Protein AF-0000000086683249 (afdb_homodimer)

Foldseek 3Di:
DVVVVVVVVLLCVLQVVLVVVLVVLVVCVVVVNFDPVLNVVQPVLSVVLSVLLRLVNCCVVQVNANQRPLLVSLLVNLLSLCCNCQSRQNNLLSLVVLLVVLLSSCVRNNLVNLVSNLVSNVVNSVVSVVCVVVVNTHHPDDPPVSVVSNVVSSVVSSVVSNVSSVVRVVVVVVVVVVVVVVVVVLVVQQPDQKKKFWAALQQATQFIHNNCCVNQVDGRVVRHRDHQLVFFDPVCNVVVVVVSVVQQVDPPFDWDWDWTWGAGPVGDIFIWIKIWTDCCPPPVRNGIMIMIHTCRVVVVVVVCVVQVVFADPLQSAGEQVNLLVVLLCLLPPPPQQAKKKKKKKFKACLVVVCVVPNVVLSSQLLNVLSVLLVVLADPVKGWGAHDSRMIMIMDRHDDPVDDSQVSNQVSVVSSLVSQQDFDAGPNDTDGMGMFMFMFMGHRPDNDSVVRVVQRVVQSVVRCPPPTSHGGYRDPPPPPD/DVVVVVVVVLLCVLQVVLVVVLVVLVVCVVVVNFDPVLNVVQVVLSVVLSVLLRLVNCCVVQVNANQRPLLVSLLVNLLSLCCNCQSRQNNLLSLVVLLVVLLSSCVRNNLVNLVSNLVSNVVNSVVSVVCVVVVNTHHPDDPPVSVVSNVVSSVVSSVVSNVSSVVRVVVVVVVVVVVVVVVVVLVVQQPDQKKKFWAALQQATQFIHNNCCVNQVDGRVVRHRDHQLVFFDPVCNVVVVVVSVVQQVDPPFDWDWDWTWGAGPVGDIFIWIKIWTDCCPPPVRNGIMIMIHTCRVVVVVVVCVVQVVFADPLQSAGEQVNLLVVLLCLLPPPPDQAKKKKKKKFKACLVVCCVVPNVVLSSQLLNQLSVLLVVLADPVKGWGAHDSRMIMIMDSHDDPVDDSQVSNQVSVVSSQVSQQDFDAGPNDTDGMGMFMFMFMGHRPDNDSPVRVVQRVVQSVVRCPPPTSHGGYRDPPPPPD

Nearest PDB structures (foldseek):
  4rnf-assembly1_A  TM=9.139E-01  e=6.039E-11  Pseudomonas aeruginosa PAO1
  4rnh-assembly1_A-2  TM=9.254E-01  e=1.039E-10  Pseudomonas aeruginosa PAO1
  4wxo-assembly1_A  TM=8.766E-01  e=8.118E-11  Pseudomonas aeruginosa PAO1
  7xi4-assembly1_B  TM=7.823E-01  e=5.264E-07  Mus musculus
  7xi3-assembly1_B  TM=7.985E-01  e=1.159E-06  Mus musculus

Radius of gyration: 47.88 Å; Cα contacts (8 Å, |Δi|>4): 1654; chains: 2; bounding box: 77×138×94 Å

pLDDT: mean 84.87, std 11.31, range [26.77, 97.19]

InterPro domains:
  IPR000014 PAS domain [PS50112] (181-251)
  IPR000014 PAS domain [SM00091] (183-249)
  IPR000014 PAS domain [TIGR00229] (179-300)
  IPR000014 PAS domain [cd00130] (194-295)
  IPR000160 GGDEF domain [PF00990] (309-468)
  IPR000160 GGDEF domain [PS50887] (338-475)
  IPR000160 GGDEF domain [SM00267] (298-473)
  IPR000160 GGDEF domain [TIGR00254] (306-473)
  IPR000160 GGDEF domain [cd01949] (310-470)
  IPR000700 PAS-associated, C-terminal [PS50113] (256-307)
  IPR001610 PAC motif [SM00086] (257-298)
  IPR013655 PAS fold 3 [PF08447] (207-274)
  IPR029787 Nucleotide cyclase [SSF55073] (314-472)
  IPR035965 PAS domain superfamily [SSF55785] (170-296)
  IPR043128 Reverse transcriptase/Diguanylate cyclase domain [G3DSA:3.30.70.270] (295-473)
  IPR052155 Bacterial biofilm regulation/maintenance [PTHR44757] (137-473)

Solvent-accessible surface area (backbone atoms only — not comparable to full-atom values): 48448 Å² total; per-residue (Å²): 109,67,69,53,48,55,43,50,52,48,46,44,70,72,34,47,63,53,50,52,50,50,51,52,52,51,52,33,34,75,70,65,74,33,56,69,68,31,48,67,62,25,48,60,38,51,50,51,48,50,55,55,69,34,67,69,51,42,30,59,74,19,73,75,37,50,75,36,67,47,64,66,53,39,38,48,53,37,36,45,52,35,50,28,29,29,56,53,24,44,46,42,57,33,36,49,59,46,48,57,53,46,54,51,42,33,72,65,43,30,40,77,39,37,63,58,38,45,50,27,43,52,53,34,48,50,52,52,50,49,34,38,76,72,64,75,37,62,62,79,52,60,83,66,61,33,59,51,45,28,53,52,37,38,52,41,35,43,54,48,41,49,51,51,22,52,52,44,40,50,30,52,50,33,48,49,50,33,54,33,49,54,51,28,51,51,59,69,40,33,78,34,77,44,28,42,34,32,16,41,98,85,40,31,24,76,41,60,37,58,10,32,35,78,72,36,56,40,53,56,76,75,48,50,70,33,51,62,70,77,42,38,40,74,88,40,44,65,57,49,53,52,48,50,53,51,36,74,66,38,83,80,43,60,71,48,77,48,76,42,43,33,55,29,67,86,69,48,77,38,37,27,41,36,36,36,26,36,30,58,83,37,88,53,64,51,17,34,40,32,39,36,34,76,38,41,66,55,50,48,37,42,46,49,15,48,43,34,55,27,27,30,88,75,45,64,27,27,15,47,67,42,40,50,53,51,49,40,48,66,43,58,41,85,84,56,78,38,29,34,30,37,36,30,35,34,55,38,58,50,66,57,45,27,71,73,64,31,58,67,49,38,49,53,46,47,27,54,48,38,48,51,48,53,74,62,46,58,90,81,35,46,50,21,41,64,43,65,60,30,32,37,34,38,38,57,76,35,59,77,93,46,60,53,62,57,54,46,46,51,44,49,51,52,43,41,56,66,49,48,37,85,39,72,48,95,82,41,80,43,71,37,35,29,14,26,1,31,22,72,36,51,62,83,53,53,58,51,66,60,47,50,51,36,7,48,53,16,15,53,48,12,51,68,70,71,37,63,39,68,26,72,38,76,73,78,75,73,77,126,107,67,69,53,47,55,44,49,52,50,47,45,70,71,36,48,63,54,50,52,51,50,50,51,52,51,52,32,35,75,71,66,74,33,57,70,68,30,49,67,62,24,48,61,39,50,53,50,48,51,56,56,68,33,65,68,50,42,29,59,74,19,73,74,37,50,73,36,67,46,63,64,54,40,38,50,52,37,37,44,54,36,50,28,30,28,57,52,23,44,45,42,56,32,35,48,60,46,48,57,53,46,52,51,42,32,72,65,45,31,41,76,40,36,62,58,37,44,49,26,45,54,52,36,47,50,52,52,51,50,35,37,75,71,64,76,37,62,61,78,53,60,83,64,61,33,59,51,47,28,52,53,36,40,52,41,35,44,53,48,43,50,52,52,23,52,52,43,40,51,30,51,50,35,46,49,50,32,51,33,51,53,50,29,50,51,59,68,40,34,79,36,78,45,27,41,34,32,16,40,98,84,39,32,24,75,41,60,36,59,10,33,35,79,72,36,55,39,53,56,77,74,47,50,69,33,50,63,70,76,40,39,38,74,88,42,46,65,59,48,52,51,47,50,52,50,36,72,66,38,83,80,44,61,71,48,76,49,76,41,43,32,55,29,68,89,69,47,76,37,36,26,40,36,37,36,27,36,30,56,83,38,87,52,63,50,17,34,39,33,40,36,34,79,38,41,65,54,50,48,37,42,47,48,14,48,42,35,54,29,28,32,88,75,44,65,28,26,16,46,67,42,40,51,52,51,48,40,48,64,42,59,42,84,85,54,76,39,29,34,28,36,37,30,37,35,55,37,59,51,68,56,45,27,71,72,64,33,60,67,50,39,50,51,45,48,26,54,48,38,46,52,47,52,73,62,46,57,90,80,34,45,50,21,42,62,40,65,61,29,33,35,36,36,40,58,76,35,60,78,92,47,59,52,64,57,55,44,48,53,45,50,51,51,43,40,56,66,49,50,37,86,39,72,46,96,85,41,81,43,73,36,33,29,13,25,1,30,21,73,37,51,60,85,51,54,59,52,66,60,46,50,50,36,7,48,52,16,16,53,50,12,52,71,70,70,36,62,39,68,28,72,37,75,74,78,75,74,77,128

Sequence (960 aa):
MAERRGRTLRLLRHGFEPVLVAAVVAMLHVAGIVEEQALWLGLPLLLVGMVYQQPDVQRRLAGGDYSRRLAPRLWFHMGIVTAFVFILGWGAIGAIAHLNMVSLHLKLSGSRAWRPAVAASFGTIVIGELLVVLGALDTYLPLPQGHLVTVLAAIGAASTARVMGLTQQQQEESERALRESEERFRILVQDGTEIITVSDADTVIRYISPSVEQSLGYTVGEMLGRRYLRLTHPDSAAEIAAVGERVLADRSGSGHRIEIRVQHADGTWRWHELILRNMLDHPAVRGVVGHHRDITQRRADQDKVAHAAMHDALTGLVNPVTFKVRLERALTRPGRDHAIGLLFVDLDGFKQVNDAYGHQVGDRLLSVIGAAIRDNTLGHDIAGRLGGDEFGVVLTRIDGHTDAVSAAVTVAERIIAEIDRDIIVDGHPVRVGCSIGIAVADPGMTDAQALTRSADTAMYASKRRCRNGYEVARAPSYSGMAERRGRTLRLLRHGFEPVLVAAVVAMLHVAGIVEEQALWLGLPLLLVGMVYQQPDVQRRLAGGDYSRRLAPRLWFHMGIVTAFVFILGWGAIGAIAHLNMVSLHLKLSGSRAWRPAVAASFGTIVIGELLVVLGALDTYLPLPQGHLVTVLAAIGAASTARVMGLTQQQQEESERALRESEERFRILVQDGTEIITVSDADTVIRYISPSVEQSLGYTVGEMLGRRYLRLTHPDSAAEIAAVGERVLADRSGSGHRIEIRVQHADGTWRWHELILRNMLDHPAVRGVVGHHRDITQRRADQDKVAHAAMHDALTGLVNPVTFKVRLERALTRPGRDHAIGLLFVDLDGFKQVNDAYGHQVGDRLLSVIGAAIRDNTLGHDIAGRLGGDEFGVVLTRIDGHTDAVSAAVTVAERIIAEIDRDIIVDGHPVRVGCSIGIAVADPGMTDAQALTRSADTAMYASKRRCRNGYEVARAPSYSG

Structure (mmCIF, N/CA/C/O backbone):
data_AF-0000000086683249-model_v1
#
loop_
_entity.id
_entity.type
_entity.pdbx_description
1 polymer 'PAS domain S-box-containing protein/diguanylate cyclase (GGDEF) domain-containing protein'
#
loop_
_atom_site.group_PDB
_atom_site.id
_atom_site.type_symbol
_atom_site.label_atom_id
_atom_site.label_alt_id
_atom_site.label_comp_id
_atom_site.label_asym_id
_atom_site.label_entity_id
_atom_site.label_seq_id
_atom_site.pdbx_PDB_ins_code
_atom_site.Cartn_x
_atom_site.Cartn_y
_atom_site.Cartn_z
_atom_site.occupancy
_atom_site.B_iso_or_equiv
_atom_site.auth_seq_id
_atom_site.auth_comp_id
_atom_site.auth_asym_id
_atom_site.auth_atom_id
_atom_site.pdbx_PDB_model_num
ATOM 1 N N . MET A 1 1 ? 0.952 -9.852 -43.75 1 37.75 1 MET A N 1
ATOM 2 C CA . MET A 1 1 ? 1.992 -10.875 -43.875 1 37.75 1 MET A CA 1
ATOM 3 C C . MET A 1 1 ? 2.484 -11.281 -42.469 1 37.75 1 MET A C 1
ATOM 5 O O . MET A 1 1 ? 2.719 -12.461 -42.219 1 37.75 1 MET A O 1
ATOM 9 N N . ALA A 1 2 ? 2.65 -10.289 -41.625 1 52.88 2 ALA A N 1
ATOM 10 C CA . ALA A 1 2 ? 3.115 -10.57 -40.281 1 52.88 2 ALA A CA 1
ATOM 11 C C . ALA A 1 2 ? 2.064 -11.344 -39.469 1 52.88 2 ALA A C 1
ATOM 13 O O . ALA A 1 2 ? 2.398 -12.242 -38.719 1 52.88 2 ALA A O 1
ATOM 14 N N . GLU A 1 3 ? 0.929 -10.914 -39.719 1 49.84 3 GLU A N 1
ATOM 15 C CA . GLU A 1 3 ? -0.142 -11.586 -39 1 49.84 3 GLU A CA 1
ATOM 16 C C . GLU A 1 3 ? -0.284 -13.039 -39.438 1 49.84 3 GLU A C 1
ATOM 18 O O . GLU A 1 3 ? -0.578 -13.922 -38.625 1 49.84 3 GLU A O 1
ATOM 23 N N . ARG A 1 4 ? -0.001 -13.281 -40.719 1 46.72 4 ARG A N 1
ATOM 24 C CA . ARG A 1 4 ? -0.081 -14.633 -41.25 1 46.72 4 ARG A CA 1
ATOM 25 C C . ARG A 1 4 ? 1.081 -15.492 -40.75 1 46.72 4 ARG A C 1
ATOM 27 O O . ARG A 1 4 ? 0.906 -16.672 -40.469 1 46.72 4 ARG A O 1
ATOM 34 N N . ARG A 1 5 ? 2.135 -14.898 -40.688 1 48.59 5 ARG A N 1
ATOM 35 C CA . ARG A 1 5 ? 3.312 -15.602 -40.188 1 48.59 5 ARG A CA 1
ATOM 36 C C . ARG A 1 5 ? 3.148 -15.977 -38.719 1 48.59 5 ARG A C 1
ATOM 38 O O . ARG A 1 5 ? 3.545 -17.062 -38.312 1 48.59 5 ARG A O 1
ATOM 45 N N . GLY A 1 6 ? 2.656 -15.008 -38.062 1 51.75 6 GLY A N 1
ATOM 46 C CA . GLY A 1 6 ? 2.389 -15.289 -36.656 1 51.75 6 GLY A CA 1
ATOM 47 C C . GLY A 1 6 ? 1.432 -16.453 -36.469 1 51.75 6 GLY A C 1
ATOM 48 O O . GLY A 1 6 ? 1.605 -17.25 -35.562 1 51.75 6 GLY A O 1
ATOM 49 N N . ARG A 1 7 ? 0.663 -16.484 -37.469 1 53.06 7 ARG A N 1
ATOM 50 C CA . ARG A 1 7 ? -0.338 -17.547 -37.469 1 53.06 7 ARG A CA 1
ATOM 51 C C . ARG A 1 7 ? 0.279 -18.875 -37.906 1 53.06 7 ARG A C 1
ATOM 53 O O . ARG A 1 7 ? -0.04 -19.922 -37.312 1 53.06 7 ARG A O 1
ATOM 60 N N . THR A 1 8 ? 0.937 -18.781 -38.906 1 47.44 8 THR A N 1
ATOM 61 C CA . THR A 1 8 ? 1.605 -19.984 -39.375 1 47.44 8 THR A CA 1
ATOM 62 C C . THR A 1 8 ? 2.525 -20.547 -38.281 1 47.44 8 THR A C 1
ATOM 64 O O . THR A 1 8 ? 2.562 -21.766 -38.062 1 47.44 8 THR A O 1
ATOM 67 N N . LEU A 1 9 ? 3.209 -19.734 -37.75 1 48.91 9 LEU A N 1
ATOM 68 C CA . LEU A 1 9 ? 4.113 -20.172 -36.688 1 48.91 9 LEU A CA 1
ATOM 69 C C . LEU A 1 9 ? 3.336 -20.719 -35.5 1 48.91 9 LEU A C 1
ATOM 71 O O . LEU A 1 9 ? 3.77 -21.672 -34.844 1 48.91 9 LEU A O 1
ATOM 75 N N . ARG A 1 10 ? 2.305 -20.156 -35.312 1 53.81 10 ARG A N 1
ATOM 76 C CA . ARG A 1 10 ? 1.443 -20.688 -34.25 1 53.81 10 ARG A CA 1
ATOM 77 C C . ARG A 1 10 ? 0.871 -22.047 -34.625 1 53.81 10 ARG A C 1
ATOM 79 O O . ARG A 1 10 ? 0.782 -22.938 -33.781 1 53.81 10 ARG A O 1
ATOM 86 N N . LEU A 1 11 ? 0.552 -22.094 -35.875 1 51.25 11 LEU A N 1
ATOM 87 C CA . LEU A 1 11 ? 0.046 -23.375 -36.375 1 51.25 11 LEU A CA 1
ATOM 88 C C . LEU A 1 11 ? 1.107 -24.453 -36.25 1 51.25 11 LEU A C 1
ATOM 90 O O . LEU A 1 11 ? 0.796 -25.609 -35.906 1 51.25 11 LEU A O 1
ATOM 94 N N . LEU A 1 12 ? 2.207 -24.047 -36.562 1 49.91 12 LEU A N 1
ATOM 95 C CA . LEU A 1 12 ? 3.318 -25 -36.5 1 49.91 12 LEU A CA 1
ATOM 96 C C . LEU A 1 12 ? 3.619 -25.344 -35.031 1 49.91 12 LEU A C 1
ATOM 98 O O . LEU A 1 12 ? 3.98 -26.484 -34.719 1 49.91 12 LEU A O 1
ATOM 102 N N . ARG A 1 13 ? 3.553 -24.453 -34.281 1 55.69 13 ARG A N 1
ATOM 103 C CA . ARG A 1 13 ? 3.838 -24.703 -32.875 1 55.69 13 ARG A CA 1
ATOM 104 C C . ARG A 1 13 ? 2.885 -25.75 -32.281 1 55.69 13 ARG A C 1
ATOM 106 O O . ARG A 1 13 ? 3.295 -26.609 -31.516 1 55.69 13 ARG A O 1
ATOM 113 N N . HIS A 1 14 ? 1.666 -25.703 -32.781 1 57.31 14 HIS A N 1
ATOM 114 C CA . HIS A 1 14 ? 0.7 -26.672 -32.312 1 57.31 14 HIS A CA 1
ATOM 115 C C . HIS A 1 14 ? 0.569 -27.859 -33.281 1 57.31 14 HIS A C 1
ATOM 117 O O . HIS A 1 14 ? -0.082 -28.859 -32.938 1 57.31 14 HIS A O 1
ATOM 123 N N . GLY A 1 15 ? 1.298 -27.797 -34.406 1 55.5 15 GLY A N 1
ATOM 124 C CA . GLY A 1 15 ? 1.17 -28.812 -35.438 1 55.5 15 GLY A CA 1
ATOM 125 C C . GLY A 1 15 ? 2.365 -29.734 -35.5 1 55.5 15 GLY A C 1
ATOM 126 O O . GLY A 1 15 ? 2.342 -30.734 -36.219 1 55.5 15 GLY A O 1
ATOM 127 N N . PHE A 1 16 ? 3.336 -29.516 -34.75 1 58.5 16 PHE A N 1
ATOM 128 C CA . PHE A 1 16 ? 4.547 -30.328 -34.875 1 58.5 16 PHE A CA 1
ATOM 129 C C . PHE A 1 16 ? 4.316 -31.734 -34.375 1 58.5 16 PHE A C 1
ATOM 131 O O . PHE A 1 16 ? 4.832 -32.688 -34.938 1 58.5 16 PHE A O 1
ATOM 138 N N . GLU A 1 17 ? 3.451 -31.844 -33.469 1 70.5 17 GLU A N 1
ATOM 139 C CA . GLU A 1 17 ? 3.24 -33.156 -32.875 1 70.5 17 GLU A CA 1
ATOM 140 C C . GLU A 1 17 ? 2.553 -34.094 -33.844 1 70.5 17 GLU A C 1
ATOM 142 O O . GLU A 1 17 ? 3.016 -35.219 -34.062 1 70.5 17 GLU A O 1
ATOM 147 N N . PRO A 1 18 ? 1.64 -33.562 -34.625 1 68.31 18 PRO A N 1
ATOM 148 C CA . PRO A 1 18 ? 1.016 -34.469 -35.594 1 68.31 18 PRO A CA 1
ATOM 149 C C . PRO A 1 18 ? 1.954 -34.844 -36.75 1 68.31 18 PRO A C 1
ATOM 151 O O . PRO A 1 18 ? 1.888 -35.938 -37.25 1 68.31 18 PRO A O 1
ATOM 154 N N . VAL A 1 19 ? 2.82 -33.906 -36.969 1 67.75 19 VAL A N 1
ATOM 155 C CA . VAL A 1 19 ? 3.777 -34.188 -38.031 1 67.75 19 VAL A CA 1
ATOM 156 C C . VAL A 1 19 ? 4.75 -35.281 -37.594 1 67.75 19 VAL A C 1
ATOM 158 O O . VAL A 1 19 ? 5.098 -36.156 -38.375 1 67.75 19 VAL A O 1
ATOM 161 N N . LEU A 1 20 ? 5.086 -35.188 -36.406 1 71.88 20 LEU A N 1
ATOM 162 C CA . LEU A 1 20 ? 5.965 -36.188 -35.875 1 71.88 20 LEU A CA 1
ATOM 163 C C . LEU A 1 20 ? 5.273 -37.562 -35.844 1 71.88 20 LEU A C 1
ATOM 165 O O . LEU A 1 20 ? 5.887 -38.562 -36.156 1 71.88 20 LEU A O 1
ATOM 169 N N . VAL A 1 21 ? 4.051 -37.531 -35.594 1 76.31 21 VAL A N 1
ATOM 170 C CA . VAL A 1 21 ? 3.279 -38.781 -35.562 1 76.31 21 VAL A CA 1
ATOM 171 C C . VAL A 1 21 ? 3.164 -39.344 -36.969 1 76.31 21 VAL A C 1
ATOM 173 O O . VAL A 1 21 ? 3.336 -40.562 -37.156 1 76.31 21 VAL A O 1
ATOM 176 N N . ALA A 1 22 ? 2.971 -38.438 -37.875 1 75.31 22 ALA A N 1
ATOM 177 C CA . ALA A 1 22 ? 2.877 -38.875 -39.281 1 75.31 22 ALA A CA 1
ATOM 178 C C . ALA A 1 22 ? 4.191 -39.5 -39.75 1 75.31 22 ALA A C 1
ATOM 180 O O . ALA A 1 22 ? 4.195 -40.531 -40.438 1 75.31 22 ALA A O 1
ATOM 181 N N . ALA A 1 23 ? 5.18 -38.906 -39.344 1 74.31 23 ALA A N 1
ATOM 182 C CA . ALA A 1 23 ? 6.5 -39.406 -39.688 1 74.31 23 ALA A CA 1
ATOM 183 C C . ALA A 1 23 ? 6.754 -40.781 -39.094 1 74.31 23 ALA A C 1
ATOM 185 O O . ALA A 1 23 ? 7.285 -41.688 -39.75 1 74.31 23 ALA A O 1
ATOM 186 N N . VAL A 1 24 ? 6.363 -40.906 -37.938 1 75.38 24 VAL A N 1
ATOM 187 C CA . VAL A 1 24 ? 6.547 -42.188 -37.25 1 75.38 24 VAL A CA 1
ATOM 188 C C . VAL A 1 24 ? 5.715 -43.281 -37.938 1 75.38 24 VAL A C 1
ATOM 190 O O . VAL A 1 24 ? 6.199 -44.375 -38.156 1 75.38 24 VAL A O 1
ATOM 193 N N . VAL A 1 25 ? 4.543 -42.969 -38.344 1 77.69 25 VAL A N 1
ATOM 194 C CA . VAL A 1 25 ? 3.648 -43.906 -38.969 1 77.69 25 VAL A CA 1
ATOM 195 C C . VAL A 1 25 ? 4.211 -44.312 -40.344 1 77.69 25 VAL A C 1
ATOM 197 O O . VAL A 1 25 ? 4.18 -45.469 -40.719 1 77.69 25 VAL A O 1
ATOM 200 N N . ALA A 1 26 ? 4.746 -43.344 -40.969 1 77.44 26 ALA A N 1
ATOM 201 C CA . ALA A 1 26 ? 5.359 -43.594 -42.281 1 77.44 26 ALA A CA 1
ATOM 202 C C . ALA A 1 26 ? 6.562 -44.531 -42.125 1 77.44 26 ALA A C 1
ATOM 204 O O . ALA A 1 26 ? 6.727 -45.469 -42.938 1 77.44 26 ALA A O 1
ATOM 205 N N . MET A 1 27 ? 7.27 -44.281 -41.188 1 75.12 27 MET A N 1
ATOM 206 C CA . MET A 1 27 ? 8.445 -45.125 -40.938 1 75.12 27 MET A CA 1
ATOM 207 C C . MET A 1 27 ? 8.039 -46.562 -40.594 1 75.12 27 MET A C 1
ATOM 209 O O . MET A 1 27 ? 8.688 -47.5 -41.031 1 75.12 27 MET A O 1
ATOM 213 N N . LEU A 1 28 ? 6.973 -46.656 -39.906 1 77.94 28 LEU A N 1
ATOM 214 C CA . LEU A 1 28 ? 6.488 -47.969 -39.531 1 77.94 28 LEU A CA 1
ATOM 215 C C . LEU A 1 28 ? 5.938 -48.75 -40.719 1 77.94 28 LEU A C 1
ATOM 217 O O . LEU A 1 28 ? 6.035 -49.969 -40.781 1 77.94 28 LEU A O 1
ATOM 221 N N . HIS A 1 29 ? 5.422 -48.031 -41.625 1 79.69 29 HIS A N 1
ATOM 222 C CA . HIS A 1 29 ? 4.938 -48.625 -42.875 1 79.69 29 HIS A CA 1
ATOM 223 C C . HIS A 1 29 ? 6.09 -49.188 -43.688 1 79.69 29 HIS A C 1
ATOM 225 O O . HIS A 1 29 ? 6.027 -50.312 -44.188 1 79.69 29 HIS A O 1
ATOM 231 N N . VAL A 1 30 ? 7.051 -48.375 -43.75 1 77.94 30 VAL A N 1
ATOM 232 C CA . VAL A 1 30 ? 8.227 -48.781 -44.5 1 77.94 30 VAL A CA 1
ATOM 233 C C . VAL A 1 30 ? 8.859 -50.031 -43.875 1 77.94 30 VAL A C 1
ATOM 235 O O . VAL A 1 30 ? 9.359 -50.906 -44.562 1 77.94 30 VAL A O 1
ATOM 238 N N . ALA A 1 31 ? 8.75 -50.125 -42.562 1 76.62 31 ALA A N 1
ATOM 239 C CA . ALA A 1 31 ? 9.32 -51.25 -41.812 1 76.62 31 ALA A CA 1
ATOM 240 C C . ALA A 1 31 ? 8.398 -52.469 -41.875 1 76.62 31 ALA A C 1
ATOM 242 O O . ALA A 1 31 ? 8.734 -53.531 -41.312 1 76.62 31 ALA A O 1
ATOM 243 N N . GLY A 1 32 ? 7.23 -52.344 -42.5 1 75.5 32 GLY A N 1
ATOM 244 C CA . GLY A 1 32 ? 6.309 -53.438 -42.688 1 75.5 32 GLY A CA 1
ATOM 245 C C . GLY A 1 32 ? 5.457 -53.719 -41.469 1 75.5 32 GLY A C 1
ATOM 246 O O . GLY A 1 32 ? 4.855 -54.812 -41.344 1 75.5 32 GLY A O 1
ATOM 247 N N . ILE A 1 33 ? 5.48 -52.875 -40.594 1 75.56 33 ILE A N 1
ATOM 248 C CA . ILE A 1 33 ? 4.785 -53.062 -39.344 1 75.56 33 ILE A CA 1
ATOM 249 C C . ILE A 1 33 ? 3.344 -52.594 -39.469 1 75.56 33 ILE A C 1
ATOM 251 O O . ILE A 1 33 ? 2.439 -53.125 -38.812 1 75.56 33 ILE A O 1
ATOM 255 N N . VAL A 1 34 ? 3.113 -51.531 -40.281 1 76.25 34 VAL A N 1
ATOM 256 C CA . VAL A 1 34 ? 1.77 -51.031 -40.5 1 76.25 34 VAL A CA 1
ATOM 257 C C . VAL A 1 34 ? 1.33 -51.344 -41.938 1 76.25 34 VAL A C 1
ATOM 259 O O . VAL A 1 34 ? 2.066 -51.062 -42.906 1 76.25 34 VAL A O 1
ATOM 262 N N . GLU A 1 35 ? 0.184 -51.812 -41.969 1 81.69 35 GLU A N 1
ATOM 263 C CA . GLU A 1 35 ? -0.354 -52.188 -43.281 1 81.69 35 GLU A CA 1
ATOM 264 C C . GLU A 1 35 ? -0.764 -50.969 -44.094 1 81.69 35 GLU A C 1
ATOM 266 O O . GLU A 1 35 ? -1.049 -49.906 -43.5 1 81.69 35 GLU A O 1
ATOM 271 N N . GLU A 1 36 ? -0.717 -51.062 -45.375 1 81.62 36 GLU A N 1
ATOM 272 C CA . GLU A 1 36 ? -1.031 -49.969 -46.281 1 81.62 36 GLU A CA 1
ATOM 273 C C . GLU A 1 36 ? -2.469 -49.5 -46.094 1 81.62 36 GLU A C 1
ATOM 275 O O . GLU A 1 36 ? -2.734 -48.281 -46.125 1 81.62 36 GLU A O 1
ATOM 280 N N . GLN A 1 37 ? -3.365 -50.344 -45.938 1 80.62 37 GLN A N 1
ATOM 281 C CA . GLN A 1 37 ? -4.766 -50 -45.781 1 80.62 37 GLN A CA 1
ATOM 282 C C . GLN A 1 37 ? -4.969 -49.156 -44.5 1 80.62 37 GLN A C 1
ATOM 284 O O . GLN A 1 37 ? -5.715 -48.188 -44.531 1 80.62 37 GLN A O 1
ATOM 289 N N . ALA A 1 38 ? -4.312 -49.562 -43.531 1 83.31 38 ALA A N 1
ATOM 290 C CA . ALA A 1 38 ? -4.406 -48.844 -42.25 1 83.31 38 ALA A CA 1
ATOM 291 C C . ALA A 1 38 ? -3.852 -47.438 -42.375 1 83.31 38 ALA A C 1
ATOM 293 O O . ALA A 1 38 ? -4.395 -46.5 -41.781 1 83.31 38 ALA A O 1
ATOM 294 N N . LEU A 1 39 ? -2.84 -47.281 -43.188 1 82.25 39 LEU A N 1
ATOM 295 C CA . LEU A 1 39 ? -2.232 -45.969 -43.406 1 82.25 39 LEU A CA 1
ATOM 296 C C . LEU A 1 39 ? -3.199 -45.031 -44.125 1 82.25 39 LEU A C 1
ATOM 298 O O . LEU A 1 39 ? -3.35 -43.875 -43.719 1 82.25 39 LEU A O 1
ATOM 302 N N . TRP A 1 40 ? -3.844 -45.594 -45.062 1 84.31 40 TRP A N 1
ATOM 303 C CA . TRP A 1 40 ? -4.75 -44.781 -45.844 1 84.31 40 TRP A CA 1
ATOM 304 C C . TRP A 1 40 ? -5.992 -44.406 -45.062 1 84.31 40 TRP A C 1
ATOM 306 O O . TRP A 1 40 ? -6.566 -43.344 -45.25 1 84.31 40 TRP A O 1
ATOM 316 N N . LEU A 1 41 ? -6.359 -45.188 -44.125 1 84.94 41 LEU A N 1
ATOM 317 C CA . LEU A 1 41 ? -7.504 -44.875 -43.281 1 84.94 41 LEU A CA 1
ATOM 318 C C . LEU A 1 41 ? -7.105 -43.969 -42.125 1 84.94 41 LEU A C 1
ATOM 320 O O . LEU A 1 41 ? -7.918 -43.156 -41.656 1 84.94 41 LEU A O 1
ATOM 324 N N . GLY A 1 42 ? -5.898 -44.094 -41.719 1 86.12 42 GLY A N 1
ATOM 325 C CA . GLY A 1 42 ? -5.414 -43.312 -40.594 1 86.12 42 GLY A CA 1
ATOM 326 C C . GLY A 1 42 ? -5.035 -41.906 -40.938 1 86.12 42 GLY A C 1
ATOM 327 O O . GLY A 1 42 ? -5.223 -41 -40.125 1 86.12 42 GLY A O 1
ATOM 328 N N . LEU A 1 43 ? -4.59 -41.656 -42.094 1 85.75 43 LEU A N 1
ATOM 329 C CA . LEU A 1 43 ? -4.043 -40.375 -42.469 1 85.75 43 LEU A CA 1
ATOM 330 C C . LEU A 1 43 ? -5.117 -39.281 -42.406 1 85.75 43 LEU A C 1
ATOM 332 O O . LEU A 1 43 ? -4.875 -38.188 -41.875 1 85.75 43 LEU A O 1
ATOM 336 N N . PRO A 1 44 ? -6.289 -39.594 -42.969 1 88.44 44 PRO A N 1
ATOM 337 C CA . PRO A 1 44 ? -7.324 -38.562 -42.844 1 88.44 44 PRO A CA 1
ATOM 338 C C . PRO A 1 44 ? -7.66 -38.219 -41.406 1 88.44 44 PRO A C 1
ATOM 340 O O . PRO A 1 44 ? -7.938 -37.062 -41.062 1 88.44 44 PRO A O 1
ATOM 343 N N . LEU A 1 45 ? -7.664 -39.156 -40.531 1 90.25 45 LEU A N 1
ATOM 344 C CA . LEU A 1 45 ? -7.953 -38.938 -39.125 1 90.25 45 LEU A CA 1
ATOM 345 C C . LEU A 1 45 ? -6.879 -38.062 -38.469 1 90.25 45 LEU A C 1
ATOM 347 O O . LEU A 1 45 ? -7.184 -37.188 -37.656 1 90.25 45 LEU A O 1
ATOM 351 N N . LEU A 1 46 ? -5.629 -38.344 -38.844 1 87.75 46 LEU A N 1
ATOM 352 C CA . LEU A 1 46 ? -4.523 -37.531 -38.344 1 87.75 46 LEU A CA 1
ATOM 353 C C . LEU A 1 46 ? -4.676 -36.062 -38.781 1 87.75 46 LEU A C 1
ATOM 355 O O . LEU A 1 46 ? -4.418 -35.156 -38 1 87.75 46 LEU A O 1
ATOM 359 N N . LEU A 1 47 ? -5.09 -35.906 -40 1 87.5 47 LEU A N 1
ATOM 360 C CA . LEU A 1 47 ? -5.289 -34.562 -40.531 1 87.5 47 LEU A CA 1
ATOM 361 C C . LEU A 1 47 ? -6.43 -33.875 -39.781 1 87.5 47 LEU A C 1
ATOM 363 O O . LEU A 1 47 ? -6.328 -32.688 -39.469 1 87.5 47 LEU A O 1
ATOM 367 N N . VAL A 1 48 ? -7.488 -34.594 -39.562 1 89.44 48 VAL A N 1
ATOM 368 C CA . VAL A 1 48 ? -8.617 -34.031 -38.812 1 89.44 48 VAL A CA 1
ATOM 369 C C . VAL A 1 48 ? -8.164 -33.656 -37.406 1 89.44 48 VAL A C 1
ATOM 371 O O . VAL A 1 48 ? -8.547 -32.594 -36.906 1 89.44 48 VAL A O 1
ATOM 374 N N . GLY A 1 49 ? -7.387 -34.469 -36.812 1 87.5 49 GLY A N 1
ATOM 375 C CA . GLY A 1 49 ? -6.859 -34.156 -35.5 1 87.5 49 GLY A CA 1
ATOM 376 C C . GLY A 1 49 ? -5.984 -32.938 -35.469 1 87.5 49 GLY A C 1
ATOM 377 O O . GLY A 1 49 ? -6.062 -32.125 -34.531 1 87.5 49 GLY A O 1
ATOM 378 N N . MET A 1 50 ? -5.199 -32.781 -36.469 1 85.69 50 MET A N 1
ATOM 379 C CA . MET A 1 50 ? -4.301 -31.656 -36.594 1 85.69 50 MET A CA 1
ATOM 380 C C . MET A 1 50 ? -5.086 -30.344 -36.688 1 85.69 50 MET A C 1
ATOM 382 O O . MET A 1 50 ? -4.711 -29.344 -36.062 1 85.69 50 MET A O 1
ATOM 386 N N . VAL A 1 51 ? -6.09 -30.422 -37.406 1 87.69 51 VAL A N 1
ATOM 387 C CA . VAL A 1 51 ? -6.926 -29.234 -37.562 1 87.69 51 VAL A CA 1
ATOM 388 C C . VAL A 1 51 ? -7.711 -28.984 -36.281 1 87.69 51 VAL A C 1
ATOM 390 O O . VAL A 1 51 ? -7.824 -27.844 -35.812 1 87.69 51 VAL A O 1
ATOM 393 N N . TYR A 1 52 ? -8.18 -30.016 -35.688 1 89.44 52 TYR A N 1
ATOM 394 C CA . TYR A 1 52 ? -9.047 -29.922 -34.531 1 89.44 52 TYR A CA 1
ATOM 395 C C . TYR A 1 52 ? -8.289 -29.359 -33.312 1 89.44 52 TYR A C 1
ATOM 397 O O . TYR A 1 52 ? -8.867 -28.688 -32.469 1 89.44 52 TYR A O 1
ATOM 405 N N . GLN A 1 53 ? -7.027 -29.547 -33.25 1 87.94 53 GLN A N 1
ATOM 406 C CA . GLN A 1 53 ? -6.254 -29.172 -32.094 1 87.94 53 GLN A CA 1
ATOM 407 C C . GLN A 1 53 ? -5.855 -27.703 -32.125 1 87.94 53 GLN A C 1
ATOM 409 O O . GLN A 1 53 ? -5.348 -27.156 -31.141 1 87.94 53 GLN A O 1
ATOM 414 N N . GLN A 1 54 ? -6.148 -27.031 -33.188 1 86.5 54 GLN A N 1
ATOM 415 C CA . GLN A 1 54 ? -5.812 -25.609 -33.312 1 86.5 54 GLN A CA 1
ATOM 416 C C . GLN A 1 54 ? -6.656 -24.766 -32.344 1 86.5 54 GLN A C 1
ATOM 418 O O . GLN A 1 54 ? -7.859 -25 -32.219 1 86.5 54 GLN A O 1
ATOM 423 N N . PRO A 1 55 ? -5.984 -23.844 -31.672 1 86.31 55 PRO A N 1
ATOM 424 C CA . PRO A 1 55 ? -6.699 -23.016 -30.688 1 86.31 55 PRO A CA 1
ATOM 425 C C . PRO A 1 55 ? -7.855 -22.234 -31.297 1 86.31 55 PRO A C 1
ATOM 427 O O . PRO A 1 55 ? -8.906 -22.094 -30.672 1 86.31 55 PRO A O 1
ATOM 430 N N . ASP A 1 56 ? -7.625 -21.797 -32.469 1 87.56 56 ASP A N 1
ATOM 431 C CA . ASP A 1 56 ? -8.672 -21.016 -33.125 1 87.56 56 ASP A CA 1
ATOM 432 C C . ASP A 1 56 ? -9.906 -21.875 -33.406 1 87.56 56 ASP A C 1
ATOM 434 O O . ASP A 1 56 ? -11.039 -21.422 -33.281 1 87.56 56 ASP A O 1
ATOM 438 N N . VAL A 1 57 ? -9.688 -23.109 -33.844 1 89.88 57 VAL A N 1
ATOM 439 C CA . VAL A 1 57 ? -10.773 -24.031 -34.125 1 89.88 57 VAL A CA 1
ATOM 440 C C . VAL A 1 57 ? -11.492 -24.375 -32.844 1 89.88 57 VAL A C 1
ATOM 442 O O . VAL A 1 57 ? -12.727 -24.391 -32.781 1 89.88 57 VAL A O 1
ATOM 445 N N . GLN A 1 58 ? -10.789 -24.578 -31.828 1 89.62 58 GLN A N 1
ATOM 446 C CA . GLN A 1 58 ? -11.367 -24.891 -30.531 1 89.62 58 GLN A CA 1
ATOM 447 C C . GLN A 1 58 ? -12.211 -23.719 -30.016 1 89.62 58 GLN A C 1
ATOM 449 O O . GLN A 1 58 ? -13.273 -23.938 -29.422 1 89.62 58 GLN A O 1
ATOM 454 N N . ARG A 1 59 ? -11.719 -22.516 -30.188 1 90.38 59 ARG A N 1
ATOM 455 C CA . ARG A 1 59 ? -12.445 -21.344 -29.734 1 90.38 59 ARG A CA 1
ATOM 456 C C . ARG A 1 59 ? -13.781 -21.203 -30.469 1 90.38 59 ARG A C 1
ATOM 458 O O . ARG A 1 59 ? -14.797 -20.859 -29.859 1 90.38 59 ARG A O 1
ATOM 465 N N . ARG A 1 60 ? -13.711 -21.469 -31.734 1 90.44 60 ARG A N 1
ATOM 466 C CA . ARG A 1 60 ? -14.93 -21.391 -32.531 1 90.44 60 ARG A CA 1
ATOM 467 C C . ARG A 1 60 ? -15.938 -22.453 -32.094 1 90.44 60 ARG A C 1
ATOM 469 O O . ARG A 1 60 ? -17.125 -22.172 -31.984 1 90.44 60 ARG A O 1
ATOM 476 N N . LEU A 1 61 ? -15.453 -23.656 -31.859 1 89.94 61 LEU A N 1
ATOM 477 C CA . LEU A 1 61 ? -16.312 -24.75 -31.438 1 89.94 61 LEU A CA 1
ATOM 478 C C . LEU A 1 61 ? -16.891 -24.5 -30.047 1 89.94 61 LEU A C 1
ATOM 480 O O . LEU A 1 61 ? -17.969 -24.984 -29.719 1 89.94 61 LEU A O 1
ATOM 484 N N . ALA A 1 62 ? -16.219 -23.672 -29.266 1 89.88 62 ALA A N 1
ATOM 485 C CA . ALA A 1 62 ? -16.641 -23.359 -27.906 1 89.88 62 ALA A CA 1
ATOM 486 C C . ALA A 1 62 ? -17.562 -22.141 -27.891 1 89.88 62 ALA A C 1
ATOM 488 O O . ALA A 1 62 ? -18.062 -21.75 -26.828 1 89.88 62 ALA A O 1
ATOM 489 N N . GLY A 1 63 ? -17.797 -21.5 -28.922 1 87.12 63 GLY A N 1
ATOM 490 C CA . GLY A 1 63 ? -18.641 -20.312 -28.969 1 87.12 63 GLY A CA 1
ATOM 491 C C . GLY A 1 63 ? -17.969 -19.078 -28.406 1 87.12 63 GLY A C 1
ATOM 492 O O . GLY A 1 63 ? -18.625 -18.203 -27.828 1 87.12 63 GLY A O 1
ATOM 493 N N . GLY A 1 64 ? -16.641 -19.094 -28.422 1 85.5 64 GLY A N 1
ATOM 494 C CA . GLY A 1 64 ? -15.906 -17.922 -27.969 1 85.5 64 GLY A CA 1
ATOM 495 C C . GLY A 1 64 ? -15.352 -18.078 -26.562 1 85.5 64 GLY A C 1
ATOM 496 O O . GLY A 1 64 ? -14.445 -17.328 -26.156 1 85.5 64 GLY A O 1
ATOM 497 N N . ASP A 1 65 ? -15.977 -19.016 -25.828 1 86.44 65 ASP A N 1
ATOM 498 C CA . ASP A 1 65 ? -15.539 -19.281 -24.453 1 86.44 65 ASP A CA 1
ATOM 499 C C . ASP A 1 65 ? -15.133 -20.734 -24.281 1 86.44 65 ASP A C 1
ATOM 501 O O . ASP A 1 65 ? -15.977 -21.641 -24.359 1 86.44 65 ASP A O 1
ATOM 505 N N . TYR A 1 66 ? -13.875 -20.891 -23.953 1 86.69 66 TYR A N 1
ATOM 506 C CA . TYR A 1 66 ? -13.297 -22.234 -23.891 1 86.69 66 TYR A CA 1
ATOM 507 C C . TYR A 1 66 ? -13.992 -23.078 -22.828 1 86.69 66 TYR A C 1
ATOM 509 O O . TYR A 1 66 ? -13.875 -24.297 -22.828 1 86.69 66 TYR A O 1
ATOM 517 N N . SER A 1 67 ? -14.695 -22.453 -22 1 84.44 67 SER A N 1
ATOM 518 C CA . SER A 1 67 ? -15.359 -23.188 -20.922 1 84.44 67 SER A CA 1
ATOM 519 C C . SER A 1 67 ? -16.656 -23.812 -21.406 1 84.44 67 SER A C 1
ATOM 521 O O . SER A 1 67 ? -17.203 -24.719 -20.75 1 84.44 67 SER A O 1
ATOM 523 N N . ARG A 1 68 ? -17.062 -23.438 -22.531 1 88 68 ARG A N 1
ATOM 524 C CA . ARG A 1 68 ? -18.328 -23.938 -23.031 1 88 68 ARG A CA 1
ATOM 525 C C . ARG A 1 68 ? -18.125 -25.203 -23.875 1 88 68 ARG A C 1
ATOM 527 O O . ARG A 1 68 ? -17.094 -25.375 -24.5 1 88 68 ARG A O 1
ATOM 534 N N . ARG A 1 69 ? -19.078 -26.156 -23.844 1 92.38 69 ARG A N 1
ATOM 535 C CA . ARG A 1 69 ? -19.125 -27.391 -24.625 1 92.38 69 ARG A CA 1
ATOM 536 C C . ARG A 1 69 ? -17.844 -28.188 -24.484 1 92.38 69 ARG A C 1
ATOM 538 O O . ARG A 1 69 ? -17.297 -28.688 -25.469 1 92.38 69 ARG A O 1
ATOM 545 N N . LEU A 1 70 ? -17.359 -28.25 -23.328 1 93.38 70 LEU A N 1
ATOM 546 C CA . LEU A 1 70 ? -16.094 -28.906 -23.047 1 93.38 70 LEU A CA 1
ATOM 547 C C . LEU A 1 70 ? -16.203 -30.422 -23.281 1 93.38 70 LEU A C 1
ATOM 549 O O . LEU A 1 70 ? -15.359 -31.016 -23.953 1 93.38 70 LEU A O 1
ATOM 553 N N . ALA A 1 71 ? -17.266 -31.047 -22.797 1 92.88 71 ALA A N 1
ATOM 554 C CA . ALA A 1 71 ? -17.422 -32.5 -22.859 1 92.88 71 ALA A CA 1
ATOM 555 C C . ALA A 1 71 ? -17.453 -32.969 -24.312 1 92.88 71 ALA A C 1
ATOM 557 O O . ALA A 1 71 ? -16.656 -33.844 -24.703 1 92.88 71 ALA A O 1
ATOM 558 N N . PRO A 1 72 ? -18.297 -32.375 -25.172 1 93.94 72 PRO A N 1
ATOM 559 C CA . PRO A 1 72 ? -18.312 -32.844 -26.562 1 93.94 72 PRO A CA 1
ATOM 560 C C . PRO A 1 72 ? -16.969 -32.625 -27.266 1 93.94 72 PRO A C 1
ATOM 562 O O . PRO A 1 72 ? -16.578 -33.438 -28.109 1 93.94 72 PRO A O 1
ATOM 565 N N . ARG A 1 73 ? -16.328 -31.547 -26.969 1 94.56 73 ARG A N 1
ATOM 566 C CA . ARG A 1 73 ? -15.031 -31.281 -27.594 1 94.56 73 ARG A CA 1
ATOM 567 C C . ARG A 1 73 ? -14 -32.312 -27.188 1 94.56 73 ARG A C 1
ATOM 569 O O . ARG A 1 73 ? -13.219 -32.781 -28.016 1 94.56 73 ARG A O 1
ATOM 576 N N . LEU A 1 74 ? -14.047 -32.688 -25.938 1 95.31 74 LEU A N 1
ATOM 577 C CA . LEU A 1 74 ? -13.109 -33.688 -25.438 1 95.31 74 LEU A CA 1
ATOM 578 C C . LEU A 1 74 ? -13.414 -35.062 -26 1 95.31 74 LEU A C 1
ATOM 580 O O . LEU A 1 74 ? -12.5 -35.781 -26.438 1 95.31 74 LEU A O 1
ATOM 584 N N . TRP A 1 75 ? -14.664 -35.469 -26.031 1 95.88 75 TRP A N 1
ATOM 585 C CA . TRP A 1 75 ? -15.062 -36.781 -26.547 1 95.88 75 TRP A CA 1
ATOM 586 C C . TRP A 1 75 ? -14.695 -36.906 -28.031 1 95.88 75 TRP A C 1
ATOM 588 O O . TRP A 1 75 ? -14.195 -37.938 -28.453 1 95.88 75 TRP A O 1
ATOM 598 N N . PHE A 1 76 ? -14.93 -35.906 -28.719 1 95.62 76 PHE A N 1
ATOM 599 C CA . PHE A 1 76 ? -14.594 -35.938 -30.141 1 95.62 76 PHE A CA 1
ATOM 600 C C . PHE A 1 76 ? -13.086 -36.031 -30.344 1 95.62 76 PHE A C 1
ATOM 602 O O . PHE A 1 76 ? -12.609 -36.812 -31.156 1 95.62 76 PHE A O 1
ATOM 609 N N . HIS A 1 77 ? -12.367 -35.188 -29.641 1 94.12 77 HIS A N 1
ATOM 610 C CA . HIS A 1 77 ? -10.914 -35.188 -29.781 1 94.12 77 HIS A CA 1
ATOM 611 C C . HIS A 1 77 ? -10.328 -36.562 -29.406 1 94.12 77 HIS A C 1
ATOM 613 O O . HIS A 1 77 ? -9.531 -37.125 -30.156 1 94.12 77 HIS A O 1
ATOM 619 N N . MET A 1 78 ? -10.719 -37.094 -28.234 1 95.44 78 MET A N 1
ATOM 620 C CA . MET A 1 78 ? -10.234 -38.375 -27.812 1 95.44 78 MET A CA 1
ATOM 621 C C . MET A 1 78 ? -10.68 -39.469 -28.781 1 95.44 78 MET A C 1
ATOM 623 O O . MET A 1 78 ? -9.938 -40.438 -29.047 1 95.44 78 MET A O 1
ATOM 627 N N . GLY A 1 79 ? -11.898 -39.25 -29.297 1 95.38 79 GLY A N 1
ATOM 628 C CA . GLY A 1 79 ? -12.43 -40.219 -30.25 1 95.38 79 GLY A CA 1
ATOM 629 C C . GLY A 1 79 ? -11.617 -40.281 -31.531 1 95.38 79 GLY A C 1
ATOM 630 O O . GLY A 1 79 ? -11.32 -41.375 -32.031 1 95.38 79 GLY A O 1
ATOM 631 N N . ILE A 1 80 ? -11.266 -39.156 -32 1 94.19 80 ILE A N 1
ATOM 632 C CA . ILE A 1 80 ? -10.492 -39.094 -33.25 1 94.19 80 ILE A CA 1
ATOM 633 C C . ILE A 1 80 ? -9.125 -39.719 -33.031 1 94.19 80 ILE A C 1
ATOM 635 O O . ILE A 1 80 ? -8.641 -40.5 -33.875 1 94.19 80 ILE A O 1
ATOM 639 N N . VAL A 1 81 ? -8.461 -39.438 -31.938 1 92.44 81 VAL A N 1
ATOM 640 C CA . VAL A 1 81 ? -7.145 -39.969 -31.641 1 92.44 81 VAL A CA 1
ATOM 641 C C . VAL A 1 81 ? -7.238 -41.5 -31.422 1 92.44 81 VAL A C 1
ATOM 643 O O . VAL A 1 81 ? -6.41 -42.25 -31.938 1 92.44 81 VAL A O 1
ATOM 646 N N . THR A 1 82 ? -8.25 -41.844 -30.672 1 94.31 82 THR A N 1
ATOM 647 C CA . THR A 1 82 ? -8.469 -43.281 -30.438 1 94.31 82 THR A CA 1
ATOM 648 C C . THR A 1 82 ? -8.688 -44 -31.75 1 94.31 82 THR A C 1
ATOM 650 O O . THR A 1 82 ? -8.078 -45.062 -32 1 94.31 82 THR A O 1
ATOM 653 N N . ALA A 1 83 ? -9.555 -43.469 -32.562 1 94 83 ALA A N 1
ATOM 654 C CA . ALA A 1 83 ? -9.82 -44.094 -33.875 1 94 83 ALA A CA 1
ATOM 655 C C . ALA A 1 83 ? -8.531 -44.219 -34.688 1 94 83 ALA A C 1
ATOM 657 O O . ALA A 1 83 ? -8.281 -45.25 -35.281 1 94 83 ALA A O 1
ATOM 658 N N . PHE A 1 84 ? -7.766 -43.281 -34.625 1 91.69 84 PHE A N 1
ATOM 659 C CA . PHE A 1 84 ? -6.508 -43.25 -35.344 1 91.69 84 PHE A CA 1
ATOM 660 C C . PHE A 1 84 ? -5.59 -44.375 -34.875 1 91.69 84 PHE A C 1
ATOM 662 O O . PHE A 1 84 ? -5.125 -45.188 -35.688 1 91.69 84 PHE A O 1
ATOM 669 N N . VAL A 1 85 ? -5.359 -44.438 -33.656 1 90.56 85 VAL A N 1
ATOM 670 C CA . VAL A 1 85 ? -4.391 -45.375 -33.094 1 90.56 85 VAL A CA 1
ATOM 671 C C . VAL A 1 85 ? -4.922 -46.812 -33.25 1 90.56 85 VAL A C 1
ATOM 673 O O . VAL A 1 85 ? -4.16 -47.75 -33.531 1 90.56 85 VAL A O 1
ATOM 676 N N . PHE A 1 86 ? -6.23 -47.031 -33.094 1 92.12 86 PHE A N 1
ATOM 677 C CA . PHE A 1 86 ? -6.816 -48.344 -33.188 1 92.12 86 PHE A CA 1
ATOM 678 C C . PHE A 1 86 ? -6.875 -48.844 -34.625 1 92.12 86 PHE A C 1
ATOM 680 O O . PHE A 1 86 ? -6.648 -50 -34.906 1 92.12 86 PHE A O 1
ATOM 687 N N . ILE A 1 87 ? -7.172 -47.906 -35.5 1 90.38 87 ILE A N 1
ATOM 688 C CA . ILE A 1 87 ? -7.211 -48.281 -36.938 1 90.38 87 ILE A CA 1
ATOM 689 C C . ILE A 1 87 ? -5.816 -48.688 -37.375 1 90.38 87 ILE A C 1
ATOM 691 O O . ILE A 1 87 ? -5.676 -49.625 -38.188 1 90.38 87 ILE A O 1
ATOM 695 N N . LEU A 1 88 ? -4.828 -48.062 -36.844 1 88.75 88 LEU A N 1
ATOM 696 C CA . LEU A 1 88 ? -3.451 -48.375 -37.188 1 88.75 88 LEU A CA 1
ATOM 697 C C . LEU A 1 88 ? -3.02 -49.688 -36.531 1 88.75 88 LEU A C 1
ATOM 699 O O . LEU A 1 88 ? -1.932 -50.219 -36.812 1 88.75 88 LEU A O 1
ATOM 703 N N . GLY A 1 89 ? -3.855 -50.25 -35.625 1 86.75 89 GLY A N 1
ATOM 704 C CA . GLY A 1 89 ? -3.568 -51.531 -35 1 86.75 89 GLY A CA 1
ATOM 705 C C . GLY A 1 89 ? -2.758 -51.375 -33.719 1 86.75 89 GLY A C 1
ATOM 706 O O . GLY A 1 89 ? -2.252 -52.375 -33.188 1 86.75 89 GLY A O 1
ATOM 707 N N . TRP A 1 90 ? -2.631 -50.156 -33.281 1 86.56 90 TRP A N 1
ATOM 708 C CA . TRP A 1 90 ? -1.809 -49.906 -32.094 1 86.56 90 TRP A CA 1
ATOM 709 C C . TRP A 1 90 ? -2.635 -49.25 -30.969 1 86.56 90 TRP A C 1
ATOM 711 O O . TRP A 1 90 ? -2.174 -48.344 -30.297 1 86.56 90 TRP A O 1
ATOM 721 N N . GLY A 1 91 ? -3.775 -49.781 -30.797 1 86.75 91 GLY A N 1
ATOM 722 C CA . GLY A 1 91 ? -4.695 -49.25 -29.797 1 86.75 91 GLY A CA 1
ATOM 723 C C . GLY A 1 91 ? -4.137 -49.312 -28.391 1 86.75 91 GLY A C 1
ATOM 724 O O . GLY A 1 91 ? -4.52 -48.531 -27.516 1 86.75 91 GLY A O 1
ATOM 725 N N . ALA A 1 92 ? -3.139 -50.188 -28.172 1 82.5 92 ALA A N 1
ATOM 726 C CA . ALA A 1 92 ? -2.586 -50.406 -26.844 1 82.5 92 ALA A CA 1
ATOM 727 C C . ALA A 1 92 ? -1.88 -49.156 -26.312 1 82.5 92 ALA A C 1
ATOM 729 O O . ALA A 1 92 ? -1.802 -48.938 -25.109 1 82.5 92 ALA A O 1
ATOM 730 N N . ILE A 1 93 ? -1.412 -48.312 -27.172 1 80.75 93 ILE A N 1
ATOM 731 C CA . ILE A 1 93 ? -0.664 -47.125 -26.703 1 80.75 93 ILE A CA 1
ATOM 732 C C . ILE A 1 93 ? -1.523 -45.875 -26.828 1 80.75 93 ILE A C 1
ATOM 734 O O . ILE A 1 93 ? -1.025 -44.75 -26.688 1 80.75 93 ILE A O 1
ATOM 738 N N . GLY A 1 94 ? -2.787 -46.125 -27.062 1 86.81 94 GLY A N 1
ATOM 739 C CA . GLY A 1 94 ? -3.711 -45.031 -27.25 1 86.81 94 GLY A CA 1
ATOM 740 C C . GLY A 1 94 ? -3.785 -44.094 -26.047 1 86.81 94 GLY A C 1
ATOM 741 O O . GLY A 1 94 ? -3.863 -42.875 -26.219 1 86.81 94 GLY A O 1
ATOM 742 N N . ALA A 1 95 ? -3.656 -44.656 -24.875 1 89.88 95 ALA A N 1
ATOM 743 C CA . ALA A 1 95 ? -3.803 -43.875 -23.656 1 89.88 95 ALA A CA 1
ATOM 744 C C . ALA A 1 95 ? -2.682 -42.844 -23.516 1 89.88 95 ALA A C 1
ATOM 746 O O . ALA A 1 95 ? -2.898 -41.75 -23.016 1 89.88 95 ALA A O 1
ATOM 747 N N . ILE A 1 96 ? -1.544 -43.125 -24.016 1 85.56 96 ILE A N 1
ATOM 748 C CA . ILE A 1 96 ? -0.4 -42.219 -23.938 1 85.56 96 ILE A CA 1
ATOM 749 C C . ILE A 1 96 ? -0.622 -41 -24.844 1 85.56 96 ILE A C 1
ATOM 751 O O . ILE A 1 96 ? -0.324 -39.875 -24.469 1 85.56 96 ILE A O 1
ATOM 755 N N . ALA A 1 97 ? -1.158 -41.312 -26.016 1 86.75 97 ALA A N 1
ATOM 756 C CA . ALA A 1 97 ? -1.47 -40.219 -26.953 1 86.75 97 ALA A CA 1
ATOM 757 C C . ALA A 1 97 ? -2.496 -39.25 -26.359 1 86.75 97 ALA A C 1
ATOM 759 O O . ALA A 1 97 ? -2.463 -38.062 -26.625 1 86.75 97 ALA A O 1
ATOM 760 N N . HIS A 1 98 ? -3.336 -39.812 -25.562 1 93.44 98 HIS A N 1
ATOM 761 C CA . HIS A 1 98 ? -4.387 -39 -24.953 1 93.44 98 HIS A CA 1
ATOM 762 C C . HIS A 1 98 ? -3.807 -38 -23.984 1 93.44 98 HIS A C 1
ATOM 764 O O . HIS A 1 98 ? -4.395 -36.938 -23.766 1 93.44 98 HIS A O 1
ATOM 770 N N . LEU A 1 99 ? -2.664 -38.25 -23.391 1 91.38 99 LEU A N 1
ATOM 771 C CA . LEU A 1 99 ? -2.086 -37.344 -22.406 1 91.38 99 LEU A CA 1
ATOM 772 C C . LEU A 1 99 ? -1.721 -36 -23.031 1 91.38 99 LEU A C 1
ATOM 774 O O . LEU A 1 99 ? -1.867 -34.969 -22.406 1 91.38 99 LEU A O 1
ATOM 778 N N . ASN A 1 100 ? -1.257 -36.062 -24.234 1 86.62 100 ASN A N 1
ATOM 779 C CA . ASN A 1 100 ? -0.952 -34.812 -24.938 1 86.62 100 ASN A CA 1
ATOM 780 C C . ASN A 1 100 ? -2.211 -34 -25.188 1 86.62 100 ASN A C 1
ATOM 782 O O . ASN A 1 100 ? -2.172 -32.781 -25.125 1 86.62 100 ASN A O 1
ATOM 786 N N . MET A 1 101 ? -3.238 -34.719 -25.469 1 91.25 101 MET A N 1
ATOM 787 C CA . MET A 1 101 ? -4.5 -34 -25.688 1 91.25 101 MET A CA 1
ATOM 788 C C . MET A 1 101 ? -5.027 -33.406 -24.391 1 91.25 101 MET A C 1
ATOM 790 O O . MET A 1 101 ? -5.594 -32.312 -24.391 1 91.25 101 MET A O 1
ATOM 794 N N . VAL A 1 102 ? -4.848 -34.156 -23.359 1 93.38 102 VAL A N 1
ATOM 795 C CA . VAL A 1 102 ? -5.242 -33.656 -22.047 1 93.38 102 VAL A CA 1
ATOM 796 C C . VAL A 1 102 ? -4.5 -32.344 -21.75 1 93.38 102 VAL A C 1
ATOM 798 O O . VAL A 1 102 ? -5.102 -31.375 -21.312 1 93.38 102 VAL A O 1
ATOM 801 N N . SER A 1 103 ? -3.234 -32.344 -21.984 1 90.81 103 SER A N 1
ATOM 802 C CA . SER A 1 103 ? -2.412 -31.156 -21.75 1 90.81 103 SER A CA 1
ATOM 803 C C . SER A 1 103 ? -2.928 -29.953 -22.531 1 90.81 103 SER A C 1
ATOM 805 O O . SER A 1 103 ? -2.998 -28.844 -22.016 1 90.81 103 SER A O 1
ATOM 807 N N . LEU A 1 104 ? -3.268 -30.203 -23.766 1 89.31 104 LEU A N 1
ATOM 808 C CA . LEU A 1 104 ? -3.775 -29.141 -24.625 1 89.31 104 LEU A CA 1
ATOM 809 C C . LEU A 1 104 ? -5.059 -28.547 -24.047 1 89.31 104 LEU A C 1
ATOM 811 O O . LEU A 1 104 ? -5.199 -27.328 -23.953 1 89.31 104 LEU A O 1
ATOM 815 N N . HIS A 1 105 ? -5.922 -29.406 -23.672 1 92.75 105 HIS A N 1
ATOM 816 C CA . HIS A 1 105 ? -7.215 -28.922 -23.188 1 92.75 105 HIS A CA 1
ATOM 817 C C . HIS A 1 105 ? -7.086 -28.281 -21.812 1 92.75 105 HIS A C 1
ATOM 819 O O . HIS A 1 105 ? -7.867 -27.406 -21.453 1 92.75 105 HIS A O 1
ATOM 825 N N . LEU A 1 106 ? -6.16 -28.703 -21.047 1 93.12 106 LEU A N 1
ATOM 826 C CA . LEU A 1 106 ? -5.891 -28.047 -19.781 1 93.12 106 LEU A CA 1
ATOM 827 C C . LEU A 1 106 ? -5.414 -26.609 -20.016 1 93.12 106 LEU A C 1
ATOM 829 O O . LEU A 1 106 ? -5.82 -25.688 -19.297 1 93.12 106 LEU A O 1
ATOM 833 N N . LYS A 1 107 ? -4.617 -26.422 -20.969 1 88.88 107 LYS A N 1
ATOM 834 C CA . LYS A 1 107 ? -4.094 -25.094 -21.266 1 88.88 107 LYS A CA 1
ATOM 835 C C . LYS A 1 107 ? -5.195 -24.172 -21.797 1 88.88 107 LYS A C 1
ATOM 837 O O . LYS A 1 107 ? -5.211 -22.984 -21.5 1 88.88 107 LYS A O 1
ATOM 842 N N . LEU A 1 108 ? -6.098 -24.781 -22.531 1 90.12 108 LEU A N 1
ATOM 843 C CA . LEU A 1 108 ? -7.129 -23.969 -23.188 1 90.12 108 LEU A CA 1
ATOM 844 C C . LEU A 1 108 ? -8.305 -23.734 -22.234 1 90.12 108 LEU A C 1
ATOM 846 O O . LEU A 1 108 ? -8.812 -22.625 -22.141 1 90.12 108 LEU A O 1
ATOM 850 N N . SER A 1 109 ? -8.727 -24.797 -21.562 1 92.81 109 SER A N 1
ATOM 851 C CA . SER A 1 109 ? -9.992 -24.734 -20.828 1 92.81 109 SER A CA 1
ATOM 852 C C . SER A 1 109 ? -9.758 -24.719 -19.328 1 92.81 109 SER A C 1
ATOM 854 O O . SER A 1 109 ? -10.711 -24.609 -18.547 1 92.81 109 SER A O 1
ATOM 856 N N . GLY A 1 110 ? -8.562 -24.891 -18.922 1 92.19 110 GLY A N 1
ATOM 857 C CA . GLY A 1 110 ? -8.266 -24.828 -17.5 1 92.19 110 GLY A CA 1
ATOM 858 C C . GLY A 1 110 ? -8.305 -26.172 -16.812 1 92.19 110 GLY A C 1
ATOM 859 O O . GLY A 1 110 ? -8.492 -27.203 -17.469 1 92.19 110 GLY A O 1
ATOM 860 N N . SER A 1 111 ? -8.156 -26.188 -15.461 1 93.56 111 SER A N 1
ATOM 861 C CA . SER A 1 111 ? -8.008 -27.406 -14.656 1 93.56 111 SER A CA 1
ATOM 862 C C . SER A 1 111 ? -9.305 -28.203 -14.625 1 93.56 111 SER A C 1
ATOM 864 O O . SER A 1 111 ? -9.289 -29.406 -14.383 1 93.56 111 SER A O 1
ATOM 866 N N . ARG A 1 112 ? -10.383 -27.641 -14.883 1 92.5 112 ARG A N 1
ATOM 867 C CA . ARG A 1 112 ? -11.672 -28.328 -14.836 1 92.5 112 ARG A CA 1
ATOM 868 C C . ARG A 1 112 ? -11.766 -29.375 -15.938 1 92.5 112 ARG A C 1
ATOM 870 O O . ARG A 1 112 ? -12.648 -30.234 -15.898 1 92.5 112 ARG A O 1
ATOM 877 N N . ALA A 1 113 ? -10.914 -29.297 -16.906 1 94.69 113 ALA A N 1
ATOM 878 C CA . ALA A 1 113 ? -10.992 -30.156 -18.094 1 94.69 113 ALA A CA 1
ATOM 879 C C . ALA A 1 113 ? -10.492 -31.562 -17.781 1 94.69 113 ALA A C 1
ATOM 881 O O . ALA A 1 113 ? -10.758 -32.5 -18.531 1 94.69 113 ALA A O 1
ATOM 882 N N . TRP A 1 114 ? -9.703 -31.812 -16.672 1 93.69 114 TRP A N 1
ATOM 883 C CA . TRP A 1 114 ? -8.977 -33.062 -16.562 1 93.69 114 TRP A CA 1
ATOM 884 C C . TRP A 1 114 ? -9.93 -34.219 -16.25 1 93.69 114 TRP A C 1
ATOM 886 O O . TRP A 1 114 ? -9.766 -35.312 -16.781 1 93.69 114 TRP A O 1
ATOM 896 N N . ARG A 1 115 ? -11.008 -33.969 -15.477 1 94.56 115 ARG A N 1
ATOM 897 C CA . ARG A 1 115 ? -11.922 -35.062 -15.125 1 94.56 115 ARG A CA 1
ATOM 898 C C . ARG A 1 115 ? -12.695 -35.531 -16.344 1 94.56 115 ARG A C 1
ATOM 900 O O . ARG A 1 115 ? -12.703 -36.75 -16.656 1 94.56 115 ARG A O 1
ATOM 907 N N . PRO A 1 116 ? -13.328 -34.594 -17.078 1 95.44 116 PRO A N 1
ATOM 908 C CA . PRO A 1 116 ? -14 -35.062 -18.297 1 95.44 116 PRO A CA 1
ATOM 909 C C . PRO A 1 116 ? -13.031 -35.656 -19.312 1 95.44 116 PRO A C 1
ATOM 911 O O . PRO A 1 116 ? -13.398 -36.531 -20.078 1 95.44 116 PRO A O 1
ATOM 914 N N . ALA A 1 117 ? -11.844 -35.156 -19.359 1 95.88 117 ALA A N 1
ATOM 915 C CA . ALA A 1 117 ? -10.852 -35.688 -20.297 1 95.88 117 ALA A CA 1
ATOM 916 C C . ALA A 1 117 ? -10.539 -37.156 -19.984 1 95.88 117 ALA A C 1
ATOM 918 O O . ALA A 1 117 ? -10.438 -37.969 -20.906 1 95.88 117 ALA A O 1
ATOM 919 N N . VAL A 1 118 ? -10.344 -37.469 -18.688 1 95.06 118 VAL A N 1
ATOM 920 C CA . VAL A 1 118 ? -10.07 -38.844 -18.281 1 95.06 118 VAL A CA 1
ATOM 921 C C . VAL A 1 118 ? -11.258 -39.75 -18.625 1 95.06 118 VAL A C 1
ATOM 923 O O . VAL A 1 118 ? -11.078 -40.844 -19.125 1 95.06 118 VAL A O 1
ATOM 926 N N . ALA A 1 119 ? -12.406 -39.219 -18.422 1 96.31 119 ALA A N 1
ATOM 927 C CA . ALA A 1 119 ? -13.617 -39.969 -18.75 1 96.31 119 ALA A CA 1
ATOM 928 C C . ALA A 1 119 ? -13.688 -40.25 -20.25 1 96.31 119 ALA A C 1
ATOM 930 O O . ALA A 1 119 ? -13.977 -41.375 -20.672 1 96.31 119 ALA A O 1
ATOM 931 N N . ALA A 1 120 ? -13.492 -39.281 -21.031 1 96.69 120 ALA A N 1
ATOM 932 C CA . ALA A 1 120 ? -13.516 -39.406 -22.484 1 96.69 120 ALA A CA 1
ATOM 933 C C . ALA A 1 120 ? -12.438 -40.406 -22.953 1 96.69 120 ALA A C 1
ATOM 935 O O . ALA A 1 120 ? -12.672 -41.188 -23.859 1 96.69 120 ALA A O 1
ATOM 936 N N . SER A 1 121 ? -11.266 -40.25 -22.359 1 95.62 121 SER A N 1
ATOM 937 C CA . SER A 1 121 ? -10.18 -41.156 -22.703 1 95.62 121 SER A CA 1
ATOM 938 C C . SER A 1 121 ? -10.57 -42.625 -22.438 1 95.62 121 SER A C 1
ATOM 940 O O . SER A 1 121 ? -10.492 -43.438 -23.328 1 95.62 121 SER A O 1
ATOM 942 N N . PHE A 1 122 ? -11.008 -42.906 -21.266 1 94.38 122 PHE A N 1
ATOM 943 C CA . PHE A 1 122 ? -11.414 -44.281 -20.891 1 94.38 122 PHE A CA 1
ATOM 944 C C . PHE A 1 122 ? -12.547 -44.75 -21.781 1 94.38 122 PHE A C 1
ATOM 946 O O . PHE A 1 122 ? -12.516 -45.906 -22.266 1 94.38 122 PHE A O 1
ATOM 953 N N . GLY A 1 123 ? -13.531 -43.906 -21.969 1 95.62 123 GLY A N 1
ATOM 954 C CA . GLY A 1 123 ? -14.68 -44.281 -22.781 1 95.62 123 GLY A CA 1
ATOM 955 C C . GLY A 1 123 ? -14.312 -44.656 -24.203 1 95.62 123 GLY A C 1
ATOM 956 O O . GLY A 1 123 ? -14.758 -45.688 -24.703 1 95.62 123 GLY A O 1
ATOM 957 N N . THR A 1 124 ? -13.531 -43.875 -24.812 1 96.19 124 THR A N 1
ATOM 958 C CA . THR A 1 124 ? -13.172 -44.125 -26.203 1 96.19 124 THR A CA 1
ATOM 959 C C . THR A 1 124 ? -12.258 -45.344 -26.312 1 96.19 124 THR A C 1
ATOM 961 O O . THR A 1 124 ? -12.344 -46.094 -27.281 1 96.19 124 THR A O 1
ATOM 964 N N . ILE A 1 125 ? -11.398 -45.5 -25.359 1 95.12 125 ILE A N 1
ATOM 965 C CA . ILE A 1 125 ? -10.508 -46.656 -25.359 1 95.12 125 ILE A CA 1
ATOM 966 C C . ILE A 1 125 ? -11.32 -47.938 -25.203 1 95.12 125 ILE A C 1
ATOM 968 O O . ILE A 1 125 ? -11.062 -48.938 -25.891 1 95.12 125 ILE A O 1
ATOM 972 N N . VAL A 1 126 ? -12.281 -47.906 -24.312 1 94.75 126 VAL A N 1
ATOM 973 C CA . VAL A 1 126 ? -13.156 -49.062 -24.094 1 94.75 126 VAL A CA 1
ATOM 974 C C . VAL A 1 126 ? -13.883 -49.406 -25.391 1 94.75 126 VAL A C 1
ATOM 976 O O . VAL A 1 126 ? -13.969 -50.594 -25.766 1 94.75 126 VAL A O 1
ATOM 979 N N . ILE A 1 127 ? -14.367 -48.438 -26.078 1 95.31 127 ILE A N 1
ATOM 980 C CA . ILE A 1 127 ? -15.039 -48.656 -27.359 1 95.31 127 ILE A CA 1
ATOM 981 C C . ILE A 1 127 ? -14.07 -49.281 -28.359 1 95.31 127 ILE A C 1
ATOM 983 O O . ILE A 1 127 ? -14.43 -50.25 -29.047 1 95.31 127 ILE A O 1
ATOM 987 N N . GLY A 1 128 ? -12.891 -48.719 -28.438 1 94.31 128 GLY A N 1
ATOM 988 C CA . GLY A 1 128 ? -11.883 -49.312 -29.312 1 94.31 128 GLY A CA 1
ATOM 989 C C . GLY A 1 128 ? -11.586 -50.781 -29 1 94.31 128 GLY A C 1
ATOM 990 O O . GLY A 1 128 ? -11.492 -51.594 -29.906 1 94.31 128 GLY A O 1
ATOM 991 N N . GLU A 1 129 ? -11.461 -51.031 -27.719 1 93 129 GLU A N 1
ATOM 992 C CA . GLU A 1 129 ? -11.172 -52.406 -27.281 1 93 129 GLU A CA 1
ATOM 993 C C . GLU A 1 129 ? -12.328 -53.344 -27.594 1 93 129 GLU A C 1
ATOM 995 O O . GLU A 1 129 ? -12.109 -54.5 -27.984 1 93 129 GLU A O 1
ATOM 1000 N N . LEU A 1 130 ? -13.516 -52.875 -27.422 1 94.38 130 LEU A N 1
ATOM 1001 C CA . LEU A 1 130 ? -14.695 -53.656 -27.75 1 94.38 130 LEU A CA 1
ATOM 1002 C C . LEU A 1 130 ? -14.711 -54 -29.234 1 94.38 130 LEU A C 1
ATOM 1004 O O . LEU A 1 130 ? -15.047 -55.125 -29.609 1 94.38 130 LEU A O 1
ATOM 1008 N N . LEU A 1 131 ? -14.328 -53.125 -30.062 1 94.62 131 LEU A N 1
ATOM 1009 C CA . LEU A 1 131 ? -14.305 -53.344 -31.5 1 94.62 131 LEU A CA 1
ATOM 1010 C C . LEU A 1 131 ? -13.227 -54.344 -31.875 1 94.62 131 LEU A C 1
ATOM 1012 O O . LEU A 1 131 ? -13.383 -55.094 -32.844 1 94.62 131 LEU A O 1
ATOM 1016 N N . VAL A 1 132 ? -12.18 -54.375 -31.125 1 92.81 132 VAL A N 1
ATOM 1017 C CA . VAL A 1 132 ? -11.133 -55.375 -31.328 1 92.81 132 VAL A CA 1
ATOM 1018 C C . VAL A 1 132 ? -11.648 -56.75 -30.953 1 92.81 132 VAL A C 1
ATOM 1020 O O . VAL A 1 132 ? -11.461 -57.719 -31.688 1 92.81 132 VAL A O 1
ATOM 1023 N N . VAL A 1 133 ? -12.336 -56.875 -29.797 1 92.25 133 VAL A N 1
ATOM 1024 C CA . VAL A 1 133 ? -12.883 -58.125 -29.297 1 92.25 133 VAL A CA 1
ATOM 1025 C C . VAL A 1 133 ? -13.922 -58.656 -30.281 1 92.25 133 VAL A C 1
ATOM 1027 O O . VAL A 1 133 ? -14 -59.875 -30.516 1 92.25 133 VAL A O 1
ATOM 1030 N N . LEU A 1 134 ? -14.633 -57.781 -30.906 1 94.25 134 LEU A N 1
ATOM 1031 C CA . LEU A 1 134 ? -15.688 -58.188 -31.844 1 94.25 134 LEU A CA 1
ATOM 1032 C C . LEU A 1 134 ? -15.102 -58.531 -33.219 1 94.25 134 LEU A C 1
ATOM 1034 O O . LEU A 1 134 ? -15.82 -58.969 -34.125 1 94.25 134 LEU A O 1
ATOM 1038 N N . GLY A 1 135 ? -13.891 -58.281 -33.406 1 91.5 135 GLY A N 1
ATOM 1039 C CA . GLY A 1 135 ? -13.219 -58.625 -34.625 1 91.5 135 GLY A CA 1
ATOM 1040 C C . GLY A 1 135 ? -13.328 -57.562 -35.719 1 91.5 135 GLY A C 1
ATOM 1041 O O . GLY A 1 135 ? -13 -57.812 -36.875 1 91.5 135 GLY A O 1
ATOM 1042 N N . ALA A 1 136 ? -13.766 -56.406 -35.344 1 92.06 136 ALA A N 1
ATOM 1043 C CA . ALA A 1 136 ? -13.953 -55.312 -36.281 1 92.06 136 ALA A CA 1
ATOM 1044 C C . ALA A 1 136 ? -12.633 -54.594 -36.562 1 92.06 136 ALA A C 1
ATOM 1046 O O . ALA A 1 136 ? -12.445 -54 -37.625 1 92.06 136 ALA A O 1
ATOM 1047 N N . LEU A 1 137 ? -11.812 -54.531 -35.594 1 90.5 137 LEU A N 1
ATOM 1048 C CA . LEU A 1 137 ? -10.5 -53.906 -35.719 1 90.5 137 LEU A CA 1
ATOM 1049 C C . LEU A 1 137 ? -9.383 -54.906 -35.406 1 90.5 137 LEU A C 1
ATOM 1051 O O . LEU A 1 137 ? -9.531 -55.75 -34.531 1 90.5 137 LEU A O 1
ATOM 1055 N N . ASP A 1 138 ? -8.352 -54.719 -36.125 1 86.88 138 ASP A N 1
ATOM 1056 C CA . ASP A 1 138 ? -7.207 -55.594 -35.938 1 86.88 138 ASP A CA 1
ATOM 1057 C C . ASP A 1 138 ? -6.211 -55 -34.969 1 86.88 138 ASP A C 1
ATOM 1059 O O . ASP A 1 138 ? -6.223 -53.781 -34.719 1 86.88 138 ASP A O 1
ATOM 1063 N N . THR A 1 139 ? -5.441 -55.844 -34.281 1 87.44 139 THR A N 1
ATOM 1064 C CA . THR A 1 139 ? -4.363 -55.406 -33.406 1 87.44 139 THR A CA 1
ATOM 1065 C C . THR A 1 139 ? -3.096 -56.219 -33.688 1 87.44 139 THR A C 1
ATOM 1067 O O . THR A 1 139 ? -3.166 -57.406 -34.031 1 87.44 139 THR A O 1
ATOM 1070 N N . TYR A 1 140 ? -2.016 -55.562 -33.594 1 83.56 140 TYR A N 1
ATOM 1071 C CA . TYR A 1 140 ? -0.735 -56.219 -33.844 1 83.56 140 TYR A CA 1
ATOM 1072 C C . TYR A 1 140 ? -0.228 -56.938 -32.594 1 83.56 140 TYR A C 1
ATOM 1074 O O . TYR A 1 140 ? 0.752 -57.688 -32.656 1 83.56 140 TYR A O 1
ATOM 1082 N N . LEU A 1 141 ? -0.862 -56.812 -31.5 1 85.44 141 LEU A N 1
ATOM 1083 C CA . LEU A 1 141 ? -0.475 -57.5 -30.25 1 85.44 141 LEU A CA 1
ATOM 1084 C C . LEU A 1 141 ? -1.356 -58.688 -30 1 85.44 141 LEU A C 1
ATOM 1086 O O . LEU A 1 141 ? -2.559 -58.656 -30.266 1 85.44 141 LEU A O 1
ATOM 1090 N N . PRO A 1 142 ? -0.661 -59.75 -29.469 1 85.44 142 PRO A N 1
ATOM 1091 C CA . PRO A 1 142 ? -1.462 -60.969 -29.172 1 85.44 142 PRO A CA 1
ATOM 1092 C C . PRO A 1 142 ? -2.463 -60.719 -28.047 1 85.44 142 PRO A C 1
ATOM 1094 O O . PRO A 1 142 ? -2.172 -60 -27.094 1 85.44 142 PRO A O 1
ATOM 1097 N N . LEU A 1 143 ? -3.703 -61.25 -28.266 1 82.44 143 LEU A N 1
ATOM 1098 C CA . LEU A 1 143 ? -4.684 -61.25 -27.188 1 82.44 143 LEU A CA 1
ATOM 1099 C C . LEU A 1 143 ? -4.41 -62.406 -26.234 1 82.44 143 LEU A C 1
ATOM 1101 O O . LEU A 1 143 ? -4.027 -63.5 -26.656 1 82.44 143 LEU A O 1
ATOM 1105 N N . PRO A 1 144 ? -4.266 -62.344 -24.969 1 83.12 144 PRO A N 1
ATOM 1106 C CA . PRO A 1 144 ? -4.875 -61.25 -2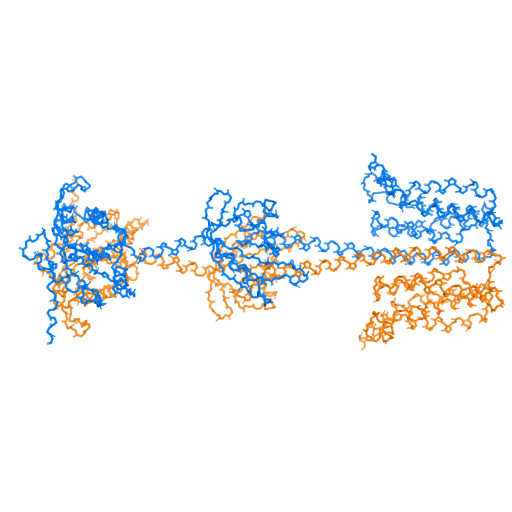4.188 1 83.12 144 PRO A CA 1
ATOM 1107 C C . PRO A 1 144 ? -3.871 -60.188 -23.797 1 83.12 144 PRO A C 1
ATOM 1109 O O . PRO A 1 144 ? -4.242 -59.188 -23.172 1 83.12 144 PRO A O 1
ATOM 1112 N N . GLN A 1 145 ? -2.508 -60.281 -24.125 1 81.69 145 GLN A N 1
ATOM 1113 C CA . GLN A 1 145 ? -1.461 -59.344 -23.719 1 81.69 145 GLN A CA 1
ATOM 1114 C C . GLN A 1 145 ? -1.772 -57.906 -24.172 1 81.69 145 GLN A C 1
ATOM 1116 O O . GLN A 1 145 ? -1.521 -56.969 -23.438 1 81.69 145 GLN A O 1
ATOM 1121 N N . GLY A 1 146 ? -2.385 -57.875 -25.312 1 84.06 146 GLY A N 1
ATOM 1122 C CA . GLY A 1 146 ? -2.74 -56.562 -25.828 1 84.06 146 GLY A CA 1
ATOM 1123 C C . GLY A 1 146 ? -3.76 -55.844 -24.953 1 84.06 146 GLY A C 1
ATOM 1124 O O . GLY A 1 146 ? -3.623 -54.625 -24.688 1 84.06 146 GLY A O 1
ATOM 1125 N N . HIS A 1 147 ? -4.734 -56.531 -24.531 1 86.44 147 HIS A N 1
ATOM 1126 C CA . HIS A 1 147 ? -5.75 -55.969 -23.656 1 86.44 147 HIS A CA 1
ATOM 1127 C C . HIS A 1 147 ? -5.148 -55.5 -22.328 1 86.44 147 HIS A C 1
ATOM 1129 O O . HIS A 1 147 ? -5.512 -54.469 -21.797 1 86.44 147 HIS A O 1
ATOM 1135 N N . LEU A 1 148 ? -4.27 -56.219 -21.844 1 83.69 148 LEU A N 1
ATOM 1136 C CA . LEU A 1 148 ? -3.635 -55.875 -20.578 1 83.69 148 LEU A CA 1
ATOM 1137 C C . LEU A 1 148 ? -2.805 -54.594 -20.688 1 83.69 148 LEU A C 1
ATOM 1139 O O . LEU A 1 148 ? -2.859 -53.75 -19.812 1 83.69 148 LEU A O 1
ATOM 1143 N N . VAL A 1 149 ? -2.049 -54.531 -21.75 1 84.44 149 VAL A N 1
ATOM 1144 C CA . VAL A 1 149 ? -1.248 -53.344 -22 1 84.44 149 VAL A CA 1
ATOM 1145 C C . VAL A 1 149 ? -2.154 -52.094 -22.047 1 84.44 149 VAL A C 1
ATOM 1147 O O . VAL A 1 149 ? -1.841 -51.062 -21.453 1 84.44 149 VAL A O 1
ATOM 1150 N N . THR A 1 150 ? -3.252 -52.281 -22.688 1 88.19 150 THR A N 1
ATOM 1151 C CA . THR A 1 150 ? -4.191 -51.156 -22.844 1 88.19 150 THR A CA 1
ATOM 1152 C C . THR A 1 150 ? -4.73 -50.719 -21.484 1 88.19 150 THR A C 1
ATOM 1154 O O . THR A 1 150 ? -4.77 -49.531 -21.172 1 88.19 150 THR A O 1
ATOM 1157 N N . VAL A 1 151 ? -5.078 -51.656 -20.688 1 86.06 151 VAL A N 1
ATOM 1158 C CA . VAL A 1 151 ? -5.664 -51.344 -19.375 1 86.06 151 VAL A CA 1
ATOM 1159 C C . VAL A 1 151 ? -4.625 -50.688 -18.484 1 86.06 151 VAL A C 1
ATOM 1161 O O . VAL A 1 151 ? -4.914 -49.656 -17.859 1 86.06 151 VAL A O 1
ATOM 1164 N N . LEU A 1 152 ? -3.432 -51.156 -18.438 1 83.75 152 LEU A N 1
ATOM 1165 C CA . LEU A 1 152 ? -2.383 -50.594 -17.594 1 83.75 152 LEU A CA 1
ATOM 1166 C C . LEU A 1 152 ? -1.992 -49.188 -18.078 1 83.75 152 LEU A C 1
ATOM 1168 O O . LEU A 1 152 ? -1.769 -48.281 -17.266 1 83.75 152 LEU A O 1
ATOM 1172 N N . ALA A 1 153 ? -1.913 -49.062 -19.359 1 87.06 153 ALA A N 1
ATOM 1173 C CA . ALA A 1 153 ? -1.611 -47.781 -19.938 1 87.06 153 ALA A CA 1
ATOM 1174 C C . ALA A 1 153 ? -2.703 -46.75 -19.594 1 87.06 153 ALA A C 1
ATOM 1176 O O . ALA A 1 153 ? -2.414 -45.594 -19.297 1 87.06 153 ALA A O 1
ATOM 1177 N N . ALA A 1 154 ? -3.939 -47.219 -19.641 1 88.94 154 ALA A N 1
ATOM 1178 C CA . ALA A 1 154 ? -5.07 -46.344 -19.344 1 88.94 154 ALA A CA 1
ATOM 1179 C C . ALA A 1 154 ? -5.047 -45.906 -17.891 1 88.94 154 ALA A C 1
ATOM 1181 O O . ALA A 1 154 ? -5.312 -44.75 -17.578 1 88.94 154 ALA A O 1
ATOM 1182 N N . ILE A 1 155 ? -4.715 -46.781 -17.031 1 86.06 155 ILE A N 1
ATOM 1183 C CA . ILE A 1 155 ? -4.637 -46.438 -15.609 1 86.06 155 ILE A CA 1
ATOM 1184 C C . ILE A 1 155 ? -3.504 -45.438 -15.367 1 86.06 155 ILE A C 1
ATOM 1186 O O . ILE A 1 155 ? -3.686 -44.438 -14.664 1 86.06 155 ILE A O 1
ATOM 1190 N N . GLY A 1 156 ? -2.346 -45.75 -15.945 1 84.69 156 GLY A N 1
ATOM 1191 C CA . GLY A 1 156 ? -1.224 -44.844 -15.836 1 84.69 156 GLY A CA 1
ATOM 1192 C C . GLY A 1 156 ? -1.521 -43.469 -16.391 1 84.69 156 GLY A C 1
ATOM 1193 O O . GLY A 1 156 ? -1.156 -42.438 -15.781 1 84.69 156 GLY A O 1
ATOM 1194 N N . ALA A 1 157 ? -2.168 -43.438 -17.5 1 88.69 157 ALA A N 1
ATOM 1195 C CA . ALA A 1 157 ? -2.516 -42.188 -18.141 1 88.69 157 ALA A CA 1
ATOM 1196 C C . ALA A 1 157 ? -3.512 -41.406 -17.281 1 88.69 157 ALA A C 1
ATOM 1198 O O . ALA A 1 157 ? -3.412 -40.188 -17.172 1 88.69 157 ALA A O 1
ATOM 1199 N N . ALA A 1 158 ? -4.418 -42.125 -16.703 1 90 158 ALA A N 1
ATOM 1200 C CA . ALA A 1 158 ? -5.402 -41.469 -15.836 1 90 158 ALA A CA 1
ATOM 1201 C C . ALA A 1 158 ? -4.73 -40.844 -14.625 1 90 158 ALA A C 1
ATOM 1203 O O . ALA A 1 158 ? -5.059 -39.719 -14.234 1 90 158 ALA A O 1
ATOM 1204 N N . SER A 1 159 ? -3.871 -41.5 -14.055 1 88.44 159 SER A N 1
ATOM 1205 C CA . SER A 1 159 ? -3.133 -41 -12.906 1 88.44 159 SER A CA 1
ATOM 1206 C C . SER A 1 159 ? -2.326 -39.75 -13.273 1 88.44 159 SER A C 1
ATOM 1208 O O . SER A 1 159 ? -2.324 -38.781 -12.539 1 88.44 159 SER A O 1
ATOM 1210 N N . THR A 1 160 ? -1.681 -39.875 -14.383 1 90.12 160 THR A N 1
ATOM 1211 C CA . THR A 1 160 ? -0.884 -38.75 -14.852 1 90.12 160 THR A CA 1
ATOM 1212 C C . THR A 1 160 ? -1.773 -37.531 -15.148 1 90.12 160 THR A C 1
ATOM 1214 O O . THR A 1 160 ? -1.432 -36.406 -14.805 1 90.12 160 THR A O 1
ATOM 1217 N N . ALA A 1 161 ? -2.867 -37.812 -15.773 1 92.5 161 ALA A N 1
ATOM 1218 C CA . ALA A 1 161 ? -3.812 -36.75 -16.078 1 92.5 161 ALA A CA 1
ATOM 1219 C C . ALA A 1 161 ? -4.289 -36.062 -14.805 1 92.5 161 ALA A C 1
ATOM 1221 O O . ALA A 1 161 ? -4.438 -34.812 -14.773 1 92.5 161 ALA A O 1
ATOM 1222 N N . ARG A 1 162 ? -4.527 -36.812 -13.82 1 91.19 162 ARG A N 1
ATOM 1223 C CA . ARG A 1 162 ? -4.945 -36.25 -12.531 1 91.19 162 ARG A CA 1
ATOM 1224 C C . ARG A 1 162 ? -3.881 -35.312 -11.969 1 91.19 162 ARG A C 1
ATOM 1226 O O . ARG A 1 162 ? -4.195 -34.219 -11.516 1 91.19 162 ARG A O 1
ATOM 1233 N N . VAL A 1 163 ? -2.705 -35.75 -12.039 1 90.5 163 VAL A N 1
ATOM 1234 C CA . VAL A 1 163 ? -1.606 -34.938 -11.516 1 90.5 163 VAL A CA 1
ATOM 1235 C C . VAL A 1 163 ? -1.492 -33.625 -12.32 1 90.5 163 VAL A C 1
ATOM 1237 O O . VAL A 1 163 ? -1.318 -32.562 -11.75 1 90.5 163 VAL A O 1
ATOM 1240 N N . MET A 1 164 ? -1.577 -33.781 -13.578 1 92.06 164 MET A N 1
ATOM 1241 C CA . MET A 1 164 ? -1.529 -32.594 -14.438 1 92.06 164 MET A CA 1
ATOM 1242 C C . MET A 1 164 ? -2.664 -31.641 -14.102 1 92.06 164 MET A C 1
ATOM 1244 O O . MET A 1 164 ? -2.451 -30.422 -14.016 1 92.06 164 MET A O 1
ATOM 1248 N N . GLY A 1 165 ? -3.822 -32.219 -13.945 1 93.81 165 GLY A N 1
ATOM 1249 C CA . GLY A 1 165 ? -4.977 -31.391 -13.609 1 93.81 165 GLY A CA 1
ATOM 1250 C C . GLY A 1 165 ? -4.832 -30.672 -12.281 1 93.81 165 GLY A C 1
ATOM 1251 O O . GLY A 1 165 ? -5.125 -29.484 -12.18 1 93.81 165 GLY A O 1
ATOM 1252 N N . LEU A 1 166 ? -4.344 -31.312 -11.305 1 92.81 166 LEU A N 1
ATOM 1253 C CA . LEU A 1 166 ? -4.172 -30.734 -9.977 1 92.81 166 LEU A CA 1
ATOM 1254 C C . LEU A 1 166 ? -3.082 -29.656 -9.992 1 92.81 166 LEU A C 1
ATOM 1256 O O . LEU A 1 166 ? -3.209 -28.625 -9.336 1 92.81 166 LEU A O 1
ATOM 1260 N N . THR A 1 167 ? -2.033 -29.922 -10.695 1 92.06 167 THR A N 1
ATOM 1261 C CA . THR A 1 167 ? -0.968 -28.922 -10.812 1 92.06 167 THR A CA 1
ATOM 1262 C C . THR A 1 167 ? -1.476 -27.672 -11.508 1 92.06 167 THR A C 1
ATOM 1264 O O . THR A 1 167 ? -1.123 -26.547 -11.117 1 92.06 167 THR A O 1
ATOM 1267 N N . GLN A 1 168 ? -2.256 -27.875 -12.508 1 93.31 168 GLN A N 1
ATOM 1268 C CA . GLN A 1 168 ? -2.863 -26.75 -13.203 1 93.31 168 GLN A CA 1
ATOM 1269 C C . GLN A 1 168 ? -3.777 -25.953 -12.273 1 93.31 168 GLN A C 1
ATOM 1271 O O . GLN A 1 168 ? -3.807 -24.734 -12.328 1 93.31 168 GLN A O 1
ATOM 1276 N N . GLN A 1 169 ? -4.477 -26.656 -11.5 1 94.81 169 GLN A N 1
ATOM 1277 C CA . GLN A 1 169 ? -5.355 -26 -10.539 1 94.81 169 GLN A CA 1
ATOM 1278 C C . GLN A 1 169 ? -4.562 -25.141 -9.555 1 94.81 169 GLN A C 1
ATOM 1280 O O . GLN A 1 169 ? -4.953 -24.016 -9.25 1 94.81 169 GLN A O 1
ATOM 1285 N N . GLN A 1 170 ? -3.508 -25.641 -9.102 1 94.19 170 GLN A N 1
ATOM 1286 C CA . GLN A 1 170 ? -2.658 -24.891 -8.18 1 94.19 170 GLN A CA 1
ATOM 1287 C C . GLN A 1 170 ? -2.092 -23.641 -8.836 1 94.19 170 GLN A C 1
ATOM 1289 O O . GLN A 1 170 ? -1.977 -22.594 -8.195 1 94.19 170 GLN A O 1
ATOM 1294 N N . GLN A 1 171 ? -1.687 -23.781 -10.039 1 93.06 171 GLN A N 1
ATOM 1295 C CA . GLN A 1 171 ? -1.191 -22.641 -10.789 1 93.06 171 GLN A CA 1
ATOM 1296 C C . GLN A 1 171 ? -2.26 -21.547 -10.898 1 93.06 171 GLN A C 1
ATOM 1298 O O . GLN A 1 171 ? -1.978 -20.375 -10.688 1 93.06 171 GLN A O 1
ATOM 1303 N N . GLU A 1 172 ? -3.418 -21.969 -11.258 1 94.5 172 GLU A N 1
ATOM 1304 C CA . GLU A 1 172 ? -4.531 -21.031 -11.375 1 94.5 172 GLU A CA 1
ATOM 1305 C C . GLU A 1 172 ? -4.82 -20.344 -10.047 1 94.5 172 GLU A C 1
ATOM 1307 O O . GLU A 1 172 ? -5.102 -19.141 -10.008 1 94.5 172 GLU A O 1
ATOM 1312 N N . GLU A 1 173 ? -4.789 -21.047 -9.031 1 94.38 173 GLU A N 1
ATOM 1313 C CA . GLU A 1 173 ? -5.027 -20.484 -7.699 1 94.38 173 GLU A CA 1
ATOM 1314 C C . GLU A 1 173 ? -3.951 -19.469 -7.324 1 94.38 173 GLU A C 1
ATOM 1316 O O . GLU A 1 173 ? -4.254 -18.422 -6.762 1 94.38 173 GLU A O 1
ATOM 1321 N N . SER A 1 174 ? -2.742 -19.75 -7.605 1 94 174 SER A N 1
ATOM 1322 C CA . SER A 1 174 ? -1.646 -18.828 -7.324 1 94 174 SER A CA 1
ATOM 1323 C C . SER A 1 174 ? -1.788 -17.547 -8.125 1 94 174 SER A C 1
ATOM 1325 O O . SER A 1 174 ? -1.525 -16.453 -7.609 1 94 174 SER A O 1
ATOM 1327 N N . GLU A 1 175 ? -2.143 -17.688 -9.336 1 93.38 175 GLU A N 1
ATOM 1328 C CA . GLU A 1 175 ? -2.355 -16.516 -10.18 1 93.38 175 GLU A CA 1
ATOM 1329 C C . GLU A 1 175 ? -3.504 -15.664 -9.656 1 93.38 175 GLU A C 1
ATOM 1331 O O . GLU A 1 175 ? -3.42 -14.43 -9.664 1 93.38 175 GLU A O 1
ATOM 1336 N N . ARG A 1 176 ? -4.543 -16.375 -9.305 1 92.12 176 ARG A N 1
ATOM 1337 C CA . ARG A 1 176 ? -5.676 -15.648 -8.727 1 92.12 176 ARG A CA 1
ATOM 1338 C C . ARG A 1 176 ? -5.273 -14.93 -7.441 1 92.12 176 ARG A C 1
ATOM 1340 O O . ARG A 1 176 ? -5.637 -13.773 -7.23 1 92.12 176 ARG A O 1
ATOM 1347 N N . ALA A 1 177 ? -4.562 -15.609 -6.66 1 92.44 177 ALA A N 1
ATOM 1348 C CA . ALA A 1 177 ? -4.098 -15.016 -5.41 1 92.44 177 ALA A CA 1
ATOM 1349 C C . ALA A 1 177 ? -3.225 -13.797 -5.676 1 92.44 177 ALA A C 1
ATOM 1351 O O . ALA A 1 177 ? -3.301 -12.797 -4.949 1 92.44 177 ALA A O 1
ATOM 1352 N N . LEU A 1 178 ? -2.398 -13.875 -6.613 1 91.94 178 LEU A N 1
ATOM 1353 C CA . LEU A 1 178 ? -1.537 -12.758 -6.992 1 91.94 178 LEU A CA 1
ATOM 1354 C C . LEU A 1 178 ? -2.365 -11.555 -7.426 1 91.94 178 LEU A C 1
ATOM 1356 O O . LEU A 1 178 ? -2.143 -10.438 -6.957 1 91.94 178 LEU A O 1
ATOM 1360 N N . ARG A 1 179 ? -3.342 -11.75 -8.266 1 91.38 179 ARG A N 1
ATOM 1361 C CA . ARG A 1 179 ? -4.211 -10.68 -8.75 1 91.38 179 ARG A CA 1
ATOM 1362 C C . ARG A 1 179 ? -4.988 -10.055 -7.598 1 91.38 179 ARG A C 1
ATOM 1364 O O . ARG A 1 179 ? -5.133 -8.828 -7.535 1 91.38 179 ARG A O 1
ATOM 1371 N N . GLU A 1 180 ? -5.488 -10.891 -6.793 1 89.06 180 GLU A N 1
ATOM 1372 C CA . GLU A 1 180 ? -6.246 -10.406 -5.641 1 89.06 180 GLU A CA 1
ATOM 1373 C C . GLU A 1 180 ? -5.363 -9.586 -4.707 1 89.06 180 GLU A C 1
ATOM 1375 O O . GLU A 1 180 ? -5.797 -8.562 -4.172 1 89.06 180 GLU A O 1
ATOM 1380 N N . SER A 1 181 ? -4.195 -10.07 -4.504 1 89.56 181 SER A N 1
ATOM 1381 C CA . SER A 1 181 ? -3.254 -9.344 -3.66 1 89.56 181 SER A CA 1
ATOM 1382 C C . SER A 1 181 ? -2.934 -7.969 -4.242 1 89.56 181 SER A C 1
ATOM 1384 O O . SER A 1 181 ? -2.943 -6.965 -3.523 1 89.56 181 SER A O 1
ATOM 1386 N N . GLU A 1 182 ? -2.662 -7.898 -5.434 1 87.75 182 GLU A N 1
ATOM 1387 C CA . GLU A 1 182 ? -2.35 -6.645 -6.105 1 87.75 182 GLU A CA 1
ATOM 1388 C C . GLU A 1 182 ? -3.537 -5.688 -6.066 1 87.75 182 GLU A C 1
ATOM 1390 O O . GLU A 1 182 ? -3.363 -4.484 -5.848 1 87.75 182 GLU A O 1
ATOM 1395 N N . GLU A 1 183 ? -4.676 -6.223 -6.297 1 86.25 183 GLU A N 1
ATOM 1396 C CA . GLU A 1 183 ? -5.891 -5.418 -6.234 1 86.25 183 GLU A CA 1
ATOM 1397 C C . GLU A 1 183 ? -6.133 -4.895 -4.82 1 86.25 183 GLU A C 1
ATOM 1399 O O . GLU A 1 183 ? -6.504 -3.732 -4.637 1 86.25 183 GLU A O 1
ATOM 1404 N N . ARG A 1 184 ? -6.008 -5.77 -3.906 1 84.44 184 ARG A N 1
ATOM 1405 C CA . ARG A 1 184 ? -6.145 -5.391 -2.502 1 84.44 184 ARG A CA 1
ATOM 1406 C C . ARG A 1 184 ? -5.223 -4.223 -2.16 1 84.44 184 ARG A C 1
ATOM 1408 O O . ARG A 1 184 ? -5.664 -3.223 -1.595 1 84.44 184 ARG A O 1
ATOM 1415 N N . PHE A 1 185 ? -3.998 -4.25 -2.523 1 83.94 185 PHE A N 1
ATOM 1416 C CA . PHE A 1 185 ? -3.018 -3.217 -2.213 1 83.94 185 PHE A CA 1
ATOM 1417 C C . PHE A 1 185 ? -3.359 -1.914 -2.928 1 83.94 185 PHE A C 1
ATOM 1419 O O . PHE A 1 185 ? -3.211 -0.831 -2.359 1 83.94 185 PHE A O 1
ATOM 1426 N N . ARG A 1 186 ? -3.738 -2.074 -4.07 1 82.5 186 ARG A N 1
ATOM 1427 C CA . ARG A 1 186 ? -4.148 -0.896 -4.824 1 82.5 186 ARG A CA 1
ATOM 1428 C C . ARG A 1 186 ? -5.242 -0.128 -4.09 1 82.5 186 ARG A C 1
ATOM 1430 O O . ARG A 1 186 ? -5.18 1.098 -3.977 1 82.5 186 ARG A O 1
ATOM 1437 N N . ILE A 1 187 ? -6.152 -0.799 -3.549 1 79.56 187 ILE A N 1
ATOM 1438 C CA . ILE A 1 187 ? -7.281 -0.195 -2.846 1 79.56 187 ILE A CA 1
ATOM 1439 C C . ILE A 1 187 ? -6.805 0.42 -1.533 1 79.56 187 ILE A C 1
ATOM 1441 O O . ILE A 1 187 ? -7.254 1.5 -1.146 1 79.56 187 ILE A O 1
ATOM 1445 N N . LEU A 1 188 ? -5.891 -0.214 -0.852 1 81.38 188 LEU A N 1
ATOM 1446 C CA . LEU A 1 188 ? -5.414 0.228 0.455 1 81.38 188 LEU A CA 1
ATOM 1447 C C . LEU A 1 188 ? -4.652 1.543 0.339 1 81.38 188 LEU A C 1
ATOM 1449 O O . LEU A 1 188 ? -4.676 2.363 1.26 1 81.38 188 LEU A O 1
ATOM 1453 N N . VAL A 1 189 ? -4.039 1.782 -0.828 1 81.38 189 VAL A N 1
ATOM 1454 C CA . VAL A 1 189 ? -3.209 2.977 -0.933 1 81.38 189 VAL A CA 1
ATOM 1455 C C . VAL A 1 189 ? -3.957 4.062 -1.704 1 81.38 189 VAL A C 1
ATOM 1457 O O . VAL A 1 189 ? -3.496 5.203 -1.791 1 81.38 189 VAL A O 1
ATOM 1460 N N . GLN A 1 190 ? -5.051 3.746 -2.23 1 74.62 190 GLN A N 1
ATOM 1461 C CA . GLN A 1 190 ? -5.812 4.648 -3.088 1 74.62 190 GLN A CA 1
ATOM 1462 C C . GLN A 1 190 ? -6.336 5.844 -2.299 1 74.62 190 GLN A C 1
ATOM 1464 O O . GLN A 1 190 ? -6.258 6.984 -2.764 1 74.62 190 GLN A O 1
ATOM 1469 N N . ASP A 1 191 ? -6.816 5.578 -1.135 1 68.38 191 ASP A N 1
ATOM 1470 C CA . ASP A 1 191 ? -7.484 6.645 -0.395 1 68.38 191 ASP A CA 1
ATOM 1471 C C . ASP A 1 191 ? -6.551 7.266 0.64 1 68.38 191 ASP A C 1
ATOM 1473 O O . ASP A 1 191 ? -6.98 8.062 1.477 1 68.38 191 ASP A O 1
ATOM 1477 N N . GLY A 1 192 ? -5.324 6.867 0.479 1 74.56 192 GLY A N 1
ATOM 1478 C CA . GLY A 1 192 ? -4.379 7.469 1.408 1 74.56 192 GLY A CA 1
ATOM 1479 C C . GLY A 1 192 ? -4.07 8.922 1.093 1 74.56 192 GLY A C 1
ATOM 1480 O O . GLY A 1 192 ? -4.332 9.391 -0.018 1 74.56 192 GLY A O 1
ATOM 1481 N N . THR A 1 193 ? -3.736 9.656 2.084 1 74.69 193 THR A N 1
ATOM 1482 C CA . THR A 1 193 ? -3.357 11.055 1.917 1 74.69 193 THR A CA 1
ATOM 1483 C C . THR A 1 193 ? -1.898 11.172 1.484 1 74.69 193 THR A C 1
ATOM 1485 O O . THR A 1 193 ? -1.441 12.25 1.104 1 74.69 193 THR A O 1
ATOM 1488 N N . GLU A 1 194 ? -1.311 10.117 1.487 1 84.12 194 GLU A N 1
ATOM 1489 C CA . GLU A 1 194 ? 0.099 10.094 1.109 1 84.12 194 GLU A CA 1
ATOM 1490 C C . GLU A 1 194 ? 0.288 9.492 -0.283 1 84.12 194 GLU A C 1
ATOM 1492 O O . GLU A 1 194 ? -0.386 8.531 -0.647 1 84.12 194 GLU A O 1
ATOM 1497 N N . ILE A 1 195 ? 1.118 10.133 -1.05 1 89.38 195 ILE A N 1
ATOM 1498 C CA . ILE A 1 195 ? 1.505 9.594 -2.35 1 89.38 195 ILE A CA 1
ATOM 1499 C C . ILE A 1 195 ? 2.756 8.727 -2.197 1 89.38 195 ILE A C 1
ATOM 1501 O O . ILE A 1 195 ? 3.744 9.156 -1.597 1 89.38 195 ILE A O 1
ATOM 1505 N N . ILE A 1 196 ? 2.668 7.59 -2.67 1 90.5 196 ILE A N 1
ATOM 1506 C CA . ILE A 1 196 ? 3.816 6.691 -2.658 1 90.5 196 ILE A CA 1
ATOM 1507 C C . ILE A 1 196 ? 4.371 6.543 -4.074 1 90.5 196 ILE A C 1
ATOM 1509 O O . ILE A 1 196 ? 3.619 6.297 -5.02 1 90.5 196 ILE A O 1
ATOM 1513 N N . THR A 1 197 ? 5.66 6.648 -4.266 1 91.06 197 THR A N 1
ATOM 1514 C CA . THR A 1 197 ? 6.301 6.508 -5.566 1 91.06 197 THR A CA 1
ATOM 1515 C C . THR A 1 197 ? 7.473 5.535 -5.492 1 91.06 197 THR A C 1
ATOM 1517 O O . THR A 1 197 ? 8.086 5.375 -4.434 1 91.06 197 THR A O 1
ATOM 1520 N N . VAL A 1 198 ? 7.652 4.836 -6.492 1 92.19 198 VAL A N 1
ATOM 1521 C CA . VAL A 1 198 ? 8.867 4.055 -6.711 1 92.19 198 VAL A CA 1
ATOM 1522 C C . VAL A 1 198 ? 9.555 4.52 -7.992 1 92.19 198 VAL A C 1
ATOM 1524 O O . VAL A 1 198 ? 8.961 4.488 -9.07 1 92.19 198 VAL A O 1
ATOM 1527 N N . SER A 1 199 ? 10.719 4.977 -7.871 1 92.56 199 SER A N 1
ATOM 1528 C CA . SER A 1 199 ? 11.484 5.473 -9.008 1 92.56 199 SER A CA 1
ATOM 1529 C C . SER A 1 199 ? 12.781 4.691 -9.188 1 92.56 199 SER A C 1
ATOM 1531 O O . SER A 1 199 ? 13.266 4.059 -8.25 1 92.56 199 SER A O 1
ATOM 1533 N N . ASP A 1 200 ? 13.219 4.719 -10.406 1 91.25 200 ASP A N 1
ATOM 1534 C CA . ASP A 1 200 ? 14.5 4.07 -10.656 1 91.25 200 ASP A CA 1
ATOM 1535 C C . ASP A 1 200 ? 15.664 4.988 -10.273 1 91.25 200 ASP A C 1
ATOM 1537 O O . ASP A 1 200 ? 15.453 6.039 -9.664 1 91.25 200 ASP A O 1
ATOM 1541 N N . ALA A 1 201 ? 16.922 4.574 -10.508 1 86.12 201 ALA A N 1
ATOM 1542 C CA . ALA A 1 201 ? 18.109 5.32 -10.117 1 86.12 201 ALA A CA 1
ATOM 1543 C C . ALA A 1 201 ? 18.172 6.66 -10.844 1 86.12 201 ALA A C 1
ATOM 1545 O O . ALA A 1 201 ? 18.781 7.613 -10.344 1 86.12 201 ALA A O 1
ATOM 1546 N N . ASP A 1 202 ? 17.469 6.754 -12 1 84.75 202 ASP A N 1
ATOM 1547 C CA . ASP A 1 202 ? 17.438 7.992 -12.773 1 84.75 202 ASP A CA 1
ATOM 1548 C C . ASP A 1 202 ? 16.234 8.852 -12.383 1 84.75 202 ASP A C 1
ATOM 1550 O O . ASP A 1 202 ? 15.922 9.828 -13.07 1 84.75 202 ASP A O 1
ATOM 1554 N N . THR A 1 203 ? 15.508 8.414 -11.43 1 83.56 203 THR A N 1
ATOM 1555 C CA . THR A 1 203 ? 14.398 9.156 -10.836 1 83.56 203 THR A CA 1
ATOM 1556 C C . THR A 1 203 ? 13.164 9.102 -11.742 1 83.56 203 THR A C 1
ATOM 1558 O O . THR A 1 203 ? 12.297 9.977 -11.664 1 83.56 203 THR A O 1
ATOM 1561 N N . VAL A 1 204 ? 13.195 8.195 -12.594 1 91.12 204 VAL A N 1
ATOM 1562 C CA . VAL A 1 204 ? 11.992 7.984 -13.398 1 91.12 204 VAL A CA 1
ATOM 1563 C C . VAL A 1 204 ? 10.953 7.219 -12.586 1 91.12 204 VAL A C 1
ATOM 1565 O O . VAL A 1 204 ? 11.258 6.164 -12.016 1 91.12 204 VAL A O 1
ATOM 1568 N N . ILE A 1 205 ? 9.797 7.672 -12.602 1 93.31 205 ILE A N 1
ATOM 1569 C CA . ILE A 1 205 ? 8.742 7.074 -11.789 1 93.31 205 ILE A CA 1
ATOM 1570 C C . ILE A 1 205 ? 8.25 5.789 -12.453 1 93.31 205 ILE A C 1
ATOM 1572 O O . ILE A 1 205 ? 7.754 5.812 -13.578 1 93.31 205 ILE A O 1
ATOM 1576 N N . ARG A 1 206 ? 8.352 4.711 -11.797 1 92.81 206 ARG A N 1
ATOM 1577 C CA . ARG A 1 206 ? 7.891 3.412 -12.281 1 92.81 206 ARG A CA 1
ATOM 1578 C C . ARG A 1 206 ? 6.547 3.041 -11.672 1 92.81 206 ARG A C 1
ATOM 1580 O O . ARG A 1 206 ? 5.793 2.254 -12.25 1 92.81 206 ARG A O 1
ATOM 1587 N N . TYR A 1 207 ? 6.402 3.555 -10.531 1 91 207 TYR A N 1
ATOM 1588 C CA . TYR A 1 207 ? 5.133 3.365 -9.836 1 91 207 TYR A CA 1
ATOM 1589 C C . TYR A 1 207 ? 4.73 4.629 -9.086 1 91 207 TYR A C 1
ATOM 1591 O O . TYR A 1 207 ? 5.586 5.328 -8.539 1 91 207 TYR A O 1
ATOM 1599 N N . ILE A 1 208 ? 3.439 4.836 -9.023 1 91.44 208 ILE A N 1
ATOM 1600 C CA . ILE A 1 208 ? 2.873 5.918 -8.227 1 91.44 208 ILE A CA 1
ATOM 1601 C C . ILE A 1 208 ? 1.474 5.531 -7.75 1 91.44 208 ILE A C 1
ATOM 1603 O O . ILE A 1 208 ? 0.703 4.922 -8.492 1 91.44 208 ILE A O 1
ATOM 1607 N N . SER A 1 209 ? 1.246 5.766 -6.547 1 89.69 209 SER A N 1
ATOM 1608 C CA . SER A 1 209 ? -0.041 5.383 -5.977 1 89.69 209 SER A CA 1
ATOM 1609 C C . SER A 1 209 ? -1.172 6.238 -6.535 1 89.69 209 SER A C 1
ATOM 1611 O O . SER A 1 209 ? -0.961 7.402 -6.887 1 89.69 209 SER A O 1
ATOM 1613 N N . PRO A 1 210 ? -2.361 5.727 -6.574 1 88.56 210 PRO A N 1
ATOM 1614 C CA . PRO A 1 210 ? -3.512 6.457 -7.105 1 88.56 210 PRO A CA 1
ATOM 1615 C C . PRO A 1 210 ? -3.869 7.684 -6.27 1 88.56 210 PRO A C 1
ATOM 1617 O O . PRO A 1 210 ? -4.59 8.57 -6.742 1 88.56 210 PRO A O 1
ATOM 1620 N N . SER A 1 211 ? -3.35 7.734 -5.094 1 87.69 211 SER A N 1
ATOM 1621 C CA . SER A 1 211 ? -3.607 8.875 -4.223 1 87.69 211 SER A CA 1
ATOM 1622 C C . SER A 1 211 ? -3.102 10.172 -4.852 1 87.69 211 SER A C 1
ATOM 1624 O O . SER A 1 211 ? -3.492 11.266 -4.434 1 87.69 211 SER A O 1
ATOM 1626 N N . VAL A 1 212 ? -2.273 10.133 -5.828 1 89.88 212 VAL A N 1
ATOM 1627 C CA . VAL A 1 212 ? -1.728 11.305 -6.508 1 89.88 212 VAL A CA 1
ATOM 1628 C C . VAL A 1 212 ? -2.863 12.125 -7.117 1 89.88 212 VAL A C 1
ATOM 1630 O O . VAL A 1 212 ? -2.785 13.352 -7.18 1 89.88 212 VAL A O 1
ATOM 1633 N N . GLU A 1 213 ? -3.895 11.445 -7.531 1 89.5 213 GLU A N 1
ATOM 1634 C CA . GLU A 1 213 ? -5.031 12.125 -8.148 1 89.5 213 GLU A CA 1
ATOM 1635 C C . GLU A 1 213 ? -5.727 13.047 -7.156 1 89.5 213 GLU A C 1
ATOM 1637 O O . GLU A 1 213 ? -6.102 14.172 -7.5 1 89.5 213 GLU A O 1
ATOM 1642 N N . GLN A 1 214 ? -5.859 12.609 -6.004 1 82.81 214 GLN A N 1
ATOM 1643 C CA . GLN A 1 214 ? -6.523 13.398 -4.973 1 82.81 214 GLN A CA 1
ATOM 1644 C C . GLN A 1 214 ? -5.594 14.477 -4.418 1 82.81 214 GLN A C 1
ATOM 1646 O O . GLN A 1 214 ? -6.031 15.586 -4.117 1 82.81 214 GLN A O 1
ATOM 1651 N N . SER A 1 215 ? -4.367 14.156 -4.285 1 85.94 215 SER A N 1
ATOM 1652 C CA . SER A 1 215 ? -3.42 15.031 -3.611 1 85.94 215 SER A CA 1
ATOM 1653 C C . SER A 1 215 ? -2.869 16.094 -4.566 1 85.94 215 SER A C 1
ATOM 1655 O O . SER A 1 215 ? -2.682 17.25 -4.184 1 85.94 215 SER A O 1
ATOM 1657 N N . LEU A 1 216 ? -2.525 15.672 -5.832 1 89.88 216 LEU A N 1
ATOM 1658 C CA . LEU A 1 216 ? -1.863 16.594 -6.75 1 89.88 216 LEU A CA 1
ATOM 1659 C C . LEU A 1 216 ? -2.699 16.797 -8.008 1 89.88 216 LEU A C 1
ATOM 1661 O O . LEU A 1 216 ? -2.352 17.625 -8.859 1 89.88 216 LEU A O 1
ATOM 1665 N N . GLY A 1 217 ? -3.758 15.945 -8.141 1 90.31 217 GLY A N 1
ATOM 1666 C CA . GLY A 1 217 ? -4.691 16.141 -9.242 1 90.31 217 GLY A CA 1
ATOM 1667 C C . GLY A 1 217 ? -4.242 15.461 -10.523 1 90.31 217 GLY A C 1
ATOM 1668 O O . GLY A 1 217 ? -4.922 15.547 -11.547 1 90.31 217 GLY A O 1
ATOM 1669 N N . TYR A 1 218 ? -3.111 14.844 -10.562 1 92.25 218 TYR A N 1
ATOM 1670 C CA . TYR A 1 218 ? -2.623 14.133 -11.742 1 92.25 218 TYR A CA 1
ATOM 1671 C C . TYR A 1 218 ? -3.166 12.711 -11.789 1 92.25 218 TYR A C 1
ATOM 1673 O O . TYR A 1 218 ? -3.432 12.109 -10.75 1 92.25 218 TYR A O 1
ATOM 1681 N N . THR A 1 219 ? -3.289 12.266 -12.992 1 92.25 219 THR A N 1
ATOM 1682 C CA . THR A 1 219 ? -3.604 10.852 -13.133 1 92.25 219 THR A CA 1
ATOM 1683 C C . THR A 1 219 ? -2.336 10 -13.047 1 92.25 219 THR A C 1
ATOM 1685 O O . THR A 1 219 ? -1.234 10.5 -13.281 1 92.25 219 THR A O 1
ATOM 1688 N N . VAL A 1 220 ? -2.521 8.742 -12.695 1 91.19 220 VAL A N 1
ATOM 1689 C CA . VAL A 1 220 ? -1.395 7.816 -12.609 1 91.19 220 VAL A CA 1
ATOM 1690 C C . VAL A 1 220 ? -0.691 7.738 -13.961 1 91.19 220 VAL A C 1
ATOM 1692 O O . VAL A 1 220 ? 0.54 7.75 -14.031 1 91.19 220 VAL A O 1
ATOM 1695 N N . GLY A 1 221 ? -1.418 7.652 -15.023 1 91.69 221 GLY A N 1
ATOM 1696 C CA . GLY A 1 221 ? -0.867 7.551 -16.359 1 91.69 221 GLY A CA 1
ATOM 1697 C C . GLY A 1 221 ? -0.005 8.742 -16.75 1 91.69 221 GLY A C 1
ATOM 1698 O O . GLY A 1 221 ? 1.003 8.586 -17.438 1 91.69 221 GLY A O 1
ATOM 1699 N N . GLU A 1 222 ? -0.342 9.914 -16.312 1 90.81 222 GLU A N 1
ATOM 1700 C CA . GLU A 1 222 ? 0.392 11.133 -16.625 1 90.81 222 GLU A CA 1
ATOM 1701 C C . GLU A 1 222 ? 1.731 11.172 -15.891 1 90.81 222 GLU A C 1
ATOM 1703 O O . GLU A 1 222 ? 2.686 11.789 -16.375 1 90.81 222 GLU A O 1
ATOM 1708 N N . MET A 1 223 ? 1.765 10.469 -14.805 1 91.12 223 MET A N 1
ATOM 1709 C CA . MET A 1 223 ? 2.941 10.594 -13.945 1 91.12 223 MET A CA 1
ATOM 1710 C C . MET A 1 223 ? 3.945 9.484 -14.242 1 91.12 223 MET A C 1
ATOM 1712 O O . MET A 1 223 ? 5.152 9.672 -14.07 1 91.12 223 MET A O 1
ATOM 1716 N N . LEU A 1 224 ? 3.471 8.406 -14.719 1 92.44 224 LEU A N 1
ATOM 1717 C CA . LEU A 1 224 ? 4.344 7.273 -14.992 1 92.44 224 LEU A CA 1
ATOM 1718 C C . LEU A 1 224 ? 5.34 7.609 -16.094 1 92.44 224 LEU A C 1
ATOM 1720 O O . LEU A 1 224 ? 4.961 8.156 -17.141 1 92.44 224 LEU A O 1
ATOM 1724 N N . GLY A 1 225 ? 6.586 7.281 -15.836 1 91.25 225 GLY A N 1
ATOM 1725 C CA . GLY A 1 225 ? 7.621 7.508 -16.844 1 91.25 225 GLY A CA 1
ATOM 1726 C C . GLY A 1 225 ? 8.234 8.891 -16.75 1 91.25 225 GLY A C 1
ATOM 1727 O O . GLY A 1 225 ? 9.234 9.18 -17.422 1 91.25 225 GLY A O 1
ATOM 1728 N N . ARG A 1 226 ? 7.684 9.711 -15.969 1 88.88 226 ARG A N 1
ATOM 1729 C CA . ARG A 1 226 ? 8.219 11.055 -15.805 1 88.88 226 ARG A CA 1
ATOM 1730 C C . ARG A 1 226 ? 9.219 11.109 -14.656 1 88.88 226 ARG A C 1
ATOM 1732 O O . ARG A 1 226 ? 9.25 10.211 -13.812 1 88.88 226 ARG A O 1
ATOM 1739 N N . ARG A 1 227 ? 10.062 12.188 -14.781 1 85.88 227 ARG A N 1
ATOM 1740 C CA . ARG A 1 227 ? 10.977 12.453 -13.672 1 85.88 227 ARG A CA 1
ATOM 1741 C C . ARG A 1 227 ? 10.312 13.328 -12.609 1 85.88 227 ARG A C 1
ATOM 1743 O O . ARG A 1 227 ? 9.703 14.352 -12.93 1 85.88 227 ARG A O 1
ATOM 1750 N N . TYR A 1 228 ? 10.352 12.906 -11.391 1 76.56 228 TYR A N 1
ATOM 1751 C CA . TYR A 1 228 ? 9.68 13.602 -10.305 1 76.56 228 TYR A CA 1
ATOM 1752 C C . TYR A 1 228 ? 10.195 15.023 -10.164 1 76.56 228 TYR A C 1
ATOM 1754 O O . TYR A 1 228 ? 9.438 15.93 -9.789 1 76.56 228 TYR A O 1
ATOM 1762 N N . LEU A 1 229 ? 11.383 15.219 -10.469 1 74.81 229 LEU A N 1
ATOM 1763 C CA . LEU A 1 229 ? 12.047 16.516 -10.336 1 74.81 229 LEU A CA 1
ATOM 1764 C C . LEU A 1 229 ? 11.344 17.562 -11.195 1 74.81 229 LEU A C 1
ATOM 1766 O O . LEU A 1 229 ? 11.391 18.766 -10.891 1 74.81 229 LEU A O 1
ATOM 1770 N N . ARG A 1 230 ? 10.695 17.109 -12.188 1 78.69 230 ARG A N 1
ATOM 1771 C CA . ARG A 1 230 ? 10.055 18.047 -13.109 1 78.69 230 ARG A CA 1
ATOM 1772 C C . ARG A 1 230 ? 8.844 18.719 -12.453 1 78.69 230 ARG A C 1
ATOM 1774 O O . ARG A 1 230 ? 8.383 19.766 -12.914 1 78.69 230 ARG A O 1
ATOM 1781 N N . LEU A 1 231 ? 8.344 18.141 -11.414 1 83.25 231 LEU A N 1
ATOM 1782 C CA . LEU A 1 231 ? 7.164 18.688 -10.742 1 83.25 231 LEU A CA 1
ATOM 1783 C C . LEU A 1 231 ? 7.57 19.578 -9.578 1 83.25 231 LEU A C 1
ATOM 1785 O O . LEU A 1 231 ? 6.715 20.172 -8.914 1 83.25 231 LEU A O 1
ATOM 1789 N N . THR A 1 232 ? 8.812 19.688 -9.383 1 86.19 232 THR A N 1
ATOM 1790 C CA . THR A 1 232 ? 9.289 20.422 -8.227 1 86.19 232 THR A CA 1
ATOM 1791 C C . THR A 1 232 ? 9.641 21.859 -8.609 1 86.19 232 THR A C 1
ATOM 1793 O O . THR A 1 232 ? 10.016 22.125 -9.758 1 86.19 232 THR A O 1
ATOM 1796 N N . HIS A 1 233 ? 9.492 22.688 -7.645 1 86 233 HIS A N 1
ATOM 1797 C CA . HIS A 1 233 ? 9.82 24.078 -7.859 1 86 233 HIS A CA 1
ATOM 1798 C C . HIS A 1 233 ? 11.305 24.266 -8.156 1 86 233 HIS A C 1
ATOM 1800 O O . HIS A 1 233 ? 12.148 23.594 -7.551 1 86 233 HIS A O 1
ATOM 1806 N N . PRO A 1 234 ? 11.602 25.172 -9 1 81.69 234 PRO A N 1
ATOM 1807 C CA . PRO A 1 234 ? 13 25.391 -9.383 1 81.69 234 PRO A CA 1
ATOM 1808 C C . PRO A 1 234 ? 13.875 25.766 -8.195 1 81.69 234 PRO A C 1
ATOM 1810 O O . PRO A 1 234 ? 15.055 25.406 -8.148 1 81.69 234 PRO A O 1
ATOM 1813 N N . ASP A 1 235 ? 13.297 26.422 -7.199 1 78.19 235 ASP A N 1
ATOM 1814 C CA . ASP A 1 235 ? 14.062 26.844 -6.027 1 78.19 235 ASP A CA 1
ATOM 1815 C C . ASP A 1 235 ? 14.516 25.641 -5.199 1 78.19 235 ASP A C 1
ATOM 1817 O O . ASP A 1 235 ? 15.484 25.734 -4.449 1 78.19 235 ASP A O 1
ATOM 1821 N N . SER A 1 236 ? 13.836 24.609 -5.363 1 76.25 236 SER A N 1
ATOM 1822 C CA . SER A 1 236 ? 14.133 23.422 -4.559 1 76.25 236 SER A CA 1
ATOM 1823 C C . SER A 1 236 ? 14.938 22.406 -5.348 1 76.25 236 SER A C 1
ATOM 1825 O O . SER A 1 236 ? 15.297 21.344 -4.82 1 76.25 236 SER A O 1
ATOM 1827 N N . ALA A 1 237 ? 15.203 22.734 -6.57 1 77.25 237 ALA A N 1
ATOM 1828 C CA . ALA A 1 237 ? 15.852 21.781 -7.473 1 77.25 237 ALA A CA 1
ATOM 1829 C C . ALA A 1 237 ? 17.219 21.344 -6.938 1 77.25 237 ALA A C 1
ATOM 1831 O O . ALA A 1 237 ? 17.562 20.172 -6.973 1 77.25 237 ALA A O 1
ATOM 1832 N N . ALA A 1 238 ? 17.969 22.359 -6.512 1 77 238 ALA A N 1
ATOM 1833 C CA . ALA A 1 238 ? 19.312 22.062 -6.004 1 77 238 ALA A CA 1
ATOM 1834 C C . ALA A 1 238 ? 19.234 21.172 -4.758 1 77 238 ALA A C 1
ATOM 1836 O O . ALA A 1 238 ? 20.031 20.25 -4.602 1 77 238 ALA A O 1
ATOM 1837 N N . GLU A 1 239 ? 18.359 21.484 -3.932 1 79.94 239 GLU A N 1
ATOM 1838 C CA . GLU A 1 239 ? 18.203 20.734 -2.688 1 79.94 239 GLU A CA 1
ATOM 1839 C C . GLU A 1 239 ? 17.766 19.297 -2.959 1 79.94 239 GLU A C 1
ATOM 1841 O O . GLU A 1 239 ? 18.25 18.359 -2.312 1 79.94 239 GLU A O 1
ATOM 1846 N N . ILE A 1 240 ? 16.953 19.125 -3.859 1 80.5 240 ILE A N 1
ATOM 1847 C CA . ILE A 1 240 ? 16.438 17.812 -4.203 1 80.5 240 ILE A CA 1
ATOM 1848 C C . ILE A 1 240 ? 17.547 16.969 -4.82 1 80.5 240 ILE A C 1
ATOM 1850 O O . ILE A 1 240 ? 17.656 15.766 -4.547 1 80.5 240 ILE A O 1
ATOM 1854 N N . ALA A 1 241 ? 18.25 17.578 -5.699 1 80.56 241 ALA A N 1
ATOM 1855 C CA . ALA A 1 241 ? 19.359 16.891 -6.328 1 80.56 241 ALA A CA 1
ATOM 1856 C C . ALA A 1 241 ? 20.375 16.406 -5.281 1 80.56 241 ALA A C 1
ATOM 1858 O O . ALA A 1 241 ? 20.891 15.297 -5.371 1 80.56 241 ALA A O 1
ATOM 1859 N N . ALA A 1 242 ? 20.594 17.281 -4.352 1 83.94 242 ALA A N 1
ATOM 1860 C CA . ALA A 1 242 ? 21.531 16.953 -3.291 1 83.94 242 ALA A CA 1
ATOM 1861 C C . ALA A 1 242 ? 21.031 15.781 -2.451 1 83.94 242 ALA A C 1
ATOM 1863 O O . ALA A 1 242 ? 21.781 14.875 -2.109 1 83.94 242 ALA A O 1
ATOM 1864 N N . VAL A 1 243 ? 19.844 15.812 -2.148 1 84.19 243 VAL A N 1
ATOM 1865 C CA . VAL A 1 243 ? 19.25 14.758 -1.334 1 84.19 243 VAL A CA 1
ATOM 1866 C C . VAL A 1 243 ? 19.219 13.453 -2.127 1 84.19 243 VAL A C 1
ATOM 1868 O O . VAL A 1 243 ? 19.438 12.375 -1.573 1 84.19 243 VAL A O 1
ATOM 1871 N N . GLY A 1 244 ? 18.875 13.594 -3.363 1 84.56 244 GLY A N 1
ATOM 1872 C CA . GLY A 1 244 ? 18.891 12.422 -4.227 1 84.56 244 GLY A CA 1
ATOM 1873 C C . GLY A 1 244 ? 20.234 11.703 -4.234 1 84.56 244 GLY A C 1
ATOM 1874 O O . GLY A 1 244 ? 20.281 10.477 -4.156 1 84.56 244 GLY A O 1
ATOM 1875 N N . GLU A 1 245 ? 21.234 12.5 -4.297 1 85.94 245 GLU A N 1
ATOM 1876 C CA . GLU A 1 245 ? 22.578 11.938 -4.285 1 85.94 245 GLU A CA 1
ATOM 1877 C C . GLU A 1 245 ? 22.875 11.25 -2.953 1 85.94 245 GLU A C 1
ATOM 1879 O O . GLU A 1 245 ? 23.484 10.188 -2.922 1 85.94 245 GLU A O 1
ATOM 1884 N N . ARG A 1 246 ? 22.438 11.875 -1.975 1 87.75 246 ARG A N 1
ATOM 1885 C CA . ARG A 1 246 ? 22.656 11.305 -0.649 1 87.75 246 ARG A CA 1
ATOM 1886 C C . ARG A 1 246 ? 21.891 9.992 -0.489 1 87.75 246 ARG A C 1
ATOM 1888 O O . ARG A 1 246 ? 22.391 9.039 0.092 1 87.75 246 ARG A O 1
ATOM 1895 N N . VAL A 1 247 ? 20.75 9.992 -0.984 1 88.75 247 VAL A N 1
ATOM 1896 C CA . VAL A 1 247 ? 19.891 8.805 -0.882 1 88.75 247 VAL A CA 1
ATOM 1897 C C . VAL A 1 247 ? 20.516 7.652 -1.668 1 88.75 247 VAL A C 1
ATOM 1899 O O . VAL A 1 247 ? 20.578 6.523 -1.183 1 88.75 247 VAL A O 1
ATOM 1902 N N . LEU A 1 248 ? 21 7.895 -2.854 1 88.44 248 LEU A N 1
ATOM 1903 C CA . LEU A 1 248 ? 21.578 6.859 -3.697 1 88.44 248 LEU A CA 1
ATOM 1904 C C . LEU A 1 248 ? 22.875 6.324 -3.086 1 88.44 248 LEU A C 1
ATOM 1906 O O . LEU A 1 248 ? 23.219 5.156 -3.279 1 88.44 248 LEU A O 1
ATOM 1910 N N . ALA A 1 249 ? 23.453 7.219 -2.326 1 86.69 249 ALA A N 1
ATOM 1911 C CA . ALA A 1 249 ? 24.719 6.828 -1.698 1 86.69 249 ALA A CA 1
ATOM 1912 C C . ALA A 1 249 ? 24.469 6.047 -0.411 1 86.69 249 ALA A C 1
ATOM 1914 O O . ALA A 1 249 ? 25.312 5.258 0.018 1 86.69 249 ALA A O 1
ATOM 1915 N N . ASP A 1 250 ? 23.344 6.246 0.14 1 82.75 250 ASP A N 1
ATOM 1916 C CA . ASP A 1 250 ? 23.016 5.602 1.408 1 82.75 250 ASP A CA 1
ATOM 1917 C C . ASP A 1 250 ? 22.469 4.191 1.183 1 82.75 250 ASP A C 1
ATOM 1919 O O . ASP A 1 250 ? 21.344 4.027 0.736 1 82.75 250 ASP A O 1
ATOM 1923 N N . ARG A 1 251 ? 23.203 3.168 1.504 1 76 251 ARG A N 1
ATOM 1924 C CA . ARG A 1 251 ? 22.797 1.783 1.28 1 76 251 ARG A CA 1
ATOM 1925 C C . ARG A 1 251 ? 22.125 1.207 2.516 1 76 251 ARG A C 1
ATOM 1927 O O . ARG A 1 251 ? 21.75 0.03 2.535 1 76 251 ARG A O 1
ATOM 1934 N N . SER A 1 252 ? 21.969 2.098 3.533 1 70.69 252 SER A N 1
ATOM 1935 C CA . SER A 1 252 ? 21.391 1.627 4.793 1 70.69 252 SER A CA 1
ATOM 1936 C C . SER A 1 252 ? 19.875 1.473 4.695 1 70.69 252 SER A C 1
ATOM 1938 O O . SER A 1 252 ? 19.266 0.769 5.504 1 70.69 252 SER A O 1
ATOM 1940 N N . GLY A 1 253 ? 19.375 2.096 3.748 1 70.44 253 GLY A N 1
ATOM 1941 C CA . GLY A 1 253 ? 17.938 2.061 3.646 1 70.44 253 GLY A CA 1
ATOM 1942 C C . GLY A 1 253 ? 17.25 3.066 4.555 1 70.44 253 GLY A C 1
ATOM 1943 O O . GLY A 1 253 ? 16.031 2.988 4.773 1 70.44 253 GLY A O 1
ATOM 1944 N N . SER A 1 254 ? 18.031 3.941 5.117 1 76.75 254 SER A N 1
ATOM 1945 C CA . SER A 1 254 ? 17.438 4.957 5.984 1 76.75 254 SER A CA 1
ATOM 1946 C C . SER A 1 254 ? 16.672 6 5.18 1 76.75 254 SER A C 1
ATOM 1948 O O . SER A 1 254 ? 16.984 6.242 4.012 1 76.75 254 SER A O 1
ATOM 1950 N N . GLY A 1 255 ? 15.68 6.445 5.746 1 81.69 255 GLY A N 1
ATOM 1951 C CA . GLY A 1 255 ? 14.852 7.453 5.098 1 81.69 255 GLY A CA 1
ATOM 1952 C C . GLY A 1 255 ? 15.43 8.852 5.207 1 81.69 255 GLY A C 1
ATOM 1953 O O . GLY A 1 255 ? 15.992 9.219 6.242 1 81.69 255 GLY A O 1
ATOM 1954 N N . HIS A 1 256 ? 15.477 9.656 4.152 1 83.44 256 HIS A N 1
ATOM 1955 C CA . HIS A 1 256 ? 15.867 11.062 4.109 1 83.44 256 HIS A CA 1
ATOM 1956 C C . HIS A 1 256 ? 14.656 11.969 3.916 1 83.44 256 HIS A C 1
ATOM 1958 O O . HIS A 1 256 ? 13.891 11.789 2.969 1 83.44 256 HIS A O 1
ATOM 1964 N N . ARG A 1 257 ? 14.523 12.828 4.812 1 86.25 257 ARG A N 1
ATOM 1965 C CA . ARG A 1 257 ? 13.359 13.711 4.805 1 86.25 257 ARG A CA 1
ATOM 1966 C C . ARG A 1 257 ? 13.719 15.078 4.227 1 86.25 257 ARG A C 1
ATOM 1968 O O . ARG A 1 257 ? 14.789 15.617 4.5 1 86.25 257 ARG A O 1
ATOM 1975 N N . ILE A 1 258 ? 12.852 15.641 3.346 1 83 258 ILE A N 1
ATOM 1976 C CA . ILE A 1 258 ? 13.039 16.984 2.793 1 83 258 ILE A CA 1
ATOM 1977 C C . ILE A 1 258 ? 11.68 17.625 2.518 1 83 258 ILE A C 1
ATOM 1979 O O . ILE A 1 258 ? 10.695 16.922 2.256 1 83 258 ILE A O 1
ATOM 1983 N N . GLU A 1 259 ? 11.516 18.875 2.732 1 87.06 259 GLU A N 1
ATOM 1984 C CA . GLU A 1 259 ? 10.312 19.625 2.381 1 87.06 259 GLU A CA 1
ATOM 1985 C C . GLU A 1 259 ? 10.508 20.391 1.079 1 87.06 259 GLU A C 1
ATOM 1987 O O . GLU A 1 259 ? 11.484 21.141 0.929 1 87.06 259 GLU A O 1
ATOM 1992 N N . ILE A 1 260 ? 9.641 20.188 0.178 1 85.38 260 ILE A N 1
ATOM 1993 C CA . ILE A 1 260 ? 9.781 20.812 -1.134 1 85.38 260 ILE A CA 1
ATOM 1994 C C . ILE A 1 260 ? 8.422 21.297 -1.623 1 85.38 260 ILE A C 1
ATOM 1996 O O . ILE A 1 260 ? 7.383 20.875 -1.112 1 85.38 260 ILE A O 1
ATOM 2000 N N . ARG A 1 261 ? 8.508 22.219 -2.586 1 89.56 261 ARG A N 1
ATOM 2001 C CA . ARG A 1 261 ? 7.289 22.672 -3.248 1 89.56 261 ARG A CA 1
ATOM 2002 C C . ARG A 1 261 ? 7.039 21.891 -4.531 1 89.56 261 ARG A C 1
ATOM 2004 O O . ARG A 1 261 ? 7.953 21.719 -5.344 1 89.56 261 ARG A O 1
ATOM 2011 N N . VAL A 1 262 ? 5.844 21.391 -4.684 1 91 262 VAL A N 1
ATOM 2012 C CA . VAL A 1 262 ? 5.449 20.594 -5.84 1 91 262 VAL A CA 1
ATOM 2013 C C . VAL A 1 262 ? 4.273 21.266 -6.551 1 91 262 VAL A C 1
ATOM 2015 O O . VAL A 1 262 ? 3.398 21.844 -5.906 1 91 262 VAL A O 1
ATOM 2018 N N . GLN A 1 263 ? 4.367 21.125 -7.797 1 90.81 263 GLN A N 1
ATOM 2019 C CA . GLN A 1 263 ? 3.32 21.766 -8.578 1 90.81 263 GLN A CA 1
ATOM 2020 C C . GLN A 1 263 ? 2.08 20.891 -8.68 1 90.81 263 GLN A C 1
ATOM 2022 O O . GLN A 1 263 ? 2.174 19.719 -9.062 1 90.81 263 GLN A O 1
ATOM 2027 N N . HIS A 1 264 ? 0.977 21.406 -8.305 1 93 264 HIS A N 1
ATOM 2028 C CA . HIS A 1 264 ? -0.31 20.75 -8.492 1 93 264 HIS A CA 1
ATOM 2029 C C . HIS A 1 264 ? -0.768 20.828 -9.938 1 93 264 HIS A C 1
ATOM 2031 O O . HIS A 1 264 ? -0.349 21.734 -10.68 1 93 264 HIS A O 1
ATOM 2037 N N . ALA A 1 265 ? -1.67 19.953 -10.32 1 91.81 265 ALA A N 1
ATOM 2038 C CA . ALA A 1 265 ? -2.176 19.922 -11.688 1 91.81 265 ALA A CA 1
ATOM 2039 C C . ALA A 1 265 ? -2.918 21.203 -12.031 1 91.81 265 ALA A C 1
ATOM 2041 O O . ALA A 1 265 ? -2.992 21.594 -13.195 1 91.81 265 ALA A O 1
ATOM 2042 N N . ASP A 1 266 ? -3.393 21.891 -11.055 1 90 266 ASP A N 1
ATOM 2043 C CA . ASP A 1 266 ? -4.125 23.125 -11.273 1 90 266 ASP A CA 1
ATOM 2044 C C . ASP A 1 266 ? -3.17 24.312 -11.43 1 90 266 ASP A C 1
ATOM 2046 O O . ASP A 1 266 ? -3.605 25.438 -11.656 1 90 266 ASP A O 1
ATOM 2050 N N . GLY A 1 267 ? -1.877 24.109 -11.289 1 88 267 GLY A N 1
ATOM 2051 C CA . GLY A 1 267 ? -0.885 25.156 -11.516 1 88 267 GLY A CA 1
ATOM 2052 C C . GLY A 1 267 ? -0.36 25.766 -10.227 1 88 267 GLY A C 1
ATOM 2053 O O . GLY A 1 267 ? 0.623 26.5 -10.242 1 88 267 GLY A O 1
ATOM 2054 N N . THR A 1 268 ? -0.946 25.406 -9.164 1 88.25 268 THR A N 1
ATOM 2055 C CA . THR A 1 268 ? -0.531 25.984 -7.891 1 88.25 268 THR A CA 1
ATOM 2056 C C . THR A 1 268 ? 0.615 25.188 -7.281 1 88.25 268 THR A C 1
ATOM 2058 O O . THR A 1 268 ? 0.809 24.016 -7.621 1 88.25 268 THR A O 1
ATOM 2061 N N . TRP A 1 269 ? 1.361 25.844 -6.434 1 88.5 269 TRP A N 1
ATOM 2062 C CA . TRP A 1 269 ? 2.457 25.188 -5.727 1 88.5 269 TRP A CA 1
ATOM 2063 C C . TRP A 1 269 ? 2.029 24.766 -4.324 1 88.5 269 TRP A C 1
ATOM 2065 O O . TRP A 1 269 ? 1.366 25.531 -3.619 1 88.5 269 TRP A O 1
ATOM 2075 N N . ARG A 1 270 ? 2.32 23.562 -4.012 1 89.06 270 ARG A N 1
ATOM 2076 C CA . ARG A 1 270 ? 2.008 23 -2.695 1 89.06 270 ARG A CA 1
ATOM 2077 C C . ARG A 1 270 ? 3.268 22.516 -1.994 1 89.06 270 ARG A C 1
ATOM 2079 O O . ARG A 1 270 ? 4.191 22.016 -2.645 1 89.06 270 ARG A O 1
ATOM 2086 N N . TRP A 1 271 ? 3.246 22.719 -0.698 1 88.19 271 TRP A N 1
ATOM 2087 C CA . TRP A 1 271 ? 4.359 22.188 0.091 1 88.19 271 TRP A CA 1
ATOM 2088 C C . TRP A 1 271 ? 4.164 20.719 0.4 1 88.19 271 TRP A C 1
ATOM 2090 O O . TRP A 1 271 ? 3.096 20.297 0.857 1 88.19 271 TRP A O 1
ATOM 2100 N N . HIS A 1 272 ? 5.203 19.969 0.129 1 88.81 272 HIS A N 1
ATOM 2101 C CA . HIS A 1 272 ? 5.164 18.531 0.421 1 88.81 272 HIS A CA 1
ATOM 2102 C C . HIS A 1 272 ? 6.379 18.109 1.234 1 88.81 272 HIS A C 1
ATOM 2104 O O . HIS A 1 272 ? 7.488 18.609 1.015 1 88.81 272 HIS A O 1
ATOM 2110 N N . GLU A 1 273 ? 6.105 17.328 2.178 1 87.69 273 GLU A N 1
ATOM 2111 C CA . GLU A 1 273 ? 7.184 16.594 2.836 1 87.69 273 GLU A CA 1
ATOM 2112 C C . GLU A 1 273 ? 7.492 15.289 2.107 1 87.69 273 GLU A C 1
ATOM 2114 O O . GLU A 1 273 ? 6.598 14.477 1.873 1 87.69 273 GLU A O 1
ATOM 2119 N N . LEU A 1 274 ? 8.727 15.141 1.741 1 87.69 274 LEU A N 1
ATOM 2120 C CA . LEU A 1 274 ? 9.164 13.969 0.993 1 87.69 274 LEU A CA 1
ATOM 2121 C C . LEU A 1 274 ? 10.141 13.133 1.817 1 87.69 274 LEU A C 1
ATOM 2123 O O . LEU A 1 274 ? 11.109 13.656 2.361 1 87.69 274 LEU A O 1
ATOM 2127 N N . ILE A 1 275 ? 9.82 11.875 1.966 1 86.75 275 ILE A N 1
ATOM 2128 C CA . ILE A 1 275 ? 10.734 10.906 2.572 1 86.75 275 ILE A CA 1
ATOM 2129 C C . ILE A 1 275 ? 11.195 9.906 1.522 1 86.75 275 ILE A C 1
ATOM 2131 O O . ILE A 1 275 ? 10.375 9.211 0.918 1 86.75 275 ILE A O 1
ATOM 2135 N N . LEU A 1 276 ? 12.508 9.812 1.3 1 88.75 276 LEU A N 1
ATOM 2136 C CA . LEU A 1 276 ? 13.086 8.93 0.288 1 88.75 276 LEU A CA 1
ATOM 2137 C C . LEU A 1 276 ? 13.906 7.824 0.935 1 88.75 276 LEU A C 1
ATOM 2139 O O . LEU A 1 276 ? 14.633 8.07 1.904 1 88.75 276 LEU A O 1
ATOM 2143 N N . ARG A 1 277 ? 13.781 6.645 0.403 1 89.19 277 ARG A N 1
ATOM 2144 C CA . ARG A 1 277 ? 14.547 5.488 0.852 1 89.19 277 ARG A CA 1
ATOM 2145 C C . ARG A 1 277 ? 15.133 4.73 -0.333 1 89.19 277 ARG A C 1
ATOM 2147 O O . ARG A 1 277 ? 14.43 4.438 -1.303 1 89.19 277 ARG A O 1
ATOM 2154 N N . ASN A 1 278 ? 16.391 4.387 -0.189 1 91.31 278 ASN A N 1
ATOM 2155 C CA . ASN A 1 278 ? 17.062 3.623 -1.236 1 91.31 278 ASN A CA 1
ATOM 2156 C C . ASN A 1 278 ? 16.781 2.129 -1.104 1 91.31 278 ASN A C 1
ATOM 2158 O O . ASN A 1 278 ? 17.266 1.481 -0.178 1 91.31 278 ASN A O 1
ATOM 2162 N N . MET A 1 279 ? 16 1.613 -2.057 1 89.06 279 MET A N 1
ATOM 2163 C CA . MET A 1 279 ? 15.68 0.189 -2.08 1 89.06 279 MET A CA 1
ATOM 2164 C C . MET A 1 279 ? 16.062 -0.433 -3.418 1 89.06 279 MET A C 1
ATOM 2166 O O . MET A 1 279 ? 15.43 -1.381 -3.875 1 89.06 279 MET A O 1
ATOM 2170 N N . LEU A 1 280 ? 17.062 0.039 -4.031 1 88.88 280 LEU A N 1
ATOM 2171 C CA . LEU A 1 280 ? 17.5 -0.415 -5.348 1 88.88 280 LEU A CA 1
ATOM 2172 C C . LEU A 1 280 ? 17.984 -1.857 -5.289 1 88.88 280 LEU A C 1
ATOM 2174 O O . LEU A 1 280 ? 17.797 -2.621 -6.238 1 88.88 280 LEU A O 1
ATOM 2178 N N . ASP A 1 281 ? 18.5 -2.23 -4.172 1 86.88 281 ASP A N 1
ATOM 2179 C CA . ASP A 1 281 ? 19.078 -3.561 -4.055 1 86.88 281 ASP A CA 1
ATOM 2180 C C . ASP A 1 281 ? 18.062 -4.566 -3.523 1 86.88 281 ASP A C 1
ATOM 2182 O O . ASP A 1 281 ? 18.344 -5.766 -3.463 1 86.88 281 ASP A O 1
ATOM 2186 N N . HIS A 1 282 ? 17.031 -4.098 -3.17 1 86.06 282 HIS A N 1
ATOM 2187 C CA . HIS A 1 282 ? 16.016 -5.016 -2.68 1 86.06 282 HIS A CA 1
ATOM 2188 C C . HIS A 1 282 ? 15.312 -5.734 -3.832 1 86.06 282 HIS A C 1
ATOM 2190 O O . HIS A 1 282 ? 14.781 -5.094 -4.738 1 86.06 282 HIS A O 1
ATOM 2196 N N . PRO A 1 283 ? 15.227 -6.938 -3.844 1 84.81 283 PRO A N 1
ATOM 2197 C CA . PRO A 1 283 ? 14.75 -7.715 -4.992 1 84.81 283 PRO A CA 1
ATOM 2198 C C . PRO A 1 283 ? 13.281 -7.465 -5.309 1 84.81 283 PRO A C 1
ATOM 2200 O O . PRO A 1 283 ? 12.875 -7.555 -6.469 1 84.81 283 PRO A O 1
ATOM 2203 N N . ALA A 1 284 ? 12.531 -7.105 -4.363 1 84 284 ALA A N 1
ATOM 2204 C CA . ALA A 1 284 ? 11.094 -6.949 -4.586 1 84 284 ALA A CA 1
ATOM 2205 C C . ALA A 1 284 ? 10.766 -5.539 -5.066 1 84 284 ALA A C 1
ATOM 2207 O O . ALA A 1 284 ? 9.781 -5.336 -5.789 1 84 284 ALA A O 1
ATOM 2208 N N . VAL A 1 285 ? 11.516 -4.574 -4.672 1 86.94 285 VAL A N 1
ATOM 2209 C CA . VAL A 1 285 ? 11.188 -3.182 -4.969 1 86.94 285 VAL A CA 1
ATOM 2210 C C . VAL A 1 285 ? 12.031 -2.693 -6.148 1 86.94 285 VAL A C 1
ATOM 2212 O O . VAL A 1 285 ? 11.492 -2.197 -7.141 1 86.94 285 VAL A O 1
ATOM 2215 N N . ARG A 1 286 ? 13.383 -2.848 -6.086 1 88.31 286 ARG A N 1
ATOM 2216 C CA . ARG A 1 286 ? 14.344 -2.486 -7.129 1 88.31 286 ARG A CA 1
ATOM 2217 C C . ARG A 1 286 ? 14.18 -1.028 -7.543 1 88.31 286 ARG A C 1
ATOM 2219 O O . ARG A 1 286 ? 14.055 -0.727 -8.734 1 88.31 286 ARG A O 1
ATOM 2226 N N . GLY A 1 287 ? 14.086 -0.176 -6.523 1 90.81 287 GLY A N 1
ATOM 2227 C CA . GLY A 1 287 ? 13.93 1.248 -6.777 1 90.81 287 GLY A CA 1
ATOM 2228 C C . GLY A 1 287 ? 14.016 2.092 -5.52 1 90.81 287 GLY A C 1
ATOM 2229 O O . GLY A 1 287 ? 14.297 1.574 -4.438 1 90.81 287 GLY A O 1
ATOM 2230 N N . VAL A 1 288 ? 13.867 3.473 -5.746 1 90.69 288 VAL A N 1
ATOM 2231 C CA . VAL A 1 288 ? 13.828 4.418 -4.637 1 90.69 288 VAL A CA 1
ATOM 2232 C C . VAL A 1 288 ? 12.375 4.699 -4.254 1 90.69 288 VAL A C 1
ATOM 2234 O O . VAL A 1 288 ? 11.578 5.129 -5.09 1 90.69 288 VAL A O 1
ATOM 2237 N N . VAL A 1 289 ? 12.102 4.414 -3.01 1 90.75 289 VAL A N 1
ATOM 2238 C CA . VAL A 1 289 ? 10.734 4.609 -2.533 1 90.75 289 VAL A CA 1
ATOM 2239 C C . VAL A 1 289 ? 10.578 6.023 -1.976 1 90.75 289 VAL A C 1
ATOM 2241 O O . VAL A 1 289 ? 11.406 6.48 -1.188 1 90.75 289 VAL A O 1
ATOM 2244 N N . GLY A 1 290 ? 9.547 6.695 -2.412 1 89.88 290 GLY A N 1
ATOM 2245 C CA . GLY A 1 290 ? 9.242 8.031 -1.93 1 89.88 290 GLY A CA 1
ATOM 2246 C C . GLY A 1 290 ? 7.852 8.148 -1.324 1 89.88 290 GLY A C 1
ATOM 2247 O O . GLY A 1 290 ? 6.891 7.594 -1.859 1 89.88 290 GLY A O 1
ATOM 2248 N N . HIS A 1 291 ? 7.789 8.742 -0.197 1 88.62 291 HIS A N 1
ATOM 2249 C CA . HIS A 1 291 ? 6.527 9.094 0.443 1 88.62 291 HIS A CA 1
ATOM 2250 C C . HIS A 1 291 ? 6.305 10.602 0.425 1 88.62 291 HIS A C 1
ATOM 2252 O O . HIS A 1 291 ? 7.117 11.359 0.958 1 88.62 291 HIS A O 1
ATOM 2258 N N . HIS A 1 292 ? 5.23 11.031 -0.211 1 88.12 292 HIS A N 1
ATOM 2259 C CA . HIS A 1 292 ? 4.887 12.438 -0.355 1 88.12 292 HIS A CA 1
ATOM 2260 C C . HIS A 1 292 ? 3.656 12.797 0.472 1 88.12 292 HIS A C 1
ATOM 2262 O O . HIS A 1 292 ? 2.609 12.156 0.339 1 88.12 292 HIS A O 1
ATOM 2268 N N . ARG A 1 293 ? 3.84 13.742 1.262 1 85.56 293 ARG A N 1
ATOM 2269 C CA . ARG A 1 293 ? 2.719 14.211 2.066 1 85.56 293 ARG A CA 1
ATOM 2270 C C . ARG A 1 293 ? 2.488 15.703 1.859 1 85.56 293 ARG A C 1
ATOM 2272 O O . ARG A 1 293 ? 3.412 16.516 2.002 1 85.56 293 ARG A O 1
ATOM 2279 N N . ASP A 1 294 ? 1.222 16.109 1.631 1 86.31 294 ASP A N 1
ATOM 2280 C CA . ASP A 1 294 ? 0.872 17.516 1.492 1 86.31 294 ASP A CA 1
ATOM 2281 C C . ASP A 1 294 ? 0.834 18.219 2.854 1 86.31 294 ASP A C 1
ATOM 2283 O O . ASP A 1 294 ? -0.02 17.906 3.688 1 86.31 294 ASP A O 1
ATOM 2287 N N . ILE A 1 295 ? 1.774 19.094 3.021 1 80.44 295 ILE A N 1
ATOM 2288 C CA . ILE A 1 295 ? 1.841 19.781 4.309 1 80.44 295 ILE A CA 1
ATOM 2289 C C . ILE A 1 295 ? 1.496 21.266 4.125 1 80.44 295 ILE A C 1
ATOM 2291 O O . ILE A 1 295 ? 1.885 22.109 4.938 1 80.44 295 ILE A O 1
ATOM 2295 N N . THR A 1 296 ? 0.878 21.578 3.064 1 81.75 296 THR A N 1
ATOM 2296 C CA . THR A 1 296 ? 0.567 22.969 2.738 1 81.75 296 THR A CA 1
ATOM 2297 C C . THR A 1 296 ? -0.262 23.609 3.846 1 81.75 296 THR A C 1
ATOM 2299 O O . THR A 1 296 ? 0.067 24.703 4.32 1 81.75 296 THR A O 1
ATOM 2302 N N . GLN A 1 297 ? -1.318 22.984 4.23 1 72.44 297 GLN A N 1
ATOM 2303 C CA . GLN A 1 297 ? -2.203 23.531 5.254 1 72.44 297 GLN A CA 1
ATOM 2304 C C . GLN A 1 297 ? -1.501 23.609 6.605 1 72.44 297 GLN A C 1
ATOM 2306 O O . GLN A 1 297 ? -1.69 24.562 7.359 1 72.44 297 GLN A O 1
ATOM 2311 N N . ARG A 1 298 ? -0.721 22.625 6.828 1 71.06 298 ARG A N 1
ATOM 2312 C CA . ARG A 1 298 ? 0.048 22.625 8.07 1 71.06 298 ARG A CA 1
ATOM 2313 C C . ARG A 1 298 ? 0.987 23.828 8.125 1 71.06 298 ARG A C 1
ATOM 2315 O O . ARG A 1 298 ? 1.078 24.5 9.156 1 71.06 298 ARG A O 1
ATOM 2322 N N . ARG A 1 299 ? 1.654 24.031 7.059 1 72.31 299 ARG A N 1
ATOM 2323 C CA . ARG A 1 299 ? 2.584 25.156 7 1 72.31 299 ARG A CA 1
ATOM 2324 C C . ARG A 1 299 ? 1.843 26.484 7.082 1 72.31 299 ARG A C 1
ATOM 2326 O O . ARG A 1 299 ? 2.299 27.422 7.746 1 72.31 299 ARG A O 1
ATOM 2333 N N . ALA A 1 300 ? 0.75 26.531 6.414 1 69 300 ALA A N 1
ATOM 2334 C CA . ALA A 1 300 ? -0.06 27.75 6.465 1 69 300 ALA A CA 1
ATOM 2335 C C . ALA A 1 300 ? -0.554 28.016 7.883 1 69 300 ALA A C 1
ATOM 2337 O O . ALA A 1 300 ? -0.524 29.156 8.344 1 69 300 ALA A O 1
ATOM 2338 N N . ASP A 1 301 ? -0.966 26.984 8.492 1 64.56 301 ASP A N 1
ATOM 2339 C CA . ASP A 1 301 ? -1.434 27.109 9.867 1 64.56 301 ASP A CA 1
ATOM 2340 C C . ASP A 1 301 ? -0.293 27.516 10.797 1 64.56 301 ASP A C 1
ATOM 2342 O O . ASP A 1 301 ? -0.48 28.344 11.695 1 64.56 301 ASP A O 1
ATOM 2346 N N . GLN A 1 302 ? 0.792 26.953 10.484 1 63.66 302 GLN A N 1
ATOM 2347 C CA . GLN A 1 302 ? 1.97 27.297 11.273 1 63.66 302 GLN A CA 1
ATOM 2348 C C . GLN A 1 302 ? 2.373 28.75 11.055 1 63.66 302 GLN A C 1
ATOM 2350 O O . GLN A 1 302 ? 2.719 29.453 12.008 1 63.66 302 GLN A O 1
ATOM 2355 N N . ASP A 1 303 ? 2.293 29.141 9.805 1 62.97 303 ASP A N 1
ATOM 2356 C CA . ASP A 1 303 ? 2.619 30.516 9.461 1 62.97 303 ASP A CA 1
ATOM 2357 C C . ASP A 1 303 ? 1.627 31.484 10.094 1 62.97 303 ASP A C 1
ATOM 2359 O O . ASP A 1 303 ? 2.018 32.531 10.594 1 62.97 303 ASP A O 1
ATOM 2363 N N . LYS A 1 304 ? 0.368 31.141 9.992 1 61.97 304 LYS A N 1
ATOM 2364 C CA . LYS A 1 304 ? -0.653 31.984 10.617 1 61.97 304 LYS A CA 1
ATOM 2365 C C . LYS A 1 304 ? -0.439 32.094 12.117 1 61.97 304 LYS A C 1
ATOM 2367 O O . LYS A 1 304 ? -0.582 33.188 12.695 1 61.97 304 LYS A O 1
ATOM 2372 N N . VAL A 1 305 ? -0.118 30.969 12.609 1 59.41 305 VAL A N 1
ATOM 2373 C CA . VAL A 1 305 ? 0.159 30.953 14.039 1 59.41 305 VAL A CA 1
ATOM 2374 C C . VAL A 1 305 ? 1.374 31.828 14.344 1 59.41 305 VAL A C 1
ATOM 2376 O O . VAL A 1 305 ? 1.347 32.625 15.273 1 59.41 305 VAL A O 1
ATOM 2379 N N . ALA A 1 306 ? 2.295 31.656 13.492 1 60.84 306 ALA A N 1
ATOM 2380 C CA . ALA A 1 306 ? 3.512 32.438 13.68 1 60.84 306 ALA A CA 1
ATOM 2381 C C . ALA A 1 306 ? 3.236 33.938 13.492 1 60.84 306 ALA A C 1
ATOM 2383 O O . ALA A 1 306 ? 3.709 34.781 14.266 1 60.84 306 ALA A O 1
ATOM 2384 N N . HIS A 1 307 ? 2.439 34.219 12.438 1 62.66 307 HIS A N 1
ATOM 2385 C CA . HIS A 1 307 ? 2.111 35.625 12.172 1 62.66 307 HIS A CA 1
ATOM 2386 C C . HIS A 1 307 ? 1.271 36.219 13.297 1 62.66 307 HIS A C 1
ATOM 2388 O O . HIS A 1 307 ? 1.532 37.344 13.75 1 62.66 307 HIS A O 1
ATOM 2394 N N . ALA A 1 308 ? 0.283 35.469 13.625 1 61.41 308 ALA A N 1
ATOM 2395 C CA . ALA A 1 308 ? -0.592 35.938 14.695 1 61.41 308 ALA A CA 1
ATOM 2396 C C . ALA A 1 308 ? 0.18 36.094 16 1 61.41 308 ALA A C 1
ATOM 2398 O O . ALA A 1 308 ? -0.125 36.969 16.797 1 61.41 308 ALA A O 1
ATOM 2399 N N . ALA A 1 309 ? 1.179 35.281 15.992 1 60.38 309 ALA A N 1
ATOM 2400 C CA . ALA A 1 309 ? 2.002 35.344 17.203 1 60.38 309 ALA A CA 1
ATOM 2401 C C . ALA A 1 309 ? 3.027 36.469 17.125 1 60.38 309 ALA A C 1
ATOM 2403 O O . ALA A 1 309 ? 3.521 36.938 18.141 1 60.38 309 ALA A O 1
ATOM 2404 N N . MET A 1 310 ? 3.172 36.875 15.789 1 70.88 310 MET A N 1
ATOM 2405 C CA . MET A 1 310 ? 4.309 37.781 15.641 1 70.88 310 MET A CA 1
ATOM 2406 C C . MET A 1 310 ? 3.834 39.219 15.32 1 70.88 310 MET A C 1
ATOM 2408 O O . MET A 1 310 ? 4.602 40.156 15.43 1 70.88 310 MET A O 1
ATOM 2412 N N . HIS A 1 311 ? 2.561 39.344 14.891 1 77.19 311 HIS A N 1
ATOM 2413 C CA . HIS A 1 311 ? 2.109 40.656 14.445 1 77.19 311 HIS A CA 1
ATOM 2414 C C . HIS A 1 311 ? 0.909 41.125 15.258 1 77.19 311 HIS A C 1
ATOM 2416 O O . HIS A 1 311 ? 0.172 40.312 15.82 1 77.19 311 HIS A O 1
ATOM 2422 N N . ASP A 1 312 ? 0.786 42.469 15.242 1 75.56 312 ASP A N 1
ATOM 2423 C CA . ASP A 1 312 ? -0.38 43.094 15.836 1 75.56 312 ASP A CA 1
ATOM 2424 C C . ASP A 1 312 ? -1.574 43.062 14.883 1 75.56 312 ASP A C 1
ATOM 2426 O O . ASP A 1 312 ? -1.468 43.469 13.727 1 75.56 312 ASP A O 1
ATOM 2430 N N . ALA A 1 313 ? -2.641 42.5 15.32 1 70.81 313 ALA A N 1
ATOM 2431 C CA . ALA A 1 313 ? -3.803 42.25 14.477 1 70.81 313 ALA A CA 1
ATOM 2432 C C . ALA A 1 313 ? -4.414 43.531 13.961 1 70.81 313 ALA A C 1
ATOM 2434 O O . ALA A 1 313 ? -4.98 43.562 12.867 1 70.81 313 ALA A O 1
ATOM 2435 N N . LEU A 1 314 ? -4.25 44.625 14.711 1 74.94 314 LEU A N 1
ATOM 2436 C CA . LEU A 1 314 ? -4.887 45.906 14.375 1 74.94 314 LEU A CA 1
ATOM 2437 C C . LEU A 1 314 ? -4.117 46.594 13.266 1 74.94 314 LEU A C 1
ATOM 2439 O O . LEU A 1 314 ? -4.719 47.156 12.344 1 74.94 314 LEU A O 1
ATOM 2443 N N . THR A 1 315 ? -2.838 46.625 13.336 1 87.56 315 THR A N 1
ATOM 2444 C CA . THR A 1 315 ? -2.039 47.469 12.469 1 87.56 315 THR A CA 1
ATOM 2445 C C . THR A 1 315 ? -1.27 46.625 11.445 1 87.56 315 THR A C 1
ATOM 2447 O O . THR A 1 315 ? -0.78 47.156 10.453 1 87.56 315 THR A O 1
ATOM 2450 N N . GLY A 1 316 ? -1.133 45.312 11.805 1 83.81 316 GLY A N 1
ATOM 2451 C CA . GLY A 1 316 ? -0.341 44.469 10.93 1 83.81 316 GLY A CA 1
ATOM 2452 C C . GLY A 1 316 ? 1.15 44.562 11.188 1 83.81 316 GLY A C 1
ATOM 2453 O O . GLY A 1 316 ? 1.94 43.844 10.602 1 83.81 316 GLY A O 1
ATOM 2454 N N . LEU A 1 317 ? 1.573 45.531 11.992 1 89.81 317 LEU A N 1
ATOM 2455 C CA . LEU A 1 317 ? 2.975 45.656 12.367 1 89.81 317 LEU A CA 1
ATOM 2456 C C . LEU A 1 317 ? 3.393 44.531 13.32 1 89.81 317 LEU A C 1
ATOM 2458 O O . LEU A 1 317 ? 2.545 43.812 13.836 1 89.81 317 LEU A O 1
ATOM 2462 N N . VAL A 1 318 ? 4.695 44.344 13.43 1 87.44 318 VAL A N 1
ATOM 2463 C CA . VAL A 1 318 ? 5.152 43.281 14.32 1 87.44 318 VAL A CA 1
ATOM 2464 C C . VAL A 1 318 ? 4.684 43.594 15.75 1 87.44 318 VAL A C 1
ATOM 2466 O O . VAL A 1 318 ? 4.566 44.75 16.141 1 87.44 318 VAL A O 1
ATOM 2469 N N . ASN A 1 319 ? 4.371 42.594 16.484 1 78.56 319 ASN A N 1
ATOM 2470 C CA . ASN A 1 319 ? 3.943 42.75 17.875 1 78.56 319 ASN A CA 1
ATOM 2471 C C . ASN A 1 319 ? 5.125 43 18.797 1 78.56 319 ASN A C 1
ATOM 2473 O O . ASN A 1 319 ? 6.281 42.969 18.359 1 78.56 319 ASN A O 1
ATOM 2477 N N . PRO A 1 320 ? 4.891 43.406 20 1 76.81 320 PRO A N 1
ATOM 2478 C CA . PRO A 1 320 ? 5.961 43.812 20.922 1 76.81 320 PRO A CA 1
ATOM 2479 C C . PRO A 1 320 ? 7.012 42.75 21.125 1 76.81 320 PRO A C 1
ATOM 2481 O O . PRO A 1 320 ? 8.211 43.031 21.156 1 76.81 320 PRO A O 1
ATOM 2484 N N . VAL A 1 321 ? 6.508 41.562 21.203 1 70.81 321 VAL A N 1
ATOM 2485 C CA . VAL A 1 321 ? 7.426 40.469 21.453 1 70.81 321 VAL A CA 1
ATOM 2486 C C . VAL A 1 321 ? 8.352 40.281 20.25 1 70.81 321 VAL A C 1
ATOM 2488 O O . VAL A 1 321 ? 9.57 40.156 20.422 1 70.81 321 VAL A O 1
ATOM 2491 N N . THR A 1 322 ? 7.77 40.188 19.125 1 79.38 322 THR A N 1
ATOM 2492 C CA . THR A 1 322 ? 8.539 40 17.891 1 79.38 322 THR A CA 1
ATOM 2493 C C . THR A 1 322 ? 9.469 41.188 17.672 1 79.38 322 THR A C 1
ATOM 2495 O O . THR A 1 322 ? 10.594 41.031 17.203 1 79.38 322 THR A O 1
ATOM 2498 N N . PHE A 1 323 ? 8.984 42.375 17.969 1 87.69 323 PHE A N 1
ATOM 2499 C CA . PHE A 1 323 ? 9.789 43.562 17.844 1 87.69 323 PHE A CA 1
ATOM 2500 C C . PHE A 1 323 ? 11.07 43.469 18.656 1 87.69 323 PHE A C 1
ATOM 2502 O O . PHE A 1 323 ? 12.156 43.75 18.156 1 87.69 323 PHE A O 1
ATOM 2509 N N . LYS A 1 324 ? 10.891 43 19.859 1 80.81 324 LYS A N 1
ATOM 2510 C CA . LYS A 1 324 ? 12.031 42.875 20.766 1 80.81 324 LYS A CA 1
ATOM 2511 C C . LYS A 1 324 ? 13.023 41.844 20.25 1 80.81 324 LYS A C 1
ATOM 2513 O O . LYS A 1 324 ? 14.234 42.062 20.266 1 80.81 324 LYS A O 1
ATOM 2518 N N . VAL A 1 325 ? 12.5 40.781 19.812 1 80.38 325 VAL A N 1
ATOM 2519 C CA . VAL A 1 325 ? 13.328 39.688 19.328 1 80.38 325 VAL A CA 1
ATOM 2520 C C . VAL A 1 325 ? 14.109 40.156 18.094 1 80.38 325 VAL A C 1
ATOM 2522 O O . VAL A 1 325 ? 15.312 39.875 17.969 1 80.38 325 VAL A O 1
ATOM 2525 N N . ARG A 1 326 ? 13.461 40.812 17.203 1 86.81 326 ARG A N 1
ATOM 2526 C CA . ARG A 1 326 ? 14.102 41.25 15.969 1 86.81 326 ARG A CA 1
ATOM 2527 C C . ARG A 1 326 ? 15.117 42.344 16.25 1 86.81 326 ARG A C 1
ATOM 2529 O O . ARG A 1 326 ? 16.156 42.438 15.594 1 86.81 326 ARG A O 1
ATOM 2536 N N . LEU A 1 327 ? 14.836 43.156 17.219 1 90.81 327 LEU A N 1
ATOM 2537 C CA . LEU A 1 327 ? 15.797 44.188 17.641 1 90.81 327 LEU A CA 1
ATOM 2538 C C . LEU A 1 327 ? 17.078 43.531 18.172 1 90.81 327 LEU A C 1
ATOM 2540 O O . LEU A 1 327 ? 18.172 43.938 17.781 1 90.81 327 LEU A O 1
ATOM 2544 N N . GLU A 1 328 ? 16.828 42.594 19.031 1 86.5 328 GLU A N 1
ATOM 2545 C CA . GLU A 1 328 ? 17.984 41.875 19.594 1 86.5 328 GLU A CA 1
ATOM 2546 C C . GLU A 1 328 ? 18.812 41.219 18.516 1 86.5 328 GLU A C 1
ATOM 2548 O O . GLU A 1 328 ? 20.031 41.25 18.531 1 86.5 328 GLU A O 1
ATOM 2553 N N . ARG A 1 329 ? 18.156 40.656 17.594 1 83.44 329 ARG A N 1
ATOM 2554 C CA . ARG A 1 329 ? 18.828 39.969 16.484 1 83.44 329 ARG A CA 1
ATOM 2555 C C . ARG A 1 329 ? 19.609 40.969 15.625 1 83.44 329 ARG A C 1
ATOM 2557 O O . ARG A 1 329 ? 20.719 40.656 15.164 1 83.44 329 ARG A O 1
ATOM 2564 N N . ALA A 1 330 ? 18.984 42.062 15.336 1 86.81 330 ALA A N 1
ATOM 2565 C CA . ALA A 1 330 ? 19.641 43.094 14.531 1 86.81 330 ALA A CA 1
ATOM 2566 C C . ALA A 1 330 ? 20.922 43.594 15.211 1 86.81 330 ALA A C 1
ATOM 2568 O O . ALA A 1 330 ? 21.922 43.875 14.555 1 86.81 330 ALA A O 1
ATOM 2569 N N . LEU A 1 331 ? 20.922 43.656 16.484 1 88.88 331 LEU A N 1
ATOM 2570 C CA . LEU A 1 331 ? 22.047 44.219 17.25 1 88.88 331 LEU A CA 1
ATOM 2571 C C . LEU A 1 331 ? 23.172 43.188 17.375 1 88.88 331 LEU A C 1
ATOM 2573 O O . LEU A 1 331 ? 24.344 43.562 17.469 1 88.88 331 LEU A O 1
ATOM 2577 N N . THR A 1 332 ? 22.75 41.906 17.375 1 83.69 332 THR A N 1
ATOM 2578 C CA . THR A 1 332 ? 23.734 40.875 17.656 1 83.69 332 THR A CA 1
ATOM 2579 C C . THR A 1 332 ? 24.219 40.25 16.359 1 83.69 332 THR A C 1
ATOM 2581 O O . THR A 1 332 ? 24.984 39.281 16.391 1 83.69 332 THR A O 1
ATOM 2584 N N . ARG A 1 333 ? 23.703 40.656 15.273 1 78.75 333 ARG A N 1
ATOM 2585 C CA . ARG A 1 333 ? 24.125 40.094 14 1 78.75 333 ARG A CA 1
ATOM 2586 C C . ARG A 1 333 ? 25.656 40.156 13.844 1 78.75 333 ARG A C 1
ATOM 2588 O O . ARG A 1 333 ? 26.25 41.219 13.977 1 78.75 333 ARG A O 1
ATOM 2595 N N . PRO A 1 334 ? 26.25 38.969 13.602 1 68 334 PRO A N 1
ATOM 2596 C CA . PRO A 1 334 ? 27.719 38.969 13.477 1 68 334 PRO A CA 1
ATOM 2597 C C . PRO A 1 334 ? 28.219 39.781 12.281 1 68 334 PRO A C 1
ATOM 2599 O O . PRO A 1 334 ? 27.625 39.719 11.203 1 68 334 PRO A O 1
ATOM 2602 N N . GLY A 1 335 ? 29.203 40.562 12.375 1 72 335 GLY A N 1
ATOM 2603 C CA . GLY A 1 335 ? 29.828 41.344 11.312 1 72 335 GLY A CA 1
ATOM 2604 C C . GLY A 1 335 ? 29.078 42.594 10.977 1 72 335 GLY A C 1
ATOM 2605 O O . GLY A 1 335 ? 29.297 43.188 9.914 1 72 335 GLY A O 1
ATOM 2606 N N . ARG A 1 336 ? 28.266 42.938 11.844 1 75 336 ARG A N 1
ATOM 2607 C CA . ARG A 1 336 ? 27.5 44.156 11.617 1 75 336 ARG A CA 1
ATOM 2608 C C . ARG A 1 336 ? 28.406 45.375 11.57 1 75 336 ARG A C 1
ATOM 2610 O O . ARG A 1 336 ? 29.109 45.688 12.539 1 75 336 ARG A O 1
ATOM 2617 N N . ASP A 1 337 ? 28.469 46.094 10.414 1 79.38 337 ASP A N 1
ATOM 2618 C CA . ASP A 1 337 ? 29.312 47.281 10.25 1 79.38 337 ASP A CA 1
ATOM 2619 C C . A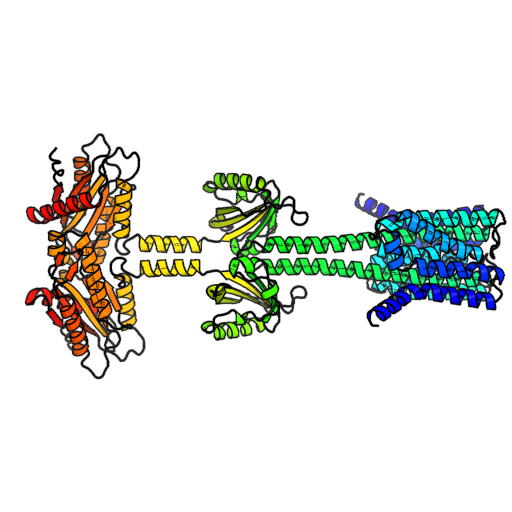SP A 1 337 ? 28.469 48.531 10.148 1 79.38 337 ASP A C 1
ATOM 2621 O O . ASP A 1 337 ? 29 49.625 9.875 1 79.38 337 ASP A O 1
ATOM 2625 N N . HIS A 1 338 ? 27.25 48.312 10.367 1 84.31 338 HIS A N 1
ATOM 2626 C CA . HIS A 1 338 ? 26.375 49.5 10.273 1 84.31 338 HIS A CA 1
ATOM 2627 C C . HIS A 1 338 ? 25.703 49.781 11.602 1 84.31 338 HIS A C 1
ATOM 2629 O O . HIS A 1 338 ? 25.594 48.906 12.461 1 84.31 338 HIS A O 1
ATOM 2635 N N . ALA A 1 339 ? 25.359 51.094 11.852 1 88.81 339 ALA A N 1
ATOM 2636 C CA . ALA A 1 339 ? 24.625 51.5 13.047 1 88.81 339 ALA A CA 1
ATOM 2637 C C . ALA A 1 339 ? 23.172 51.062 12.969 1 88.81 339 ALA A C 1
ATOM 2639 O O . ALA A 1 339 ? 22.641 50.812 11.883 1 88.81 339 ALA A O 1
ATOM 2640 N N . ILE A 1 340 ? 22.594 50.812 14.023 1 92.38 340 ILE A N 1
ATOM 2641 C CA . ILE A 1 340 ? 21.172 50.5 14.133 1 92.38 340 ILE A CA 1
ATOM 2642 C C . ILE A 1 340 ? 20.453 51.656 14.82 1 92.38 340 ILE A C 1
ATOM 2644 O O . ILE A 1 340 ? 20.922 52.188 15.828 1 92.38 340 ILE A O 1
ATOM 2648 N N . GLY A 1 341 ? 19.422 52.188 14.25 1 94.56 341 GLY A N 1
ATOM 2649 C CA . GLY A 1 341 ? 18.578 53.219 14.852 1 94.56 341 GLY A CA 1
ATOM 2650 C C . GLY A 1 341 ? 17.297 52.656 15.43 1 94.56 341 GLY A C 1
ATOM 2651 O O . GLY A 1 341 ? 16.688 51.75 14.859 1 94.56 341 GLY A O 1
ATOM 2652 N N . LEU A 1 342 ? 16.969 53.125 16.578 1 95.94 342 LEU A N 1
ATOM 2653 C CA . LEU A 1 342 ? 15.703 52.781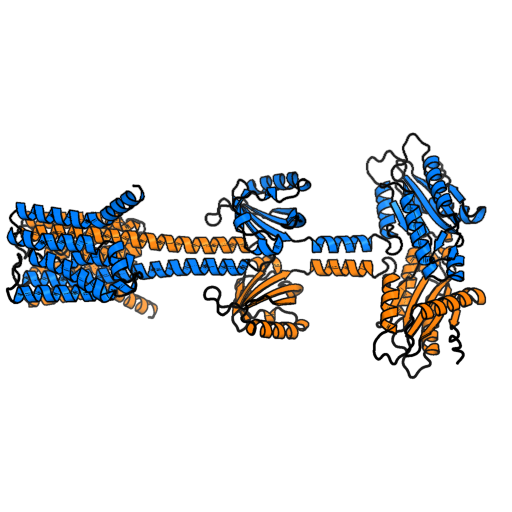 17.219 1 95.94 342 LEU A CA 1
ATOM 2654 C C . LEU A 1 342 ? 14.859 54.031 17.406 1 95.94 342 LEU A C 1
ATOM 2656 O O . LEU A 1 342 ? 15.32 55.031 17.984 1 95.94 342 LEU A O 1
ATOM 2660 N N . LEU A 1 343 ? 13.656 54.062 16.891 1 97.06 343 LEU A N 1
ATOM 2661 C CA . LEU A 1 343 ? 12.68 55.125 17.047 1 97.06 343 LEU A CA 1
ATOM 2662 C C . LEU A 1 343 ? 11.5 54.656 17.891 1 97.06 343 LEU A C 1
ATOM 2664 O O . LEU A 1 343 ? 10.812 53.719 17.531 1 97.06 343 LEU A O 1
ATOM 2668 N N . PHE A 1 344 ? 11.266 55.25 18.969 1 95 344 PHE A N 1
ATOM 2669 C CA . PHE A 1 344 ? 10.055 55.031 19.75 1 95 344 PHE A CA 1
ATOM 2670 C C . PHE A 1 344 ? 9.039 56.125 19.484 1 95 344 PHE A C 1
ATOM 2672 O O . PHE A 1 344 ? 9.336 57.312 19.641 1 95 344 PHE A O 1
ATOM 2679 N N . VAL A 1 345 ? 7.914 55.781 19.062 1 95.31 345 VAL A N 1
ATOM 2680 C CA . VAL A 1 345 ? 6.887 56.719 18.641 1 95.31 345 VAL A CA 1
ATOM 2681 C C . VAL A 1 345 ? 5.68 56.625 19.562 1 95.31 345 VAL A C 1
ATOM 2683 O O . VAL A 1 345 ? 5.168 55.531 19.828 1 95.31 345 VAL A O 1
ATOM 2686 N N . ASP A 1 346 ? 5.25 57.594 20.125 1 91.56 346 ASP A N 1
ATOM 2687 C CA . ASP A 1 346 ? 4.027 57.688 20.922 1 91.56 346 ASP A CA 1
ATOM 2688 C C . ASP A 1 346 ? 3.084 58.75 20.359 1 91.56 346 ASP A C 1
ATOM 2690 O O . ASP A 1 346 ? 3.508 59.875 20.062 1 91.56 346 ASP A O 1
ATOM 2694 N N . LEU A 1 347 ? 1.913 58.438 20.234 1 93.62 347 LEU A N 1
ATOM 2695 C CA . LEU A 1 347 ? 0.956 59.375 19.656 1 93.62 347 LEU A CA 1
ATOM 2696 C C . LEU A 1 347 ? 0.552 60.438 20.672 1 93.62 347 LEU A C 1
ATOM 2698 O O . LEU A 1 347 ? 0.39 60.156 21.859 1 93.62 347 LEU A O 1
ATOM 2702 N N . ASP A 1 348 ? 0.463 61.688 20.188 1 92.44 348 ASP A N 1
ATOM 2703 C CA . ASP A 1 348 ? -0.031 62.812 21 1 92.44 348 ASP A CA 1
ATOM 2704 C C . ASP A 1 348 ? -1.508 63.062 20.719 1 92.44 348 ASP A C 1
ATOM 2706 O O . ASP A 1 348 ? -1.899 63.281 19.562 1 92.44 348 ASP A O 1
ATOM 2710 N N . GLY A 1 349 ? -2.277 63.031 21.75 1 88.38 349 GLY A N 1
ATOM 2711 C CA . GLY A 1 349 ? -3.682 63.375 21.609 1 88.38 349 GLY A CA 1
ATOM 2712 C C . GLY A 1 349 ? -4.555 62.188 21.234 1 88.38 349 GLY A C 1
ATOM 2713 O O . GLY A 1 349 ? -5.703 62.344 20.828 1 88.38 349 GLY A O 1
ATOM 2714 N N . PHE A 1 350 ? -4.008 61.031 21.266 1 89.19 350 PHE A N 1
ATOM 2715 C CA . PHE A 1 350 ? -4.762 59.844 20.875 1 89.19 350 PHE A CA 1
ATOM 2716 C C . PHE A 1 350 ? -5.914 59.594 21.844 1 89.19 350 PHE A C 1
ATOM 2718 O O . PHE A 1 350 ? -7.012 59.219 21.422 1 89.19 350 PHE A O 1
ATOM 2725 N N . LYS A 1 351 ? -5.586 59.719 23.078 1 77.81 351 LYS A N 1
ATOM 2726 C CA . LYS A 1 351 ? -6.637 59.5 24.078 1 77.81 351 LYS A CA 1
ATOM 2727 C C . LYS A 1 351 ? -7.816 60.438 23.828 1 77.81 351 LYS A C 1
ATOM 2729 O O . LYS A 1 351 ? -8.969 60.062 23.984 1 77.81 351 LYS A O 1
ATOM 2734 N N . GLN A 1 352 ? -7.504 61.656 23.438 1 84.38 352 GLN A N 1
ATOM 2735 C CA . GLN A 1 352 ? -8.547 62.625 23.141 1 84.38 352 GLN A CA 1
ATOM 2736 C C . GLN A 1 352 ? -9.414 62.156 21.984 1 84.38 352 GLN A C 1
ATOM 2738 O O . GLN A 1 352 ? -10.625 62.406 21.969 1 84.38 352 GLN A O 1
ATOM 2743 N N . VAL A 1 353 ? -8.828 61.594 21.078 1 88.38 353 VAL A N 1
ATOM 2744 C CA . VAL A 1 353 ? -9.562 61.062 19.938 1 88.38 353 VAL A CA 1
ATOM 2745 C C . VAL A 1 353 ? -10.508 59.938 20.406 1 88.38 353 VAL A C 1
ATOM 2747 O O . VAL A 1 353 ? -11.68 59.906 20 1 88.38 353 VAL A O 1
ATOM 2750 N N . ASN A 1 354 ? -10.039 59.031 21.203 1 78.69 354 ASN A N 1
ATOM 2751 C CA . ASN A 1 354 ? -10.867 57.969 21.75 1 78.69 354 ASN A CA 1
ATOM 2752 C C . ASN A 1 354 ? -12.039 58.5 22.562 1 78.69 354 ASN A C 1
ATOM 2754 O O . ASN A 1 354 ? -13.156 58 22.469 1 78.69 354 ASN A O 1
ATOM 2758 N N . ASP A 1 355 ? -11.664 59.531 23.297 1 72.62 355 ASP A N 1
ATOM 2759 C CA . ASP A 1 355 ? -12.672 60.156 24.156 1 72.62 355 ASP A CA 1
ATOM 2760 C C . ASP A 1 355 ? -13.75 60.844 23.328 1 72.62 355 ASP A C 1
ATOM 2762 O O . ASP A 1 355 ? -14.93 60.812 23.688 1 72.62 355 ASP A O 1
ATOM 2766 N N . ALA A 1 356 ? -13.305 61.406 22.281 1 80.44 356 ALA A N 1
ATOM 2767 C CA . ALA A 1 356 ? -14.203 62.219 21.469 1 80.44 356 ALA A CA 1
ATOM 2768 C C . ALA A 1 356 ? -15.023 61.344 20.516 1 80.44 356 ALA A C 1
ATOM 2770 O O . ALA A 1 356 ? -16.203 61.625 20.281 1 80.44 356 ALA A O 1
ATOM 2771 N N . TYR A 1 357 ? -14.391 60.344 20 1 81.31 357 TYR A N 1
ATOM 2772 C CA . TYR A 1 357 ? -15.039 59.656 18.875 1 81.31 357 TYR A CA 1
ATOM 2773 C C . TYR A 1 357 ? -15.219 58.188 19.172 1 81.31 357 TYR A C 1
ATOM 2775 O O . TYR A 1 357 ? -15.8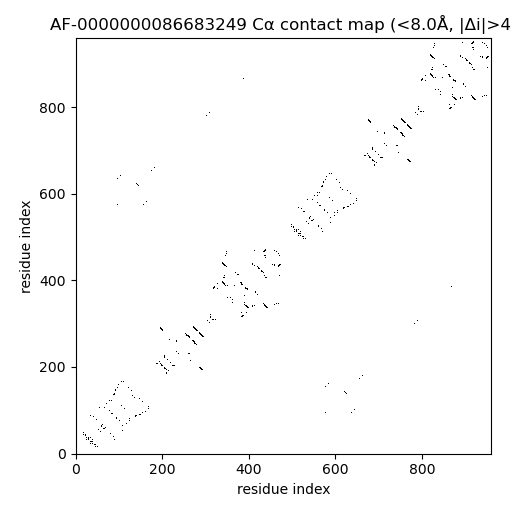28 57.469 18.375 1 81.31 357 TYR A O 1
ATOM 2783 N N . GLY A 1 358 ? -14.711 57.75 20.219 1 73.94 358 GLY A N 1
ATOM 2784 C CA . GLY A 1 358 ? -14.844 56.344 20.594 1 73.94 358 GLY A CA 1
ATOM 2785 C C . GLY A 1 358 ? -13.633 55.531 20.234 1 73.94 358 GLY A C 1
ATOM 2786 O O . GLY A 1 358 ? -12.828 55.938 19.391 1 73.94 358 GLY A O 1
ATOM 2787 N N . HIS A 1 359 ? -13.531 54.281 20.688 1 72.19 359 HIS A N 1
ATOM 2788 C CA . HIS A 1 359 ? -12.375 53.406 20.516 1 72.19 359 HIS A CA 1
ATOM 2789 C C . HIS A 1 359 ? -12.32 52.812 19.109 1 72.19 359 HIS A C 1
ATOM 2791 O O . HIS A 1 359 ? -11.242 52.531 18.594 1 72.19 359 HIS A O 1
ATOM 2797 N N . GLN A 1 360 ? -13.398 52.656 18.578 1 75.56 360 GLN A N 1
ATOM 2798 C CA . GLN A 1 360 ? -13.406 52.125 17.219 1 75.56 360 GLN A CA 1
ATOM 2799 C C . GLN A 1 360 ? -12.68 53.062 16.25 1 75.56 360 GLN A C 1
ATOM 2801 O O . GLN A 1 360 ? -11.914 52.594 15.406 1 75.56 360 GLN A O 1
ATOM 2806 N N . VAL A 1 361 ? -13.07 54.281 16.438 1 81.38 361 VAL A N 1
ATOM 2807 C CA . VAL A 1 361 ? -12.391 55.312 15.617 1 81.38 361 VAL A CA 1
ATOM 2808 C C . VAL A 1 361 ? -10.906 55.344 15.969 1 81.38 361 VAL A C 1
ATOM 2810 O O . VAL A 1 361 ? -10.062 55.5 15.086 1 81.38 361 VAL A O 1
ATOM 2813 N N . GLY A 1 362 ? -10.633 55.156 17.203 1 86 362 GLY A N 1
ATOM 2814 C CA . GLY A 1 362 ? -9.25 55.094 17.641 1 86 362 GLY A CA 1
ATOM 2815 C C . GLY A 1 362 ? -8.5 53.938 17.016 1 86 362 GLY A C 1
ATOM 2816 O O . GLY A 1 362 ? -7.363 54.094 16.562 1 86 362 GLY A O 1
ATOM 2817 N N . ASP A 1 363 ? -9.156 52.812 16.953 1 83.62 363 ASP A N 1
ATOM 2818 C CA . ASP A 1 363 ? -8.547 51.625 16.359 1 83.62 363 ASP A CA 1
ATOM 2819 C C . ASP A 1 363 ? -8.25 51.875 14.883 1 83.62 363 ASP A C 1
ATOM 2821 O O . ASP A 1 363 ? -7.199 51.469 14.383 1 83.62 363 ASP A O 1
ATOM 2825 N N . ARG A 1 364 ? -9.148 52.375 14.266 1 89.19 364 ARG A N 1
ATOM 2826 C CA . ARG A 1 364 ? -8.945 52.656 12.852 1 89.19 364 ARG A CA 1
ATOM 2827 C C . ARG A 1 364 ? -7.816 53.656 12.656 1 89.19 364 ARG A C 1
ATOM 2829 O O . ARG A 1 364 ? -7.059 53.562 11.68 1 89.19 364 ARG A O 1
ATOM 2836 N N . LEU A 1 365 ? -7.801 54.656 13.539 1 93.38 365 LEU A N 1
ATOM 2837 C CA . LEU A 1 365 ? -6.707 55.625 13.484 1 93.38 365 LEU A CA 1
ATOM 2838 C C . LEU A 1 365 ? -5.359 54.906 13.648 1 93.38 365 LEU A C 1
ATOM 2840 O O . LEU A 1 365 ? -4.41 55.219 12.922 1 93.38 365 LEU A O 1
ATOM 2844 N N . LEU A 1 366 ? -5.32 54 14.57 1 93 366 LEU A N 1
ATOM 2845 C CA . LEU A 1 366 ? -4.09 53.25 14.789 1 93 366 LEU A CA 1
ATOM 2846 C C . LEU A 1 366 ? -3.688 52.5 13.531 1 93 366 LEU A C 1
ATOM 2848 O O . LEU A 1 366 ? -2.5 52.375 13.219 1 93 366 LEU A O 1
ATOM 2852 N N . SER A 1 367 ? -4.625 51.938 12.867 1 93.56 367 SER A N 1
ATOM 2853 C CA . SER A 1 367 ? -4.363 51.25 11.617 1 93.56 367 SER A CA 1
ATOM 2854 C C . SER A 1 367 ? -3.76 52.156 10.57 1 93.56 367 SER A C 1
ATOM 2856 O O . SER A 1 367 ? -2.818 51.781 9.867 1 93.56 367 SER A O 1
ATOM 2858 N N . VAL A 1 368 ? -4.352 53.344 10.477 1 94.25 368 VAL A N 1
ATOM 2859 C CA . VAL A 1 368 ? -3.867 54.344 9.531 1 94.25 368 VAL A CA 1
ATOM 2860 C C . VAL A 1 368 ? -2.439 54.75 9.883 1 94.25 368 VAL A C 1
ATOM 2862 O O . VAL A 1 368 ? -1.588 54.875 9.008 1 94.25 368 VAL A O 1
ATOM 2865 N N . ILE A 1 369 ? -2.207 54.906 11.117 1 95.56 369 ILE A N 1
ATOM 2866 C CA . ILE A 1 369 ? -0.888 55.312 11.594 1 95.56 369 ILE A CA 1
ATOM 2867 C C . ILE A 1 369 ? 0.112 54.188 11.344 1 95.56 369 ILE A C 1
ATOM 2869 O O . ILE A 1 369 ? 1.243 54.438 10.922 1 95.56 369 ILE A O 1
ATOM 2873 N N . GLY A 1 370 ? -0.332 52.969 11.664 1 95.31 370 GLY A N 1
ATOM 2874 C CA . GLY A 1 370 ? 0.521 51.844 11.375 1 95.31 370 GLY A CA 1
ATOM 2875 C C . GLY A 1 370 ? 0.956 51.781 9.922 1 95.31 370 GLY A C 1
ATOM 2876 O O . GLY A 1 370 ? 2.125 51.531 9.633 1 95.31 370 GLY A O 1
ATOM 2877 N N . ALA A 1 371 ? 0.068 52.031 9.07 1 94.25 371 ALA A N 1
ATOM 2878 C CA . ALA A 1 371 ? 0.354 52.031 7.637 1 94.25 371 ALA A CA 1
ATOM 2879 C C . ALA A 1 371 ? 1.327 53.156 7.277 1 94.25 371 ALA A C 1
ATOM 2881 O O . ALA A 1 371 ? 2.225 52.969 6.453 1 94.25 371 ALA A O 1
ATOM 2882 N N . ALA A 1 372 ? 1.072 54.281 7.855 1 94.44 372 ALA A N 1
ATOM 2883 C CA . ALA A 1 372 ? 1.953 55.438 7.617 1 94.44 372 ALA A CA 1
ATOM 2884 C C . ALA A 1 372 ? 3.387 55.125 8.031 1 94.44 372 ALA A C 1
ATOM 2886 O O . ALA A 1 372 ? 4.336 55.469 7.324 1 94.44 372 ALA A O 1
ATOM 2887 N N . ILE A 1 373 ? 3.504 54.469 9.125 1 95.94 373 ILE A N 1
ATOM 2888 C CA . ILE A 1 373 ? 4.828 54.125 9.625 1 95.94 373 ILE A CA 1
ATOM 2889 C C . ILE A 1 373 ? 5.477 53.094 8.703 1 95.94 373 ILE A C 1
ATOM 2891 O O . ILE A 1 373 ? 6.645 53.219 8.328 1 95.94 373 ILE A O 1
ATOM 2895 N N . ARG A 1 374 ? 4.738 52.125 8.375 1 94.25 374 ARG A N 1
ATOM 2896 C CA . ARG A 1 374 ? 5.219 51.062 7.477 1 94.25 374 ARG A CA 1
ATOM 2897 C C . ARG A 1 374 ? 5.688 51.656 6.148 1 94.25 374 ARG A C 1
ATOM 2899 O O . ARG A 1 374 ? 6.73 51.25 5.621 1 94.25 374 ARG A O 1
ATOM 2906 N N . ASP A 1 375 ? 4.902 52.562 5.625 1 93 375 ASP A N 1
ATOM 2907 C CA . ASP A 1 375 ? 5.168 53.188 4.316 1 93 375 ASP A CA 1
ATOM 2908 C C . ASP A 1 375 ? 6.387 54.094 4.371 1 93 375 ASP A C 1
ATOM 2910 O O . ASP A 1 375 ? 6.965 54.438 3.336 1 93 375 ASP A O 1
ATOM 2914 N N . ASN A 1 376 ? 6.816 54.469 5.555 1 93.19 376 ASN A N 1
ATOM 2915 C CA . ASN A 1 376 ? 7.945 55.406 5.684 1 93.19 376 ASN A CA 1
ATOM 2916 C C . ASN A 1 376 ? 9.188 54.688 6.215 1 93.19 376 ASN A C 1
ATOM 2918 O O . ASN A 1 376 ? 10.133 55.344 6.676 1 93.19 376 ASN A O 1
ATOM 2922 N N . THR A 1 377 ? 9.078 53.438 6.262 1 91.56 377 THR A N 1
ATOM 2923 C CA . THR A 1 377 ? 10.234 52.625 6.605 1 91.56 377 THR A CA 1
ATOM 2924 C C . THR A 1 377 ? 10.609 51.719 5.438 1 91.56 377 THR A C 1
ATOM 2926 O O . THR A 1 377 ? 9.812 51.5 4.527 1 91.56 377 THR A O 1
ATOM 2929 N N . LEU A 1 378 ? 11.812 51.312 5.438 1 88.44 378 LEU A N 1
ATOM 2930 C CA . LEU A 1 378 ? 12.281 50.438 4.359 1 88.44 378 LEU A CA 1
ATOM 2931 C C . LEU A 1 378 ? 11.969 48.969 4.656 1 88.44 378 LEU A C 1
ATOM 2933 O O . LEU A 1 378 ? 11.664 48.625 5.797 1 88.44 378 LEU A O 1
ATOM 2937 N N . GLY A 1 379 ? 12.039 48.125 3.67 1 85.56 379 GLY A N 1
ATOM 2938 C CA . GLY A 1 379 ? 11.711 46.688 3.75 1 85.56 379 GLY A CA 1
ATOM 2939 C C . GLY A 1 379 ? 12.531 45.969 4.781 1 85.56 379 GLY A C 1
ATOM 2940 O O . GLY A 1 379 ? 12.062 44.969 5.375 1 85.56 379 GLY A O 1
ATOM 2941 N N . HIS A 1 380 ? 13.797 46.344 4.957 1 83.31 380 HIS A N 1
ATOM 2942 C CA . HIS A 1 380 ? 14.672 45.656 5.895 1 83.31 380 HIS A CA 1
ATOM 2943 C C . HIS A 1 380 ? 14.516 46.188 7.305 1 83.31 380 HIS A C 1
ATOM 2945 O O . HIS A 1 380 ? 15.039 45.625 8.266 1 83.31 380 HIS A O 1
ATOM 2951 N N . ASP A 1 381 ? 13.758 47.312 7.531 1 91.19 381 ASP A N 1
ATOM 2952 C CA . ASP A 1 381 ? 13.484 47.875 8.852 1 91.19 381 ASP A CA 1
ATOM 2953 C C . ASP A 1 381 ? 12.391 47.062 9.562 1 91.19 381 ASP A C 1
ATOM 2955 O O . ASP A 1 381 ? 11.727 46.25 8.945 1 91.19 381 ASP A O 1
ATOM 2959 N N . ILE A 1 382 ? 12.352 47.281 10.789 1 93.31 382 ILE A N 1
ATOM 2960 C CA . ILE A 1 382 ? 11.336 46.625 11.617 1 93.31 382 ILE A CA 1
ATOM 2961 C C . ILE A 1 382 ? 10.375 47.688 12.164 1 93.31 382 ILE A C 1
ATOM 2963 O O . ILE A 1 382 ? 10.797 48.656 12.812 1 93.31 382 ILE A O 1
ATOM 2967 N N . ALA A 1 383 ? 9.164 47.594 11.875 1 95.56 383 ALA A N 1
ATOM 2968 C CA . ALA A 1 383 ? 8.125 48.469 12.453 1 95.56 383 ALA A CA 1
ATOM 2969 C C . ALA A 1 383 ? 7.156 47.625 13.297 1 95.56 383 ALA A C 1
ATOM 2971 O O . ALA A 1 383 ? 6.699 46.562 12.875 1 95.56 383 ALA A O 1
ATOM 2972 N N . GLY A 1 384 ? 6.922 48.062 14.438 1 94.31 384 GLY A N 1
ATOM 2973 C CA . GLY A 1 384 ? 6.062 47.312 15.336 1 94.31 384 GLY A CA 1
ATOM 2974 C C . GLY A 1 384 ? 5.145 48.188 16.156 1 94.31 384 GLY A C 1
ATOM 2975 O O . GLY A 1 384 ? 5.391 49.406 16.297 1 94.31 384 GLY A O 1
ATOM 2976 N N . ARG A 1 385 ? 4.055 47.688 16.609 1 89.25 385 ARG A N 1
ATOM 2977 C CA . ARG A 1 385 ? 3.225 48.312 17.641 1 89.25 385 ARG A CA 1
ATOM 2978 C C . ARG A 1 385 ? 3.549 47.781 19.016 1 89.25 385 ARG A C 1
ATOM 2980 O O . ARG A 1 385 ? 3.422 46.562 19.266 1 89.25 385 ARG A O 1
ATOM 2987 N N . LEU A 1 386 ? 4.02 48.594 19.844 1 80.62 386 LEU A N 1
ATOM 2988 C CA . LEU A 1 386 ? 4.57 48.156 21.125 1 80.62 386 LEU A CA 1
ATOM 2989 C C . LEU A 1 386 ? 3.506 48.219 22.219 1 80.62 386 LEU A C 1
ATOM 2991 O O . LEU A 1 386 ? 3.654 47.594 23.281 1 80.62 386 LEU A O 1
ATOM 2995 N N . GLY A 1 387 ? 2.502 49.031 21.984 1 72.88 387 GLY A N 1
ATOM 2996 C CA . GLY A 1 387 ? 1.421 49.219 22.938 1 72.88 387 GLY A CA 1
ATOM 2997 C C . GLY A 1 387 ? 0.218 49.938 22.344 1 72.88 387 GLY A C 1
ATOM 2998 O O . GLY A 1 387 ? -0.005 49.875 21.125 1 72.88 387 GLY A O 1
ATOM 2999 N N . GLY A 1 388 ? -0.659 50.438 23.172 1 75 388 GLY A N 1
ATOM 3000 C CA . GLY A 1 388 ? -1.869 51.094 22.734 1 75 388 GLY A CA 1
ATOM 3001 C C . GLY A 1 388 ? -1.618 52.156 21.656 1 75 388 GLY A C 1
ATOM 3002 O O . GLY A 1 388 ? -2.072 52 20.531 1 75 388 GLY A O 1
ATOM 3003 N N . ASP A 1 389 ? -0.864 53.125 22.016 1 85.31 389 ASP A N 1
ATOM 3004 C CA . ASP A 1 389 ? -0.554 54.188 21.062 1 85.31 389 ASP A CA 1
ATOM 3005 C C . ASP A 1 389 ? 0.955 54.344 20.875 1 85.31 389 ASP A C 1
ATOM 3007 O O . ASP A 1 389 ? 1.438 55.406 20.5 1 85.31 389 ASP A O 1
ATOM 3011 N N . GLU A 1 390 ? 1.616 53.25 21.203 1 88.38 390 GLU A N 1
ATOM 3012 C CA . GLU A 1 390 ? 3.072 53.25 21.109 1 88.38 390 GLU A CA 1
ATOM 3013 C C . GLU A 1 390 ? 3.553 52.375 19.969 1 88.38 390 GLU A C 1
ATOM 3015 O O . GLU A 1 390 ? 3.037 51.25 19.766 1 88.38 390 GLU A O 1
ATOM 3020 N N . PHE A 1 391 ? 4.457 52.906 19.172 1 95.06 391 PHE A N 1
ATOM 3021 C CA . PHE A 1 391 ? 5.055 52.188 18.047 1 95.06 391 PHE A CA 1
ATOM 3022 C C . PHE A 1 391 ? 6.574 52.219 18.156 1 95.06 391 PHE A C 1
ATOM 3024 O O . PHE A 1 391 ? 7.148 53 18.891 1 95.06 391 PHE A O 1
ATOM 3031 N N . GLY A 1 392 ? 7.188 51.312 17.469 1 95.31 392 GLY A N 1
ATOM 3032 C CA . GLY A 1 392 ? 8.641 51.25 17.375 1 95.31 392 GLY A CA 1
ATOM 3033 C C . GLY A 1 392 ? 9.133 51 15.961 1 95.31 392 GLY A C 1
ATOM 3034 O O . GLY A 1 392 ? 8.477 50.281 15.188 1 95.31 392 GLY A O 1
ATOM 3035 N N . VAL A 1 393 ? 10.25 51.562 15.617 1 96.88 393 VAL A N 1
ATOM 3036 C CA . VAL A 1 393 ? 10.906 51.344 14.336 1 96.88 393 VAL A CA 1
ATOM 3037 C C . VAL A 1 393 ? 12.391 51.062 14.555 1 96.88 393 VAL A C 1
ATOM 3039 O O . VAL A 1 393 ? 13.07 51.812 15.266 1 96.88 393 VAL A O 1
ATOM 3042 N N . VAL A 1 394 ? 12.805 49.969 14.016 1 95.81 394 VAL A N 1
ATOM 3043 C CA . VAL A 1 394 ? 14.234 49.656 14.016 1 95.81 394 VAL A CA 1
ATOM 3044 C C . VAL A 1 394 ? 14.812 49.875 12.617 1 95.81 394 VAL A C 1
ATOM 3046 O O . VAL A 1 394 ? 14.383 49.25 11.656 1 95.81 394 VAL A O 1
ATOM 3049 N N . LEU A 1 395 ? 15.688 50.812 12.516 1 94.69 395 LEU A N 1
ATOM 3050 C CA . LEU A 1 395 ? 16.453 51 11.289 1 94.69 395 LEU A CA 1
ATOM 3051 C C . LEU A 1 395 ? 17.688 50.125 11.258 1 94.69 395 LEU A C 1
ATOM 3053 O O . LEU A 1 395 ? 18.656 50.375 11.984 1 94.69 395 LEU A O 1
ATOM 3057 N N . THR A 1 396 ? 17.672 49.156 10.445 1 88.88 396 THR A N 1
ATOM 3058 C CA . THR A 1 396 ? 18.672 48.094 10.523 1 88.88 396 THR A CA 1
ATOM 3059 C C . THR A 1 396 ? 19.891 48.438 9.672 1 88.88 396 THR A C 1
ATOM 3061 O O . THR A 1 396 ? 20.969 47.875 9.867 1 88.88 396 THR A O 1
ATOM 3064 N N . ARG A 1 397 ? 19.75 49.25 8.594 1 81.12 397 ARG A N 1
ATOM 3065 C CA . ARG A 1 397 ? 20.891 49.594 7.734 1 81.12 397 ARG A CA 1
ATOM 3066 C C . ARG A 1 397 ? 21.016 51.094 7.559 1 81.12 397 ARG A C 1
ATOM 3068 O O . ARG A 1 397 ? 20.406 51.656 6.664 1 81.12 397 ARG A O 1
ATOM 3075 N N . ILE A 1 398 ? 21.547 51.719 8.609 1 76.38 398 ILE A N 1
ATOM 3076 C CA . ILE A 1 398 ? 21.844 53.125 8.43 1 76.38 398 ILE A CA 1
ATOM 3077 C C . ILE A 1 398 ? 23.188 53.281 7.723 1 76.38 398 ILE A C 1
ATOM 3079 O O . ILE A 1 398 ? 24.188 52.719 8.148 1 76.38 398 ILE A O 1
ATOM 3083 N N . ASP A 1 399 ? 23.203 53.594 6.461 1 63.28 399 ASP A N 1
ATOM 3084 C CA . ASP A 1 399 ? 24.391 53.688 5.613 1 63.28 399 ASP A CA 1
ATOM 3085 C C . ASP A 1 399 ? 25.516 54.406 6.336 1 63.28 399 ASP A C 1
ATOM 3087 O O . ASP A 1 399 ? 25.297 55.406 7 1 63.28 399 ASP A O 1
ATOM 3091 N N . GLY A 1 400 ? 26.734 53.781 6.461 1 57.84 400 GLY A N 1
ATOM 3092 C CA . GLY A 1 400 ? 27.953 54.25 7.098 1 57.84 400 GLY A CA 1
ATOM 3093 C C . GLY A 1 400 ? 28.359 55.625 6.684 1 57.84 400 GLY A C 1
ATOM 3094 O O . GLY A 1 400 ? 29.188 56.281 7.344 1 57.84 400 GLY A O 1
ATOM 3095 N N . HIS A 1 401 ? 28.047 56.125 5.477 1 54.56 401 HIS A N 1
ATOM 3096 C CA . HIS A 1 401 ? 28.594 57.375 4.996 1 54.56 401 HIS A CA 1
ATOM 3097 C C . HIS A 1 401 ? 27.844 58.562 5.578 1 54.56 401 HIS A C 1
ATOM 3099 O O . HIS A 1 401 ? 28.312 59.719 5.512 1 54.56 401 HIS A O 1
ATOM 3105 N N . THR A 1 402 ? 26.719 58.281 6.16 1 61.78 402 THR A N 1
ATOM 3106 C CA . THR A 1 402 ? 25.906 59.344 6.742 1 61.78 402 THR A CA 1
ATOM 3107 C C . THR A 1 402 ? 25.859 59.219 8.266 1 61.78 402 THR A C 1
ATOM 3109 O O . THR A 1 402 ? 26 58.125 8.805 1 61.78 402 THR A O 1
ATOM 3112 N N . ASP A 1 403 ? 25.859 60.25 8.961 1 80.38 403 ASP A N 1
ATOM 3113 C CA . ASP A 1 403 ? 25.625 60.312 10.406 1 80.38 403 ASP A CA 1
ATOM 3114 C C . ASP A 1 403 ? 24.375 59.531 10.789 1 80.38 403 ASP A C 1
ATOM 3116 O O . ASP A 1 403 ? 23.297 59.781 10.234 1 80.38 403 ASP A O 1
ATOM 3120 N N . ALA A 1 404 ? 24.625 58.375 11.375 1 88 404 ALA A N 1
ATOM 3121 C CA . ALA A 1 404 ? 23.562 57.469 11.797 1 88 404 ALA A CA 1
ATOM 3122 C C . ALA A 1 404 ? 22.422 58.219 12.461 1 88 404 ALA A C 1
ATOM 3124 O O . ALA A 1 404 ? 21.25 57.906 12.25 1 88 404 ALA A O 1
ATOM 3125 N N . VAL A 1 405 ? 22.781 59.25 13.172 1 91.75 405 VAL A N 1
ATOM 3126 C CA . VAL A 1 405 ? 21.797 60.062 13.875 1 91.75 405 VAL A CA 1
ATOM 3127 C C . VAL A 1 405 ? 20.969 60.844 12.859 1 91.75 405 VAL A C 1
ATOM 3129 O O . VAL A 1 405 ? 19.734 60.906 12.969 1 91.75 405 VAL A O 1
ATOM 3132 N N . SER A 1 406 ? 21.672 61.438 11.898 1 92.19 406 SER A N 1
ATOM 3133 C CA . SER A 1 406 ? 20.984 62.219 10.883 1 92.19 406 SER A CA 1
ATOM 3134 C C . SER A 1 406 ? 20.016 61.375 10.07 1 92.19 406 SER A C 1
ATOM 3136 O O . SER A 1 406 ? 18.922 61.812 9.734 1 92.19 406 SER A O 1
ATOM 3138 N N . ALA A 1 407 ? 20.484 60.25 9.789 1 91.44 407 ALA A N 1
ATOM 3139 C CA . ALA A 1 407 ? 19.641 59.344 9.031 1 91.44 407 ALA A CA 1
ATOM 3140 C C . ALA A 1 407 ? 18.391 58.969 9.82 1 91.44 407 ALA A C 1
ATOM 3142 O O . ALA A 1 407 ? 17.281 58.938 9.266 1 91.44 407 ALA A O 1
ATOM 3143 N N . ALA A 1 408 ? 18.531 58.656 11.062 1 94.31 408 ALA A N 1
ATOM 3144 C CA . ALA A 1 408 ? 17.406 58.312 11.93 1 94.31 408 ALA A CA 1
ATOM 3145 C C . ALA A 1 408 ? 16.453 59.5 12.078 1 94.31 408 ALA A C 1
ATOM 3147 O O . ALA A 1 408 ? 15.234 59.312 12.086 1 94.31 408 ALA A O 1
ATOM 3148 N N . VAL A 1 409 ? 17 60.656 12.164 1 94.88 409 VAL A N 1
ATOM 3149 C CA . VAL A 1 409 ? 16.219 61.875 12.305 1 94.88 409 VAL A CA 1
ATOM 3150 C C . VAL A 1 409 ? 15.383 62.094 11.047 1 94.88 409 VAL A C 1
ATOM 3152 O O . VAL A 1 409 ? 14.219 62.5 11.125 1 94.88 409 VAL A O 1
ATOM 3155 N N . THR A 1 410 ? 16 61.875 9.945 1 94.25 410 THR A N 1
ATOM 3156 C CA . THR A 1 410 ? 15.289 62.031 8.688 1 94.25 410 THR A CA 1
ATOM 3157 C C . THR A 1 410 ? 14.047 61.156 8.633 1 94.25 410 THR A C 1
ATOM 3159 O O . THR A 1 410 ? 12.984 61.594 8.203 1 94.25 410 THR A O 1
ATOM 3162 N N . VAL A 1 411 ? 14.203 59.938 9.031 1 94.81 411 VAL A N 1
ATOM 3163 C CA . VAL A 1 411 ? 13.078 59.031 9.047 1 94.81 411 VAL A CA 1
ATOM 3164 C C . VAL A 1 411 ? 12.031 59.5 10.055 1 94.81 411 VAL A C 1
ATOM 3166 O O . VAL A 1 411 ? 10.828 59.438 9.789 1 94.81 411 VAL A O 1
ATOM 3169 N N . ALA A 1 412 ? 12.445 59.906 11.227 1 96.19 412 ALA A N 1
ATOM 3170 C CA . ALA A 1 412 ? 11.539 60.406 12.258 1 96.19 412 ALA A CA 1
ATOM 3171 C C . ALA A 1 412 ? 10.734 61.594 11.75 1 96.19 412 ALA A C 1
ATOM 3173 O O . ALA A 1 412 ? 9.523 61.688 11.977 1 96.19 412 ALA A O 1
ATOM 3174 N N . GLU A 1 413 ? 11.43 62.5 11.086 1 95.88 413 GLU A N 1
ATOM 3175 C CA . GLU A 1 413 ? 10.766 63.656 10.555 1 95.88 413 GLU A CA 1
ATOM 3176 C C . GLU A 1 413 ? 9.703 63.281 9.523 1 95.88 413 GLU A C 1
ATOM 3178 O O . GLU A 1 413 ? 8.625 63.906 9.484 1 95.88 413 GLU A O 1
ATOM 3183 N N . ARG A 1 414 ? 10.023 62.375 8.734 1 96 414 ARG A N 1
ATOM 3184 C CA . ARG A 1 414 ? 9.062 61.906 7.746 1 96 414 ARG A CA 1
ATOM 3185 C C . ARG A 1 414 ? 7.824 61.312 8.422 1 96 414 ARG A C 1
ATOM 3187 O O . ARG A 1 414 ? 6.699 61.562 7.988 1 96 414 ARG A O 1
ATOM 3194 N N . ILE A 1 415 ? 8.055 60.531 9.43 1 96.38 415 ILE A N 1
ATOM 3195 C CA . ILE A 1 415 ? 6.961 59.906 10.156 1 96.38 415 ILE A CA 1
ATOM 3196 C C . ILE A 1 415 ? 6.09 60.969 10.812 1 96.38 415 ILE A C 1
ATOM 3198 O O . ILE A 1 415 ? 4.859 60.906 10.75 1 96.38 415 ILE A O 1
ATOM 3202 N N . ILE A 1 416 ? 6.707 61.906 11.461 1 96.19 416 ILE A N 1
ATOM 3203 C CA . ILE A 1 416 ? 5.98 63 12.117 1 96.19 416 ILE A CA 1
ATOM 3204 C C . ILE A 1 416 ? 5.117 63.75 11.094 1 96.19 416 ILE A C 1
ATOM 3206 O O . ILE A 1 416 ? 3.943 64 11.352 1 96.19 416 ILE A O 1
ATOM 3210 N N . ALA A 1 417 ? 5.73 64 9.953 1 95.5 417 ALA A N 1
ATOM 3211 C CA . ALA A 1 417 ? 5.023 64.75 8.906 1 95.5 417 ALA A CA 1
ATOM 3212 C C . ALA A 1 417 ? 3.811 63.938 8.414 1 95.5 417 ALA A C 1
ATOM 3214 O O . ALA A 1 417 ? 2.762 64.562 8.117 1 95.5 417 ALA A O 1
ATOM 3215 N N . GLU A 1 418 ? 3.967 62.719 8.336 1 95.25 418 GLU A N 1
ATOM 3216 C CA . GLU A 1 418 ? 2.902 61.875 7.809 1 95.25 418 GLU A CA 1
ATOM 3217 C C . GLU A 1 418 ? 1.787 61.688 8.836 1 95.25 418 GLU A C 1
ATOM 3219 O O . GLU A 1 418 ? 0.627 61.469 8.469 1 95.25 418 GLU A O 1
ATOM 3224 N N . ILE A 1 419 ? 2.111 61.656 10.086 1 94.94 419 ILE A N 1
ATOM 3225 C CA . ILE A 1 419 ? 1.129 61.469 11.141 1 94.94 419 ILE A CA 1
ATOM 3226 C C . ILE A 1 419 ? 0.412 62.781 11.438 1 94.94 419 ILE A C 1
ATOM 3228 O O . ILE A 1 419 ? -0.804 62.812 11.641 1 94.94 419 ILE A O 1
ATOM 3232 N N . ASP A 1 420 ? 1.25 63.844 11.422 1 93.62 420 ASP A N 1
ATOM 3233 C CA . ASP A 1 420 ? 0.715 65.125 11.742 1 93.62 420 ASP A CA 1
ATOM 3234 C C . ASP A 1 420 ? -0.027 65.75 10.547 1 93.62 420 ASP A C 1
ATOM 3236 O O . ASP A 1 420 ? 0.403 66.75 9.992 1 93.62 420 ASP A O 1
ATOM 3240 N N . ARG A 1 421 ? -0.937 65.125 10.078 1 92.12 421 ARG A N 1
ATOM 3241 C CA . ARG A 1 421 ? -1.806 65.625 9.008 1 92.12 421 ARG A CA 1
ATOM 3242 C C . ARG A 1 421 ? -3.273 65.438 9.352 1 92.12 421 ARG A C 1
ATOM 3244 O O . ARG A 1 421 ? -3.59 64.75 10.344 1 92.12 421 ARG A O 1
ATOM 3251 N N . ASP A 1 422 ? -4.109 66 8.586 1 91.88 422 ASP A N 1
ATOM 3252 C CA . ASP A 1 422 ? -5.539 65.75 8.742 1 91.88 422 ASP A CA 1
ATOM 3253 C C . ASP A 1 422 ? -5.91 64.375 8.211 1 91.88 422 ASP A C 1
ATOM 3255 O O . ASP A 1 422 ? -5.699 64.062 7.035 1 91.88 422 ASP A O 1
ATOM 3259 N N . ILE A 1 423 ? -6.301 63.531 9.148 1 92.56 423 ILE A N 1
ATOM 3260 C CA . ILE A 1 423 ? -6.668 62.188 8.781 1 92.56 423 ILE A CA 1
ATOM 3261 C C . ILE A 1 423 ? -8.18 62 8.906 1 92.56 423 ILE A C 1
ATOM 3263 O O . ILE A 1 423 ? -8.773 62.375 9.914 1 92.56 423 ILE A O 1
ATOM 3267 N N . ILE A 1 424 ? -8.805 61.438 7.922 1 92 424 ILE A N 1
ATOM 3268 C CA . ILE A 1 424 ? -10.234 61.156 7.977 1 92 424 ILE A CA 1
ATOM 3269 C C . ILE A 1 424 ? -10.461 59.719 8.375 1 92 424 ILE A C 1
ATOM 3271 O O . ILE A 1 424 ? -10.016 58.781 7.676 1 92 424 ILE A O 1
ATOM 3275 N N . VAL A 1 425 ? -10.984 59.531 9.508 1 91.81 425 VAL A N 1
ATOM 3276 C CA . VAL A 1 425 ? -11.312 58.188 9.977 1 91.81 425 VAL A CA 1
ATOM 3277 C C . VAL A 1 425 ? -12.82 58.062 10.148 1 91.81 425 VAL A C 1
ATOM 3279 O O . VAL A 1 425 ? -13.43 58.781 10.945 1 91.81 425 VAL A O 1
ATOM 3282 N N . ASP A 1 426 ? -13.383 57.188 9.391 1 86.06 426 ASP A N 1
ATOM 3283 C CA . ASP A 1 426 ? -14.828 57 9.414 1 86.06 426 ASP A CA 1
ATOM 3284 C C . ASP A 1 426 ? -15.578 58.312 9.281 1 86.06 426 ASP A C 1
ATOM 3286 O O . ASP A 1 426 ? -16.531 58.562 10.016 1 86.06 426 ASP A O 1
ATOM 3290 N N . GLY A 1 427 ? -15.07 59.188 8.477 1 87.06 427 GLY A N 1
ATOM 3291 C CA . GLY A 1 427 ? -15.727 60.438 8.148 1 87.06 427 GLY A CA 1
ATOM 3292 C C . GLY A 1 427 ? -15.375 61.562 9.117 1 87.06 427 GLY A C 1
ATOM 3293 O O . GLY A 1 427 ? -15.797 62.688 8.922 1 87.06 427 GLY A O 1
ATOM 3294 N N . HIS A 1 428 ? -14.719 61.344 10.203 1 89.56 428 HIS A N 1
ATOM 3295 C CA . HIS A 1 428 ? -14.328 62.344 11.18 1 89.56 428 HIS A CA 1
ATOM 3296 C C . HIS A 1 428 ? -12.906 62.812 10.938 1 89.56 428 HIS A C 1
ATOM 3298 O O . HIS A 1 428 ? -11.977 62 10.844 1 89.56 428 HIS A O 1
ATOM 3304 N N . PRO A 1 429 ? -12.812 64.125 10.719 1 90.88 429 PRO A N 1
ATOM 3305 C CA . PRO A 1 429 ? -11.445 64.625 10.641 1 90.88 429 PRO A CA 1
ATOM 3306 C C . PRO A 1 429 ? -10.727 64.625 11.992 1 90.88 429 PRO A C 1
ATOM 3308 O O . PRO A 1 429 ? -11.234 65.125 12.977 1 90.88 429 PRO A O 1
ATOM 3311 N N . VAL A 1 430 ? -9.711 63.906 12.125 1 92.81 430 VAL A N 1
ATOM 3312 C CA . VAL A 1 430 ? -8.93 63.812 13.352 1 92.81 430 VAL A CA 1
ATOM 3313 C C . VAL A 1 430 ? -7.48 64.188 13.07 1 92.81 430 VAL A C 1
ATOM 3315 O O . VAL A 1 430 ? -6.965 63.938 11.977 1 92.81 430 VAL A O 1
ATOM 3318 N N . ARG A 1 431 ? -6.91 65 13.961 1 92.12 431 ARG A N 1
ATOM 3319 C CA . ARG A 1 431 ? -5.492 65.312 13.875 1 92.12 431 ARG A CA 1
ATOM 3320 C C . ARG A 1 431 ? -4.762 64.938 15.156 1 92.12 431 ARG A C 1
ATOM 3322 O O . ARG A 1 431 ? -5.199 65.312 16.25 1 92.12 431 ARG A O 1
ATOM 3329 N N . VAL A 1 432 ? -3.768 64.125 15.039 1 94.19 432 VAL A N 1
ATOM 3330 C CA . VAL A 1 432 ? -2.924 63.781 16.172 1 94.19 432 VAL A CA 1
ATOM 3331 C C . VAL A 1 432 ? -1.462 64.062 15.836 1 94.19 432 VAL A C 1
ATOM 3333 O O . VAL A 1 432 ? -1.115 64.312 14.68 1 94.19 432 VAL A O 1
ATOM 3336 N N . GLY A 1 433 ? -0.665 64.25 16.797 1 94.19 433 GLY A N 1
ATOM 3337 C CA . GLY A 1 433 ? 0.779 64.312 16.656 1 94.19 433 GLY A CA 1
ATOM 3338 C C . GLY A 1 433 ? 1.507 63.094 17.188 1 94.19 433 GLY A C 1
ATOM 3339 O O . GLY A 1 433 ? 0.878 62.094 17.531 1 94.19 433 GLY A O 1
ATOM 3340 N N . CYS A 1 434 ? 2.719 63.156 17.094 1 95.19 434 CYS A N 1
ATOM 3341 C CA . CYS A 1 434 ? 3.5 62.094 17.719 1 95.19 434 CYS A CA 1
ATOM 3342 C C . CYS A 1 434 ? 4.824 62.625 18.25 1 95.19 434 CYS A C 1
ATOM 3344 O O . CYS A 1 434 ? 5.336 63.625 17.75 1 95.19 434 CYS A O 1
ATOM 3346 N N . SER A 1 435 ? 5.258 62.094 19.312 1 95.69 435 SER A N 1
ATOM 3347 C CA . SER A 1 435 ? 6.566 62.344 19.922 1 95.69 435 SER A CA 1
ATOM 3348 C C . SER A 1 435 ? 7.5 61.156 19.703 1 95.69 435 SER A C 1
ATOM 3350 O O . SER A 1 435 ? 7.129 60 19.969 1 95.69 435 SER A O 1
ATOM 3352 N N . ILE A 1 436 ? 8.68 61.438 19.172 1 96.25 436 ILE A N 1
ATOM 3353 C CA . ILE A 1 436 ? 9.578 60.344 18.812 1 96.25 436 ILE A CA 1
ATOM 3354 C C . ILE A 1 436 ? 10.883 60.469 19.609 1 96.25 436 ILE A C 1
ATOM 3356 O O . ILE A 1 436 ? 11.453 61.562 19.703 1 96.25 436 ILE A O 1
ATOM 3360 N N . GLY A 1 437 ? 11.258 59.375 20.266 1 95.5 437 GLY A N 1
ATOM 3361 C CA . GLY A 1 437 ? 12.586 59.25 20.828 1 95.5 437 GLY A CA 1
ATOM 3362 C C . GLY A 1 437 ? 13.531 58.469 19.938 1 95.5 437 GLY A C 1
ATOM 3363 O O . GLY A 1 437 ? 13.172 57.375 19.438 1 95.5 437 GLY A O 1
ATOM 3364 N N . ILE A 1 438 ? 14.75 58.969 19.688 1 96.06 438 ILE A N 1
ATOM 3365 C CA . ILE A 1 438 ? 15.703 58.344 18.781 1 96.06 438 ILE A CA 1
ATOM 3366 C C . ILE A 1 438 ? 16.938 57.906 19.562 1 96.06 438 ILE A C 1
ATOM 3368 O O . ILE A 1 438 ? 17.5 58.656 20.344 1 96.06 438 ILE A O 1
ATOM 3372 N N . ALA A 1 439 ? 17.25 56.656 19.422 1 95.12 439 ALA A N 1
ATOM 3373 C CA . ALA A 1 439 ? 18.516 56.125 19.922 1 95.12 439 ALA A CA 1
ATOM 3374 C C . ALA A 1 439 ? 19.281 55.406 18.828 1 95.12 439 ALA A C 1
ATOM 3376 O O . ALA A 1 439 ? 18.688 54.719 18 1 95.12 439 ALA A O 1
ATOM 3377 N N . VAL A 1 440 ? 20.562 55.562 18.781 1 94 440 VAL A N 1
ATOM 3378 C CA . VAL A 1 440 ? 21.406 54.906 17.766 1 94 440 VAL A CA 1
ATOM 3379 C C . VAL A 1 440 ? 22.453 54.031 18.453 1 94 440 VAL A C 1
ATOM 3381 O O . VAL A 1 440 ? 23.047 54.438 19.453 1 94 440 VAL A O 1
ATOM 3384 N N . ALA A 1 441 ? 22.547 52.875 17.953 1 91.25 441 ALA A N 1
ATOM 3385 C CA . ALA A 1 441 ? 23.578 51.969 18.422 1 91.25 441 ALA A CA 1
ATOM 3386 C C . ALA A 1 441 ? 24.703 51.844 17.406 1 91.25 441 ALA A C 1
ATOM 3388 O O . ALA A 1 441 ? 24.484 51.375 16.281 1 91.25 441 ALA A O 1
ATOM 3389 N N . ASP A 1 442 ? 25.875 52.281 17.859 1 85.62 442 ASP A N 1
ATOM 3390 C CA . ASP A 1 442 ? 27.047 52.156 17 1 85.62 442 ASP A CA 1
ATOM 3391 C C . ASP A 1 442 ? 27.406 50.688 16.812 1 85.62 442 ASP A C 1
ATOM 3393 O O . ASP A 1 442 ? 26.969 49.812 17.562 1 85.62 442 ASP A O 1
ATOM 3397 N N . PRO A 1 443 ? 28.25 50.531 15.773 1 81.75 443 PRO A N 1
ATOM 3398 C CA . PRO A 1 443 ? 28.719 49.156 15.586 1 81.75 443 PRO A CA 1
ATOM 3399 C C . PRO A 1 443 ? 29.391 48.594 16.828 1 81.75 443 PRO A C 1
ATOM 3401 O O . PRO A 1 443 ? 30.141 49.312 17.516 1 81.75 443 PRO A O 1
ATOM 3404 N N . GLY A 1 444 ? 29.016 47.5 17.391 1 79.56 444 GLY A N 1
ATOM 3405 C CA . GLY A 1 444 ? 29.578 46.875 18.578 1 79.56 444 GLY A CA 1
ATOM 3406 C C . GLY A 1 444 ? 28.625 46.875 19.75 1 79.56 444 GLY A C 1
ATOM 3407 O O . GLY A 1 444 ? 28.766 46.062 20.672 1 79.56 444 GLY A O 1
ATOM 3408 N N . MET A 1 445 ? 27.75 47.875 19.797 1 82.31 445 MET A N 1
ATOM 3409 C CA . MET A 1 445 ? 26.734 47.906 20.859 1 82.31 445 MET A CA 1
ATOM 3410 C C . MET A 1 445 ? 25.688 46.812 20.641 1 82.31 445 MET A C 1
ATOM 3412 O O . MET A 1 445 ? 25.031 46.781 19.594 1 82.31 445 MET A O 1
ATOM 3416 N N . THR A 1 446 ? 25.547 46.031 21.656 1 84.75 446 THR A N 1
ATOM 3417 C CA . THR A 1 446 ? 24.656 44.875 21.453 1 84.75 446 THR A CA 1
ATOM 3418 C C . THR A 1 446 ? 23.562 44.844 22.531 1 84.75 446 THR A C 1
ATOM 3420 O O . THR A 1 446 ? 22.688 43.969 22.516 1 84.75 446 THR A O 1
ATOM 3423 N N . ASP A 1 447 ? 23.5 45.812 23.422 1 87.06 447 ASP A N 1
ATOM 3424 C CA . ASP A 1 447 ? 22.531 45.812 24.516 1 87.06 447 ASP A CA 1
ATOM 3425 C C . ASP A 1 447 ? 21.203 46.406 24.078 1 87.06 447 ASP A C 1
ATOM 3427 O O . ASP A 1 447 ? 21.016 47.625 24.141 1 87.06 447 ASP A O 1
ATOM 3431 N N . ALA A 1 448 ? 20.312 45.562 23.766 1 88.75 448 ALA A N 1
ATOM 3432 C CA . ALA A 1 448 ? 19 46 23.297 1 88.75 448 ALA A CA 1
ATOM 3433 C C . ALA A 1 448 ? 18.234 46.75 24.391 1 88.75 448 ALA A C 1
ATOM 3435 O O . ALA A 1 448 ? 17.5 47.688 24.109 1 88.75 448 ALA A O 1
ATOM 3436 N N . GLN A 1 449 ? 18.328 46.312 25.594 1 80.44 449 GLN A N 1
ATOM 3437 C CA . GLN A 1 449 ? 17.625 46.938 26.703 1 80.44 449 GLN A CA 1
ATOM 3438 C C . GLN A 1 449 ? 18.094 48.375 26.922 1 80.44 449 GLN A C 1
ATOM 3440 O O . GLN A 1 449 ? 17.266 49.25 27.156 1 80.44 449 GLN A O 1
ATOM 3445 N N . ALA A 1 450 ? 19.406 48.531 26.875 1 83.44 450 ALA A N 1
ATOM 3446 C CA . ALA A 1 450 ? 19.953 49.875 27.047 1 83.44 450 ALA A CA 1
ATOM 3447 C C . ALA A 1 450 ? 19.5 50.781 25.922 1 83.44 450 ALA A C 1
ATOM 3449 O O . ALA A 1 450 ? 19.156 51.938 26.172 1 83.44 450 ALA A O 1
ATOM 3450 N N . LEU A 1 451 ? 19.547 50.312 24.734 1 90.44 451 LEU A N 1
ATOM 3451 C CA . LEU A 1 451 ? 19.125 51.125 23.594 1 90.44 451 LEU A CA 1
ATOM 3452 C C . LEU A 1 451 ? 17.656 51.5 23.719 1 90.44 451 LEU A C 1
ATOM 3454 O O . LEU A 1 451 ? 17.281 52.656 23.453 1 90.44 451 LEU A O 1
ATOM 3458 N N . THR A 1 452 ? 16.859 50.531 24.109 1 89.31 452 THR A N 1
ATOM 3459 C CA . THR A 1 452 ? 15.422 50.75 24.281 1 89.31 452 THR A CA 1
ATOM 3460 C C . THR A 1 452 ? 15.148 51.781 25.375 1 89.31 452 THR A C 1
ATOM 3462 O O . THR A 1 452 ? 14.297 52.656 25.203 1 89.31 452 THR A O 1
ATOM 3465 N N . ARG A 1 453 ? 15.844 51.688 26.453 1 81.62 453 ARG A N 1
ATOM 3466 C CA . ARG A 1 453 ? 15.688 52.656 27.531 1 81.62 453 ARG A CA 1
ATOM 3467 C C . ARG A 1 453 ? 16.047 54.062 27.078 1 81.62 453 ARG A C 1
ATOM 3469 O O . ARG A 1 453 ? 15.383 55.031 27.453 1 81.62 453 ARG A O 1
ATOM 3476 N N . SER A 1 454 ? 17.094 54.125 26.312 1 88.88 454 SER A N 1
ATOM 3477 C CA . SER A 1 454 ? 17.531 55.438 25.797 1 88.88 454 SER A CA 1
ATOM 3478 C C . SER A 1 454 ? 16.484 56.031 24.875 1 88.88 454 SER A C 1
ATOM 3480 O O . SER A 1 454 ? 16.188 57.25 24.969 1 88.88 454 SER A O 1
ATOM 3482 N N . ALA A 1 455 ? 16 55.25 24.016 1 92.44 455 ALA A N 1
ATOM 3483 C CA . ALA A 1 455 ? 14.984 55.75 23.094 1 92.44 455 ALA A CA 1
ATOM 3484 C C . ALA A 1 455 ? 13.719 56.156 23.828 1 92.44 455 ALA A C 1
ATOM 3486 O O . ALA A 1 455 ? 13.078 57.156 23.484 1 92.44 455 ALA A O 1
ATOM 3487 N N . ASP A 1 456 ? 13.352 55.406 24.766 1 85.19 456 ASP A N 1
ATOM 3488 C CA . ASP A 1 456 ? 12.172 55.688 25.578 1 85.19 456 ASP A CA 1
ATOM 3489 C C . ASP A 1 456 ? 12.32 57 26.328 1 85.19 456 ASP A C 1
ATOM 3491 O O . ASP A 1 456 ? 11.391 57.812 26.359 1 85.19 456 ASP A O 1
ATOM 3495 N N . THR A 1 457 ? 13.477 57.125 26.969 1 83 457 THR A N 1
ATOM 3496 C CA . THR A 1 457 ? 13.766 58.375 27.688 1 83 457 THR A CA 1
ATOM 3497 C C . THR A 1 457 ? 13.703 59.562 26.75 1 83 457 THR A C 1
ATOM 3499 O O . THR A 1 457 ? 13.156 60.625 27.109 1 83 457 THR A O 1
ATOM 3502 N N . ALA A 1 458 ? 14.297 59.438 25.609 1 91 458 ALA A N 1
ATOM 3503 C CA . ALA A 1 458 ? 14.266 60.5 24.625 1 91 458 ALA A CA 1
ATOM 3504 C C . ALA A 1 458 ? 12.836 60.812 24.188 1 91 458 ALA A C 1
ATOM 3506 O O . ALA A 1 458 ? 12.484 61.969 23.969 1 91 458 ALA A O 1
ATOM 3507 N N . MET A 1 459 ? 12.07 59.844 24 1 91.31 459 MET A N 1
ATOM 3508 C CA . MET A 1 459 ? 10.68 60.031 23.609 1 91.31 459 MET A CA 1
ATOM 3509 C C . MET A 1 459 ? 9.922 60.812 24.672 1 91.31 459 MET A C 1
ATOM 3511 O O . MET A 1 459 ? 9.156 61.719 24.344 1 91.31 459 MET A O 1
ATOM 3515 N N . TYR A 1 460 ? 10.117 60.406 25.922 1 82.25 460 TYR A N 1
ATOM 3516 C CA . TYR A 1 460 ? 9.469 61.125 27.031 1 82.25 460 TYR A CA 1
ATOM 3517 C C . TYR A 1 460 ? 9.891 62.562 27.062 1 82.25 460 TYR A C 1
ATOM 3519 O O . TYR A 1 460 ? 9.078 63.438 27.375 1 82.25 460 TYR A O 1
ATOM 3527 N N . ALA A 1 461 ? 11.141 62.812 26.812 1 86.44 461 ALA A N 1
ATOM 3528 C CA . ALA A 1 461 ? 11.641 64.188 26.75 1 86.44 461 ALA A CA 1
ATOM 3529 C C . ALA A 1 461 ? 10.953 64.938 25.641 1 86.44 461 ALA A C 1
ATOM 3531 O O . ALA A 1 461 ? 10.609 66.125 25.828 1 86.44 461 ALA A O 1
ATOM 3532 N N . SER A 1 462 ? 10.797 64.375 24.562 1 90.88 462 SER A N 1
ATOM 3533 C CA . SER A 1 462 ? 10.109 65 23.453 1 90.88 462 SER A CA 1
ATOM 3534 C C . SER A 1 462 ? 8.664 65.312 23.812 1 90.88 462 SER A C 1
ATOM 3536 O O . SER A 1 462 ? 8.164 66.375 23.453 1 90.88 462 SER A O 1
ATOM 3538 N N . LYS A 1 463 ? 8.008 64.438 24.469 1 85.75 463 LYS A N 1
ATOM 3539 C CA . LYS A 1 463 ? 6.621 64.625 24.891 1 85.75 463 LYS A CA 1
ATOM 3540 C C . LYS A 1 463 ? 6.496 65.812 25.828 1 85.75 463 LYS A C 1
ATOM 3542 O O . LYS A 1 463 ? 5.473 66.5 25.844 1 85.75 463 LYS A O 1
ATOM 3547 N N . ARG A 1 464 ? 7.48 66 26.672 1 81.06 464 ARG A N 1
ATOM 3548 C CA . ARG A 1 464 ? 7.445 67.062 27.688 1 81.06 464 ARG A CA 1
ATOM 3549 C C . ARG A 1 464 ? 7.809 68.375 27.078 1 81.06 464 ARG A C 1
ATOM 3551 O O . ARG A 1 464 ? 7.293 69.438 27.5 1 81.06 464 ARG A O 1
ATOM 3558 N N . ARG A 1 465 ? 8.711 68.438 26.203 1 80.5 465 ARG A N 1
ATOM 3559 C CA . ARG A 1 465 ? 9.234 69.688 25.656 1 80.5 465 ARG A CA 1
ATOM 3560 C C . ARG A 1 465 ? 8.297 70.25 24.594 1 80.5 465 ARG A C 1
ATOM 3562 O O . ARG A 1 465 ? 7.879 71.438 24.688 1 80.5 465 ARG A O 1
ATOM 3569 N N . CYS A 1 466 ? 8.117 69.75 23.406 1 73.75 466 CYS A N 1
ATOM 3570 C CA . CYS A 1 466 ? 7.438 70.375 22.281 1 73.75 466 CYS A CA 1
ATOM 3571 C C . CYS A 1 466 ? 6.332 69.5 21.734 1 73.75 466 CYS A C 1
ATOM 3573 O O . CYS A 1 466 ? 5.438 69.938 21.031 1 73.75 466 CYS A O 1
ATOM 3575 N N . ARG A 1 467 ? 6.004 68.375 22.25 1 80.38 467 ARG A N 1
ATOM 3576 C CA . ARG A 1 467 ? 5.098 67.438 21.609 1 80.38 467 ARG A CA 1
ATOM 3577 C C . ARG A 1 467 ? 5.195 67.5 20.078 1 80.38 467 ARG A C 1
ATOM 3579 O O . ARG A 1 467 ? 5.801 68.438 19.562 1 80.38 467 ARG A O 1
ATOM 3586 N N . ASN A 1 468 ? 4.754 66.625 19.297 1 90.31 468 ASN A N 1
ATOM 3587 C CA . ASN A 1 468 ? 4.809 66.562 17.844 1 90.31 468 ASN A CA 1
ATOM 3588 C C . ASN A 1 468 ? 6.211 66.812 17.328 1 90.31 468 ASN A C 1
ATOM 3590 O O . ASN A 1 468 ? 6.383 67.688 16.453 1 90.31 468 ASN A O 1
ATOM 3594 N N . GLY A 1 469 ? 7.176 66.188 17.891 1 93.88 469 GLY A N 1
ATOM 3595 C CA . GLY A 1 469 ? 8.578 66.312 17.547 1 93.88 469 GLY A CA 1
ATOM 3596 C C . GLY A 1 469 ? 9.422 65.125 17.922 1 93.88 469 GLY A C 1
ATOM 3597 O O . GLY A 1 469 ? 8.891 64.062 18.078 1 93.88 469 GLY A O 1
ATOM 3598 N N . TYR A 1 470 ? 10.758 65.375 17.875 1 95.31 470 TYR A N 1
ATOM 3599 C CA . TYR A 1 470 ? 11.656 64.25 18.219 1 95.31 470 TYR A CA 1
ATOM 3600 C C . TYR A 1 470 ? 12.773 64.75 19.141 1 95.31 470 TYR A C 1
ATOM 3602 O O . TYR A 1 470 ? 13.031 65.938 19.25 1 95.31 470 TYR A O 1
ATOM 3610 N N . GLU A 1 471 ? 13.281 63.812 19.906 1 95.56 471 GLU A N 1
ATOM 3611 C CA . GLU A 1 471 ? 14.477 64 20.719 1 95.56 471 GLU A CA 1
ATOM 3612 C C . GLU A 1 471 ? 15.477 62.875 20.516 1 95.56 471 GLU A C 1
ATOM 3614 O O . GLU A 1 471 ? 15.094 61.719 20.422 1 95.56 471 GLU A O 1
ATOM 3619 N N . VAL A 1 472 ? 16.812 63.188 20.375 1 94.81 472 VAL A N 1
ATOM 3620 C CA . VAL A 1 472 ? 17.859 62.188 20.219 1 94.81 472 VAL A CA 1
ATOM 3621 C C . VAL A 1 472 ? 18.484 61.906 21.578 1 94.81 472 VAL A C 1
ATOM 3623 O O . VAL A 1 472 ? 18.812 62.812 22.328 1 94.81 472 VAL A O 1
ATOM 3626 N N . ALA A 1 473 ? 18.531 60.562 21.859 1 91.19 473 ALA A N 1
ATOM 3627 C CA . ALA A 1 473 ? 19.141 60.156 23.125 1 91.19 473 ALA A CA 1
ATOM 3628 C C . ALA A 1 473 ? 20.625 60.5 23.156 1 91.19 473 ALA A C 1
ATOM 3630 O O . ALA A 1 473 ? 21.328 60.375 22.141 1 91.19 473 ALA A O 1
ATOM 3631 N N . ARG A 1 474 ? 21.094 61.156 24.234 1 71.62 474 ARG A N 1
ATOM 3632 C CA . ARG A 1 474 ? 22.516 61.5 24.391 1 71.62 474 ARG A CA 1
ATOM 3633 C C . ARG A 1 474 ? 23.344 60.25 24.656 1 71.62 474 ARG A C 1
ATOM 3635 O O . ARG A 1 474 ? 22.891 59.312 25.312 1 71.62 474 ARG A O 1
ATOM 3642 N N . ALA A 1 475 ? 24.422 59.875 23.812 1 58.88 475 ALA A N 1
ATOM 3643 C CA . ALA A 1 475 ? 25.375 58.781 24.016 1 58.88 475 ALA A CA 1
ATOM 3644 C C . ALA A 1 475 ? 25.703 58.625 25.5 1 58.88 475 ALA A C 1
ATOM 3646 O O . ALA A 1 475 ? 25.906 59.594 26.203 1 58.88 475 ALA A O 1
ATOM 3647 N N . PRO A 1 476 ? 25.281 57.375 26.125 1 47.84 476 PRO A N 1
ATOM 3648 C CA . PRO A 1 476 ? 25.828 57.312 27.484 1 47.84 476 PRO A CA 1
ATOM 3649 C C . PRO A 1 476 ? 27.281 57.75 27.562 1 47.84 476 PRO A C 1
ATOM 3651 O O . PRO A 1 476 ? 28.062 57.5 26.656 1 47.84 476 PRO A O 1
ATOM 3654 N N . SER A 1 477 ? 27.609 58.938 28.062 1 37.78 477 SER A N 1
ATOM 3655 C CA . SER A 1 477 ? 29.016 59.219 28.281 1 37.78 477 SER A CA 1
ATOM 3656 C C . SER A 1 477 ? 29.75 58.031 28.875 1 37.78 477 SER A C 1
ATOM 3658 O O . SER A 1 477 ? 29.406 57.562 29.969 1 37.78 477 SER A O 1
ATOM 3660 N N . TYR A 1 478 ? 30.188 57.062 28.156 1 34.94 478 TYR A N 1
ATOM 3661 C CA . TYR A 1 478 ? 31.188 56.188 28.766 1 34.94 478 TYR A CA 1
ATOM 3662 C C . TYR A 1 478 ? 32.281 57.031 29.422 1 34.94 478 TYR A C 1
ATOM 3664 O O . TYR A 1 478 ? 32.906 57.875 28.781 1 34.94 478 TYR A O 1
ATOM 3672 N N . SER A 1 479 ? 32.125 57.5 30.688 1 30.03 479 SER A N 1
ATOM 3673 C CA . SER A 1 479 ? 33.406 57.75 31.359 1 30.03 479 SER A CA 1
ATOM 3674 C C . SER A 1 479 ? 34.406 56.656 31.094 1 30.03 479 SER A C 1
ATOM 3676 O O . SER A 1 479 ? 34.125 55.469 31.328 1 30.03 479 SER A O 1
ATOM 3678 N N . GLY A 1 480 ? 35.375 56.906 30.25 1 26.89 480 GLY A N 1
ATOM 3679 C CA . GLY A 1 480 ? 36.656 56.219 30.406 1 26.89 480 GLY A CA 1
ATOM 3680 C C . GLY A 1 480 ? 37.062 56.094 31.859 1 26.89 480 GLY A C 1
ATOM 3681 O O . GLY A 1 480 ? 36.75 56.938 32.688 1 26.89 480 GLY A O 1
ATOM 3682 N N . MET B 1 1 ? 1.509 -40.656 19.312 1 38.03 1 MET B N 1
ATOM 3683 C CA . MET B 1 1 ? 0.535 -41.406 18.531 1 38.03 1 MET B CA 1
ATOM 3684 C C . MET B 1 1 ? 0.03 -40.594 17.359 1 38.03 1 MET B C 1
ATOM 3686 O O . MET B 1 1 ? -0.139 -41.125 16.25 1 38.03 1 MET B O 1
ATOM 3690 N N . ALA B 1 2 ? -0.219 -39.312 17.625 1 52.78 2 ALA B N 1
ATOM 3691 C CA . ALA B 1 2 ? -0.708 -38.469 16.562 1 52.78 2 ALA B CA 1
ATOM 3692 C C . ALA B 1 2 ? 0.361 -38.25 15.5 1 52.78 2 ALA B C 1
ATOM 3694 O O . ALA B 1 2 ? 0.056 -38.188 14.305 1 52.78 2 ALA B O 1
ATOM 3695 N N . GLU B 1 3 ? 1.483 -38.094 16 1 50.12 3 GLU B N 1
ATOM 3696 C CA . GLU B 1 3 ? 2.564 -37.906 15.047 1 50.12 3 GLU B CA 1
ATOM 3697 C C . GLU B 1 3 ? 2.805 -39.125 14.195 1 50.12 3 GLU B C 1
ATOM 3699 O O . GLU B 1 3 ? 3.131 -39.031 13.008 1 50.12 3 GLU B O 1
ATOM 3704 N N . ARG B 1 4 ? 2.566 -40.281 14.758 1 48 4 ARG B N 1
ATOM 3705 C CA . ARG B 1 4 ? 2.734 -41.531 14.039 1 48 4 ARG B CA 1
ATOM 3706 C C . ARG B 1 4 ? 1.608 -41.75 13.031 1 48 4 ARG B C 1
ATOM 3708 O O . ARG B 1 4 ? 1.843 -42.219 11.922 1 48 4 ARG B O 1
ATOM 3715 N N . ARG B 1 5 ? 0.522 -41.406 13.445 1 49.06 5 ARG B N 1
ATOM 3716 C CA . ARG B 1 5 ? -0.628 -41.531 12.555 1 49.06 5 ARG B CA 1
ATOM 3717 C C . ARG B 1 5 ? -0.489 -40.594 11.359 1 49.06 5 ARG B C 1
ATOM 3719 O O . ARG B 1 5 ? -0.846 -40.938 10.234 1 49.06 5 ARG B O 1
ATOM 3726 N N . GLY B 1 6 ? -0.068 -39.438 11.719 1 51.69 6 GLY B N 1
ATOM 3727 C CA . GLY B 1 6 ? 0.172 -38.469 10.633 1 51.69 6 GLY B CA 1
ATOM 3728 C C . GLY B 1 6 ? 1.182 -38.969 9.617 1 51.69 6 GLY B C 1
ATOM 3729 O O . GLY B 1 6 ? 1.022 -38.75 8.422 1 51.69 6 GLY B O 1
ATOM 3730 N N . ARG B 1 7 ? 1.984 -39.75 10.227 1 52.53 7 ARG B N 1
ATOM 3731 C CA . ARG B 1 7 ? 3.037 -40.344 9.414 1 52.53 7 ARG B CA 1
ATOM 3732 C C . ARG B 1 7 ? 2.5 -41.531 8.609 1 52.53 7 ARG B C 1
ATOM 3734 O O . ARG B 1 7 ? 2.852 -41.688 7.441 1 52.53 7 ARG B O 1
ATOM 3741 N N . THR B 1 8 ? 1.868 -42.312 9.297 1 47.88 8 THR B N 1
ATOM 3742 C CA . THR B 1 8 ? 1.274 -43.438 8.617 1 47.88 8 THR B CA 1
ATOM 3743 C C . THR B 1 8 ? 0.353 -43 7.492 1 47.88 8 THR B C 1
ATOM 3745 O O . THR B 1 8 ? 0.366 -43.562 6.402 1 47.88 8 THR B O 1
ATOM 3748 N N . LEU B 1 9 ? -0.399 -42.125 7.793 1 49.34 9 LEU B N 1
ATOM 3749 C CA . LEU B 1 9 ? -1.312 -41.594 6.785 1 49.34 9 LEU B CA 1
ATOM 3750 C C . LEU B 1 9 ? -0.54 -40.938 5.633 1 49.34 9 LEU B C 1
ATOM 3752 O O . LEU B 1 9 ? -0.943 -41.062 4.473 1 49.34 9 LEU B O 1
ATOM 3756 N N . ARG B 1 10 ? 0.458 -40.375 5.977 1 53.5 10 ARG B N 1
ATOM 3757 C CA . ARG B 1 10 ? 1.318 -39.812 4.938 1 53.5 10 ARG B CA 1
ATOM 3758 C C . ARG B 1 10 ? 1.973 -40.938 4.117 1 53.5 10 ARG B C 1
ATOM 3760 O O . ARG B 1 10 ? 2.092 -40.812 2.895 1 53.5 10 ARG B O 1
ATOM 3767 N N . LEU B 1 11 ? 2.32 -41.906 4.844 1 51.25 11 LEU B N 1
ATOM 3768 C CA . LEU B 1 11 ? 2.904 -43.062 4.16 1 51.25 11 LEU B CA 1
ATOM 3769 C C . LEU B 1 11 ? 1.897 -43.688 3.207 1 51.25 11 LEU B C 1
ATOM 3771 O O . LEU B 1 11 ? 2.26 -44.125 2.105 1 51.25 11 LEU B O 1
ATOM 3775 N N . LEU B 1 12 ? 0.789 -43.75 3.691 1 49.97 12 LEU B N 1
ATOM 3776 C CA . LEU B 1 12 ? -0.273 -44.312 2.867 1 49.97 12 LEU B CA 1
ATOM 3777 C C . LEU B 1 12 ? -0.591 -43.406 1.688 1 49.97 12 LEU B C 1
ATOM 3779 O O . LEU B 1 12 ? -0.908 -43.906 0.596 1 49.97 12 LEU B O 1
ATOM 3783 N N . ARG B 1 13 ? -0.581 -42.281 1.916 1 55.38 13 ARG B N 1
ATOM 3784 C CA . ARG B 1 13 ? -0.89 -41.312 0.849 1 55.38 13 ARG B CA 1
ATOM 3785 C C . ARG B 1 13 ? 0.1 -41.438 -0.304 1 55.38 13 ARG B C 1
ATOM 3787 O O . ARG B 1 13 ? -0.286 -41.375 -1.473 1 55.38 13 ARG B O 1
ATOM 3794 N N . HIS B 1 14 ? 1.32 -41.75 0.058 1 56.94 14 HIS B N 1
ATOM 3795 C CA . HIS B 1 14 ? 2.322 -41.938 -0.989 1 56.94 14 HIS B CA 1
ATOM 3796 C C . HIS B 1 14 ? 2.549 -43.406 -1.316 1 56.94 14 HIS B C 1
ATOM 3798 O O . HIS B 1 14 ? 3.252 -43.719 -2.275 1 56.94 14 HIS B O 1
ATOM 3804 N N . GLY B 1 15 ? 1.834 -44.281 -0.599 1 55.31 15 GLY B N 1
ATOM 3805 C CA . GLY B 1 15 ? 2.053 -45.719 -0.752 1 55.31 15 GLY B CA 1
ATOM 3806 C C . GLY B 1 15 ? 0.928 -46.406 -1.491 1 55.31 15 GLY B C 1
ATOM 3807 O O . GLY B 1 15 ? 1.039 -47.594 -1.828 1 55.31 15 GLY B O 1
ATOM 3808 N N . PHE B 1 16 ? -0.068 -45.75 -1.823 1 58.44 16 PHE B N 1
ATOM 3809 C CA . PHE B 1 16 ? -1.218 -46.406 -2.412 1 58.44 16 PHE B CA 1
ATOM 3810 C C . PHE B 1 16 ? -0.906 -46.875 -3.832 1 58.44 16 PHE B C 1
ATOM 3812 O O . PHE B 1 16 ? -1.345 -47.938 -4.254 1 58.44 16 PHE B O 1
ATOM 3819 N N . GLU B 1 17 ? -0.065 -46.188 -4.445 1 70.56 17 GLU B N 1
ATOM 3820 C CA . GLU B 1 17 ? 0.213 -46.5 -5.84 1 70.56 17 GLU B CA 1
ATOM 3821 C C . GLU B 1 17 ? 0.989 -47.812 -5.957 1 70.56 17 GLU B C 1
ATOM 3823 O O . GLU B 1 17 ? 0.603 -48.688 -6.715 1 70.56 17 GLU B O 1
ATOM 3828 N N . PRO B 1 18 ? 1.896 -48.031 -5.031 1 68.19 18 PRO B N 1
ATOM 3829 C CA . PRO B 1 18 ? 2.604 -49.312 -5.117 1 68.19 18 PRO B CA 1
ATOM 3830 C C . PRO B 1 18 ? 1.727 -50.5 -4.73 1 68.19 18 PRO B C 1
ATOM 3832 O O . PRO B 1 18 ? 1.878 -51.594 -5.285 1 68.19 18 PRO B O 1
ATOM 3835 N N . VAL B 1 19 ? 0.809 -50.156 -3.889 1 67.94 19 VAL B N 1
ATOM 3836 C CA . VAL B 1 19 ? -0.096 -51.25 -3.484 1 67.94 19 VAL B CA 1
ATOM 3837 C C . VAL B 1 19 ? -1.013 -51.594 -4.648 1 67.94 19 VAL B C 1
ATOM 3839 O O . VAL B 1 19 ? -1.279 -52.781 -4.887 1 67.94 19 VAL B O 1
ATOM 3842 N N . LEU B 1 20 ? -1.377 -50.656 -5.293 1 71.81 20 LEU B N 1
ATOM 3843 C CA . LEU B 1 20 ? -2.207 -50.906 -6.465 1 71.81 20 LEU B CA 1
ATOM 3844 C C . LEU B 1 20 ? -1.434 -51.656 -7.523 1 71.81 20 LEU B C 1
ATOM 3846 O O . LEU B 1 20 ? -1.974 -52.594 -8.148 1 71.81 20 LEU B O 1
ATOM 3850 N N . VAL B 1 21 ? -0.229 -51.375 -7.633 1 76.06 21 VAL B N 1
ATOM 3851 C CA . VAL B 1 21 ? 0.614 -52.062 -8.609 1 76.06 21 VAL B CA 1
ATOM 3852 C C . VAL B 1 21 ? 0.803 -53.531 -8.195 1 76.06 21 VAL B C 1
ATOM 3854 O O . VAL B 1 21 ? 0.712 -54.438 -9.023 1 76.06 21 VAL B O 1
ATOM 3857 N N . ALA B 1 22 ? 0.969 -53.688 -6.902 1 75 22 ALA B N 1
ATOM 3858 C CA . ALA B 1 22 ? 1.13 -55.031 -6.395 1 75 22 ALA B CA 1
ATOM 3859 C C . ALA B 1 22 ? -0.132 -55.875 -6.625 1 75 22 ALA B C 1
ATOM 3861 O O . ALA B 1 22 ? -0.055 -57.031 -7.016 1 75 22 ALA B O 1
ATOM 3862 N N . ALA B 1 23 ? -1.165 -55.25 -6.441 1 74.25 23 ALA B N 1
ATOM 3863 C CA . ALA B 1 23 ? -2.443 -55.938 -6.645 1 74.25 23 ALA B CA 1
ATOM 3864 C C . ALA B 1 23 ? -2.635 -56.312 -8.109 1 74.25 23 ALA B C 1
ATOM 3866 O O . ALA B 1 23 ? -3.092 -57.406 -8.414 1 74.25 23 ALA B O 1
ATOM 3867 N N . VAL B 1 24 ? -2.273 -55.438 -8.898 1 75.12 24 VAL B N 1
ATOM 3868 C CA . VAL B 1 24 ? -2.404 -55.688 -10.328 1 75.12 24 VAL B CA 1
ATOM 3869 C C . VAL B 1 24 ? -1.49 -56.844 -10.742 1 75.12 24 VAL B C 1
ATOM 3871 O O . VAL B 1 24 ? -1.905 -57.75 -11.484 1 75.12 24 VAL B O 1
ATOM 3874 N N . VAL B 1 25 ? -0.318 -56.906 -10.219 1 77.62 25 VAL B N 1
ATOM 3875 C CA . VAL B 1 25 ? 0.648 -57.938 -10.547 1 77.62 25 VAL B CA 1
ATOM 3876 C C . VAL B 1 25 ? 0.149 -59.281 -10.039 1 77.62 25 VAL B C 1
ATOM 3878 O O . VAL B 1 25 ? 0.259 -60.312 -10.727 1 77.62 25 VAL B O 1
ATOM 3881 N N . ALA B 1 26 ? -0.424 -59.219 -8.898 1 77.19 26 ALA B N 1
ATOM 3882 C CA . ALA B 1 26 ? -0.982 -60.469 -8.328 1 77.19 26 ALA B CA 1
ATOM 3883 C C . ALA B 1 26 ? -2.131 -60.969 -9.18 1 77.19 26 ALA B C 1
ATOM 3885 O O . ALA B 1 26 ? -2.221 -62.188 -9.438 1 77.19 26 ALA B O 1
ATOM 3886 N N . MET B 1 27 ? -2.887 -60.125 -9.586 1 75.19 27 MET B N 1
ATOM 3887 C CA . MET B 1 27 ? -4.02 -60.5 -10.422 1 75.19 27 MET B CA 1
ATOM 3888 C C . MET B 1 27 ? -3.545 -61.062 -11.75 1 75.19 27 MET B C 1
ATOM 3890 O O . MET B 1 27 ? -4.121 -62.031 -12.25 1 75.19 27 MET B O 1
ATOM 3894 N N . LEU B 1 28 ? -2.498 -60.562 -12.219 1 77.94 28 LEU B N 1
ATOM 3895 C CA . LEU B 1 28 ? -1.95 -61.031 -13.492 1 77.94 28 LEU B CA 1
ATOM 3896 C C . LEU B 1 28 ? -1.32 -62.406 -13.336 1 77.94 28 LEU B C 1
ATOM 3898 O O . LEU B 1 28 ? -1.338 -63.219 -14.273 1 77.94 28 LEU B O 1
ATOM 3902 N N . HIS B 1 29 ? -0.82 -62.656 -12.195 1 79.56 29 HIS B N 1
ATOM 3903 C CA . HIS B 1 29 ? -0.265 -63.969 -11.914 1 79.56 29 HIS B CA 1
ATOM 3904 C C . HIS B 1 29 ? -1.36 -65.062 -11.867 1 79.56 29 HIS B C 1
ATOM 3906 O O . HIS B 1 29 ? -1.215 -66.125 -12.453 1 79.56 29 HIS B O 1
ATOM 3912 N N . VAL B 1 30 ? -2.359 -64.625 -11.25 1 77.62 30 VAL B N 1
ATOM 3913 C CA . VAL B 1 30 ? -3.484 -65.562 -11.133 1 77.62 30 VAL B CA 1
ATOM 3914 C C . VAL B 1 30 ? -4.066 -65.875 -12.516 1 77.62 30 VAL B C 1
ATOM 3916 O O . VAL B 1 30 ? -4.492 -67 -12.805 1 77.62 30 VAL B O 1
ATOM 3919 N N . ALA B 1 31 ? -3.988 -64.875 -13.398 1 76.69 31 ALA B N 1
ATOM 3920 C CA . ALA B 1 31 ? -4.516 -65 -14.758 1 76.69 31 ALA B CA 1
ATOM 3921 C C . ALA B 1 31 ? -3.529 -65.75 -15.664 1 76.69 31 ALA B C 1
ATOM 3923 O O . ALA B 1 31 ? -3.816 -66 -16.844 1 76.69 31 ALA B O 1
ATOM 3924 N N . GLY B 1 32 ? -2.34 -66.062 -15.133 1 75.69 32 GLY B N 1
ATOM 3925 C CA . GLY B 1 32 ? -1.352 -66.875 -15.867 1 75.69 32 GLY B CA 1
ATOM 3926 C C . GLY B 1 32 ? -0.52 -66 -16.812 1 75.69 32 GLY B C 1
ATOM 3927 O O . GLY B 1 32 ? 0.137 -66.562 -17.703 1 75.69 32 GLY B O 1
ATOM 3928 N N . ILE B 1 33 ? -0.621 -64.812 -16.672 1 75.56 33 ILE B N 1
ATOM 3929 C CA . ILE B 1 33 ? 0.054 -63.875 -17.578 1 75.56 33 ILE B CA 1
ATOM 3930 C C . ILE B 1 33 ? 1.465 -63.594 -17.078 1 75.56 33 ILE B C 1
ATOM 3932 O O . ILE B 1 33 ? 2.383 -63.375 -17.875 1 75.56 33 ILE B O 1
ATOM 3936 N N . VAL B 1 34 ? 1.656 -63.594 -15.734 1 76.38 34 VAL B N 1
ATOM 3937 C CA . VAL B 1 34 ? 2.971 -63.375 -15.141 1 76.38 34 VAL B CA 1
ATOM 3938 C C . VAL B 1 34 ? 3.469 -64.688 -14.5 1 76.38 34 VAL B C 1
ATOM 3940 O O . VAL B 1 34 ? 2.744 -65.312 -13.734 1 76.38 34 VAL B O 1
ATOM 3943 N N . GLU B 1 35 ? 4.641 -64.938 -14.836 1 81.56 35 GLU B N 1
ATOM 3944 C CA . GLU B 1 35 ? 5.238 -66.188 -14.312 1 81.56 35 GLU B CA 1
ATOM 3945 C C . GLU B 1 35 ? 5.598 -66 -12.836 1 81.56 35 GLU B C 1
ATOM 3947 O O . GLU B 1 35 ? 5.809 -64.938 -12.352 1 81.56 35 GLU B O 1
ATOM 3952 N N . GLU B 1 36 ? 5.586 -67.125 -12.109 1 81.81 36 GLU B N 1
ATOM 3953 C CA . GLU B 1 36 ? 5.859 -67.125 -10.672 1 81.81 36 GLU B CA 1
ATOM 3954 C C . GLU B 1 36 ? 7.262 -66.625 -10.375 1 81.81 36 GLU B C 1
ATOM 3956 O O . GLU B 1 36 ? 7.457 -65.875 -9.414 1 81.81 36 GLU B O 1
ATOM 3961 N N . GLN B 1 37 ? 8.211 -66.938 -11.125 1 80.5 37 GLN B N 1
ATOM 3962 C CA . GLN B 1 37 ? 9.586 -66.5 -10.898 1 80.5 37 GLN B CA 1
ATOM 3963 C C . GLN B 1 37 ? 9.703 -65 -11.023 1 80.5 37 GLN B C 1
ATOM 3965 O O . GLN B 1 37 ? 10.391 -64.375 -10.219 1 80.5 37 GLN B O 1
ATOM 3970 N N . ALA B 1 38 ? 9.039 -64.5 -11.969 1 83.5 38 ALA B N 1
ATOM 3971 C CA . ALA B 1 38 ? 9.062 -63.062 -12.188 1 83.5 38 ALA B CA 1
ATOM 3972 C C . ALA B 1 38 ? 8.43 -62.344 -11.016 1 83.5 38 ALA B C 1
ATOM 3974 O O . ALA B 1 38 ? 8.898 -61.25 -10.625 1 83.5 38 ALA B O 1
ATOM 3975 N N . LEU B 1 39 ? 7.438 -62.938 -10.422 1 82.5 39 LEU B N 1
ATOM 3976 C CA . LEU B 1 39 ? 6.758 -62.344 -9.281 1 82.5 39 LEU B CA 1
ATOM 3977 C C . LEU B 1 39 ? 7.688 -62.25 -8.07 1 82.5 39 LEU B C 1
ATOM 3979 O O . LEU B 1 39 ? 7.758 -61.219 -7.398 1 82.5 39 LEU B O 1
ATOM 3983 N N . TRP B 1 40 ? 8.375 -63.312 -7.898 1 84.44 40 TRP B N 1
ATOM 3984 C CA . TRP B 1 40 ? 9.25 -63.375 -6.734 1 84.44 40 TRP B CA 1
ATOM 3985 C C . TRP B 1 40 ? 10.453 -62.469 -6.902 1 84.44 40 TRP B C 1
ATOM 3987 O O . TRP B 1 40 ? 10.969 -61.938 -5.918 1 84.44 40 TRP B O 1
ATOM 3997 N N . LEU B 1 41 ? 10.852 -62.188 -8.07 1 85.19 41 LEU B N 1
ATOM 3998 C CA . LEU B 1 41 ? 11.953 -61.25 -8.328 1 85.19 41 LEU B CA 1
ATOM 3999 C C . LEU B 1 41 ? 11.477 -59.812 -8.328 1 85.19 41 LEU B C 1
ATOM 4001 O O . LEU B 1 41 ? 12.227 -58.906 -7.957 1 85.19 41 LEU B O 1
ATOM 4005 N N . GLY B 1 42 ? 10.258 -59.625 -8.703 1 86.12 42 GLY B N 1
ATOM 4006 C CA . GLY B 1 42 ? 9.703 -58.312 -8.828 1 86.12 42 GLY B CA 1
ATOM 4007 C C . GLY B 1 42 ? 9.242 -57.719 -7.5 1 86.12 42 GLY B C 1
ATOM 4008 O O . GLY B 1 42 ? 9.359 -56.531 -7.273 1 86.12 42 GLY B O 1
ATOM 4009 N N . LEU B 1 43 ? 8.82 -58.5 -6.617 1 85.81 43 LEU B N 1
ATOM 4010 C CA . LEU B 1 43 ? 8.203 -58.062 -5.375 1 85.81 43 LEU B CA 1
ATOM 4011 C C . LEU B 1 43 ? 9.211 -57.281 -4.52 1 85.81 43 LEU B C 1
ATOM 4013 O O . LEU B 1 43 ? 8.891 -56.219 -3.994 1 85.81 43 LEU B O 1
ATOM 4017 N N . PRO B 1 44 ? 10.406 -57.844 -4.371 1 88.5 44 PRO B N 1
ATOM 4018 C CA . PRO B 1 44 ? 11.383 -57.062 -3.609 1 88.5 44 PRO B CA 1
ATOM 4019 C C . PRO B 1 44 ? 11.656 -55.719 -4.234 1 88.5 44 PRO B C 1
ATOM 4021 O O . PRO B 1 44 ? 11.859 -54.719 -3.514 1 88.5 44 PRO B O 1
ATOM 4024 N N . LEU B 1 45 ? 11.703 -55.594 -5.484 1 90.31 45 LEU B N 1
ATOM 4025 C CA . LEU B 1 45 ? 11.938 -54.312 -6.168 1 90.31 45 LEU B CA 1
ATOM 4026 C C . LEU B 1 45 ? 10.797 -53.344 -5.91 1 90.31 45 LEU B C 1
ATOM 4028 O O . LEU B 1 45 ? 11.031 -52.156 -5.742 1 90.31 45 LEU B O 1
ATOM 4032 N N . LEU B 1 46 ? 9.578 -53.875 -5.949 1 87.75 46 LEU B N 1
ATOM 4033 C CA . LEU B 1 46 ? 8.414 -53.031 -5.656 1 87.75 46 LEU B CA 1
ATOM 4034 C C . LEU B 1 46 ? 8.492 -52.5 -4.238 1 87.75 46 LEU B C 1
ATOM 4036 O O . LEU B 1 46 ? 8.164 -51.312 -4.008 1 87.75 46 LEU B O 1
ATOM 4040 N N . LEU B 1 47 ? 8.922 -53.344 -3.34 1 87.44 47 LEU B N 1
ATOM 4041 C CA . LEU B 1 47 ? 9.055 -52.906 -1.951 1 87.44 47 LEU B CA 1
ATOM 4042 C C . LEU B 1 47 ? 10.133 -51.844 -1.812 1 87.44 47 LEU B C 1
ATOM 4044 O O . LEU B 1 47 ? 9.945 -50.875 -1.083 1 87.44 47 LEU B O 1
ATOM 4048 N N . VAL B 1 48 ? 11.227 -52.031 -2.504 1 89.5 48 VAL B N 1
ATOM 4049 C CA . VAL B 1 48 ? 12.297 -51.062 -2.488 1 89.5 48 VAL B CA 1
ATOM 4050 C C . VAL B 1 48 ? 11.789 -49.719 -3.059 1 89.5 48 VAL B C 1
ATOM 4052 O O . VAL B 1 48 ? 12.086 -48.656 -2.525 1 89.5 48 VAL B O 1
ATOM 4055 N N . GLY B 1 49 ? 11.047 -49.812 -4.102 1 87.62 49 GLY B N 1
ATOM 4056 C CA . GLY B 1 49 ? 10.461 -48.594 -4.695 1 87.62 49 GLY B CA 1
ATOM 4057 C C . GLY B 1 49 ? 9.516 -47.875 -3.762 1 87.62 49 GLY B C 1
ATOM 4058 O O . GLY B 1 49 ? 9.516 -46.656 -3.699 1 87.62 49 GLY B O 1
ATOM 4059 N N . MET B 1 50 ? 8.758 -48.625 -3.053 1 85.88 50 MET B N 1
ATOM 4060 C CA . MET B 1 50 ? 7.793 -48.062 -2.113 1 85.88 50 MET B CA 1
ATOM 4061 C C . MET B 1 50 ? 8.5 -47.312 -1.004 1 85.88 50 MET B C 1
ATOM 4063 O O . MET B 1 50 ? 8.047 -46.219 -0.606 1 85.88 50 MET B O 1
ATOM 4067 N N . VAL B 1 51 ? 9.516 -47.875 -0.581 1 87.88 51 VAL B N 1
ATOM 4068 C CA . VAL B 1 51 ? 10.289 -47.219 0.474 1 87.88 51 VAL B CA 1
ATOM 4069 C C . VAL B 1 51 ? 11.023 -46 -0.096 1 87.88 51 VAL B C 1
ATOM 4071 O O . VAL B 1 51 ? 11.055 -44.938 0.528 1 87.88 51 VAL B O 1
ATOM 4074 N N . TYR B 1 52 ? 11.531 -46.125 -1.258 1 89.56 52 TYR B N 1
ATOM 4075 C CA . TYR B 1 52 ? 12.359 -45.094 -1.88 1 89.56 52 TYR B CA 1
ATOM 4076 C C . TYR B 1 52 ? 11.539 -43.875 -2.199 1 89.56 52 TYR B C 1
ATOM 4078 O O . TYR B 1 52 ? 12.055 -42.75 -2.162 1 89.56 52 TYR B O 1
ATOM 4086 N N . GLN B 1 53 ? 10.281 -44 -2.412 1 88 53 GLN B N 1
ATOM 4087 C CA . GLN B 1 53 ? 9.461 -42.906 -2.867 1 88 53 GLN B CA 1
ATOM 4088 C C . GLN B 1 53 ? 8.969 -42.062 -1.69 1 88 53 GLN B C 1
ATOM 4090 O O . GLN B 1 53 ? 8.406 -40.969 -1.884 1 88 53 GLN B O 1
ATOM 4095 N N . GLN B 1 54 ? 9.258 -42.469 -0.503 1 86.69 54 GLN B N 1
ATOM 4096 C CA . GLN B 1 54 ? 8.844 -41.719 0.666 1 86.69 54 GLN B CA 1
ATOM 4097 C C . GLN B 1 54 ? 9.609 -40.375 0.761 1 86.69 54 GLN B C 1
ATOM 4099 O O . GLN B 1 54 ? 10.82 -40.344 0.545 1 86.69 54 GLN B O 1
ATOM 4104 N N . PRO B 1 55 ? 8.859 -39.312 1.059 1 86.44 55 PRO B N 1
ATOM 4105 C CA . PRO B 1 55 ? 9.5 -38 1.121 1 86.44 55 PRO B CA 1
ATOM 4106 C C . PRO B 1 55 ? 10.625 -37.938 2.15 1 86.44 55 PRO B C 1
ATOM 4108 O O . PRO B 1 55 ? 11.648 -37.281 1.914 1 86.44 55 PRO B O 1
ATOM 4111 N N . ASP B 1 56 ? 10.406 -38.594 3.217 1 87.56 56 ASP B N 1
ATOM 4112 C CA . ASP B 1 56 ? 11.43 -38.562 4.266 1 87.56 56 ASP B CA 1
ATOM 4113 C C . ASP B 1 56 ? 12.711 -39.25 3.795 1 87.56 56 ASP B C 1
ATOM 4115 O O . ASP B 1 56 ? 13.812 -38.781 4.105 1 87.56 56 ASP B O 1
ATOM 4119 N N . VAL B 1 57 ? 12.57 -40.344 3.105 1 89.81 57 VAL B N 1
ATOM 4120 C CA . VAL B 1 57 ? 13.727 -41.062 2.572 1 89.81 57 VAL B CA 1
ATOM 4121 C C . VAL B 1 57 ? 14.422 -40.219 1.52 1 89.81 57 VAL B C 1
ATOM 4123 O O . VAL B 1 57 ? 15.656 -40.094 1.522 1 89.81 57 VAL B O 1
ATOM 4126 N N . GLN B 1 58 ? 13.703 -39.594 0.724 1 89.56 58 GLN B N 1
ATOM 4127 C CA . GLN B 1 58 ? 14.266 -38.719 -0.304 1 89.56 58 GLN B CA 1
ATOM 4128 C C . GLN B 1 58 ? 15.016 -37.562 0.318 1 89.56 58 GLN B C 1
ATOM 4130 O O . GLN B 1 58 ? 16.078 -37.156 -0.174 1 89.56 58 GLN B O 1
ATOM 4135 N N . ARG B 1 59 ? 14.469 -37 1.357 1 90.38 59 ARG B N 1
ATOM 4136 C CA . ARG B 1 59 ? 15.109 -35.875 2.033 1 90.38 59 ARG B CA 1
ATOM 4137 C C . ARG B 1 59 ? 16.453 -36.281 2.631 1 90.38 59 ARG B C 1
ATOM 4139 O O . ARG B 1 59 ? 17.422 -35.531 2.553 1 90.38 59 ARG B O 1
ATOM 4146 N N . ARG B 1 60 ? 16.438 -37.438 3.201 1 90.31 60 ARG B N 1
ATOM 4147 C CA . ARG B 1 60 ? 17.672 -37.938 3.791 1 90.31 60 ARG B CA 1
ATOM 4148 C C . ARG B 1 60 ? 18.734 -38.188 2.723 1 90.31 60 ARG B C 1
ATOM 4150 O O . ARG B 1 60 ? 19.906 -37.844 2.916 1 90.31 60 ARG B O 1
ATOM 4157 N N . LEU B 1 61 ? 18.312 -38.781 1.622 1 89.81 61 LEU B N 1
ATOM 4158 C CA . LEU B 1 61 ? 19.234 -39.062 0.526 1 89.81 61 LEU B CA 1
ATOM 4159 C C . LEU B 1 61 ? 19.75 -37.781 -0.112 1 89.81 61 LEU B C 1
ATOM 4161 O O . LEU B 1 61 ? 20.844 -37.75 -0.662 1 89.81 61 LEU B O 1
ATOM 4165 N N . ALA B 1 62 ? 19 -36.719 0.026 1 89.69 62 ALA B N 1
ATOM 4166 C CA . ALA B 1 62 ? 19.375 -35.406 -0.55 1 89.69 62 ALA B CA 1
ATOM 4167 C C . ALA B 1 62 ? 20.203 -34.594 0.428 1 89.69 62 ALA B C 1
ATOM 4169 O O . ALA B 1 62 ? 20.656 -33.5 0.101 1 89.69 62 ALA B O 1
ATOM 4170 N N . GLY B 1 63 ? 20.438 -35 1.582 1 87 63 GLY B N 1
ATOM 4171 C CA . GLY B 1 63 ? 21.203 -34.281 2.58 1 87 63 GLY B CA 1
ATOM 4172 C C . GLY B 1 63 ? 20.438 -33.125 3.176 1 87 63 GLY B C 1
ATOM 4173 O O . GLY B 1 63 ? 21.031 -32.094 3.527 1 87 63 GLY B O 1
ATOM 4174 N N . GLY B 1 64 ? 19.109 -33.219 3.135 1 85.44 64 GLY B N 1
ATOM 4175 C CA . GLY B 1 64 ? 18.297 -32.188 3.752 1 85.44 64 GLY B CA 1
ATOM 4176 C C . GLY B 1 64 ? 17.719 -31.188 2.75 1 85.44 64 GLY B C 1
ATOM 4177 O O . GLY B 1 64 ? 16.766 -30.469 3.059 1 85.44 64 GLY B O 1
ATOM 4178 N N . ASP B 1 65 ? 18.391 -31.156 1.574 1 86.31 65 ASP B N 1
ATOM 4179 C CA . ASP B 1 65 ? 17.938 -30.266 0.509 1 86.31 65 ASP B CA 1
ATOM 4180 C C . ASP B 1 65 ? 17.609 -31.047 -0.763 1 86.31 65 ASP B C 1
ATOM 4182 O O . ASP B 1 65 ? 18.516 -31.609 -1.399 1 86.31 65 ASP B O 1
ATOM 4186 N N . TYR B 1 66 ? 16.359 -30.953 -1.132 1 86.5 66 TYR B N 1
ATOM 4187 C CA . TYR B 1 66 ? 15.867 -31.75 -2.242 1 86.5 66 TYR B CA 1
ATOM 4188 C C . TYR B 1 66 ? 16.578 -31.391 -3.539 1 86.5 66 TYR B C 1
ATOM 4190 O O . TYR B 1 66 ? 16.531 -32.156 -4.512 1 86.5 66 TYR B O 1
ATOM 4198 N N . SER B 1 67 ? 17.234 -30.312 -3.535 1 84.12 67 SER B N 1
ATOM 4199 C CA . SER B 1 67 ? 17.906 -29.875 -4.75 1 84.12 67 SER B CA 1
ATOM 4200 C C . SER B 1 67 ? 19.25 -30.562 -4.918 1 84.12 67 SER B C 1
ATOM 4202 O O . SER B 1 67 ? 19.828 -30.578 -6.008 1 84.12 67 SER B O 1
ATOM 4204 N N . ARG B 1 68 ? 19.656 -31.188 -3.906 1 88 68 ARG B N 1
ATOM 4205 C CA . ARG B 1 68 ? 20.969 -31.828 -3.951 1 88 68 ARG B CA 1
ATOM 4206 C C . ARG B 1 68 ? 20.875 -33.281 -4.441 1 88 68 ARG B C 1
ATOM 4208 O O . ARG B 1 68 ? 19.859 -33.938 -4.215 1 88 68 ARG B O 1
ATOM 4215 N N . ARG B 1 69 ? 21.859 -33.781 -5.18 1 92.38 69 ARG B N 1
ATOM 4216 C CA . ARG B 1 69 ? 22.016 -35.156 -5.656 1 92.38 69 ARG B CA 1
ATOM 4217 C C . ARG B 1 69 ? 20.766 -35.625 -6.422 1 92.38 69 ARG B C 1
ATOM 4219 O O . ARG B 1 69 ? 20.281 -36.719 -6.227 1 92.38 69 ARG B O 1
ATOM 4226 N N . LEU B 1 70 ? 20.266 -34.781 -7.195 1 93.38 70 LEU B N 1
ATOM 4227 C CA . LEU B 1 70 ? 19.031 -35.031 -7.934 1 93.38 70 LEU B CA 1
ATOM 4228 C C . LEU B 1 70 ? 19.25 -36.125 -8.969 1 93.38 70 LEU B C 1
ATOM 4230 O O . LEU B 1 70 ? 18.453 -37.094 -9.055 1 93.38 70 LEU B O 1
ATOM 4234 N N . ALA B 1 71 ? 20.328 -36.094 -9.734 1 92.81 71 ALA B N 1
ATOM 4235 C CA . ALA B 1 71 ? 20.578 -37.031 -10.828 1 92.81 71 ALA B CA 1
ATOM 4236 C C . ALA B 1 71 ? 20.672 -38.469 -10.32 1 92.81 71 ALA B C 1
ATOM 4238 O O . ALA B 1 71 ? 19.938 -39.344 -10.781 1 92.81 71 ALA B O 1
ATOM 4239 N N . PRO B 1 72 ? 21.484 -38.719 -9.281 1 93.88 72 PRO B N 1
ATOM 4240 C CA . PRO B 1 72 ? 21.562 -40.094 -8.789 1 93.88 72 PRO B CA 1
ATOM 4241 C C . PRO B 1 72 ? 20.234 -40.594 -8.219 1 93.88 72 PRO B C 1
ATOM 4243 O O . PRO B 1 72 ? 19.922 -41.75 -8.352 1 93.88 72 PRO B O 1
ATOM 4246 N N . ARG B 1 73 ? 19.531 -39.75 -7.57 1 94.56 73 ARG B N 1
ATOM 4247 C CA . ARG B 1 73 ? 18.234 -40.125 -7.02 1 94.56 73 ARG B CA 1
ATOM 4248 C C . ARG B 1 73 ? 17.266 -40.5 -8.125 1 94.56 73 ARG B C 1
ATOM 4250 O O . ARG B 1 73 ? 16.531 -41.5 -8.008 1 94.56 73 ARG B O 1
ATOM 4257 N N . LEU B 1 74 ? 17.297 -39.75 -9.172 1 95.38 74 LEU B N 1
ATOM 4258 C CA . LEU B 1 74 ? 16.406 -40 -10.305 1 95.38 74 LEU B CA 1
ATOM 4259 C C . LEU B 1 74 ? 16.812 -41.281 -11.023 1 95.38 74 LEU B C 1
ATOM 4261 O O . LEU B 1 74 ? 15.961 -42.125 -11.344 1 95.38 74 LEU B O 1
ATOM 4265 N N . TRP B 1 75 ? 18.078 -41.5 -11.305 1 95.94 75 TRP B N 1
ATOM 4266 C CA . TRP B 1 75 ? 18.562 -42.688 -12 1 95.94 75 TRP B CA 1
ATOM 4267 C C . TRP B 1 75 ? 18.25 -43.938 -11.211 1 95.94 75 TRP B C 1
ATOM 4269 O O . TRP B 1 75 ? 17.828 -44.938 -11.789 1 95.94 75 TRP B O 1
ATOM 4279 N N . PHE B 1 76 ? 18.438 -43.844 -9.977 1 95.62 76 PHE B N 1
ATOM 4280 C CA . PHE B 1 76 ? 18.141 -45 -9.141 1 95.62 76 PHE B CA 1
ATOM 4281 C C . PHE B 1 76 ? 16.641 -45.312 -9.141 1 95.62 76 PHE B C 1
ATOM 4283 O O . PHE B 1 76 ? 16.25 -46.469 -9.281 1 95.62 76 PHE B O 1
ATOM 4290 N N . HIS B 1 77 ? 15.875 -44.312 -8.93 1 94.19 77 HIS B N 1
ATOM 4291 C CA . HIS B 1 77 ? 14.43 -44.5 -8.891 1 94.19 77 HIS B CA 1
ATOM 4292 C C . HIS B 1 77 ? 13.914 -45.062 -10.211 1 94.19 77 HIS B C 1
ATOM 4294 O O . HIS B 1 77 ? 13.18 -46.062 -10.219 1 94.19 77 HIS B O 1
ATOM 4300 N N . MET B 1 78 ? 14.289 -44.438 -11.328 1 95.56 78 MET B N 1
ATOM 4301 C CA . MET B 1 78 ? 13.875 -44.938 -12.641 1 95.56 78 MET B CA 1
ATOM 4302 C C . MET B 1 78 ? 14.414 -46.344 -12.883 1 95.56 78 MET B C 1
ATOM 4304 O O . MET B 1 78 ? 13.734 -47.188 -13.484 1 95.56 78 MET B O 1
ATOM 4308 N N . GLY B 1 79 ? 15.633 -46.562 -12.367 1 95.5 79 GLY B N 1
ATOM 4309 C CA . GLY B 1 79 ? 16.25 -47.875 -12.508 1 95.5 79 GLY B CA 1
ATOM 4310 C C . GLY B 1 79 ? 15.469 -48.969 -11.805 1 95.5 79 GLY B C 1
ATOM 4311 O O . GLY B 1 79 ? 15.25 -50.031 -12.367 1 95.5 79 GLY B O 1
ATOM 4312 N N . ILE B 1 80 ? 15.062 -48.656 -10.625 1 94.25 80 ILE B N 1
ATOM 4313 C CA . ILE B 1 80 ? 14.32 -49.656 -9.852 1 94.25 80 ILE B CA 1
ATOM 4314 C C . ILE B 1 80 ? 12.984 -49.938 -10.523 1 94.25 80 ILE B C 1
ATOM 4316 O O . ILE B 1 80 ? 12.578 -51.094 -10.617 1 94.25 80 ILE B O 1
ATOM 4320 N N . VAL B 1 81 ? 12.281 -48.969 -10.977 1 92.5 81 VAL B N 1
ATOM 4321 C CA . VAL B 1 81 ? 10.992 -49.125 -11.625 1 92.5 81 VAL B CA 1
ATOM 4322 C C . VAL B 1 81 ? 11.172 -49.875 -12.945 1 92.5 81 VAL B C 1
ATOM 4324 O O . VAL B 1 81 ? 10.406 -50.781 -13.266 1 92.5 81 VAL B O 1
ATOM 4327 N N . THR B 1 82 ? 12.188 -49.438 -13.68 1 94.44 82 THR B N 1
ATOM 4328 C CA . THR B 1 82 ? 12.492 -50.125 -14.938 1 94.44 82 THR B CA 1
ATOM 4329 C C . THR B 1 82 ? 12.789 -51.594 -14.695 1 94.44 82 THR B C 1
ATOM 4331 O O . THR B 1 82 ? 12.242 -52.469 -15.383 1 94.44 82 THR B O 1
ATOM 4334 N N . ALA B 1 83 ? 13.641 -51.844 -13.742 1 94.19 83 ALA B N 1
ATOM 4335 C CA . ALA B 1 83 ? 13.969 -53.25 -13.414 1 94.19 83 ALA B CA 1
ATOM 4336 C C . ALA B 1 83 ? 12.719 -54.031 -13.062 1 94.19 83 ALA B C 1
ATOM 4338 O O . ALA B 1 83 ? 12.547 -55.156 -13.523 1 94.19 83 ALA B O 1
ATOM 4339 N N . PHE B 1 84 ? 11.883 -53.438 -12.383 1 91.75 84 PHE B N 1
ATOM 4340 C CA . PHE B 1 84 ? 10.648 -54.094 -11.953 1 91.75 84 PHE B CA 1
ATOM 4341 C C . PHE B 1 84 ? 9.789 -54.469 -13.156 1 91.75 84 PHE B C 1
ATOM 4343 O O . PHE B 1 84 ? 9.398 -55.625 -13.312 1 91.75 84 PHE B O 1
ATOM 4350 N N . VAL B 1 85 ? 9.523 -53.531 -13.977 1 90.62 85 VAL B N 1
ATOM 4351 C CA . VAL B 1 85 ? 8.602 -53.75 -15.086 1 90.62 85 VAL B CA 1
ATOM 4352 C C . VAL B 1 85 ? 9.219 -54.719 -16.094 1 90.62 85 VAL B C 1
ATOM 4354 O O . VAL B 1 85 ? 8.523 -55.562 -16.672 1 90.62 85 VAL B O 1
ATOM 4357 N N . PHE B 1 86 ? 10.539 -54.656 -16.328 1 92.31 86 PHE B N 1
ATOM 4358 C CA . PHE B 1 86 ? 11.203 -55.5 -17.297 1 92.31 86 PHE B CA 1
ATOM 4359 C C . PHE B 1 86 ? 11.328 -56.938 -16.781 1 92.31 86 PHE B C 1
ATOM 4361 O O . PHE B 1 86 ? 11.18 -57.875 -17.547 1 92.31 86 PHE B O 1
ATOM 4368 N N . ILE B 1 87 ? 11.594 -57.031 -15.523 1 90.56 87 ILE B N 1
ATOM 4369 C CA . ILE B 1 87 ? 11.695 -58.375 -14.93 1 90.56 87 ILE B CA 1
ATOM 4370 C C . ILE B 1 87 ? 10.336 -59.062 -15.016 1 90.56 87 ILE B C 1
ATOM 4372 O O . ILE B 1 87 ? 10.273 -60.281 -15.242 1 90.56 87 ILE B O 1
ATOM 4376 N N . LEU B 1 88 ? 9.297 -58.312 -14.875 1 88.88 88 LEU B N 1
ATOM 4377 C CA . LEU B 1 88 ? 7.953 -58.875 -14.961 1 88.88 88 LEU B CA 1
ATOM 4378 C C . LEU B 1 88 ? 7.582 -59.188 -16.406 1 88.88 88 LEU B C 1
ATOM 4380 O O . LEU B 1 88 ? 6.531 -59.781 -16.656 1 88.88 88 LEU B O 1
ATOM 4384 N N . GLY B 1 89 ? 8.422 -58.75 -17.359 1 87.06 89 GLY B N 1
ATOM 4385 C CA . GLY B 1 89 ? 8.188 -59.031 -18.766 1 87.06 89 GLY B CA 1
ATOM 4386 C C . GLY B 1 89 ? 7.336 -58 -19.469 1 87.06 89 GLY B C 1
ATOM 4387 O O . GLY B 1 89 ? 6.875 -58.219 -20.594 1 87.06 89 GLY B O 1
ATOM 4388 N N . TRP B 1 90 ? 7.113 -56.906 -18.781 1 86.88 90 TRP B N 1
ATOM 4389 C CA . TRP B 1 90 ? 6.25 -55.844 -19.328 1 86.88 90 TRP B CA 1
ATOM 4390 C C . TRP B 1 90 ? 7.008 -54.531 -19.484 1 86.88 90 TRP B C 1
ATOM 4392 O O . TRP B 1 90 ? 6.477 -53.469 -19.188 1 86.88 90 TRP B O 1
ATOM 4402 N N . GLY B 1 91 ? 8.18 -54.656 -19.953 1 87.06 91 GLY B N 1
ATOM 4403 C CA . GLY B 1 91 ? 9.047 -53.5 -20.141 1 87.06 91 GLY B CA 1
ATOM 4404 C C . GLY B 1 91 ? 8.461 -52.469 -21.078 1 87.06 91 GLY B C 1
ATOM 4405 O O . GLY B 1 91 ? 8.766 -51.281 -20.969 1 87.06 91 GLY B O 1
ATOM 4406 N N . ALA B 1 92 ? 7.496 -52.875 -21.922 1 83.19 92 ALA B N 1
ATOM 4407 C CA . ALA B 1 92 ? 6.926 -51.969 -22.922 1 83.19 92 ALA B CA 1
ATOM 4408 C C . ALA B 1 92 ? 6.133 -50.844 -22.281 1 83.19 92 ALA B C 1
ATOM 4410 O O . ALA B 1 92 ? 6.012 -49.75 -22.859 1 83.19 92 ALA B O 1
ATOM 4411 N N . ILE B 1 93 ? 5.645 -51.031 -21.109 1 81.38 93 ILE B N 1
ATOM 4412 C CA . ILE B 1 93 ? 4.816 -50 -20.5 1 81.38 93 ILE B CA 1
ATOM 4413 C C . ILE B 1 93 ? 5.605 -49.25 -19.406 1 81.38 93 ILE B C 1
ATOM 4415 O O . ILE B 1 93 ? 5.039 -48.5 -18.641 1 81.38 93 ILE B O 1
ATOM 4419 N N . GLY B 1 94 ? 6.883 -49.531 -19.422 1 87.12 94 GLY B N 1
ATOM 4420 C CA . GLY B 1 94 ? 7.746 -48.938 -18.406 1 87.12 94 GLY B CA 1
ATOM 4421 C C . GLY B 1 94 ? 7.734 -47.438 -18.422 1 87.12 94 GLY B C 1
ATOM 4422 O O . GLY B 1 94 ? 7.746 -46.812 -17.359 1 87.12 94 GLY B O 1
ATOM 4423 N N . ALA B 1 95 ? 7.621 -46.844 -19.578 1 90 95 ALA B N 1
ATOM 4424 C CA . ALA B 1 95 ? 7.688 -45.406 -19.719 1 90 95 ALA B CA 1
ATOM 4425 C C . ALA B 1 95 ? 6.5 -44.719 -19.031 1 90 95 ALA B C 1
ATOM 4427 O O . ALA B 1 95 ? 6.637 -43.625 -18.469 1 90 95 ALA B O 1
ATOM 4428 N N . ILE B 1 96 ? 5.395 -45.344 -18.969 1 85.75 96 ILE B N 1
ATOM 4429 C CA . ILE B 1 96 ? 4.195 -44.781 -18.359 1 85.75 96 ILE B CA 1
ATOM 4430 C C . ILE B 1 96 ? 4.363 -44.75 -16.844 1 85.75 96 ILE B C 1
ATOM 4432 O O . ILE B 1 96 ? 3.988 -43.781 -16.188 1 85.75 96 ILE B O 1
ATOM 4436 N N . ALA B 1 97 ? 4.941 -45.844 -16.328 1 86.81 97 ALA B N 1
ATOM 4437 C CA . ALA B 1 97 ? 5.207 -45.906 -14.891 1 86.81 97 ALA B CA 1
ATOM 4438 C C . ALA B 1 97 ? 6.156 -44.781 -14.469 1 86.81 97 ALA B C 1
ATOM 4440 O O . ALA B 1 97 ? 6.055 -44.25 -13.352 1 86.81 97 ALA B O 1
ATOM 4441 N N . HIS B 1 98 ? 7.016 -44.438 -15.359 1 93.56 98 HIS B N 1
ATOM 4442 C CA . HIS B 1 98 ? 8 -43.406 -15.055 1 93.56 98 HIS B CA 1
ATOM 4443 C C . HIS B 1 98 ? 7.336 -42.062 -14.875 1 93.56 98 HIS B C 1
ATOM 4445 O O . HIS B 1 98 ? 7.859 -41.188 -14.164 1 93.56 98 HIS B O 1
ATOM 4451 N N . LEU B 1 99 ? 6.191 -41.812 -15.492 1 91.38 99 LEU B N 1
ATOM 4452 C CA . LEU B 1 99 ? 5.535 -40.531 -15.406 1 91.38 99 LEU B CA 1
ATOM 4453 C C . LEU B 1 99 ? 5.113 -40.219 -13.969 1 91.38 99 LEU B C 1
ATOM 4455 O O . LEU B 1 99 ? 5.18 -39.062 -13.523 1 91.38 99 LEU B O 1
ATOM 4459 N N . ASN B 1 100 ? 4.688 -41.219 -13.289 1 86.88 100 ASN B N 1
ATOM 4460 C CA . ASN B 1 100 ? 4.328 -41.031 -11.891 1 86.88 100 ASN B CA 1
ATOM 4461 C C . ASN B 1 100 ? 5.547 -40.656 -11.047 1 86.88 100 ASN B C 1
ATOM 4463 O O . ASN B 1 100 ? 5.434 -39.844 -10.109 1 86.88 100 ASN B O 1
ATOM 4467 N N . MET B 1 101 ? 6.617 -41.25 -11.406 1 91.25 101 MET B N 1
ATOM 4468 C CA . MET B 1 101 ? 7.844 -40.938 -10.68 1 91.25 101 MET B CA 1
ATOM 4469 C C . MET B 1 101 ? 8.297 -39.5 -10.992 1 91.25 101 MET B C 1
ATOM 4471 O O . MET B 1 101 ? 8.797 -38.781 -10.117 1 91.25 101 MET B O 1
ATOM 4475 N N . VAL B 1 102 ? 8.141 -39.156 -12.219 1 93.44 102 VAL B N 1
ATOM 4476 C CA . VAL B 1 102 ? 8.469 -37.781 -12.617 1 93.44 102 VAL B CA 1
ATOM 4477 C C . VAL B 1 102 ? 7.637 -36.781 -11.797 1 93.44 102 VAL B C 1
ATOM 4479 O O . VAL B 1 102 ? 8.172 -35.812 -11.273 1 93.44 102 VAL B O 1
ATOM 4482 N N . SER B 1 103 ? 6.383 -37.062 -11.672 1 90.94 103 SER B N 1
ATOM 4483 C CA . SER B 1 103 ? 5.484 -36.188 -10.914 1 90.94 103 SER B CA 1
ATOM 4484 C C . SER B 1 103 ? 5.945 -36.031 -9.469 1 90.94 103 SER B C 1
ATOM 4486 O O . SER B 1 103 ? 5.934 -34.938 -8.914 1 90.94 103 SER B O 1
ATOM 4488 N N . LEU B 1 104 ? 6.332 -37.156 -8.906 1 89.38 104 LEU B N 1
ATOM 4489 C CA . LEU B 1 104 ? 6.797 -37.125 -7.523 1 89.38 104 LEU B CA 1
ATOM 4490 C C . LEU B 1 104 ? 8.023 -36.25 -7.371 1 89.38 104 LEU B C 1
ATOM 4492 O O . LEU B 1 104 ? 8.086 -35.406 -6.461 1 89.38 104 LEU B O 1
ATOM 4496 N N . HIS B 1 105 ? 8.93 -36.406 -8.25 1 92.94 105 HIS B N 1
ATOM 4497 C CA . HIS B 1 105 ? 10.18 -35.656 -8.125 1 92.94 105 HIS B CA 1
ATOM 4498 C C . HIS B 1 105 ? 9.969 -34.188 -8.477 1 92.94 105 HIS B C 1
ATOM 4500 O O . HIS B 1 105 ? 10.688 -33.344 -7.969 1 92.94 105 HIS B O 1
ATOM 4506 N N . LEU B 1 106 ? 9.062 -33.906 -9.297 1 93.25 106 LEU B N 1
ATOM 4507 C CA . LEU B 1 106 ? 8.711 -32.531 -9.562 1 93.25 106 LEU B CA 1
ATOM 4508 C C . LEU B 1 106 ? 8.156 -31.859 -8.305 1 93.25 106 LEU B C 1
ATOM 4510 O O . LEU B 1 106 ? 8.492 -30.703 -8.016 1 93.25 106 LEU B O 1
ATOM 4514 N N . LYS B 1 107 ? 7.379 -32.531 -7.605 1 89.12 107 LYS B N 1
ATOM 4515 C CA . LYS B 1 107 ? 6.785 -31.984 -6.387 1 89.12 107 LYS B CA 1
ATOM 4516 C C . LYS B 1 107 ? 7.84 -31.781 -5.309 1 89.12 107 LYS B C 1
ATOM 4518 O O . LYS B 1 107 ? 7.781 -30.797 -4.555 1 89.12 107 LYS B O 1
ATOM 4523 N N . LEU B 1 108 ? 8.797 -32.688 -5.293 1 90.25 108 LEU B N 1
ATOM 4524 C CA . LEU B 1 108 ? 9.789 -32.625 -4.23 1 90.25 108 LEU B CA 1
ATOM 4525 C C . LEU B 1 108 ? 10.922 -31.672 -4.59 1 90.25 108 LEU B C 1
ATOM 4527 O O . LEU B 1 108 ? 11.359 -30.875 -3.758 1 90.25 108 LEU B O 1
ATOM 4531 N N . SER B 1 109 ? 11.398 -31.766 -5.824 1 92.88 109 SER B N 1
ATOM 4532 C CA . SER B 1 109 ? 12.633 -31.078 -6.184 1 92.88 109 SER B CA 1
ATOM 4533 C C . SER B 1 109 ? 12.359 -29.906 -7.113 1 92.88 109 SER B C 1
ATOM 4535 O O . SER B 1 109 ? 13.273 -29.172 -7.488 1 92.88 109 SER B O 1
ATOM 4537 N N . GLY B 1 110 ? 11.164 -29.766 -7.535 1 92.25 110 GLY B N 1
ATOM 4538 C CA . GLY B 1 110 ? 10.828 -28.625 -8.359 1 92.25 110 GLY B CA 1
ATOM 4539 C C . GLY B 1 110 ? 10.922 -28.906 -9.844 1 92.25 110 GLY B C 1
ATOM 4540 O O . GLY B 1 110 ? 11.18 -30.031 -10.25 1 92.25 110 GLY B O 1
ATOM 4541 N N . SER B 1 111 ? 10.742 -27.859 -10.703 1 93.56 111 SER B N 1
ATOM 4542 C CA . SER B 1 111 ? 10.641 -27.969 -12.156 1 93.56 111 SER B CA 1
ATOM 4543 C C . SER B 1 111 ? 11.977 -28.359 -12.766 1 93.56 111 SER B C 1
ATOM 4545 O O . SER B 1 111 ? 12.023 -28.922 -13.867 1 93.56 111 SER B O 1
ATOM 4547 N N . ARG B 1 112 ? 13.023 -28.156 -12.141 1 92.56 112 ARG B N 1
ATOM 4548 C CA . ARG B 1 112 ? 14.352 -28.469 -12.672 1 92.56 112 ARG B CA 1
ATOM 4549 C C . ARG B 1 112 ? 14.539 -29.969 -12.82 1 92.56 112 ARG B C 1
ATOM 4551 O O . ARG B 1 112 ? 15.469 -30.422 -13.5 1 92.56 112 ARG B O 1
ATOM 4558 N N . ALA B 1 113 ? 13.719 -30.734 -12.18 1 94.75 113 ALA B N 1
ATOM 4559 C CA . ALA B 1 113 ? 13.883 -32.188 -12.125 1 94.75 113 ALA B CA 1
ATOM 4560 C C . ALA B 1 113 ? 13.453 -32.844 -13.43 1 94.75 113 ALA B C 1
ATOM 4562 O O . ALA B 1 113 ? 13.797 -34 -13.695 1 94.75 113 ALA B O 1
ATOM 4563 N N . TRP B 1 114 ? 12.656 -32.156 -14.336 1 93.75 114 TRP B N 1
ATOM 4564 C CA . TRP B 1 114 ? 12.008 -32.906 -15.414 1 93.75 114 TRP B CA 1
ATOM 4565 C C . TRP B 1 114 ? 13.016 -33.312 -16.484 1 93.75 114 TRP B C 1
ATOM 4567 O O . TRP B 1 114 ? 12.938 -34.406 -17.031 1 93.75 114 TRP B O 1
ATOM 4577 N N . ARG B 1 115 ? 14.055 -32.469 -16.734 1 94.56 115 ARG B N 1
ATOM 4578 C CA . ARG B 1 115 ? 15.023 -32.812 -17.781 1 94.56 115 ARG B CA 1
ATOM 4579 C C . ARG B 1 115 ? 15.852 -34.031 -17.391 1 94.56 115 ARG B C 1
ATOM 4581 O O . ARG B 1 115 ? 15.938 -35 -18.141 1 94.56 115 ARG B O 1
ATOM 4588 N N . PRO B 1 116 ? 16.453 -34 -16.188 1 95.56 116 PRO B N 1
ATOM 4589 C CA . PRO B 1 116 ? 17.188 -35.188 -15.766 1 95.56 116 PRO B CA 1
ATOM 4590 C C . PRO B 1 116 ? 16.281 -36.406 -15.625 1 95.56 116 PRO B C 1
ATOM 4592 O O . PRO B 1 116 ? 16.719 -37.531 -15.852 1 95.56 116 PRO B O 1
ATOM 4595 N N . ALA B 1 117 ? 15.062 -36.219 -15.258 1 96 117 ALA B N 1
ATOM 4596 C CA . ALA B 1 117 ? 14.133 -37.344 -15.133 1 96 117 ALA B CA 1
ATOM 4597 C C . ALA B 1 117 ? 13.898 -38 -16.484 1 96 117 ALA B C 1
ATOM 4599 O O . ALA B 1 117 ? 13.875 -39.219 -16.578 1 96 117 ALA B O 1
ATOM 4600 N N . VAL B 1 118 ? 13.688 -37.188 -17.531 1 95.25 118 VAL B N 1
ATOM 4601 C CA . VAL B 1 118 ? 13.484 -37.719 -18.875 1 95.25 118 VAL B CA 1
ATOM 4602 C C . VAL B 1 118 ? 14.734 -38.469 -19.328 1 95.25 118 VAL B C 1
ATOM 4604 O O . VAL B 1 118 ? 14.633 -39.562 -19.891 1 95.25 118 VAL B O 1
ATOM 4607 N N . ALA B 1 119 ? 15.844 -37.938 -19.016 1 96.44 119 ALA B N 1
ATOM 4608 C CA . ALA B 1 119 ? 17.109 -38.594 -19.359 1 96.44 119 ALA B CA 1
ATOM 4609 C C . ALA B 1 119 ? 17.234 -39.938 -18.656 1 96.44 119 ALA B C 1
ATOM 4611 O O . ALA B 1 119 ? 17.594 -40.969 -19.281 1 96.44 119 ALA B O 1
ATOM 4612 N N . ALA B 1 120 ? 17 -39.938 -17.406 1 96.75 120 ALA B N 1
ATOM 4613 C CA . ALA B 1 120 ? 17.078 -41.188 -16.641 1 96.75 120 ALA B CA 1
ATOM 4614 C C . ALA B 1 120 ? 16.062 -42.219 -17.141 1 96.75 120 ALA B C 1
ATOM 4616 O O . ALA B 1 120 ? 16.375 -43.406 -17.219 1 96.75 120 ALA B O 1
ATOM 4617 N N . SER B 1 121 ? 14.867 -41.75 -17.422 1 95.81 121 SER B N 1
ATOM 4618 C CA . SER B 1 121 ? 13.852 -42.625 -17.969 1 95.81 121 SER B CA 1
ATOM 4619 C C . SER B 1 121 ? 14.328 -43.281 -19.25 1 95.81 121 SER B C 1
ATOM 4621 O O . SER B 1 121 ? 14.32 -44.531 -19.375 1 95.81 121 SER B O 1
ATOM 4623 N N . PHE B 1 122 ? 14.75 -42.531 -20.219 1 94.62 122 PHE B N 1
ATOM 4624 C CA . PHE B 1 122 ? 15.219 -43.031 -21.5 1 94.62 122 PHE B CA 1
ATOM 4625 C C . PHE B 1 122 ? 16.406 -43.969 -21.297 1 94.62 122 PHE B C 1
ATOM 4627 O O . PHE B 1 122 ? 16.453 -45.062 -21.891 1 94.62 122 PHE B O 1
ATOM 4634 N N . GLY B 1 123 ? 17.344 -43.562 -20.469 1 95.69 123 GLY B N 1
ATOM 4635 C CA . GLY B 1 123 ? 18.531 -44.344 -20.234 1 95.69 123 GLY B CA 1
ATOM 4636 C C . GLY B 1 123 ? 18.234 -45.719 -19.672 1 95.69 123 GLY B C 1
ATOM 4637 O O . GLY B 1 123 ? 18.75 -46.719 -20.156 1 95.69 123 GLY B O 1
ATOM 4638 N N . THR B 1 124 ? 17.422 -45.75 -18.688 1 96.31 124 THR B N 1
ATOM 4639 C CA . THR B 1 124 ? 17.109 -47.031 -18.047 1 96.31 124 THR B CA 1
ATOM 4640 C C . THR B 1 124 ? 16.281 -47.906 -18.969 1 96.31 124 THR B C 1
ATOM 4642 O O . THR B 1 124 ? 16.438 -49.125 -18.969 1 96.31 124 THR B O 1
ATOM 4645 N N . ILE B 1 125 ? 15.398 -47.344 -19.719 1 95.31 125 ILE B N 1
ATOM 4646 C CA . ILE B 1 125 ? 14.578 -48.094 -20.656 1 95.31 125 ILE B CA 1
ATOM 4647 C C . ILE B 1 125 ? 15.469 -48.719 -21.734 1 95.31 125 ILE B C 1
ATOM 4649 O O . ILE B 1 125 ? 15.289 -49.875 -22.094 1 95.31 125 ILE B O 1
ATOM 4653 N N . VAL B 1 126 ? 16.406 -47.906 -22.25 1 94.88 126 VAL B N 1
ATOM 4654 C CA . VAL B 1 126 ? 17.328 -48.406 -23.25 1 94.88 126 VAL B CA 1
ATOM 4655 C C . VAL B 1 126 ? 18.109 -49.594 -22.703 1 94.88 126 VAL B C 1
ATOM 4657 O O . VAL B 1 126 ? 18.281 -50.594 -23.391 1 94.88 126 VAL B O 1
ATOM 4660 N N . ILE B 1 127 ? 18.562 -49.531 -21.5 1 95.44 127 ILE B N 1
ATOM 4661 C CA . ILE B 1 127 ? 19.281 -50.625 -20.859 1 95.44 127 ILE B CA 1
ATOM 4662 C C . ILE B 1 127 ? 18.375 -51.844 -20.781 1 95.44 127 ILE B C 1
ATOM 4664 O O . ILE B 1 127 ? 18.797 -52.969 -21.094 1 95.44 127 ILE B O 1
ATOM 4668 N N . GLY B 1 128 ? 17.172 -51.656 -20.312 1 94.5 128 GLY B N 1
ATOM 4669 C CA . GLY B 1 128 ? 16.219 -52.75 -20.266 1 94.5 128 GLY B CA 1
ATOM 4670 C C . GLY B 1 128 ? 16 -53.406 -21.625 1 94.5 128 GLY B C 1
ATOM 4671 O O . GLY B 1 128 ? 15.977 -54.625 -21.719 1 94.5 128 GLY B O 1
ATOM 4672 N N . GLU B 1 129 ? 15.852 -52.562 -22.641 1 93.19 129 GLU B N 1
ATOM 4673 C CA . GLU B 1 129 ? 15.625 -53.094 -23.984 1 93.19 129 GLU B CA 1
ATOM 4674 C C . GLU B 1 129 ? 16.844 -53.844 -24.5 1 93.19 129 GLU B C 1
ATOM 4676 O O . GLU B 1 129 ? 16.703 -54.875 -25.188 1 93.19 129 GLU B O 1
ATOM 4681 N N . LEU B 1 130 ? 18 -53.344 -24.203 1 94.5 130 LEU B N 1
ATOM 4682 C CA . LEU B 1 130 ? 19.234 -54.031 -24.578 1 94.5 130 LEU B CA 1
ATOM 4683 C C . LEU B 1 130 ? 19.312 -55.406 -23.938 1 94.5 130 LEU B C 1
ATOM 4685 O O . LEU B 1 130 ? 19.719 -56.375 -24.594 1 94.5 130 LEU B O 1
ATOM 4689 N N . LEU B 1 131 ? 18.891 -55.531 -22.75 1 94.81 131 LEU B N 1
ATOM 4690 C CA . LEU B 1 131 ? 18.922 -56.812 -22.031 1 94.81 131 LEU B CA 1
ATOM 4691 C C . LEU B 1 131 ? 17.922 -57.781 -22.641 1 94.81 131 LEU B C 1
ATOM 4693 O O . LEU B 1 131 ? 18.141 -59 -22.625 1 94.81 131 LEU B O 1
ATOM 4697 N N . VAL B 1 132 ? 16.844 -57.25 -23.125 1 93.12 132 VAL B N 1
ATOM 4698 C CA . VAL B 1 132 ? 15.859 -58.094 -23.812 1 93.12 132 VAL B CA 1
ATOM 4699 C C . VAL B 1 132 ? 16.453 -58.594 -25.125 1 93.12 132 VAL B C 1
ATOM 4701 O O . VAL B 1 132 ? 16.328 -59.781 -25.438 1 93.12 132 VAL B O 1
ATOM 4704 N N . VAL B 1 133 ? 17.109 -57.75 -25.922 1 92.5 133 VAL B N 1
ATOM 4705 C CA . VAL B 1 133 ? 17.719 -58.094 -27.203 1 92.5 133 VAL B CA 1
ATOM 4706 C C . VAL B 1 133 ? 18.797 -59.125 -26.984 1 92.5 133 VAL B C 1
ATOM 4708 O O . VAL B 1 133 ? 18.953 -60.062 -27.797 1 92.5 133 VAL B O 1
ATOM 4711 N N . LEU B 1 134 ? 19.484 -59.062 -25.891 1 94.38 134 LEU B N 1
ATOM 4712 C CA . LEU B 1 134 ? 20.578 -60 -25.578 1 94.38 134 LEU B CA 1
ATOM 4713 C C . LEU B 1 134 ? 20.047 -61.312 -25.031 1 94.38 134 LEU B C 1
ATOM 4715 O O . LEU B 1 134 ? 20.812 -62.25 -24.812 1 94.38 134 LEU B O 1
ATOM 4719 N N . GLY B 1 135 ? 18.828 -61.344 -24.766 1 91.69 135 GLY B N 1
ATOM 4720 C CA . GLY B 1 135 ? 18.219 -62.594 -24.297 1 91.69 135 GLY B CA 1
ATOM 4721 C C . GLY B 1 135 ? 18.297 -62.75 -22.797 1 91.69 135 GLY B C 1
ATOM 4722 O O . GLY B 1 135 ? 18.016 -63.844 -22.266 1 91.69 135 GLY B O 1
ATOM 4723 N N . ALA B 1 136 ? 18.656 -61.75 -22.109 1 92.12 136 ALA B N 1
ATOM 4724 C CA . ALA B 1 136 ? 18.812 -61.812 -20.656 1 92.12 136 ALA B CA 1
ATOM 4725 C C . ALA B 1 136 ? 17.469 -61.656 -19.953 1 92.12 136 ALA B C 1
ATOM 4727 O O . ALA B 1 136 ? 17.266 -62.125 -18.844 1 92.12 136 ALA B O 1
ATOM 4728 N N . LEU B 1 137 ? 16.609 -60.906 -20.516 1 90.75 137 LEU B N 1
ATOM 4729 C CA . LEU B 1 137 ? 15.266 -60.688 -19.984 1 90.75 137 LEU B CA 1
ATOM 4730 C C . LEU B 1 137 ? 14.195 -61.094 -20.984 1 90.75 137 LEU B C 1
ATOM 4732 O O . LEU B 1 137 ? 14.367 -60.906 -22.203 1 90.75 137 LEU B O 1
ATOM 4736 N N . ASP B 1 138 ? 13.18 -61.625 -20.438 1 87.12 138 ASP B N 1
ATOM 4737 C CA . ASP B 1 138 ? 12.078 -62.094 -21.281 1 87.12 138 ASP B CA 1
ATOM 4738 C C . ASP B 1 138 ? 11.023 -61 -21.438 1 87.12 138 ASP B C 1
ATOM 4740 O O . ASP B 1 138 ? 10.953 -60.062 -20.625 1 87.12 138 ASP B O 1
ATOM 4744 N N . THR B 1 139 ? 10.289 -61.031 -22.531 1 87.69 139 THR B N 1
ATOM 4745 C CA . THR B 1 139 ? 9.164 -60.125 -22.781 1 87.69 139 THR B CA 1
ATOM 4746 C C . THR B 1 139 ? 7.953 -60.906 -23.297 1 87.69 139 THR B C 1
ATOM 4748 O O . THR B 1 139 ? 8.102 -61.906 -24 1 87.69 139 THR B O 1
ATOM 4751 N N . TYR B 1 140 ? 6.836 -60.5 -22.859 1 83.62 140 TYR B N 1
ATOM 4752 C CA . TYR B 1 140 ? 5.602 -61.188 -23.266 1 83.62 140 TYR B CA 1
ATOM 4753 C C . TYR B 1 140 ? 5.105 -60.656 -24.609 1 83.62 140 TYR B C 1
ATOM 4755 O O . TYR B 1 140 ? 4.172 -61.219 -25.188 1 83.62 140 TYR B O 1
ATOM 4763 N N . LEU B 1 141 ? 5.695 -59.688 -25.156 1 85.56 141 LEU B N 1
ATOM 4764 C CA . LEU B 1 141 ? 5.32 -59.125 -26.469 1 85.56 141 LEU B CA 1
ATOM 4765 C C . LEU B 1 141 ? 6.266 -59.625 -27.547 1 85.56 141 LEU B C 1
ATOM 4767 O O . LEU B 1 141 ? 7.469 -59.75 -27.328 1 85.56 141 LEU B O 1
ATOM 4771 N N . PRO B 1 142 ? 5.625 -59.938 -28.734 1 85.38 142 PRO B N 1
ATOM 4772 C CA . PRO B 1 142 ? 6.488 -60.375 -29.828 1 85.38 142 PRO B CA 1
ATOM 4773 C C . PRO B 1 142 ? 7.445 -59.281 -30.312 1 85.38 142 PRO B C 1
ATOM 4775 O O . PRO B 1 142 ? 7.086 -58.125 -30.344 1 85.38 142 PRO B O 1
ATOM 4778 N N . LEU B 1 143 ? 8.727 -59.719 -30.547 1 82.62 143 LEU B N 1
ATOM 4779 C CA . LEU B 1 143 ? 9.672 -58.812 -31.203 1 82.62 143 LEU B CA 1
ATOM 4780 C C . LEU B 1 143 ? 9.445 -58.781 -32.719 1 82.62 143 LEU B C 1
ATOM 4782 O O . LEU B 1 143 ? 9.125 -59.812 -33.312 1 82.62 143 LEU B O 1
ATOM 4786 N N . PRO B 1 144 ? 9.25 -57.75 -33.406 1 83.25 144 PRO B N 1
ATOM 4787 C CA . PRO B 1 144 ? 9.773 -56.438 -33.031 1 83.25 144 PRO B CA 1
ATOM 4788 C C . PRO B 1 144 ? 8.703 -55.531 -32.469 1 83.25 144 PRO B C 1
ATOM 4790 O O . PRO B 1 144 ? 9 -54.406 -32.062 1 83.25 144 PRO B O 1
ATOM 4793 N N . GLN B 1 145 ? 7.355 -55.906 -32.375 1 81.81 145 GLN B N 1
ATOM 4794 C CA . GLN B 1 145 ? 6.246 -55.062 -31.922 1 81.81 145 GLN B CA 1
ATOM 4795 C C . GLN B 1 145 ? 6.488 -54.562 -30.516 1 81.81 145 GLN B C 1
ATOM 4797 O O . GLN B 1 145 ? 6.164 -53.406 -30.203 1 81.81 145 GLN B O 1
ATOM 4802 N N . G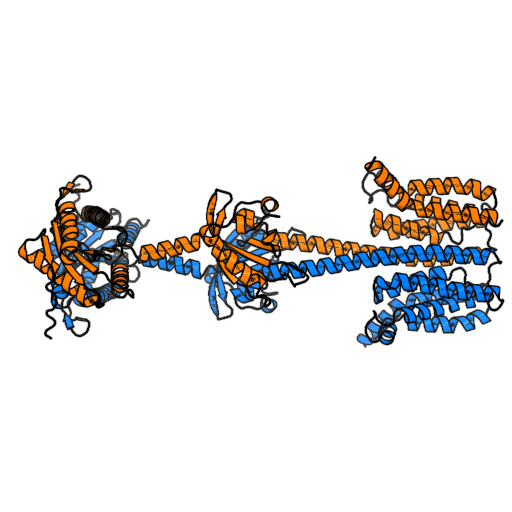LY B 1 146 ? 7.113 -55.375 -29.75 1 84.31 146 GLY B N 1
ATOM 4803 C CA . GLY B 1 146 ? 7.41 -54.969 -28.391 1 84.31 146 GLY B CA 1
ATOM 4804 C C . GLY B 1 146 ? 8.359 -53.781 -28.328 1 84.31 146 GLY B C 1
ATOM 4805 O O . GLY B 1 146 ? 8.148 -52.844 -27.547 1 84.31 146 GLY B O 1
ATOM 4806 N N . HIS B 1 147 ? 9.367 -53.812 -29.109 1 86.56 147 HIS B N 1
ATOM 4807 C CA . HIS B 1 147 ? 10.328 -52.719 -29.156 1 86.56 147 HIS B CA 1
ATOM 4808 C C . HIS B 1 147 ? 9.664 -51.438 -29.641 1 86.56 147 HIS B C 1
ATOM 4810 O O . HIS B 1 147 ? 9.945 -50.344 -29.125 1 86.56 147 HIS B O 1
ATOM 4816 N N . LEU B 1 148 ? 8.797 -51.531 -30.531 1 83.81 148 LEU B N 1
ATOM 4817 C CA . LEU B 1 148 ? 8.109 -50.375 -31.078 1 83.81 148 LEU B CA 1
ATOM 4818 C C . LEU B 1 148 ? 7.215 -49.719 -30.016 1 83.81 148 LEU B C 1
ATOM 4820 O O . LEU B 1 148 ? 7.191 -48.5 -29.875 1 83.81 148 LEU B O 1
ATOM 4824 N N . VAL B 1 149 ? 6.488 -50.562 -29.328 1 84.69 149 VAL B N 1
ATOM 4825 C CA . VAL B 1 149 ? 5.629 -50.062 -28.266 1 84.69 149 VAL B CA 1
ATOM 4826 C C . VAL B 1 149 ? 6.465 -49.281 -27.234 1 84.69 149 VAL B C 1
ATOM 4828 O O . VAL B 1 149 ? 6.078 -48.219 -26.797 1 84.69 149 VAL B O 1
ATOM 4831 N N . THR B 1 150 ? 7.59 -49.844 -26.938 1 88.38 150 THR B N 1
ATOM 4832 C CA . THR B 1 150 ? 8.477 -49.219 -25.953 1 88.38 150 THR B CA 1
ATOM 4833 C C . THR B 1 150 ? 8.945 -47.844 -26.438 1 88.38 150 THR B C 1
ATOM 4835 O O . THR B 1 150 ? 8.906 -46.875 -25.672 1 88.38 150 THR B O 1
ATOM 4838 N N . VAL B 1 151 ? 9.32 -47.781 -27.641 1 86.19 151 VAL B N 1
ATOM 4839 C CA . VAL B 1 151 ? 9.852 -46.531 -28.188 1 86.19 151 VAL B CA 1
ATOM 4840 C C . VAL B 1 151 ? 8.758 -45.469 -28.234 1 86.19 151 VAL B C 1
ATOM 4842 O O . VAL B 1 151 ? 8.969 -44.312 -27.812 1 86.19 151 VAL B O 1
ATOM 4845 N N . LEU B 1 152 ? 7.586 -45.781 -28.672 1 83.75 152 LEU B N 1
ATOM 4846 C CA . LEU B 1 152 ? 6.484 -44.844 -28.781 1 83.75 152 LEU B CA 1
ATOM 4847 C C . LEU B 1 152 ? 6.027 -44.375 -27.391 1 83.75 152 LEU B C 1
ATOM 4849 O O . LEU B 1 152 ? 5.734 -43.188 -27.188 1 83.75 152 LEU B O 1
ATOM 4853 N N . ALA B 1 153 ? 5.973 -45.312 -26.516 1 87.06 153 ALA B N 1
ATOM 4854 C CA . ALA B 1 153 ? 5.613 -45 -25.141 1 87.06 153 ALA B CA 1
ATOM 4855 C C . ALA B 1 153 ? 6.633 -44.031 -24.516 1 87.06 153 ALA B C 1
ATOM 4857 O O . ALA B 1 153 ? 6.27 -43.094 -23.797 1 87.06 153 ALA B O 1
ATOM 4858 N N . ALA B 1 154 ? 7.898 -44.312 -24.828 1 89.06 154 ALA B N 1
ATOM 4859 C CA . ALA B 1 154 ? 8.969 -43.469 -24.297 1 89.06 154 ALA B CA 1
ATOM 4860 C C . ALA B 1 154 ? 8.875 -42.031 -24.844 1 89.06 154 ALA B C 1
ATOM 4862 O O . ALA B 1 154 ? 9.062 -41.062 -24.109 1 89.06 154 ALA B O 1
ATOM 4863 N N . ILE B 1 155 ? 8.57 -41.906 -26.047 1 86.19 155 ILE B N 1
ATOM 4864 C CA . ILE B 1 155 ? 8.43 -40.594 -26.672 1 86.19 155 ILE B CA 1
ATOM 4865 C C . ILE B 1 155 ? 7.234 -39.875 -26.078 1 86.19 155 ILE B C 1
ATOM 4867 O O . ILE B 1 155 ? 7.34 -38.688 -25.719 1 86.19 155 ILE B O 1
ATOM 4871 N N . GLY B 1 156 ? 6.117 -40.562 -25.984 1 84.75 156 GLY B N 1
ATOM 4872 C CA . GLY B 1 156 ? 4.941 -40 -25.359 1 84.75 156 GLY B CA 1
ATOM 4873 C C . GLY B 1 156 ? 5.176 -39.562 -23.922 1 84.75 156 GLY B C 1
ATOM 4874 O O . GLY B 1 156 ? 4.734 -38.5 -23.516 1 84.75 156 GLY B O 1
ATOM 4875 N N . ALA B 1 157 ? 5.852 -40.406 -23.219 1 88.88 157 ALA B N 1
ATOM 4876 C CA . ALA B 1 157 ? 6.145 -40.094 -21.812 1 88.88 157 ALA B CA 1
ATOM 4877 C C . ALA B 1 157 ? 7.066 -38.875 -21.688 1 88.88 157 ALA B C 1
ATOM 4879 O O . ALA B 1 157 ? 6.895 -38.062 -20.797 1 88.88 157 ALA B O 1
ATOM 4880 N N . ALA B 1 158 ? 8 -38.812 -22.594 1 90.19 158 ALA B N 1
ATOM 4881 C CA . ALA B 1 158 ? 8.914 -37.688 -22.578 1 90.19 158 ALA B CA 1
ATOM 4882 C C . ALA B 1 158 ? 8.172 -36.375 -22.859 1 90.19 158 ALA B C 1
ATOM 4884 O O . ALA B 1 158 ? 8.422 -35.344 -22.203 1 90.19 158 ALA B O 1
ATOM 4885 N N . SER B 1 159 ? 7.34 -36.406 -23.766 1 88.5 159 SER B N 1
ATOM 4886 C CA . SER B 1 159 ? 6.535 -35.219 -24.094 1 88.5 159 SER B CA 1
ATOM 4887 C C . SER B 1 159 ? 5.668 -34.812 -22.906 1 88.5 159 SER B C 1
ATOM 4889 O O . SER B 1 159 ? 5.586 -33.625 -22.594 1 88.5 159 SER B O 1
ATOM 4891 N N . THR B 1 160 ? 5.062 -35.781 -22.328 1 90.19 160 THR B N 1
ATOM 4892 C CA . THR B 1 160 ? 4.215 -35.5 -21.172 1 90.19 160 THR B CA 1
ATOM 4893 C C . THR B 1 160 ? 5.039 -34.938 -20.016 1 90.19 160 THR B C 1
ATOM 4895 O O . THR B 1 160 ? 4.621 -34 -19.359 1 90.19 160 THR B O 1
ATOM 4898 N N . ALA B 1 161 ? 6.164 -35.531 -19.812 1 92.62 161 ALA B N 1
ATOM 4899 C CA . ALA B 1 161 ? 7.055 -35.062 -18.766 1 92.62 161 ALA B CA 1
ATOM 4900 C C . ALA B 1 161 ? 7.457 -33.594 -18.984 1 92.62 161 ALA B C 1
ATOM 4902 O O . ALA B 1 161 ? 7.531 -32.812 -18.047 1 92.62 161 ALA B O 1
ATOM 4903 N N . ARG B 1 162 ? 7.715 -33.281 -20.188 1 91.25 162 ARG B N 1
ATOM 4904 C CA . ARG B 1 162 ? 8.062 -31.906 -20.531 1 91.25 162 ARG B CA 1
ATOM 4905 C C . ARG B 1 162 ? 6.93 -30.953 -20.172 1 91.25 162 ARG B C 1
ATOM 4907 O O . ARG B 1 162 ? 7.164 -29.906 -19.578 1 91.25 162 ARG B O 1
ATOM 4914 N N . VAL B 1 163 ? 5.781 -31.328 -20.5 1 90.44 163 VAL B N 1
ATOM 4915 C CA . VAL B 1 163 ? 4.621 -30.484 -20.219 1 90.44 163 VAL B CA 1
ATOM 4916 C C . VAL B 1 163 ? 4.453 -30.344 -18.703 1 90.44 163 VAL B C 1
ATOM 4918 O O . VAL B 1 163 ? 4.199 -29.234 -18.219 1 90.44 163 VAL B O 1
ATOM 4921 N N . MET B 1 164 ? 4.586 -31.422 -18.047 1 92.19 164 MET B N 1
ATOM 4922 C CA . MET B 1 164 ? 4.492 -31.375 -16.594 1 92.19 164 MET B CA 1
ATOM 4923 C C . MET B 1 164 ? 5.559 -30.453 -16 1 92.19 164 MET B C 1
ATOM 4925 O O . MET B 1 164 ? 5.27 -29.656 -15.102 1 92.19 164 MET B O 1
ATOM 4929 N N . GLY B 1 165 ? 6.738 -30.609 -16.5 1 93.88 165 GLY B N 1
ATOM 4930 C CA . GLY B 1 165 ? 7.832 -29.766 -16.031 1 93.88 165 GLY B CA 1
ATOM 4931 C C . GLY B 1 165 ? 7.602 -28.281 -16.281 1 93.88 165 GLY B C 1
ATOM 4932 O O . GLY B 1 165 ? 7.82 -27.453 -15.398 1 93.88 165 GLY B O 1
ATOM 4933 N N . LEU B 1 166 ? 7.125 -27.938 -17.406 1 92.75 166 LEU B N 1
ATOM 4934 C CA . LEU B 1 166 ? 6.879 -26.547 -17.766 1 92.75 166 LEU B CA 1
ATOM 4935 C C . LEU B 1 166 ? 5.727 -25.969 -16.953 1 92.75 166 LEU B C 1
ATOM 4937 O O . LEU B 1 166 ? 5.77 -24.812 -16.531 1 92.75 166 LEU B O 1
ATOM 4941 N N . THR B 1 167 ? 4.723 -26.75 -16.75 1 91.88 167 THR B N 1
ATOM 4942 C CA . THR B 1 167 ? 3.602 -26.312 -15.93 1 91.88 167 THR B CA 1
ATOM 4943 C C . THR B 1 167 ? 4.051 -26.062 -14.492 1 91.88 167 THR B C 1
ATOM 4945 O O . THR B 1 167 ? 3.615 -25.094 -13.859 1 91.88 167 THR B O 1
ATOM 4948 N N . GLN B 1 168 ? 4.871 -26.922 -14.031 1 93.38 168 GLN B N 1
ATOM 4949 C CA . GLN B 1 168 ? 5.43 -26.75 -12.695 1 93.38 168 GLN B CA 1
ATOM 4950 C C . GLN B 1 168 ? 6.262 -25.469 -12.609 1 93.38 168 GLN B C 1
ATOM 4952 O O . GLN B 1 168 ? 6.215 -24.766 -11.602 1 93.38 168 GLN B O 1
ATOM 4957 N N . GLN B 1 169 ? 6.977 -25.234 -13.602 1 94.88 169 GLN B N 1
ATOM 4958 C CA . GLN B 1 169 ? 7.781 -24.016 -13.648 1 94.88 169 GLN B CA 1
ATOM 4959 C C . GLN B 1 169 ? 6.898 -22.766 -13.594 1 94.88 169 GLN B C 1
ATOM 4961 O O . GLN B 1 169 ? 7.207 -21.812 -12.883 1 94.88 169 GLN B O 1
ATOM 4966 N N . GLN B 1 170 ? 5.875 -22.766 -14.305 1 94.19 170 GLN B N 1
ATOM 4967 C CA . GLN B 1 170 ? 4.949 -21.641 -14.312 1 94.19 170 GLN B CA 1
ATOM 4968 C C . GLN B 1 170 ? 4.32 -21.438 -12.938 1 94.19 170 GLN B C 1
ATOM 4970 O O . GLN B 1 170 ? 4.121 -20.297 -12.5 1 94.19 170 GLN B O 1
ATOM 4975 N N . GLN B 1 171 ? 3.969 -22.5 -12.336 1 93.06 171 GLN B N 1
ATOM 4976 C CA . GLN B 1 171 ? 3.424 -22.438 -10.984 1 93.06 171 GLN B CA 1
ATOM 4977 C C . GLN B 1 171 ? 4.422 -21.797 -10.023 1 93.06 171 GLN B C 1
ATOM 4979 O O . GLN B 1 171 ? 4.059 -20.922 -9.227 1 93.06 171 GLN B O 1
ATOM 4984 N N . GLU B 1 172 ? 5.613 -22.25 -10.094 1 94.56 172 GLU B N 1
ATOM 4985 C CA . GLU B 1 172 ? 6.672 -21.703 -9.242 1 94.56 172 GLU B CA 1
ATOM 4986 C C . GLU B 1 172 ? 6.871 -20.219 -9.5 1 94.56 172 GLU B C 1
ATOM 4988 O O . GLU B 1 172 ? 7.066 -19.438 -8.57 1 94.56 172 GLU B O 1
ATOM 4993 N N . GLU B 1 173 ? 6.852 -19.828 -10.68 1 94.31 173 GLU B N 1
ATOM 4994 C CA . GLU B 1 173 ? 7.012 -18.422 -11.047 1 94.31 173 GLU B CA 1
ATOM 4995 C C . GLU B 1 173 ? 5.859 -17.578 -10.508 1 94.31 173 GLU B C 1
ATOM 4997 O O . GLU B 1 173 ? 6.078 -16.469 -10.016 1 94.31 173 GLU B O 1
ATOM 5002 N N . SER B 1 174 ? 4.672 -18.047 -10.602 1 93.94 174 SER B N 1
ATOM 5003 C CA . SER B 1 174 ? 3.51 -17.344 -10.078 1 93.94 174 SER B CA 1
ATOM 5004 C C . SER B 1 174 ? 3.596 -17.172 -8.562 1 93.94 174 SER B C 1
ATOM 5006 O O . SER B 1 174 ? 3.25 -16.125 -8.031 1 93.94 174 SER B O 1
ATOM 5008 N N . GLU B 1 175 ? 4 -18.203 -7.926 1 93.38 175 GLU B N 1
ATOM 5009 C CA . GLU B 1 175 ? 4.168 -18.141 -6.477 1 93.38 175 GLU B CA 1
ATOM 5010 C C . GLU B 1 175 ? 5.242 -17.125 -6.086 1 93.38 175 GLU B C 1
ATOM 5012 O O . GLU B 1 175 ? 5.082 -16.391 -5.113 1 93.38 175 GLU B O 1
ATOM 5017 N N . ARG B 1 176 ? 6.309 -17.219 -6.832 1 92.12 176 ARG B N 1
ATOM 5018 C CA . ARG B 1 176 ? 7.375 -16.25 -6.578 1 92.12 176 ARG B CA 1
ATOM 5019 C C . ARG B 1 176 ? 6.891 -14.828 -6.809 1 92.12 176 ARG B C 1
ATOM 5021 O O . ARG B 1 176 ? 7.176 -13.93 -6.012 1 92.12 176 ARG B O 1
ATOM 5028 N N . ALA B 1 177 ? 6.207 -14.656 -7.84 1 92.38 177 ALA B N 1
ATOM 5029 C CA . ALA B 1 177 ? 5.664 -13.336 -8.148 1 92.38 177 ALA B CA 1
ATOM 5030 C C . ALA B 1 177 ? 4.727 -12.852 -7.043 1 92.38 177 ALA B C 1
ATOM 5032 O O . ALA B 1 177 ? 4.719 -11.672 -6.695 1 92.38 177 ALA B O 1
ATOM 5033 N N . LEU B 1 178 ? 3.93 -13.703 -6.559 1 91.88 178 LEU B N 1
ATOM 5034 C CA . LEU B 1 178 ? 3.014 -13.375 -5.473 1 91.88 178 LEU B CA 1
ATOM 5035 C C . LEU B 1 178 ? 3.781 -12.938 -4.227 1 91.88 178 LEU B C 1
ATOM 5037 O O . LEU B 1 178 ? 3.475 -11.906 -3.635 1 91.88 178 LEU B O 1
ATOM 5041 N N . ARG B 1 179 ? 4.797 -13.664 -3.834 1 91.44 179 ARG B N 1
ATOM 5042 C CA . ARG B 1 179 ? 5.609 -13.344 -2.668 1 91.44 179 ARG B CA 1
ATOM 5043 C C . ARG B 1 179 ? 6.316 -12 -2.846 1 91.44 179 ARG B C 1
ATOM 5045 O O . ARG B 1 179 ? 6.379 -11.195 -1.91 1 91.44 179 ARG B O 1
ATOM 5052 N N . GLU B 1 180 ? 6.844 -11.844 -3.986 1 89.06 180 GLU B N 1
ATOM 5053 C CA . GLU B 1 180 ? 7.531 -10.586 -4.285 1 89.06 180 GLU B CA 1
ATOM 5054 C C . GLU B 1 180 ? 6.574 -9.406 -4.227 1 89.06 180 GLU B C 1
ATOM 5056 O O . GLU B 1 180 ? 6.93 -8.336 -3.729 1 89.06 180 GLU B O 1
ATOM 5061 N N . SER B 1 181 ? 5.434 -9.602 -4.766 1 89.56 181 SER B N 1
ATOM 5062 C CA . SER B 1 181 ? 4.426 -8.547 -4.734 1 89.56 181 SER B CA 1
ATOM 5063 C C . SER B 1 181 ? 4.039 -8.203 -3.299 1 89.56 181 SER B C 1
ATOM 5065 O O . SER B 1 181 ? 3.969 -7.023 -2.939 1 89.56 181 SER B O 1
ATOM 5067 N N . GLU B 1 182 ? 3.805 -9.125 -2.529 1 87.75 182 GLU B N 1
ATOM 5068 C CA . GLU B 1 182 ? 3.436 -8.922 -1.131 1 87.75 182 GLU B CA 1
ATOM 5069 C C . GLU B 1 182 ? 4.559 -8.234 -0.36 1 87.75 182 GLU B C 1
ATOM 5071 O O . GLU B 1 182 ? 4.309 -7.344 0.454 1 87.75 182 GLU B O 1
ATOM 5076 N N . GLU B 1 183 ? 5.727 -8.672 -0.605 1 86.38 183 GLU B N 1
ATOM 5077 C CA . GLU B 1 183 ? 6.891 -8.055 0.032 1 86.38 183 GLU B CA 1
ATOM 5078 C C . GLU B 1 183 ? 7.059 -6.605 -0.406 1 86.38 183 GLU B C 1
ATOM 5080 O O . GLU B 1 183 ? 7.348 -5.734 0.414 1 86.38 183 GLU B O 1
ATOM 5085 N N . ARG B 1 184 ? 6.957 -6.414 -1.658 1 84.5 184 ARG B N 1
ATOM 5086 C CA . ARG B 1 184 ? 7.023 -5.066 -2.209 1 84.5 184 ARG B CA 1
ATOM 5087 C C . ARG B 1 184 ? 6.027 -4.141 -1.52 1 84.5 184 ARG B C 1
ATOM 5089 O O . ARG B 1 184 ? 6.395 -3.062 -1.053 1 84.5 184 ARG B O 1
ATOM 5096 N N . PHE B 1 185 ? 4.812 -4.516 -1.357 1 83.81 185 PHE B N 1
ATOM 5097 C CA . PHE B 1 185 ? 3.762 -3.701 -0.758 1 83.81 185 PHE B CA 1
ATOM 5098 C C . PHE B 1 185 ? 4.043 -3.461 0.721 1 83.81 185 PHE B C 1
ATOM 5100 O O . PHE B 1 185 ? 3.807 -2.365 1.232 1 83.81 185 PHE B O 1
ATOM 5107 N N . ARG B 1 186 ? 4.469 -4.438 1.298 1 82.31 186 ARG B N 1
ATOM 5108 C CA . ARG B 1 186 ? 4.828 -4.301 2.705 1 82.31 186 ARG B CA 1
ATOM 5109 C C . ARG B 1 186 ? 5.855 -3.188 2.902 1 82.31 186 ARG B C 1
ATOM 5111 O O . ARG B 1 186 ? 5.715 -2.361 3.805 1 82.31 186 ARG B O 1
ATOM 5118 N N . ILE B 1 187 ? 6.785 -3.113 2.07 1 79.5 187 ILE B N 1
ATOM 5119 C CA . ILE B 1 187 ? 7.855 -2.125 2.156 1 79.5 187 ILE B CA 1
ATOM 5120 C C . ILE B 1 187 ? 7.301 -0.738 1.836 1 79.5 187 ILE B C 1
ATOM 5122 O O . ILE B 1 187 ? 7.672 0.248 2.475 1 79.5 187 ILE B O 1
ATOM 5126 N N . LEU B 1 188 ? 6.406 -0.629 0.889 1 81.19 188 LEU B N 1
ATOM 5127 C CA . LEU B 1 188 ? 5.867 0.648 0.432 1 81.19 188 LEU B CA 1
ATOM 5128 C C . LEU B 1 188 ? 5.031 1.307 1.523 1 81.19 188 LEU B C 1
ATOM 5130 O O . LEU B 1 188 ? 4.984 2.535 1.619 1 81.19 188 LEU B O 1
ATOM 5134 N N . VAL B 1 189 ? 4.445 0.485 2.395 1 81.31 189 VAL B N 1
ATOM 5135 C CA . VAL B 1 189 ? 3.547 1.077 3.381 1 81.31 189 VAL B CA 1
ATOM 5136 C C . VAL B 1 189 ? 4.25 1.163 4.734 1 81.31 189 VAL B C 1
ATOM 5138 O O . VAL B 1 189 ? 3.723 1.758 5.676 1 81.31 189 VAL B O 1
ATOM 5141 N N . GLN B 1 190 ? 5.379 0.624 4.84 1 74.44 190 GLN B N 1
ATOM 5142 C CA . GLN B 1 190 ? 6.109 0.532 6.102 1 74.44 190 GLN B CA 1
ATOM 5143 C C . GLN B 1 190 ? 6.539 1.912 6.59 1 74.44 190 GLN B C 1
ATOM 5145 O O . GLN B 1 190 ? 6.418 2.223 7.777 1 74.44 190 GLN B O 1
ATOM 5150 N N . ASP B 1 191 ? 6.977 2.717 5.691 1 68.19 191 ASP B N 1
ATOM 5151 C CA . ASP B 1 191 ? 7.559 3.988 6.105 1 68.19 191 ASP B CA 1
ATOM 5152 C C . ASP B 1 191 ? 6.559 5.129 5.941 1 68.19 191 ASP B C 1
ATOM 5154 O O . ASP B 1 191 ? 6.918 6.301 6.066 1 68.19 191 ASP B O 1
ATOM 5158 N N . GLY B 1 192 ? 5.375 4.688 5.68 1 74.75 192 GLY B N 1
ATOM 5159 C CA . GLY B 1 192 ? 4.367 5.73 5.562 1 74.75 192 GLY B CA 1
ATOM 5160 C C . GLY B 1 192 ? 3.984 6.344 6.898 1 74.75 192 GLY B C 1
ATOM 5161 O O . GLY B 1 192 ? 4.246 5.758 7.953 1 74.75 192 GLY B O 1
ATOM 5162 N N . THR B 1 193 ? 3.574 7.547 6.883 1 74.81 193 THR B N 1
ATOM 5163 C CA . THR B 1 193 ? 3.117 8.242 8.086 1 74.81 193 THR B CA 1
ATOM 5164 C C . THR B 1 193 ? 1.668 7.879 8.398 1 74.81 193 THR B C 1
ATOM 5166 O O . THR B 1 193 ? 1.162 8.203 9.469 1 74.81 193 THR B O 1
ATOM 5169 N N . GLU B 1 194 ? 1.15 7.219 7.535 1 84.06 194 GLU B N 1
ATOM 5170 C CA . GLU B 1 194 ? -0.245 6.824 7.703 1 84.06 194 GLU B CA 1
ATOM 5171 C C . GLU B 1 194 ? -0.359 5.348 8.078 1 84.06 194 GLU B C 1
ATOM 5173 O O . GLU B 1 194 ? 0.382 4.512 7.555 1 84.06 194 GLU B O 1
ATOM 5178 N N . ILE B 1 195 ? -1.202 5.07 9.023 1 89.38 195 ILE B N 1
ATOM 5179 C CA . ILE B 1 195 ? -1.521 3.691 9.375 1 89.38 195 ILE B CA 1
ATOM 5180 C C . ILE B 1 195 ? -2.721 3.215 8.555 1 89.38 195 ILE B C 1
ATOM 5182 O O . ILE B 1 195 ? -3.748 3.893 8.5 1 89.38 195 ILE B O 1
ATOM 5186 N N . ILE B 1 196 ? -2.551 2.156 7.945 1 90.5 196 ILE B N 1
ATOM 5187 C CA . ILE B 1 196 ? -3.643 1.553 7.188 1 90.5 196 ILE B CA 1
ATOM 5188 C C . ILE B 1 196 ? -4.152 0.311 7.918 1 90.5 196 ILE B C 1
ATOM 5190 O O . ILE B 1 196 ? -3.361 -0.545 8.32 1 90.5 196 ILE B O 1
ATOM 5194 N N . THR B 1 197 ? -5.434 0.138 8.062 1 91 197 THR B N 1
ATOM 5195 C CA . THR B 1 197 ? -6.031 -1.017 8.727 1 91 197 THR B CA 1
ATOM 5196 C C . THR B 1 197 ? -7.145 -1.613 7.871 1 91 197 THR B C 1
ATOM 5198 O O . THR B 1 197 ? -7.773 -0.907 7.082 1 91 197 THR B O 1
ATOM 5201 N N . VAL B 1 198 ? -7.25 -2.84 7.922 1 92.19 198 VAL B N 1
ATOM 5202 C CA . VAL B 1 198 ? -8.406 -3.559 7.395 1 92.19 198 VAL B CA 1
ATOM 5203 C C . VAL B 1 198 ? -9.094 -4.332 8.523 1 92.19 198 VAL B C 1
ATOM 5205 O O . VAL B 1 198 ? -8.469 -5.172 9.172 1 92.19 198 VAL B O 1
ATOM 5208 N N . SER B 1 199 ? -10.289 -4.031 8.766 1 92.56 199 SER B N 1
ATOM 5209 C CA . SER B 1 199 ? -11.047 -4.676 9.828 1 92.56 199 SER B CA 1
ATOM 5210 C C . SER B 1 199 ? -12.289 -5.371 9.273 1 92.56 199 SER B C 1
ATOM 5212 O O . SER B 1 199 ? -12.766 -5.035 8.188 1 92.56 199 SER B O 1
ATOM 5214 N N . ASP B 1 200 ? -12.688 -6.34 10.023 1 91.31 200 ASP B N 1
ATOM 5215 C CA . ASP B 1 200 ? -13.922 -7.008 9.617 1 91.31 200 ASP B CA 1
ATOM 5216 C C . ASP B 1 200 ? -15.148 -6.215 10.07 1 91.31 200 ASP B C 1
ATOM 5218 O O . ASP B 1 200 ? -15.023 -5.082 10.539 1 91.31 200 ASP B O 1
ATOM 5222 N N . ALA B 1 201 ? -16.359 -6.73 9.844 1 86.25 201 ALA B N 1
ATOM 5223 C CA . ALA B 1 201 ? -17.609 -6.043 10.156 1 86.25 201 ALA B CA 1
ATOM 5224 C C . ALA B 1 201 ? -17.75 -5.805 11.656 1 86.25 201 ALA B C 1
ATOM 5226 O O . ALA B 1 201 ? -18.438 -4.871 12.086 1 86.25 201 ALA B O 1
ATOM 5227 N N . ASP B 1 202 ? -17.016 -6.613 12.453 1 84.88 202 ASP B N 1
ATOM 5228 C CA . ASP B 1 202 ? -17.047 -6.473 13.906 1 84.88 202 ASP B CA 1
ATOM 5229 C C . ASP B 1 202 ? -15.906 -5.574 14.398 1 84.88 202 ASP B C 1
ATOM 5231 O O . ASP B 1 202 ? -15.633 -5.512 15.594 1 84.88 202 ASP B O 1
ATOM 5235 N N . THR B 1 203 ? -15.18 -5.039 13.5 1 83.69 203 THR B N 1
ATOM 5236 C CA . THR B 1 203 ? -14.133 -4.055 13.766 1 83.69 203 THR B CA 1
ATOM 5237 C C . THR B 1 203 ? -12.875 -4.73 14.305 1 83.69 203 THR B C 1
ATOM 5239 O O . THR B 1 203 ? -12.062 -4.094 14.977 1 83.69 203 THR B O 1
ATOM 5242 N N . VAL B 1 204 ? -12.828 -5.965 14.109 1 91.06 204 VAL B N 1
ATOM 5243 C CA . VAL B 1 204 ? -11.594 -6.664 14.469 1 91.06 204 VAL B CA 1
ATOM 5244 C C . VAL B 1 204 ? -10.531 -6.422 13.398 1 91.06 204 VAL B C 1
ATOM 5246 O O . VAL B 1 204 ? -10.789 -6.621 12.211 1 91.06 204 VAL B O 1
ATOM 5249 N N . ILE B 1 205 ? -9.406 -6.094 13.812 1 93.38 205 ILE B N 1
ATOM 5250 C CA . ILE B 1 205 ? -8.336 -5.754 12.883 1 93.38 205 ILE B CA 1
ATOM 5251 C C . ILE B 1 205 ? -7.75 -7.031 12.281 1 93.38 205 ILE B C 1
ATOM 5253 O O . ILE B 1 205 ? -7.227 -7.883 13 1 93.38 205 ILE B O 1
ATOM 5257 N N . ARG B 1 206 ? -7.793 -7.172 11.031 1 92.75 206 ARG B N 1
ATOM 5258 C CA . ARG B 1 206 ? -7.246 -8.312 10.312 1 92.75 206 ARG B CA 1
ATOM 5259 C C . ARG B 1 206 ? -5.895 -7.973 9.688 1 92.75 206 ARG B C 1
ATOM 5261 O O . ARG B 1 206 ? -5.082 -8.867 9.438 1 92.75 206 ARG B O 1
ATOM 5268 N N . TYR B 1 207 ? -5.809 -6.75 9.414 1 90.94 207 TYR B N 1
ATOM 5269 C CA . TYR B 1 207 ? -4.551 -6.238 8.883 1 90.94 207 TYR B CA 1
ATOM 5270 C C . TYR B 1 207 ? -4.25 -4.852 9.438 1 90.94 207 TYR B C 1
ATOM 5272 O O . TYR B 1 207 ? -5.16 -4.039 9.633 1 90.94 207 TYR B O 1
ATOM 5280 N N . ILE B 1 208 ? -2.977 -4.602 9.609 1 91.44 208 ILE B N 1
ATOM 5281 C CA . ILE B 1 208 ? -2.502 -3.281 10 1 91.44 208 ILE B CA 1
ATOM 5282 C C . ILE B 1 208 ? -1.096 -3.053 9.453 1 91.44 208 ILE B C 1
ATOM 5284 O O . ILE B 1 208 ? -0.268 -3.967 9.445 1 91.44 208 ILE B O 1
ATOM 5288 N N . SER B 1 209 ? -0.912 -1.94 8.906 1 89.56 209 SER B N 1
ATOM 5289 C CA . SER B 1 209 ? 0.378 -1.641 8.297 1 89.56 209 SER B CA 1
ATOM 5290 C C . SER B 1 209 ? 1.471 -1.498 9.352 1 89.56 209 SER B C 1
ATOM 5292 O O . SER B 1 209 ? 1.199 -1.085 10.477 1 89.56 209 SER B O 1
ATOM 5294 N N . PRO B 1 210 ? 2.688 -1.76 9 1 88.5 210 PRO B N 1
ATOM 5295 C CA . PRO B 1 210 ? 3.807 -1.67 9.945 1 88.5 210 PRO B CA 1
ATOM 5296 C C . PRO B 1 210 ? 4.062 -0.242 10.422 1 88.5 210 PRO B C 1
ATOM 5298 O O . PRO B 1 210 ? 4.742 -0.038 11.43 1 88.5 210 PRO B O 1
ATOM 5301 N N . SER B 1 211 ? 3.51 0.688 9.734 1 87.56 211 SER B N 1
ATOM 5302 C CA . SER B 1 211 ? 3.674 2.084 10.117 1 87.56 211 SER B CA 1
ATOM 5303 C C . SER B 1 211 ? 3.105 2.344 11.508 1 87.56 211 SER B C 1
ATOM 5305 O O . SER B 1 211 ? 3.42 3.359 12.133 1 87.56 211 SER B O 1
ATOM 5307 N N . VAL B 1 212 ? 2.305 1.487 12.031 1 89.88 212 VAL B N 1
ATOM 5308 C CA . VAL B 1 212 ? 1.708 1.626 13.359 1 89.88 212 VAL B CA 1
ATOM 5309 C C . VAL B 1 212 ? 2.809 1.703 14.414 1 89.88 212 VAL B C 1
ATOM 5311 O O . VAL B 1 212 ? 2.656 2.391 15.43 1 89.88 212 VAL B O 1
ATOM 5314 N N . GLU B 1 213 ? 3.889 1.03 14.164 1 89.62 213 GLU B N 1
ATOM 5315 C CA . GLU B 1 213 ? 4.996 1.015 15.109 1 89.62 213 GLU B CA 1
ATOM 5316 C C . GLU B 1 213 ? 5.609 2.404 15.266 1 89.62 213 GLU B C 1
ATOM 5318 O O . GLU B 1 213 ? 5.93 2.826 16.375 1 89.62 213 GLU B O 1
ATOM 5323 N N . GLN B 1 214 ? 5.742 3.07 14.219 1 83 214 GLN B N 1
ATOM 5324 C CA . GLN B 1 214 ? 6.328 4.406 14.25 1 83 214 GLN B CA 1
ATOM 5325 C C . GLN B 1 214 ? 5.316 5.441 14.734 1 83 214 GLN B C 1
ATOM 5327 O O . GLN B 1 214 ? 5.676 6.379 15.445 1 83 214 GLN B O 1
ATOM 5332 N N . SER B 1 215 ? 4.109 5.273 14.352 1 86 215 SER B N 1
ATOM 5333 C CA . SER B 1 215 ? 3.09 6.289 14.617 1 86 215 SER B CA 1
ATOM 5334 C C . SER B 1 215 ? 2.502 6.137 16.016 1 86 215 SER B C 1
ATOM 5336 O O . SER B 1 215 ? 2.225 7.129 16.688 1 86 215 SER B O 1
ATOM 5338 N N . LEU B 1 216 ? 2.221 4.855 16.438 1 89.94 216 LEU B N 1
ATOM 5339 C CA . LEU B 1 216 ? 1.525 4.645 17.703 1 89.94 216 LEU B CA 1
ATOM 5340 C C . LEU B 1 216 ? 2.379 3.818 18.656 1 89.94 216 LEU B C 1
ATOM 5342 O O . LEU B 1 216 ? 2.006 3.623 19.828 1 89.94 216 LEU B O 1
ATOM 5346 N N . GLY B 1 217 ? 3.49 3.258 18.109 1 90.38 217 GLY B N 1
ATOM 5347 C CA . GLY B 1 217 ? 4.438 2.553 18.953 1 90.38 217 GLY B CA 1
ATOM 5348 C C . GLY B 1 217 ? 4.066 1.1 19.172 1 90.38 217 GLY B C 1
ATOM 5349 O O . GLY B 1 217 ? 4.762 0.381 19.906 1 90.38 217 GLY B O 1
ATOM 5350 N N . TYR B 1 218 ? 2.969 0.627 18.688 1 92.25 218 TYR B N 1
ATOM 5351 C CA . TYR B 1 218 ? 2.551 -0.763 18.828 1 92.25 218 TYR B CA 1
ATOM 5352 C C . TYR B 1 218 ? 3.184 -1.638 17.75 1 92.25 218 TYR B C 1
ATOM 5354 O O . TYR B 1 218 ? 3.463 -1.169 16.641 1 92.25 218 TYR B O 1
ATOM 5362 N N . THR B 1 219 ? 3.369 -2.855 18.141 1 92.31 219 THR B N 1
ATOM 5363 C CA . THR B 1 219 ? 3.777 -3.809 17.109 1 92.31 219 THR B CA 1
ATOM 5364 C C . THR B 1 219 ? 2.564 -4.328 16.344 1 92.31 219 THR B C 1
ATOM 5366 O O . THR B 1 219 ? 1.438 -4.281 16.844 1 92.31 219 THR B O 1
ATOM 5369 N N . VAL B 1 220 ? 2.824 -4.801 15.125 1 91.19 220 VAL B N 1
ATOM 5370 C CA . VAL B 1 220 ? 1.757 -5.359 14.305 1 91.19 220 VAL B CA 1
ATOM 5371 C C . VAL B 1 220 ? 1.092 -6.52 15.031 1 91.19 220 VAL B C 1
ATOM 5373 O O . VAL B 1 220 ? -0.136 -6.637 15.047 1 91.19 220 VAL B O 1
ATOM 5376 N N . GLY B 1 221 ? 1.854 -7.375 15.625 1 91.81 221 GLY B N 1
ATOM 5377 C CA . GLY B 1 221 ? 1.342 -8.531 16.344 1 91.81 221 GLY B CA 1
ATOM 5378 C C . GLY B 1 221 ? 0.418 -8.164 17.484 1 91.81 221 GLY B C 1
ATOM 5379 O O . GLY B 1 221 ? -0.563 -8.867 17.75 1 91.81 221 GLY B O 1
ATOM 5380 N N . GLU B 1 222 ? 0.66 -7.09 18.172 1 90.88 222 GLU B N 1
ATOM 5381 C CA . GLU B 1 222 ? -0.14 -6.641 19.297 1 90.88 222 GLU B CA 1
ATOM 5382 C C . GLU B 1 222 ? -1.5 -6.117 18.844 1 90.88 222 GLU B C 1
ATOM 5384 O O . GLU B 1 222 ? -2.479 -6.184 19.594 1 90.88 222 GLU B O 1
ATOM 5389 N N . MET B 1 223 ? -1.515 -5.676 17.641 1 91.12 223 MET B N 1
ATOM 5390 C CA . MET B 1 223 ? -2.719 -4.992 17.172 1 91.12 223 MET B CA 1
ATOM 5391 C C . MET B 1 223 ? -3.643 -5.957 16.438 1 91.12 223 MET B C 1
ATOM 5393 O O . MET B 1 223 ? -4.863 -5.777 16.438 1 91.12 223 MET B O 1
ATOM 5397 N N . LEU B 1 224 ? -3.088 -6.953 15.891 1 92.56 224 LEU B N 1
ATOM 5398 C CA . LEU B 1 224 ? -3.881 -7.914 15.125 1 92.56 224 LEU B CA 1
ATOM 5399 C C . LEU B 1 224 ? -4.867 -8.648 16.031 1 92.56 224 LEU B C 1
ATOM 5401 O O . LEU B 1 224 ? -4.496 -9.117 17.109 1 92.56 224 LEU B O 1
ATOM 5405 N N . GLY B 1 225 ? -6.094 -8.711 15.562 1 91.19 225 GLY B N 1
ATOM 5406 C CA . GLY B 1 225 ? -7.113 -9.422 16.328 1 91.19 225 GLY B CA 1
ATOM 5407 C C . GLY B 1 225 ? -7.816 -8.555 17.344 1 91.19 225 GLY B C 1
ATOM 5408 O O . GLY B 1 225 ? -8.805 -8.969 17.953 1 91.19 225 GLY B O 1
ATOM 5409 N N . ARG B 1 226 ? -7.336 -7.406 17.531 1 88.88 226 ARG B N 1
ATOM 5410 C CA . ARG B 1 226 ? -7.957 -6.492 18.484 1 88.88 226 ARG B CA 1
ATOM 5411 C C . ARG B 1 226 ? -8.992 -5.605 17.797 1 88.88 226 ARG B C 1
ATOM 5413 O O . ARG B 1 226 ? -8.992 -5.48 16.562 1 88.88 226 ARG B O 1
ATOM 5420 N N . ARG B 1 227 ? -9.906 -5.109 18.703 1 86 227 ARG B N 1
ATOM 5421 C CA . ARG B 1 227 ? -10.859 -4.121 18.219 1 86 227 ARG B CA 1
ATOM 5422 C C . ARG B 1 227 ? -10.281 -2.715 18.281 1 86 227 ARG B C 1
ATOM 5424 O O . ARG B 1 227 ? -9.734 -2.309 19.312 1 86 227 ARG B O 1
ATOM 5431 N N . TYR B 1 228 ? -10.328 -2.01 17.203 1 76.75 228 TYR B N 1
ATOM 5432 C CA . TYR B 1 228 ? -9.719 -0.687 17.109 1 76.75 228 TYR B CA 1
ATOM 5433 C C . TYR B 1 228 ? -10.32 0.264 18.141 1 76.75 228 TYR B C 1
ATOM 5435 O O . TYR B 1 228 ? -9.633 1.149 18.656 1 76.75 228 TYR B O 1
ATOM 5443 N N . LEU B 1 229 ? -11.523 0.076 18.438 1 75 229 LEU B N 1
ATOM 5444 C CA . LEU B 1 229 ? -12.258 0.927 19.359 1 75 229 LEU B CA 1
ATOM 5445 C C . LEU B 1 229 ? -11.609 0.921 20.734 1 75 229 LEU B C 1
ATOM 5447 O O . LEU B 1 229 ? -11.734 1.888 21.484 1 75 229 LEU B O 1
ATOM 5451 N N . ARG B 1 230 ? -10.898 -0.091 21.016 1 78.81 230 ARG B N 1
ATOM 5452 C CA . ARG B 1 230 ? -10.289 -0.217 22.328 1 78.81 230 ARG B CA 1
ATOM 5453 C C . ARG B 1 230 ? -9.141 0.775 22.5 1 78.81 230 ARG B C 1
ATOM 5455 O O . ARG B 1 230 ? -8.742 1.075 23.625 1 78.81 230 ARG B O 1
ATOM 5462 N N . LEU B 1 231 ? -8.641 1.283 21.438 1 83.31 231 LEU B N 1
ATOM 5463 C CA . LEU B 1 231 ? -7.52 2.215 21.484 1 83.31 231 LEU B CA 1
ATOM 5464 C C . LEU B 1 231 ? -8.016 3.658 21.484 1 83.31 231 LEU B C 1
ATOM 5466 O O . LEU B 1 231 ? -7.215 4.594 21.594 1 83.31 231 LEU B O 1
ATOM 5470 N N . THR B 1 232 ? -9.266 3.803 21.406 1 86.25 232 THR B N 1
ATOM 5471 C CA . THR B 1 232 ? -9.82 5.145 21.266 1 86.25 232 THR B CA 1
ATOM 5472 C C . THR B 1 232 ? -10.25 5.684 22.625 1 86.25 232 THR B C 1
ATOM 5474 O O . THR B 1 232 ? -10.609 4.918 23.531 1 86.25 232 THR B O 1
ATOM 5477 N N . HIS B 1 233 ? -10.172 6.957 22.703 1 86.19 233 HIS B N 1
ATOM 5478 C CA . HIS B 1 233 ? -10.578 7.617 23.938 1 86.19 233 HIS B CA 1
ATOM 5479 C C . HIS B 1 233 ? -12.062 7.402 24.203 1 86.19 233 HIS B C 1
ATOM 5481 O O . HIS B 1 233 ? -12.883 7.434 23.281 1 86.19 233 HIS B O 1
ATOM 5487 N N . PRO B 1 234 ? -12.391 7.266 25.438 1 81.88 234 PRO B N 1
ATOM 5488 C CA . PRO B 1 234 ? -13.789 7.016 25.781 1 81.88 234 PRO B CA 1
ATOM 5489 C C . PRO B 1 234 ? -14.727 8.141 25.344 1 81.88 234 PRO B C 1
ATOM 5491 O O . PRO B 1 234 ? -15.875 7.891 24.984 1 81.88 234 PRO B O 1
ATOM 5494 N N . ASP B 1 235 ? -14.211 9.359 25.266 1 78.44 235 ASP B N 1
ATOM 5495 C CA . ASP B 1 235 ? -15.023 10.5 24.875 1 78.44 235 ASP B CA 1
ATOM 5496 C C . ASP B 1 235 ? -15.43 10.406 23.406 1 78.44 235 ASP B C 1
ATOM 5498 O O . ASP B 1 235 ? -16.422 11 22.984 1 78.44 235 ASP B O 1
ATOM 5502 N N . SER B 1 236 ? -14.688 9.688 22.703 1 76.56 236 SER B N 1
ATOM 5503 C CA . SER B 1 236 ? -14.93 9.594 21.266 1 76.56 236 SER B CA 1
ATOM 5504 C C . SER B 1 236 ? -15.656 8.305 20.906 1 76.56 236 SER B C 1
ATOM 5506 O O . SER B 1 236 ? -15.969 8.055 19.734 1 76.56 236 SER B O 1
ATOM 5508 N N . ALA B 1 237 ? -15.914 7.508 21.906 1 77.25 237 ALA B N 1
ATOM 5509 C CA . ALA B 1 237 ? -16.469 6.176 21.672 1 77.25 237 ALA B CA 1
ATOM 5510 C C . ALA B 1 237 ? -17.812 6.262 20.969 1 77.25 237 ALA B C 1
ATOM 5512 O O . ALA B 1 237 ? -18.078 5.496 20.031 1 77.25 237 ALA B O 1
ATOM 5513 N N . ALA B 1 238 ? -18.656 7.172 21.469 1 77.25 238 ALA B N 1
ATOM 5514 C CA . ALA B 1 238 ? -19.969 7.316 20.875 1 77.25 238 ALA B CA 1
ATOM 5515 C C . ALA B 1 238 ? -19.875 7.773 19.422 1 77.25 238 ALA B C 1
ATOM 5517 O O . ALA B 1 238 ? -20.609 7.281 18.562 1 77.25 238 ALA B O 1
ATOM 5518 N N . GLU B 1 239 ? -19.047 8.664 19.203 1 80.12 239 GLU B N 1
ATOM 5519 C CA . GLU B 1 239 ? -18.875 9.203 17.844 1 80.12 239 GLU B CA 1
ATOM 5520 C C . GLU B 1 239 ? -18.344 8.141 16.891 1 80.12 239 GLU B C 1
ATOM 5522 O O . GLU B 1 239 ? -18.766 8.055 15.742 1 80.12 239 GLU B O 1
ATOM 5527 N N . ILE B 1 240 ? -17.5 7.367 17.344 1 80.62 240 ILE B N 1
ATOM 5528 C CA . ILE B 1 240 ? -16.891 6.32 16.516 1 80.62 240 ILE B CA 1
ATOM 5529 C C . ILE B 1 240 ? -17.938 5.254 16.188 1 80.62 240 ILE B C 1
ATOM 5531 O O . ILE B 1 240 ? -17.969 4.742 15.07 1 80.62 240 ILE B O 1
ATOM 5535 N N . ALA B 1 241 ? -18.641 4.891 17.188 1 80.62 241 ALA B N 1
ATOM 5536 C CA . ALA B 1 241 ? -19.703 3.906 16.984 1 80.62 241 ALA B CA 1
ATOM 5537 C C . ALA B 1 241 ? -20.703 4.391 15.93 1 80.62 241 ALA B C 1
ATOM 5539 O O . ALA B 1 241 ? -21.141 3.615 15.086 1 80.62 241 ALA B O 1
ATOM 5540 N N . ALA B 1 242 ? -21 5.656 16.047 1 84.12 242 ALA B N 1
ATOM 5541 C CA . ALA B 1 242 ? -21.953 6.234 15.102 1 84.12 242 ALA B CA 1
ATOM 5542 C C . ALA B 1 242 ? -21.391 6.223 13.688 1 84.12 242 ALA B C 1
ATOM 5544 O O . ALA B 1 242 ? -22.094 5.895 12.734 1 84.12 242 ALA B O 1
ATOM 5545 N N . VAL B 1 243 ? -20.219 6.547 13.578 1 84.38 243 VAL B N 1
ATOM 5546 C CA . VAL B 1 243 ? -19.578 6.582 12.258 1 84.38 243 VAL B CA 1
ATOM 5547 C C . VAL B 1 243 ? -19.438 5.164 11.719 1 84.38 243 VAL B C 1
ATOM 5549 O O . VAL B 1 243 ? -19.609 4.934 10.516 1 84.38 243 VAL B O 1
ATOM 5552 N N . GLY B 1 244 ? -19.078 4.293 12.594 1 84.62 244 GLY B N 1
ATOM 5553 C CA . GLY B 1 244 ? -19 2.898 12.195 1 84.62 244 GLY B CA 1
ATOM 5554 C C . GLY B 1 244 ? -20.281 2.377 11.586 1 84.62 244 GLY B C 1
ATOM 5555 O O . GLY B 1 244 ? -20.266 1.691 10.562 1 84.62 244 GLY B O 1
ATOM 5556 N N . GLU B 1 245 ? -21.328 2.76 12.219 1 86.19 245 GLU B N 1
ATOM 5557 C CA . GLU B 1 245 ? -22.641 2.344 11.719 1 86.19 245 GLU B CA 1
ATOM 5558 C C . GLU B 1 245 ? -22.922 2.965 10.352 1 86.19 245 GLU B C 1
ATOM 5560 O O . GLU B 1 245 ? -23.484 2.307 9.469 1 86.19 245 GLU B O 1
ATOM 5565 N N . ARG B 1 246 ? -22.578 4.137 10.258 1 87.94 246 ARG B N 1
ATOM 5566 C CA . ARG B 1 246 ? -22.781 4.828 8.992 1 87.94 246 ARG B CA 1
ATOM 5567 C C . ARG B 1 246 ? -21.938 4.207 7.883 1 87.94 246 ARG B C 1
ATOM 5569 O O . ARG B 1 246 ? -22.406 4.051 6.754 1 87.94 246 ARG B O 1
ATOM 5576 N N . VAL B 1 247 ? -20.797 3.881 8.227 1 88.75 247 VAL B N 1
ATOM 5577 C CA . VAL B 1 247 ? -19.875 3.295 7.254 1 88.75 247 VAL B CA 1
ATOM 5578 C C . VAL B 1 247 ? -20.406 1.936 6.797 1 88.75 247 VAL B C 1
ATOM 5580 O O . VAL B 1 247 ? -20.391 1.629 5.602 1 88.75 247 VAL B O 1
ATOM 5583 N N . LEU B 1 248 ? -20.859 1.116 7.695 1 88.5 248 LEU B N 1
ATOM 5584 C CA . LEU B 1 248 ? -21.344 -0.217 7.367 1 88.5 248 LEU B CA 1
ATOM 5585 C C . LEU B 1 248 ? -22.625 -0.134 6.527 1 88.5 248 LEU B C 1
ATOM 5587 O O . LEU B 1 248 ? -22.891 -1.017 5.711 1 88.5 248 LEU B O 1
ATOM 5591 N N . ALA B 1 249 ? -23.281 0.979 6.766 1 86.94 249 ALA B N 1
ATOM 5592 C CA . ALA B 1 249 ? -24.516 1.162 6.027 1 86.94 249 ALA B CA 1
ATOM 5593 C C . ALA B 1 249 ? -24.266 1.721 4.633 1 86.94 249 ALA B C 1
ATOM 5595 O O . ALA B 1 249 ? -25.062 1.529 3.719 1 86.94 249 ALA B O 1
ATOM 5596 N N . ASP B 1 250 ? -23.188 2.346 4.496 1 83.19 250 ASP B N 1
ATOM 5597 C CA . ASP B 1 250 ? -22.859 2.975 3.219 1 83.19 250 ASP B CA 1
ATOM 5598 C C . ASP B 1 250 ? -22.219 1.969 2.26 1 83.19 250 ASP B C 1
ATOM 5600 O O . ASP B 1 250 ? -21.062 1.584 2.434 1 83.19 250 ASP B O 1
ATOM 5604 N N . ARG B 1 251 ? -22.906 1.564 1.237 1 75.94 251 ARG B N 1
ATOM 5605 C CA . ARG B 1 251 ? -22.406 0.568 0.292 1 75.94 251 ARG B CA 1
ATOM 5606 C C . ARG B 1 251 ? -21.719 1.233 -0.895 1 75.94 251 ARG B C 1
ATOM 5608 O O . ARG B 1 251 ? -21.281 0.554 -1.826 1 75.94 251 ARG B O 1
ATOM 5615 N N . SER B 1 252 ? -21.641 2.578 -0.806 1 70.94 252 SER B N 1
ATOM 5616 C CA . SER B 1 252 ? -21.078 3.32 -1.929 1 70.94 252 SER B CA 1
ATOM 5617 C C . SER B 1 252 ? -19.547 3.24 -1.934 1 70.94 252 SER B C 1
ATOM 5619 O O . SER B 1 252 ? -18.922 3.48 -2.963 1 70.94 252 SER B O 1
ATOM 5621 N N . GLY B 1 253 ? -19.062 2.908 -0.846 1 70.81 253 GLY B N 1
ATOM 5622 C CA . GLY B 1 253 ? -17.625 2.895 -0.756 1 70.81 253 GLY B CA 1
ATOM 5623 C C . GLY B 1 253 ? -17.016 4.266 -0.498 1 70.81 253 GLY B C 1
ATOM 5624 O O . GLY B 1 253 ? -15.812 4.461 -0.654 1 70.81 253 GLY B O 1
ATOM 5625 N N . SER B 1 254 ? -17.875 5.188 -0.178 1 77.12 254 SER B N 1
ATOM 5626 C CA . SER B 1 254 ? -17.375 6.531 0.108 1 77.12 254 SER B CA 1
ATOM 5627 C C . SER B 1 254 ? -16.641 6.578 1.443 1 77.12 254 SER B C 1
ATOM 5629 O O . SER B 1 254 ? -16.938 5.785 2.344 1 77.12 254 SER B O 1
ATOM 5631 N N . GLY B 1 255 ? -15.703 7.359 1.48 1 81.94 255 GLY B N 1
ATOM 5632 C CA . GLY B 1 255 ? -14.922 7.516 2.697 1 81.94 255 GLY B CA 1
ATOM 5633 C C . GLY B 1 255 ? -15.586 8.414 3.721 1 81.94 255 GLY B C 1
ATOM 5634 O O . GLY B 1 255 ? -16.203 9.414 3.363 1 81.94 255 GLY B O 1
ATOM 5635 N N . HIS B 1 256 ? -15.641 8.07 4.996 1 83.5 256 HIS B N 1
ATOM 5636 C CA . HIS B 1 256 ? -16.125 8.867 6.121 1 83.5 256 HIS B CA 1
ATOM 5637 C C . HIS B 1 256 ? -14.969 9.336 7 1 83.5 256 HIS B C 1
ATOM 5639 O O . HIS B 1 256 ? -14.164 8.523 7.465 1 83.5 256 HIS B O 1
ATOM 5645 N N . ARG B 1 257 ? -14.914 10.57 7.156 1 86.19 257 ARG B N 1
ATOM 5646 C CA . ARG B 1 257 ? -13.812 11.164 7.895 1 86.19 257 ARG B CA 1
ATOM 5647 C C . ARG B 1 257 ? -14.234 11.516 9.32 1 86.19 257 ARG B C 1
ATOM 5649 O O . ARG B 1 257 ? -15.344 11.992 9.547 1 86.19 257 ARG B O 1
ATOM 5656 N N . ILE B 1 258 ? -13.375 11.227 10.328 1 83.06 258 ILE B N 1
ATOM 5657 C CA . ILE B 1 258 ? -13.625 11.586 11.719 1 83.06 258 ILE B CA 1
ATOM 5658 C C . ILE B 1 258 ? -12.297 11.836 12.438 1 83.06 258 ILE B C 1
ATOM 5660 O O . ILE B 1 258 ? -11.273 11.258 12.07 1 83.06 258 ILE B O 1
ATOM 5664 N N . GLU B 1 259 ? -12.227 12.766 13.297 1 87.06 259 GLU B N 1
ATOM 5665 C CA . GLU B 1 259 ? -11.062 13.008 14.148 1 87.06 259 GLU B CA 1
ATOM 5666 C C . GLU B 1 259 ? -11.273 12.438 15.547 1 87.06 259 GLU B C 1
ATOM 5668 O O . GLU B 1 259 ? -12.289 12.711 16.188 1 87.06 259 GLU B O 1
ATOM 5673 N N . ILE B 1 260 ? -10.367 11.656 15.961 1 85.56 260 ILE B N 1
ATOM 5674 C CA . ILE B 1 260 ? -10.516 10.984 17.25 1 85.56 260 ILE B CA 1
ATOM 5675 C C . ILE B 1 260 ? -9.172 10.969 17.984 1 85.56 260 ILE B C 1
ATOM 5677 O O . ILE B 1 260 ? -8.125 11.172 17.359 1 85.56 260 ILE B O 1
ATOM 5681 N N . ARG B 1 261 ? -9.297 10.758 19.297 1 89.62 261 ARG B N 1
ATOM 5682 C CA . ARG B 1 261 ? -8.094 10.578 20.094 1 89.62 261 ARG B CA 1
ATOM 5683 C C . ARG B 1 261 ? -7.762 9.094 20.266 1 89.62 261 ARG B C 1
ATOM 5685 O O . ARG B 1 261 ? -8.641 8.297 20.594 1 89.62 261 ARG B O 1
ATOM 5692 N N . VAL B 1 262 ? -6.531 8.734 20 1 91.06 262 VAL B N 1
ATOM 5693 C CA . VAL B 1 262 ? -6.055 7.359 20.094 1 91.06 262 VAL B CA 1
ATOM 5694 C C . VAL B 1 262 ? -4.902 7.27 21.094 1 91.06 262 VAL B C 1
ATOM 5696 O O . VAL B 1 262 ? -4.086 8.188 21.188 1 91.06 262 VAL B O 1
ATOM 5699 N N . GLN B 1 263 ? -4.953 6.199 21.75 1 90.94 263 GLN B N 1
ATOM 5700 C CA . GLN B 1 263 ? -3.926 6.027 22.766 1 90.94 263 GLN B CA 1
ATOM 5701 C C . GLN B 1 263 ? -2.631 5.492 22.156 1 90.94 263 GLN B C 1
ATOM 5703 O O . GLN B 1 263 ? -2.639 4.473 21.469 1 90.94 263 GLN B O 1
ATOM 5708 N N . HIS B 1 264 ? -1.575 6.16 22.375 1 93.06 264 HIS B N 1
ATOM 5709 C CA . HIS B 1 264 ? -0.245 5.691 22.016 1 93.06 264 HIS B CA 1
ATOM 5710 C C . HIS B 1 264 ? 0.244 4.613 22.969 1 93.06 264 HIS B C 1
ATOM 5712 O O . HIS B 1 264 ? -0.21 4.543 24.125 1 93.06 264 HIS B O 1
ATOM 5718 N N . ALA B 1 265 ? 1.214 3.83 22.531 1 91.94 265 ALA B N 1
ATOM 5719 C CA . ALA B 1 265 ? 1.758 2.752 23.344 1 91.94 265 ALA B CA 1
ATOM 5720 C C . ALA B 1 265 ? 2.424 3.301 24.609 1 91.94 265 ALA B C 1
ATOM 5722 O O . ALA B 1 265 ? 2.5 2.613 25.625 1 91.94 265 ALA B O 1
ATOM 5723 N N . ASP B 1 266 ? 2.828 4.52 24.562 1 90 266 ASP B N 1
ATOM 5724 C CA . ASP B 1 266 ? 3.486 5.141 25.719 1 90 266 ASP B CA 1
ATOM 5725 C C . ASP B 1 266 ? 2.461 5.68 26.703 1 90 266 ASP B C 1
ATOM 5727 O O . ASP B 1 266 ? 2.828 6.211 27.766 1 90 266 ASP B O 1
ATOM 5731 N N . GLY B 1 267 ? 1.175 5.605 26.422 1 88.12 267 GLY B N 1
ATOM 5732 C CA . GLY B 1 267 ? 0.124 5.996 27.344 1 88.12 267 GLY B CA 1
ATOM 5733 C C . GLY B 1 267 ? -0.473 7.355 27.031 1 88.12 267 GLY B C 1
ATOM 5734 O O . GLY B 1 267 ? -1.502 7.734 27.594 1 88.12 267 GLY B O 1
ATOM 5735 N N . THR B 1 268 ? 0.11 8.031 26.141 1 88.5 268 THR B N 1
ATOM 5736 C CA . THR B 1 268 ? -0.374 9.367 25.797 1 88.5 268 THR B CA 1
ATOM 5737 C C . THR B 1 268 ? -1.483 9.289 24.75 1 88.5 268 THR B C 1
ATOM 5739 O O . THR B 1 268 ? -1.593 8.305 24.031 1 88.5 268 THR B O 1
ATOM 5742 N N . TRP B 1 269 ? -2.301 10.32 24.75 1 88.62 269 TRP B N 1
ATOM 5743 C CA . TRP B 1 269 ? -3.369 10.414 23.766 1 88.62 269 TRP B CA 1
ATOM 5744 C C . TRP B 1 269 ? -2.951 11.289 22.594 1 88.62 269 TRP B C 1
ATOM 5746 O O . TRP B 1 269 ? -2.352 12.352 22.781 1 88.62 269 TRP B O 1
ATOM 5756 N N . ARG B 1 270 ? -3.176 10.789 21.422 1 89.25 270 ARG B N 1
ATOM 5757 C CA . ARG B 1 270 ? -2.863 11.516 20.203 1 89.25 270 ARG B CA 1
ATOM 5758 C C . ARG B 1 270 ? -4.109 11.695 19.328 1 89.25 270 ARG B C 1
ATOM 5760 O O . ARG B 1 270 ? -4.984 10.828 19.312 1 89.25 270 ARG B O 1
ATOM 5767 N N . TRP B 1 271 ? -4.137 12.852 18.703 1 88.19 271 TRP B N 1
ATOM 5768 C CA . TRP B 1 271 ? -5.234 13.102 17.781 1 88.19 271 TRP B CA 1
ATOM 5769 C C . TRP B 1 271 ? -4.957 12.461 16.422 1 88.19 271 TRP B C 1
ATOM 5771 O O . TRP B 1 271 ? -3.877 12.641 15.859 1 88.19 271 TRP B O 1
ATOM 5781 N N . HIS B 1 272 ? -5.93 11.727 15.961 1 88.94 272 HIS B N 1
ATOM 5782 C CA . HIS B 1 272 ? -5.809 11.102 14.648 1 88.94 272 HIS B CA 1
ATOM 5783 C C . HIS B 1 272 ? -7.016 11.414 13.773 1 88.94 272 HIS B C 1
ATOM 5785 O O . HIS B 1 272 ? -8.148 11.469 14.266 1 88.94 272 HIS B O 1
ATOM 5791 N N . GLU B 1 273 ? -6.715 11.711 12.594 1 87.69 273 GLU B N 1
ATOM 5792 C CA . GLU B 1 273 ? -7.762 11.727 11.578 1 87.69 273 GLU B CA 1
ATOM 5793 C C . GLU B 1 273 ? -7.969 10.344 10.977 1 87.69 273 GLU B C 1
ATOM 5795 O O . GLU B 1 273 ? -7.02 9.719 10.508 1 87.69 273 GLU B O 1
ATOM 5800 N N . LEU B 1 274 ? -9.188 9.883 11.039 1 87.62 274 LEU B N 1
ATOM 5801 C CA . LEU B 1 274 ? -9.531 8.555 10.547 1 87.62 274 LEU B CA 1
ATOM 5802 C C . LEU B 1 274 ? -10.477 8.641 9.352 1 87.62 274 LEU B C 1
ATOM 5804 O O . LEU B 1 274 ? -11.492 9.336 9.406 1 87.62 274 LEU B O 1
ATOM 5808 N N . ILE B 1 275 ? -10.078 8.016 8.273 1 86.69 275 ILE B N 1
ATOM 5809 C CA . ILE B 1 275 ? -10.945 7.859 7.113 1 86.69 275 ILE B CA 1
ATOM 5810 C C . ILE B 1 275 ? -11.312 6.387 6.938 1 86.69 275 ILE B C 1
ATOM 5812 O O . ILE B 1 275 ? -10.438 5.535 6.781 1 86.69 275 ILE B O 1
ATOM 5816 N N . LEU B 1 276 ? -12.609 6.082 6.961 1 88.75 276 LEU B N 1
ATOM 5817 C CA . LEU B 1 276 ? -13.102 4.715 6.863 1 88.75 276 LEU B CA 1
ATOM 5818 C C . LEU B 1 276 ? -13.875 4.504 5.562 1 88.75 276 LEU B C 1
ATOM 5820 O O . LEU B 1 276 ? -14.633 5.379 5.137 1 88.75 276 LEU B O 1
ATOM 5824 N N . ARG B 1 277 ? -13.664 3.373 4.953 1 89.38 277 ARG B N 1
ATOM 5825 C CA . ARG B 1 277 ? -14.375 2.979 3.738 1 89.38 277 ARG B CA 1
ATOM 5826 C C . ARG B 1 277 ? -14.883 1.545 3.842 1 89.38 277 ARG B C 1
ATOM 5828 O O . ARG B 1 277 ? -14.133 0.641 4.219 1 89.38 277 ARG B O 1
ATOM 5835 N N . ASN B 1 278 ? -16.109 1.381 3.457 1 91.31 278 ASN B N 1
ATOM 5836 C CA . ASN B 1 278 ? -16.703 0.047 3.469 1 91.31 278 ASN B CA 1
ATOM 5837 C C . ASN B 1 278 ? -16.344 -0.738 2.211 1 91.31 278 ASN B C 1
ATOM 5839 O O . ASN B 1 278 ? -16.812 -0.421 1.117 1 91.31 278 ASN B O 1
ATOM 5843 N N . MET B 1 279 ? -15.508 -1.757 2.404 1 89.06 279 MET B N 1
ATOM 5844 C CA . MET B 1 279 ? -15.102 -2.621 1.299 1 89.06 279 MET B CA 1
ATOM 5845 C C . MET B 1 279 ? -15.414 -4.082 1.606 1 89.06 279 MET B C 1
ATOM 5847 O O . MET B 1 279 ? -14.703 -4.98 1.153 1 89.06 279 MET B O 1
ATOM 5851 N N . LEU B 1 280 ? -16.406 -4.352 2.326 1 88.88 280 LEU B N 1
ATOM 5852 C CA . LEU B 1 280 ? -16.766 -5.699 2.756 1 88.88 280 LEU B CA 1
ATOM 5853 C C . LEU B 1 280 ? -17.172 -6.559 1.562 1 88.88 280 LEU B C 1
ATOM 5855 O O . LEU B 1 280 ? -16.906 -7.762 1.539 1 88.88 280 LEU B O 1
ATOM 5859 N N . ASP B 1 281 ? -17.703 -5.918 0.57 1 86.94 281 ASP B N 1
ATOM 5860 C CA . ASP B 1 281 ? -18.203 -6.672 -0.575 1 86.94 281 ASP B CA 1
ATOM 5861 C C . ASP B 1 281 ? -17.141 -6.789 -1.665 1 86.94 281 ASP B C 1
ATOM 5863 O O . ASP B 1 281 ? -17.344 -7.48 -2.664 1 86.94 281 ASP B O 1
ATOM 5867 N N . HIS B 1 282 ? -16.156 -6.172 -1.468 1 86.12 282 HIS B N 1
ATOM 5868 C CA . HIS B 1 282 ? -15.086 -6.273 -2.465 1 86.12 282 HIS B CA 1
ATOM 5869 C C . HIS B 1 282 ? -14.32 -7.586 -2.318 1 86.12 282 HIS B C 1
ATOM 5871 O O . HIS B 1 282 ? -13.805 -7.891 -1.242 1 86.12 282 HIS B O 1
ATOM 5877 N N . PRO B 1 283 ? -14.164 -8.305 -3.266 1 84.94 283 PRO B N 1
ATOM 5878 C CA . PRO B 1 283 ? -13.609 -9.664 -3.178 1 84.94 283 PRO B CA 1
ATOM 5879 C C . PRO B 1 283 ? -12.148 -9.68 -2.734 1 84.94 283 PRO B C 1
ATOM 5881 O O . PRO B 1 283 ? -11.703 -10.633 -2.096 1 84.94 283 PRO B O 1
ATOM 5884 N N . ALA B 1 284 ? -11.445 -8.672 -3.002 1 84.06 284 ALA B N 1
ATOM 5885 C CA . ALA B 1 284 ? -10.016 -8.664 -2.695 1 84.06 284 ALA B CA 1
ATOM 5886 C C . ALA B 1 284 ? -9.766 -8.172 -1.274 1 84.06 284 ALA B C 1
ATOM 5888 O O . ALA B 1 284 ? -8.781 -8.57 -0.641 1 84.06 284 ALA B O 1
ATOM 5889 N N . VAL B 1 285 ? -10.578 -7.312 -0.771 1 86.88 285 VAL B N 1
ATOM 5890 C CA . VAL B 1 285 ? -10.328 -6.684 0.521 1 86.88 285 VAL B CA 1
ATOM 5891 C C . VAL B 1 285 ? -11.156 -7.371 1.601 1 86.88 285 VAL B C 1
ATOM 5893 O O . VAL B 1 285 ? -10.617 -7.824 2.613 1 86.88 285 VAL B O 1
ATOM 5896 N N . ARG B 1 286 ? -12.516 -7.504 1.399 1 88.25 286 ARG B N 1
ATOM 5897 C CA . ARG B 1 286 ? -13.461 -8.172 2.285 1 88.25 286 ARG B CA 1
ATOM 5898 C C . ARG B 1 286 ? -13.375 -7.605 3.701 1 88.25 286 ARG B C 1
ATOM 5900 O O . ARG B 1 286 ? -13.234 -8.359 4.668 1 88.25 286 ARG B O 1
ATOM 5907 N N . GLY B 1 287 ? -13.359 -6.277 3.764 1 90.81 287 GLY B N 1
ATOM 5908 C CA . GLY B 1 287 ? -13.289 -5.609 5.051 1 90.81 287 GLY B CA 1
ATOM 5909 C C . GLY B 1 287 ? -13.461 -4.105 4.953 1 90.81 287 GLY B C 1
ATOM 5910 O O . GLY B 1 287 ? -13.75 -3.576 3.879 1 90.81 287 GLY B O 1
ATOM 5911 N N . VAL B 1 288 ? -13.391 -3.432 6.188 1 90.69 288 VAL B N 1
ATOM 5912 C CA . VAL B 1 288 ? -13.438 -1.976 6.266 1 90.69 288 VAL B CA 1
ATOM 5913 C C . VAL B 1 288 ? -12.016 -1.414 6.309 1 90.69 288 VAL B C 1
ATOM 5915 O O . VAL B 1 288 ? -11.227 -1.772 7.184 1 90.69 288 VAL B O 1
ATOM 5918 N N . VAL B 1 289 ? -11.758 -0.582 5.332 1 90.69 289 VAL B N 1
ATOM 5919 C CA . VAL B 1 289 ? -10.414 -0.008 5.242 1 90.69 289 VAL B CA 1
ATOM 5920 C C . VAL B 1 289 ? -10.359 1.301 6.027 1 90.69 289 VAL B C 1
ATOM 5922 O O . VAL B 1 289 ? -11.234 2.156 5.883 1 90.69 289 VAL B O 1
ATOM 5925 N N . GLY B 1 290 ? -9.367 1.419 6.855 1 89.88 290 GLY B N 1
ATOM 5926 C CA . GLY B 1 290 ? -9.156 2.631 7.629 1 89.88 290 GLY B CA 1
ATOM 5927 C C . GLY B 1 290 ? -7.797 3.262 7.398 1 89.88 290 GLY B C 1
ATOM 5928 O O . GLY B 1 290 ? -6.785 2.561 7.324 1 89.88 290 GLY B O 1
ATOM 5929 N N . HIS B 1 291 ? -7.801 4.516 7.191 1 88.56 291 HIS B N 1
ATOM 5930 C CA . HIS B 1 291 ? -6.578 5.312 7.117 1 88.56 291 HIS B CA 1
ATOM 5931 C C . HIS B 1 291 ? -6.445 6.223 8.336 1 88.56 291 HIS B C 1
ATOM 5933 O O . HIS B 1 291 ? -7.316 7.059 8.586 1 88.56 291 HIS B O 1
ATOM 5939 N N . HIS B 1 292 ? -5.379 6.051 9.086 1 88.12 292 HIS B N 1
ATOM 5940 C CA . HIS B 1 292 ? -5.117 6.812 10.305 1 88.12 292 HIS B CA 1
ATOM 5941 C C . HIS B 1 292 ? -3.936 7.758 10.117 1 88.12 292 HIS B C 1
ATOM 5943 O O . HIS B 1 292 ? -2.848 7.328 9.727 1 88.12 292 HIS B O 1
ATOM 5949 N N . ARG B 1 293 ? -4.203 8.945 10.383 1 85.5 293 ARG B N 1
ATOM 5950 C CA . ARG B 1 293 ? -3.137 9.93 10.305 1 85.5 293 ARG B CA 1
ATOM 5951 C C . ARG B 1 293 ? -2.996 10.688 11.625 1 85.5 293 ARG B C 1
ATOM 5953 O O . ARG B 1 293 ? -3.973 11.227 12.141 1 85.5 293 ARG B O 1
ATOM 5960 N N . ASP B 1 294 ? -1.754 10.828 12.117 1 86.44 294 ASP B N 1
ATOM 5961 C CA . ASP B 1 294 ? -1.491 11.594 13.336 1 86.44 294 ASP B CA 1
ATOM 5962 C C . ASP B 1 294 ? -1.537 13.094 13.055 1 86.44 294 ASP B C 1
ATOM 5964 O O . ASP B 1 294 ? -0.692 13.625 12.336 1 86.44 294 ASP B O 1
ATOM 5968 N N . ILE B 1 295 ? -2.541 13.711 13.641 1 80.44 295 ILE B N 1
ATOM 5969 C CA . ILE B 1 295 ? -2.688 15.141 13.398 1 80.44 295 ILE B CA 1
ATOM 5970 C C . ILE B 1 295 ? -2.434 15.914 14.695 1 80.44 295 ILE B C 1
ATOM 5972 O O . ILE B 1 295 ? -2.896 17.047 14.852 1 80.44 295 ILE B O 1
ATOM 5976 N N . THR B 1 296 ? -1.811 15.297 15.609 1 81.94 296 THR B N 1
ATOM 5977 C CA . THR B 1 296 ? -1.582 15.898 16.922 1 81.94 296 THR B CA 1
ATOM 5978 C C . THR B 1 296 ? -0.825 17.219 16.781 1 81.94 296 THR B C 1
ATOM 5980 O O . THR B 1 296 ? -1.236 18.234 17.344 1 81.94 296 THR B O 1
ATOM 5983 N N . GLN B 1 297 ? 0.263 17.203 16.078 1 72.62 297 GLN B N 1
ATOM 5984 C CA . GLN B 1 297 ? 1.083 18.406 15.922 1 72.62 297 GLN B CA 1
ATOM 5985 C C . GLN B 1 297 ? 0.342 19.469 15.133 1 72.62 297 GLN B C 1
ATOM 5987 O O . GLN B 1 297 ? 0.45 20.656 15.445 1 72.62 297 GLN B O 1
ATOM 5992 N N . ARG B 1 298 ? -0.376 19 14.195 1 71.12 298 ARG B N 1
ATOM 5993 C CA . ARG B 1 298 ? -1.175 19.938 13.414 1 71.12 298 ARG B CA 1
ATOM 5994 C C . ARG B 1 298 ? -2.191 20.656 14.289 1 71.12 298 ARG B C 1
ATOM 5996 O O . ARG B 1 298 ? -2.354 21.875 14.195 1 71.12 298 ARG B O 1
ATOM 6003 N N . ARG B 1 299 ? -2.852 19.891 15.094 1 72.5 299 ARG B N 1
ATOM 6004 C CA . ARG B 1 299 ? -3.85 20.469 15.984 1 72.5 299 ARG B CA 1
ATOM 6005 C C . ARG B 1 299 ? -3.197 21.391 17.016 1 72.5 299 ARG B C 1
ATOM 6007 O O . ARG B 1 299 ? -3.729 22.453 17.328 1 72.5 299 ARG B O 1
ATOM 6014 N N . ALA B 1 300 ? -2.088 20.969 17.484 1 69.19 300 ALA B N 1
ATOM 6015 C CA . ALA B 1 300 ? -1.359 21.797 18.453 1 69.19 300 ALA B CA 1
ATOM 6016 C C . ALA B 1 300 ? -0.921 23.109 17.812 1 69.19 300 ALA B C 1
ATOM 6018 O O . ALA B 1 300 ? -1.035 24.172 18.438 1 69.19 300 ALA B O 1
ATOM 6019 N N . ASP B 1 301 ? -0.451 22.984 16.641 1 64.75 301 ASP B N 1
ATOM 6020 C CA . ASP B 1 301 ? -0.031 24.188 15.922 1 64.75 301 ASP B CA 1
ATOM 6021 C C . ASP B 1 301 ? -1.22 25.094 15.641 1 64.75 301 ASP B C 1
ATOM 6023 O O . ASP B 1 301 ? -1.11 26.328 15.75 1 64.75 301 ASP B O 1
ATOM 6027 N N . GLN B 1 302 ? -2.262 24.438 15.328 1 63.91 302 GLN B N 1
ATOM 6028 C CA . GLN B 1 302 ? -3.48 25.203 15.078 1 63.91 302 GLN B CA 1
ATOM 6029 C C . GLN B 1 302 ? -3.969 25.891 16.359 1 63.91 302 GLN B C 1
ATOM 6031 O O . GLN B 1 302 ? -4.383 27.047 16.312 1 63.91 302 GLN B O 1
ATOM 6036 N N . ASP B 1 303 ? -3.891 25.141 17.438 1 63.38 303 ASP B N 1
ATOM 6037 C CA . ASP B 1 303 ? -4.293 25.703 18.719 1 63.38 303 ASP B CA 1
ATOM 6038 C C . ASP B 1 303 ? -3.377 26.844 19.125 1 63.38 303 ASP B C 1
ATOM 6040 O O . ASP B 1 303 ? -3.846 27.859 19.641 1 63.38 303 ASP B O 1
ATOM 6044 N N . LYS B 1 304 ? -2.098 26.641 18.969 1 62.22 304 LYS B N 1
ATOM 6045 C CA . LYS B 1 304 ? -1.148 27.703 19.281 1 62.22 304 LYS B CA 1
ATOM 6046 C C . LYS B 1 304 ? -1.407 28.938 18.438 1 62.22 304 LYS B C 1
ATOM 6048 O O . LYS B 1 304 ? -1.349 30.062 18.953 1 62.22 304 LYS B O 1
ATOM 6053 N N . VAL B 1 305 ? -1.665 28.641 17.25 1 59.62 305 VAL B N 1
ATOM 6054 C CA . VAL B 1 305 ? -1.976 29.734 16.344 1 59.62 305 VAL B CA 1
ATOM 6055 C C . VAL B 1 305 ? -3.252 30.438 16.797 1 59.62 305 VAL B C 1
ATOM 6057 O O . VAL B 1 305 ? -3.299 31.672 16.875 1 59.62 305 VAL B O 1
ATOM 6060 N N . ALA B 1 306 ? -4.141 29.609 17.156 1 61.06 306 ALA B N 1
ATOM 6061 C CA . ALA B 1 306 ? -5.41 30.172 17.625 1 61.06 306 ALA B CA 1
ATOM 6062 C C . ALA B 1 306 ? -5.223 30.938 18.922 1 61.06 306 ALA B C 1
ATOM 6064 O O . ALA B 1 306 ? -5.77 32.031 19.094 1 61.06 306 ALA B O 1
ATOM 6065 N N . HIS B 1 307 ? -4.422 30.328 19.828 1 63.06 307 HIS B N 1
ATOM 6066 C CA . HIS B 1 307 ? -4.172 31 21.109 1 63.06 307 HIS B CA 1
ATOM 6067 C C . HIS B 1 307 ? -3.402 32.281 20.906 1 63.06 307 HIS B C 1
ATOM 6069 O O . HIS B 1 307 ? -3.742 33.312 21.516 1 63.06 307 HIS B O 1
ATOM 6075 N N . ALA B 1 308 ? -2.369 32.156 20.141 1 61.66 308 ALA B N 1
ATOM 6076 C CA . ALA B 1 308 ? -1.555 33.344 19.875 1 61.66 308 ALA B CA 1
ATOM 6077 C C . ALA B 1 308 ? -2.371 34.406 19.188 1 61.66 308 ALA B C 1
ATOM 6079 O O . ALA B 1 308 ? -2.143 35.625 19.391 1 61.66 308 ALA B O 1
ATOM 6080 N N . ALA B 1 309 ? -3.334 33.875 18.516 1 60.66 309 ALA B N 1
ATOM 6081 C CA . ALA B 1 309 ? -4.191 34.812 17.781 1 60.66 309 ALA B CA 1
ATOM 6082 C C . ALA B 1 309 ? -5.277 35.375 18.703 1 60.66 309 ALA B C 1
ATOM 6084 O O . ALA B 1 309 ? -5.828 36.438 18.422 1 60.66 309 ALA B O 1
ATOM 6085 N N . MET B 1 310 ? -5.414 34.594 19.844 1 71.44 310 MET B N 1
ATOM 6086 C CA . MET B 1 310 ? -6.59 34.969 20.625 1 71.44 310 MET B CA 1
ATOM 6087 C C . MET B 1 310 ? -6.191 35.594 21.953 1 71.44 310 MET B C 1
ATOM 6089 O O . MET B 1 310 ? -7.012 36.25 22.609 1 71.44 310 MET B O 1
ATOM 6093 N N . HIS B 1 311 ? -4.91 35.406 22.344 1 77.5 311 HIS B N 1
ATOM 6094 C CA . HIS B 1 311 ? -4.523 35.875 23.672 1 77.5 311 HIS B CA 1
ATOM 6095 C C . HIS B 1 311 ? -3.375 36.875 23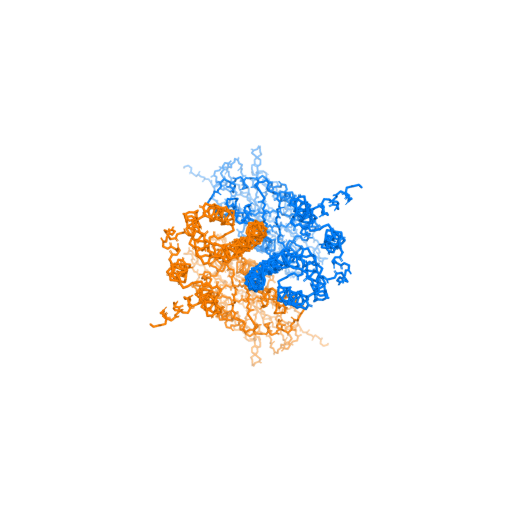.594 1 77.5 311 HIS B C 1
ATOM 6097 O O . HIS B 1 311 ? -2.613 36.875 22.625 1 77.5 311 HIS B O 1
ATOM 6103 N N . ASP B 1 312 ? -3.322 37.656 24.672 1 75.75 312 ASP B N 1
ATOM 6104 C CA . ASP B 1 312 ? -2.205 38.594 24.859 1 75.75 312 ASP B CA 1
ATOM 6105 C C . ASP B 1 312 ? -0.99 37.875 25.438 1 75.75 312 ASP B C 1
ATOM 6107 O O . ASP B 1 312 ? -1.094 37.188 26.453 1 75.75 312 ASP B O 1
ATOM 6111 N N . ALA B 1 313 ? 0.1 37.938 24.766 1 70.88 313 ALA B N 1
ATOM 6112 C CA . ALA B 1 313 ? 1.294 37.156 25.094 1 70.88 313 ALA B CA 1
ATOM 6113 C C . ALA B 1 313 ? 1.843 37.562 26.453 1 70.88 313 ALA B C 1
ATOM 6115 O O . ALA B 1 313 ? 2.432 36.75 27.172 1 70.88 313 ALA B O 1
ATOM 6116 N N . LEU B 1 314 ? 1.593 38.812 26.859 1 75.19 314 LEU B N 1
ATOM 6117 C CA . LEU B 1 314 ? 2.17 39.344 28.094 1 75.19 314 LEU B CA 1
ATOM 6118 C C . LEU B 1 314 ? 1.386 38.875 29.312 1 75.19 314 LEU B C 1
ATOM 6120 O O . LEU B 1 314 ? 1.976 38.5 30.328 1 75.19 314 LEU B O 1
ATOM 6124 N N . THR B 1 315 ? 0.113 38.844 29.234 1 87.69 315 THR B N 1
ATOM 6125 C CA . THR B 1 315 ? -0.714 38.625 30.406 1 87.69 315 THR B CA 1
ATOM 6126 C C . THR B 1 315 ? -1.415 37.281 30.344 1 87.69 315 THR B C 1
ATOM 6128 O O . THR B 1 315 ? -1.914 36.781 31.359 1 87.69 315 THR B O 1
ATOM 6131 N N . GLY B 1 316 ? -1.493 36.75 29.078 1 83.94 316 GLY B N 1
ATOM 6132 C CA . GLY B 1 316 ? -2.223 35.5 28.922 1 83.94 316 GLY B CA 1
ATOM 6133 C C . GLY B 1 316 ? -3.721 35.719 28.797 1 83.94 316 GLY B C 1
ATOM 6134 O O . GLY B 1 316 ? -4.461 34.75 28.547 1 83.94 316 GLY B O 1
ATOM 6135 N N . LEU B 1 317 ? -4.203 36.906 29.047 1 89.88 317 LEU B N 1
ATOM 6136 C CA . LEU B 1 317 ? -5.617 37.219 28.875 1 89.88 317 LEU B CA 1
ATOM 6137 C C . LEU B 1 317 ? -5.996 37.281 27.406 1 89.88 317 LEU B C 1
ATOM 6139 O O . LEU B 1 317 ? -5.117 37.312 26.531 1 89.88 317 LEU B O 1
ATOM 6143 N N . VAL B 1 318 ? -7.289 37.188 27.156 1 87.56 318 VAL B N 1
ATOM 6144 C CA . VAL B 1 318 ? -7.707 37.219 25.766 1 87.56 318 VAL B CA 1
ATOM 6145 C C . VAL B 1 318 ? -7.285 38.562 25.141 1 87.56 318 VAL B C 1
ATOM 6147 O O . VAL B 1 318 ? -7.238 39.594 25.828 1 87.56 318 VAL B O 1
ATOM 6150 N N . ASN B 1 319 ? -6.934 38.562 23.906 1 78.88 319 ASN B N 1
ATOM 6151 C CA . ASN B 1 319 ? -6.539 39.781 23.203 1 78.88 319 ASN B CA 1
ATOM 6152 C C . ASN B 1 319 ? -7.754 40.625 22.812 1 78.88 319 ASN B C 1
ATOM 6154 O O . ASN B 1 319 ? -8.898 40.188 23 1 78.88 319 ASN B O 1
ATOM 6158 N N . PRO B 1 320 ? -7.57 41.844 22.422 1 77 320 PRO B N 1
ATOM 6159 C CA . PRO B 1 320 ? -8.68 42.75 22.156 1 77 320 PRO B CA 1
ATOM 6160 C C . PRO B 1 320 ? -9.672 42.219 21.141 1 77 320 PRO B C 1
ATOM 6162 O O . PRO B 1 320 ? -10.883 42.344 21.312 1 77 320 PRO B O 1
ATOM 6165 N N . VAL B 1 321 ? -9.109 41.594 20.156 1 71.12 321 VAL B N 1
ATOM 6166 C CA . VAL B 1 321 ? -9.977 41.062 19.094 1 71.12 321 VAL B CA 1
ATOM 6167 C C . VAL B 1 321 ? -10.867 39.969 19.656 1 71.12 321 VAL B C 1
ATOM 6169 O O . VAL B 1 321 ? -12.078 39.969 19.438 1 71.12 321 VAL B O 1
ATOM 6172 N N . THR B 1 322 ? -10.258 39.031 20.281 1 79.69 322 THR B N 1
ATOM 6173 C CA . THR B 1 322 ? -10.992 37.906 20.875 1 79.69 322 THR B CA 1
ATOM 6174 C C . THR B 1 322 ? -11.977 38.406 21.922 1 79.69 322 THR B C 1
ATOM 6176 O O . THR B 1 322 ? -13.078 37.875 22.047 1 79.69 322 THR B O 1
ATOM 6179 N N . PHE B 1 323 ? -11.57 39.375 22.688 1 87.69 323 PHE B N 1
ATOM 6180 C CA . PHE B 1 323 ? -12.438 39.969 23.703 1 87.69 323 PHE B CA 1
ATOM 6181 C C . PHE B 1 323 ? -13.727 40.5 23.078 1 87.69 323 PHE B C 1
ATOM 6183 O O . PHE B 1 323 ? -14.82 40.219 23.578 1 87.69 323 PHE B O 1
ATOM 6190 N N . LYS B 1 324 ? -13.539 41.188 21.984 1 80.81 324 LYS B N 1
ATOM 6191 C CA . LYS B 1 324 ? -14.688 41.781 21.297 1 80.81 324 LYS B CA 1
ATOM 6192 C C . LYS B 1 324 ? -15.617 40.688 20.766 1 80.81 324 LYS B C 1
ATOM 6194 O O . LYS B 1 324 ? -16.844 40.781 20.906 1 80.81 324 LYS B O 1
ATOM 6199 N N . VAL B 1 325 ? -15.023 39.719 20.203 1 80.62 325 VAL B N 1
ATOM 6200 C CA . VAL B 1 325 ? -15.781 38.625 19.609 1 80.62 325 VAL B CA 1
ATOM 6201 C C . VAL B 1 325 ? -16.562 37.875 20.703 1 80.62 325 VAL B C 1
ATOM 6203 O O . VAL B 1 325 ? -17.75 37.562 20.516 1 80.62 325 VAL B O 1
ATOM 6206 N N . ARG B 1 326 ? -15.93 37.625 21.781 1 87 326 ARG B N 1
ATOM 6207 C CA . ARG B 1 326 ? -16.562 36.875 22.859 1 87 326 ARG B CA 1
ATOM 6208 C C . ARG B 1 326 ? -17.656 37.719 23.531 1 87 326 ARG B C 1
ATOM 6210 O O . ARG B 1 326 ? -18.672 37.188 23.969 1 87 326 ARG B O 1
ATOM 6217 N N . LEU B 1 327 ? -17.438 39 23.594 1 90.94 327 LEU B N 1
ATOM 6218 C CA . LEU B 1 327 ? -18.469 39.906 24.125 1 90.94 327 LEU B CA 1
ATOM 6219 C C . LEU B 1 327 ? -19.703 39.875 23.234 1 90.94 327 LEU B C 1
ATOM 6221 O O . LEU B 1 327 ? -20.828 39.75 23.75 1 90.94 327 LEU B O 1
ATOM 6225 N N . GLU B 1 328 ? -19.438 39.969 21.969 1 86.69 328 GLU B N 1
ATOM 6226 C CA . GLU B 1 328 ? -20.547 39.938 21.031 1 86.69 328 GLU B CA 1
ATOM 6227 C C . GLU B 1 328 ? -21.312 38.625 21.125 1 86.69 328 GLU B C 1
ATOM 6229 O O . GLU B 1 328 ? -22.547 38.625 21.109 1 86.69 328 GLU B O 1
ATOM 6234 N N . ARG B 1 329 ? -20.625 37.594 21.266 1 83.88 329 ARG B N 1
ATOM 6235 C CA . ARG B 1 329 ? -21.234 36.281 21.391 1 83.88 329 ARG B CA 1
ATOM 6236 C C . ARG B 1 329 ? -22.047 36.156 22.672 1 83.88 329 ARG B C 1
ATOM 6238 O O . ARG B 1 329 ? -23.125 35.562 22.672 1 83.88 329 ARG B O 1
ATOM 6245 N N . ALA B 1 330 ? -21.484 36.625 23.75 1 86.88 330 ALA B N 1
ATOM 6246 C CA . ALA B 1 330 ? -22.172 36.594 25.031 1 86.88 330 ALA B CA 1
ATOM 6247 C C . ALA B 1 330 ? -23.484 37.375 24.969 1 86.88 330 ALA B C 1
ATOM 6249 O O . ALA B 1 330 ? -24.5 36.938 25.547 1 86.88 330 ALA B O 1
ATOM 6250 N N . LEU B 1 331 ? -23.547 38.406 24.25 1 89.12 331 LEU B N 1
ATOM 6251 C CA . LEU B 1 331 ? -24.703 39.281 24.188 1 89.12 331 LEU B CA 1
ATOM 6252 C C . LEU B 1 331 ? -25.766 38.719 23.25 1 89.12 331 LEU B C 1
ATOM 6254 O O . LEU B 1 331 ? -26.953 38.969 23.453 1 89.12 331 LEU B O 1
ATOM 6258 N N . THR B 1 332 ? -25.266 37.969 22.266 1 84.38 332 THR B N 1
ATOM 6259 C CA . THR B 1 332 ? -26.203 37.5 21.234 1 84.38 332 THR B CA 1
ATOM 6260 C C . THR B 1 332 ? -26.625 36.062 21.484 1 84.38 332 THR B C 1
ATOM 6262 O O . THR B 1 332 ? -27.344 35.469 20.688 1 84.38 332 THR B O 1
ATOM 6265 N N . ARG B 1 333 ? -26.125 35.5 22.5 1 79.12 333 ARG B N 1
ATOM 6266 C CA . ARG B 1 333 ? -26.484 34.125 22.797 1 79.12 333 ARG B CA 1
ATOM 6267 C C . ARG B 1 333 ? -28 33.969 22.891 1 79.12 333 ARG B C 1
ATOM 6269 O O . ARG B 1 333 ? -28.656 34.688 23.641 1 79.12 333 ARG B O 1
ATOM 6276 N N . PRO B 1 334 ? -28.531 33 22.094 1 68.56 334 PRO B N 1
ATOM 6277 C CA . PRO B 1 334 ? -29.984 32.844 22.109 1 68.56 334 PRO B CA 1
ATOM 6278 C C . PRO B 1 334 ? -30.5 32.344 23.469 1 68.56 334 PRO B C 1
ATOM 6280 O O . PRO B 1 334 ? -29.891 31.5 24.094 1 68.56 334 PRO B O 1
ATOM 6283 N N . GLY B 1 335 ? -31.547 32.875 24 1 72.69 335 GLY B N 1
ATOM 6284 C CA . GLY B 1 335 ? -32.188 32.469 25.234 1 72.69 335 GLY B CA 1
ATOM 6285 C C . GLY B 1 335 ? -31.516 33 26.469 1 72.69 335 GLY B C 1
ATOM 6286 O O . GLY B 1 335 ? -31.75 32.5 27.578 1 72.69 335 GLY B O 1
ATOM 6287 N N . ARG B 1 336 ? -30.75 33.906 26.234 1 75.38 336 ARG B N 1
ATOM 6288 C CA . ARG B 1 336 ? -30.047 34.5 27.375 1 75.38 336 ARG B CA 1
ATOM 6289 C C . ARG B 1 336 ? -31.016 35.156 28.344 1 75.38 336 ARG B C 1
ATOM 6291 O O . ARG B 1 336 ? -31.75 36.094 27.969 1 75.38 336 ARG B O 1
ATOM 6298 N N . ASP B 1 337 ? -31.078 34.719 29.609 1 79.75 337 ASP B N 1
ATOM 6299 C CA . ASP B 1 337 ? -31.984 35.25 30.625 1 79.75 337 ASP B CA 1
ATOM 6300 C C . ASP B 1 337 ? -31.219 35.969 31.719 1 79.75 337 ASP B C 1
ATOM 6302 O O . ASP B 1 337 ? -31.812 36.375 32.719 1 79.75 337 ASP B O 1
ATOM 6306 N N . HIS B 1 338 ? -30 36.094 31.453 1 84.56 338 HIS B N 1
ATOM 6307 C CA . HIS B 1 338 ? -29.188 36.75 32.469 1 84.56 338 HIS B CA 1
ATOM 6308 C C . HIS B 1 338 ? -28.547 38.031 31.922 1 84.56 338 HIS B C 1
ATOM 6310 O O . HIS B 1 338 ? -28.406 38.188 30.719 1 84.56 338 HIS B O 1
ATOM 6316 N N . ALA B 1 339 ? -28.297 39 32.812 1 88.94 339 ALA B N 1
ATOM 6317 C CA . ALA B 1 339 ? -27.609 40.25 32.438 1 88.94 339 ALA B CA 1
ATOM 6318 C C . ALA B 1 339 ? -26.125 40 32.188 1 88.94 339 ALA B C 1
ATOM 6320 O O . ALA B 1 339 ? -25.562 39 32.688 1 88.94 339 ALA B O 1
ATOM 6321 N N . ILE B 1 340 ? -25.547 40.719 31.375 1 92.44 340 ILE B N 1
ATOM 6322 C CA . ILE B 1 340 ? -24.109 40.688 31.109 1 92.44 340 ILE B CA 1
ATOM 6323 C C . ILE B 1 340 ? -23.469 41.969 31.641 1 92.44 340 ILE B C 1
ATOM 6325 O O . ILE B 1 340 ? -23.984 43.062 31.438 1 92.44 340 ILE B O 1
ATOM 6329 N N . GLY B 1 341 ? -22.453 41.875 32.406 1 94.62 341 GLY B N 1
ATOM 6330 C CA . GLY B 1 341 ? -21.688 43.031 32.906 1 94.62 341 GLY B CA 1
ATOM 6331 C C . GLY B 1 341 ? -20.375 43.219 32.156 1 94.62 341 GLY B C 1
ATOM 6332 O O . GLY B 1 341 ? -19.703 42.219 31.797 1 94.62 341 GLY B O 1
ATOM 6333 N N . LEU B 1 342 ? -20.094 44.406 31.828 1 96 342 LEU B N 1
ATOM 6334 C CA . LEU B 1 342 ? -18.828 44.781 31.219 1 96 342 LEU B CA 1
ATOM 6335 C C . LEU B 1 342 ? -18.047 45.719 32.125 1 96 342 LEU B C 1
ATOM 6337 O O . LEU B 1 342 ? -18.578 46.75 32.562 1 96 342 LEU B O 1
ATOM 6341 N N . LEU B 1 343 ? -16.828 45.375 32.5 1 97.19 343 LEU B N 1
ATOM 6342 C CA . LEU B 1 343 ? -15.922 46.219 33.281 1 97.19 343 LEU B CA 1
ATOM 6343 C C . LEU B 1 343 ? -14.734 46.656 32.438 1 97.19 343 LEU B C 1
ATOM 6345 O O . LEU B 1 343 ? -13.992 45.812 31.906 1 97.19 343 LEU B O 1
ATOM 6349 N N . PHE B 1 344 ? -14.555 47.875 32.25 1 95.06 344 PHE B N 1
ATOM 6350 C CA . PHE B 1 344 ? -13.344 48.438 31.641 1 95.06 344 PHE B CA 1
ATOM 6351 C C . PHE B 1 344 ? -12.383 48.938 32.719 1 95.06 344 PHE B C 1
ATOM 6353 O O . PHE B 1 344 ? -12.75 49.75 33.531 1 95.06 344 PHE B O 1
ATOM 6360 N N . VAL B 1 345 ? -11.234 48.438 32.688 1 95.44 345 VAL B N 1
ATOM 6361 C CA . VAL B 1 345 ? -10.258 48.719 33.75 1 95.44 345 VAL B CA 1
ATOM 6362 C C . VAL B 1 345 ? -9.062 49.438 33.156 1 95.44 345 VAL B C 1
ATOM 6364 O O . VAL B 1 345 ? -8.5 49.031 32.125 1 95.44 345 VAL B O 1
ATOM 6367 N N . ASP B 1 346 ? -8.695 50.5 33.594 1 91.69 346 ASP B N 1
ATOM 6368 C CA . ASP B 1 346 ? -7.5 51.25 33.219 1 91.69 346 ASP B CA 1
ATOM 6369 C C . ASP B 1 346 ? -6.602 51.5 34.438 1 91.69 346 ASP B C 1
ATOM 6371 O O . ASP B 1 346 ? -7.078 51.906 35.5 1 91.69 346 ASP B O 1
ATOM 6375 N N . LEU B 1 347 ? -5.406 51.281 34.312 1 93.75 347 LEU B N 1
ATOM 6376 C CA . LEU B 1 347 ? -4.492 51.438 35.438 1 93.75 347 LEU B CA 1
ATOM 6377 C C . LEU B 1 347 ? -4.168 52.906 35.656 1 93.75 347 LEU B C 1
ATOM 6379 O O . LEU B 1 347 ? -4.016 53.656 34.719 1 93.75 347 LEU B O 1
ATOM 6383 N N . ASP B 1 348 ? -4.137 53.281 36.938 1 92.56 348 ASP B N 1
ATOM 6384 C CA . ASP B 1 348 ? -3.721 54.594 37.375 1 92.56 348 ASP B CA 1
ATOM 6385 C C . ASP B 1 348 ? -2.254 54.625 37.781 1 92.56 348 ASP B C 1
ATOM 6387 O O . ASP B 1 348 ? -1.849 53.844 38.656 1 92.56 348 ASP B O 1
ATOM 6391 N N . GLY B 1 349 ? -1.504 55.469 37.156 1 88.44 349 GLY B N 1
ATOM 6392 C CA . GLY B 1 349 ? -0.119 55.625 37.562 1 88.44 349 GLY B CA 1
ATOM 6393 C C . GLY B 1 349 ? 0.825 54.656 36.875 1 88.44 349 GLY B C 1
ATOM 6394 O O . GLY B 1 349 ? 1.975 54.5 37.281 1 88.44 349 GLY B O 1
ATOM 6395 N N . PHE B 1 350 ? 0.338 53.938 35.906 1 89.31 350 PHE B N 1
ATOM 6396 C CA . PHE B 1 350 ? 1.164 52.969 35.219 1 89.31 350 PHE B CA 1
ATOM 6397 C C . PHE B 1 350 ? 2.309 53.625 34.469 1 89.31 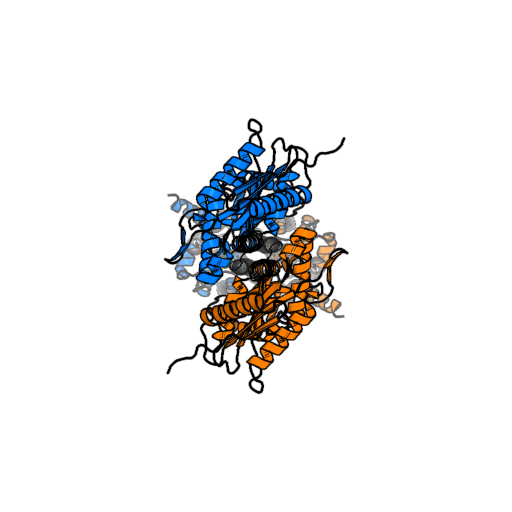350 PHE B C 1
ATOM 6399 O O . PHE B 1 350 ? 3.432 53.125 34.469 1 89.31 350 PHE B O 1
ATOM 6406 N N . LYS B 1 351 ? 1.951 54.688 33.812 1 77.94 351 LYS B N 1
ATOM 6407 C CA . LYS B 1 351 ? 2.99 55.406 33.094 1 77.94 351 LYS B CA 1
ATOM 6408 C C . LYS B 1 351 ? 4.121 55.812 34.031 1 77.94 351 LYS B C 1
ATOM 6410 O O . LYS B 1 351 ? 5.293 55.781 33.656 1 77.94 351 LYS B O 1
ATOM 6415 N N . GLN B 1 352 ? 3.762 56.219 35.219 1 84.38 352 GLN B N 1
ATOM 6416 C CA . GLN B 1 352 ? 4.754 56.625 36.188 1 84.38 352 GLN B CA 1
ATOM 6417 C C . GLN B 1 352 ? 5.672 55.469 36.562 1 84.38 352 GLN B C 1
ATOM 6419 O O . GLN B 1 352 ? 6.867 55.656 36.781 1 84.38 352 GLN B O 1
ATOM 6424 N N . VAL B 1 353 ? 5.121 54.375 36.625 1 88.44 353 VAL B N 1
ATOM 6425 C CA . VAL B 1 353 ? 5.91 53.188 36.938 1 88.44 353 VAL B CA 1
ATOM 6426 C C . VAL B 1 353 ? 6.902 52.938 35.781 1 88.44 353 VAL B C 1
ATOM 6428 O O . VAL B 1 353 ? 8.078 52.656 36.031 1 88.44 353 VAL B O 1
ATOM 6431 N N . ASN B 1 354 ? 6.457 53 34.562 1 78.88 354 ASN B N 1
ATOM 6432 C CA . ASN B 1 354 ? 7.332 52.812 33.406 1 78.88 354 ASN B CA 1
ATOM 6433 C C . ASN B 1 354 ? 8.453 53.844 33.375 1 78.88 354 ASN B C 1
ATOM 6435 O O . ASN B 1 354 ? 9.602 53.531 33.062 1 78.88 354 ASN B O 1
ATOM 6439 N N . ASP B 1 355 ? 8.016 55.031 33.75 1 72.81 355 ASP B N 1
ATOM 6440 C CA . ASP B 1 355 ? 8.977 56.125 33.75 1 72.81 355 ASP B CA 1
ATOM 6441 C C . ASP B 1 355 ? 10.031 55.938 34.844 1 72.81 355 ASP B C 1
ATOM 6443 O O . ASP B 1 355 ? 11.203 56.281 34.625 1 72.81 355 ASP B O 1
ATOM 6447 N N . ALA B 1 356 ? 9.586 55.438 35.906 1 80.56 356 ALA B N 1
ATOM 6448 C CA . ALA B 1 356 ? 10.461 55.312 37.062 1 80.56 356 ALA B CA 1
ATOM 6449 C C . ALA B 1 356 ? 11.344 54.062 36.969 1 80.56 356 ALA B C 1
ATOM 6451 O O . ALA B 1 356 ? 12.516 54.125 37.375 1 80.56 356 ALA B O 1
ATOM 6452 N N . TYR B 1 357 ? 10.781 53.031 36.469 1 81.44 357 TYR B N 1
ATOM 6453 C CA . TYR B 1 357 ? 11.484 51.75 36.625 1 81.44 357 TYR B CA 1
ATOM 6454 C C . TYR B 1 357 ? 11.742 51.094 35.25 1 81.44 357 TYR B C 1
ATOM 6456 O O . TYR B 1 357 ? 12.398 50.062 35.188 1 81.44 357 TYR B O 1
ATOM 6464 N N . GLY B 1 358 ? 11.234 51.656 34.281 1 73.88 358 GLY B N 1
ATOM 6465 C CA . GLY B 1 358 ? 11.43 51.125 32.938 1 73.88 358 GLY B CA 1
ATOM 6466 C C . GLY B 1 358 ? 10.273 50.25 32.469 1 73.88 358 GLY B C 1
ATOM 6467 O O . GLY B 1 358 ? 9.461 49.812 33.25 1 73.88 358 GLY B O 1
ATOM 6468 N N . HIS B 1 359 ? 10.227 49.875 31.188 1 72.12 359 HIS B N 1
ATOM 6469 C CA . HIS B 1 359 ? 9.125 49.156 30.562 1 72.12 359 HIS B CA 1
ATOM 6470 C C . HIS B 1 359 ? 9.133 47.688 30.938 1 72.12 359 HIS B C 1
ATOM 6472 O O . HIS B 1 359 ? 8.078 47.031 30.984 1 72.12 359 HIS B O 1
ATOM 6478 N N . GLN B 1 360 ? 10.219 47.188 31.172 1 75.5 360 GLN B N 1
ATOM 6479 C CA . GLN B 1 360 ? 10.281 45.812 31.578 1 75.5 360 GLN B CA 1
ATOM 6480 C C . GLN B 1 360 ? 9.523 45.562 32.875 1 75.5 360 GLN B C 1
ATOM 6482 O O . GLN B 1 360 ? 8.797 44.562 33 1 75.5 360 GLN B O 1
ATOM 6487 N N . VAL B 1 361 ? 9.844 46.469 33.781 1 81.69 361 VAL B N 1
ATOM 6488 C CA . VAL B 1 361 ? 9.133 46.406 35.031 1 81.69 361 VAL B CA 1
ATOM 6489 C C . VAL B 1 361 ? 7.641 46.625 34.812 1 81.69 361 VAL B C 1
ATOM 6491 O O . VAL B 1 361 ? 6.805 46 35.438 1 81.69 361 VAL B O 1
ATOM 6494 N N . GLY B 1 362 ? 7.348 47.5 33.906 1 85.94 362 GLY B N 1
ATOM 6495 C CA . GLY B 1 362 ? 5.961 47.75 33.531 1 85.94 362 GLY B CA 1
ATOM 6496 C C . GLY B 1 362 ? 5.285 46.5 32.969 1 85.94 362 GLY B C 1
ATOM 6497 O O . GLY B 1 362 ? 4.152 46.188 33.344 1 85.94 362 GLY B O 1
ATOM 6498 N N . ASP B 1 363 ? 6.004 45.812 32.156 1 83.75 363 ASP B N 1
ATOM 6499 C CA . ASP B 1 363 ? 5.477 44.594 31.562 1 83.75 363 ASP B CA 1
ATOM 6500 C C . ASP B 1 363 ? 5.195 43.531 32.625 1 83.75 363 ASP B C 1
ATOM 6502 O O . ASP B 1 363 ? 4.172 42.844 32.562 1 83.75 363 ASP B O 1
ATOM 6506 N N . ARG B 1 364 ? 6.082 43.406 33.438 1 89.12 364 ARG B N 1
ATOM 6507 C CA . ARG B 1 364 ? 5.895 42.438 34.5 1 89.12 364 ARG B CA 1
ATOM 6508 C C . ARG B 1 364 ? 4.715 42.844 35.406 1 89.12 364 ARG B C 1
ATOM 6510 O O . ARG B 1 364 ? 3.984 41.969 35.875 1 89.12 364 ARG B O 1
ATOM 6517 N N . LEU B 1 365 ? 4.633 44.125 35.656 1 93.44 365 LEU B N 1
ATOM 6518 C CA . LEU B 1 365 ? 3.492 44.625 36.406 1 93.44 365 LEU B CA 1
ATOM 6519 C C . LEU B 1 365 ? 2.182 44.281 35.719 1 93.44 365 LEU B C 1
ATOM 6521 O O . LEU B 1 365 ? 1.232 43.812 36.375 1 93.44 365 LEU B O 1
ATOM 6525 N N . LEU B 1 366 ? 2.174 44.438 34.438 1 93 366 LEU B N 1
ATOM 6526 C CA . LEU B 1 366 ? 0.982 44.094 33.656 1 93 366 LEU B CA 1
ATOM 6527 C C . LEU B 1 366 ? 0.646 42.625 33.812 1 93 366 LEU B C 1
ATOM 6529 O O . LEU B 1 366 ? -0.528 42.25 33.875 1 93 366 LEU B O 1
ATOM 6533 N N . SER B 1 367 ? 1.62 41.812 33.812 1 93.56 367 SER B N 1
ATOM 6534 C CA . SER B 1 367 ? 1.422 40.375 34 1 93.56 367 SER B CA 1
ATOM 6535 C C . SER B 1 367 ? 0.792 40.062 35.344 1 93.56 367 SER B C 1
ATOM 6537 O O . SER B 1 367 ? -0.115 39.25 35.438 1 93.56 367 SER B O 1
ATOM 6539 N N . VAL B 1 368 ? 1.315 40.75 36.344 1 94.31 368 VAL B N 1
ATOM 6540 C CA . VAL B 1 368 ? 0.8 40.562 37.719 1 94.31 368 VAL B CA 1
ATOM 6541 C C . VAL B 1 368 ? -0.655 41.031 37.781 1 94.31 368 VAL B C 1
ATOM 6543 O O . VAL B 1 368 ? -1.493 40.375 38.406 1 94.31 368 VAL B O 1
ATOM 6546 N N . ILE B 1 369 ? -0.924 42.094 37.156 1 95.62 369 ILE B N 1
ATOM 6547 C CA . ILE B 1 369 ? -2.273 42.656 37.156 1 95.62 369 ILE B CA 1
ATOM 6548 C C . ILE B 1 369 ? -3.205 41.719 36.375 1 95.62 369 ILE B C 1
ATOM 6550 O O . ILE B 1 369 ? -4.34 41.469 36.812 1 95.62 369 ILE B O 1
ATOM 6554 N N . GLY B 1 370 ? -2.703 41.25 35.25 1 95.38 370 GLY B N 1
ATOM 6555 C CA . GLY B 1 370 ? -3.486 40.312 34.469 1 95.38 370 GLY B CA 1
ATOM 6556 C C . GLY B 1 370 ? -3.887 39.094 35.281 1 95.38 370 GLY B C 1
ATOM 6557 O O . GLY B 1 370 ? -5.035 38.625 35.219 1 95.38 370 GLY B O 1
ATOM 6558 N N . ALA B 1 371 ? -2.996 38.594 36.031 1 94.31 371 ALA B N 1
ATOM 6559 C CA . ALA B 1 371 ? -3.25 37.469 36.906 1 94.31 371 ALA B CA 1
ATOM 6560 C C . ALA B 1 371 ? -4.273 37.812 37.969 1 94.31 371 ALA B C 1
ATOM 6562 O O . ALA B 1 371 ? -5.145 37 38.312 1 94.31 371 ALA B O 1
ATOM 6563 N N . ALA B 1 372 ? -4.094 38.969 38.531 1 94.56 372 ALA B N 1
ATOM 6564 C CA . ALA B 1 372 ? -5.031 39.406 39.562 1 94.56 372 ALA B CA 1
ATOM 6565 C C . ALA B 1 372 ? -6.453 39.469 39.031 1 94.56 372 ALA B C 1
ATOM 6567 O O . ALA B 1 372 ? -7.406 39.094 39.688 1 94.56 372 ALA B O 1
ATOM 6568 N N . ILE B 1 373 ? -6.559 39.969 37.844 1 96 373 ILE B N 1
ATOM 6569 C CA . ILE B 1 373 ? -7.871 40.094 37.219 1 96 373 ILE B CA 1
ATOM 6570 C C . ILE B 1 373 ? -8.445 38.688 36.938 1 96 373 ILE B C 1
ATOM 6572 O O . ILE B 1 373 ? -9.609 38.438 37.25 1 96 373 ILE B O 1
ATOM 6576 N N . ARG B 1 374 ? -7.648 37.875 36.375 1 94.38 374 ARG B N 1
ATOM 6577 C CA . ARG B 1 374 ? -8.055 36.5 36.094 1 94.38 374 ARG B CA 1
ATOM 6578 C C . ARG B 1 374 ? -8.523 35.781 37.344 1 94.38 374 ARG B C 1
ATOM 6580 O O . ARG B 1 374 ? -9.539 35.062 37.312 1 94.38 374 ARG B O 1
ATOM 6587 N N . ASP B 1 375 ? -7.781 35.969 38.406 1 93.06 375 ASP B N 1
ATOM 6588 C CA . ASP B 1 375 ? -8.055 35.281 39.656 1 93.06 375 ASP B CA 1
ATOM 6589 C C . ASP B 1 375 ? -9.32 35.812 40.312 1 93.06 375 ASP B C 1
ATOM 6591 O O . ASP B 1 375 ? -9.891 35.188 41.219 1 93.06 375 ASP B O 1
ATOM 6595 N N . ASN B 1 376 ? -9.797 36.969 39.906 1 93.25 376 ASN B N 1
ATOM 6596 C CA . ASN B 1 376 ? -10.977 37.562 40.531 1 93.25 376 ASN B CA 1
ATOM 6597 C C . ASN B 1 376 ? -12.188 37.5 39.594 1 93.25 376 ASN B C 1
ATOM 6599 O O . ASN B 1 376 ? -13.172 38.219 39.812 1 93.25 376 ASN B O 1
ATOM 6603 N N . THR B 1 377 ? -12.023 36.781 38.594 1 91.69 377 THR B N 1
ATOM 6604 C CA . THR B 1 377 ? -13.141 36.5 37.688 1 91.69 377 THR B CA 1
ATOM 6605 C C . THR B 1 377 ? -13.445 35.031 37.688 1 91.69 377 THR B C 1
ATOM 6607 O O . THR B 1 377 ? -12.617 34.188 38.094 1 91.69 377 THR B O 1
ATOM 6610 N N . LEU B 1 378 ? -14.617 34.719 37.312 1 88.56 378 LEU B N 1
ATOM 6611 C CA . LEU B 1 378 ? -15.023 33.312 37.25 1 88.56 378 LEU B CA 1
ATOM 6612 C C . LEU B 1 378 ? -14.633 32.688 35.938 1 88.56 378 LEU B C 1
ATOM 6614 O O . LEU B 1 378 ? -14.328 33.375 34.969 1 88.56 378 LEU B O 1
ATOM 6618 N N . GLY B 1 379 ? -14.648 31.359 35.844 1 85.88 379 GLY B N 1
ATOM 6619 C CA . GLY B 1 379 ? -14.234 30.578 34.656 1 85.88 379 GLY B CA 1
ATOM 6620 C C . GLY B 1 379 ? -15.039 30.906 33.438 1 85.88 379 GLY B C 1
ATOM 6621 O O . GLY B 1 379 ? -14.523 30.812 32.312 1 85.88 379 GLY B O 1
ATOM 6622 N N . HIS B 1 380 ? -16.312 31.234 33.594 1 83.81 380 HIS B N 1
ATOM 6623 C CA . HIS B 1 380 ? -17.172 31.516 32.438 1 83.81 380 HIS B CA 1
ATOM 6624 C C . HIS B 1 380 ? -17.078 32.969 32.031 1 83.81 380 HIS B C 1
ATOM 6626 O O . HIS B 1 380 ? -17.578 33.375 30.969 1 83.81 380 HIS B O 1
ATOM 6632 N N . ASP B 1 381 ? -16.391 33.875 32.812 1 91.56 381 ASP B N 1
ATOM 6633 C CA . ASP B 1 381 ? -16.172 35.25 32.438 1 91.56 381 ASP B CA 1
ATOM 6634 C C . ASP B 1 381 ? -15.047 35.406 31.422 1 91.56 381 ASP B C 1
ATOM 6636 O O . ASP B 1 381 ? -14.32 34.438 31.156 1 91.56 381 ASP B O 1
ATOM 6640 N N . ILE B 1 382 ? -15.047 36.5 30.844 1 93.44 382 ILE B N 1
ATOM 6641 C CA . ILE B 1 382 ? -14.016 36.812 29.859 1 93.44 382 ILE B CA 1
ATOM 6642 C C . ILE B 1 382 ? -13.117 37.938 30.391 1 93.44 382 ILE B C 1
ATOM 6644 O O . ILE B 1 382 ? -13.602 39 30.766 1 93.44 382 ILE B O 1
ATOM 6648 N N . ALA B 1 383 ? -11.898 37.719 30.547 1 95.62 383 ALA B N 1
ATOM 6649 C CA . ALA B 1 383 ? -10.914 38.75 30.906 1 95.62 383 ALA B CA 1
ATOM 6650 C C . ALA B 1 383 ? -9.922 38.969 29.781 1 95.62 383 ALA B C 1
ATOM 6652 O O . ALA B 1 383 ? -9.391 38 29.203 1 95.62 383 ALA B O 1
ATOM 6653 N N . GLY B 1 384 ? -9.734 40.125 29.422 1 94.44 384 GLY B N 1
ATOM 6654 C CA . GLY B 1 384 ? -8.859 40.438 28.297 1 94.44 384 GLY B CA 1
ATOM 6655 C C . GLY B 1 384 ? -8.008 41.656 28.531 1 94.44 384 GLY B C 1
ATOM 6656 O O . GLY B 1 384 ? -8.312 42.5 29.391 1 94.44 384 GLY B O 1
ATOM 6657 N N . ARG B 1 385 ? -6.895 41.781 27.891 1 89.44 385 ARG B N 1
ATOM 6658 C CA . ARG B 1 385 ? -6.121 43 27.797 1 89.44 385 ARG B CA 1
ATOM 6659 C C . ARG B 1 385 ? -6.438 43.75 26.516 1 89.44 385 ARG B C 1
ATOM 6661 O O . ARG B 1 385 ? -6.234 43.25 25.422 1 89.44 385 ARG B O 1
ATOM 6668 N N . LEU B 1 386 ? -6.977 44.875 26.641 1 80.75 386 LEU B N 1
ATOM 6669 C CA . LEU B 1 386 ? -7.527 45.625 25.516 1 80.75 386 LEU B CA 1
ATOM 6670 C C . LEU B 1 386 ? -6.488 46.562 24.922 1 80.75 386 LEU B C 1
ATOM 6672 O O . LEU B 1 386 ? -6.625 47.031 23.797 1 80.75 386 LEU B O 1
ATOM 6676 N N . GLY B 1 387 ? -5.531 46.906 25.734 1 73.12 387 GLY B N 1
ATOM 6677 C CA . GLY B 1 387 ? -4.477 47.844 25.344 1 73.12 387 GLY B CA 1
ATOM 6678 C C . GLY B 1 387 ? -3.311 47.844 26.312 1 73.12 387 GLY B C 1
ATOM 6679 O O . GLY B 1 387 ? -3.066 46.875 27.016 1 73.12 387 GLY B O 1
ATOM 6680 N N . GLY B 1 388 ? -2.479 48.875 26.234 1 75.12 388 GLY B N 1
ATOM 6681 C CA . GLY B 1 388 ? -1.303 49 27.078 1 75.12 388 GLY B CA 1
ATOM 6682 C C . GLY B 1 388 ? -1.593 48.75 28.547 1 75.12 388 GLY B C 1
ATOM 6683 O O . GLY B 1 388 ? -1.131 47.75 29.125 1 75.12 388 GLY B O 1
ATOM 6684 N N . ASP B 1 389 ? -2.391 49.594 29.094 1 85.38 389 ASP B N 1
ATOM 6685 C CA . ASP B 1 389 ? -2.742 49.469 30.5 1 85.38 389 ASP B CA 1
ATOM 6686 C C . ASP B 1 389 ? -4.25 49.344 30.688 1 85.38 389 ASP B C 1
ATOM 6688 O O . ASP B 1 389 ? -4.785 49.656 31.75 1 85.38 389 ASP B O 1
ATOM 6692 N N . GLU B 1 390 ? -4.863 48.906 29.594 1 88.38 390 GLU B N 1
ATOM 6693 C CA . GLU B 1 390 ? -6.316 48.75 29.609 1 88.38 390 GLU B CA 1
ATOM 6694 C C . GLU B 1 390 ? -6.723 47.281 29.594 1 88.38 390 GLU B C 1
ATOM 6696 O O . GLU B 1 390 ? -6.148 46.5 28.844 1 88.38 390 GLU B O 1
ATOM 6701 N N . PHE B 1 391 ? -7.641 46.969 30.484 1 95.12 391 PHE B N 1
ATOM 6702 C CA . PHE B 1 391 ? -8.18 45.594 30.578 1 95.12 391 PHE B CA 1
ATOM 6703 C C . PHE B 1 391 ? -9.695 45.625 30.484 1 95.12 391 PHE B C 1
ATOM 6705 O O . PHE B 1 391 ? -10.328 46.656 30.641 1 95.12 391 PHE B O 1
ATOM 6712 N N . GLY B 1 392 ? -10.25 44.5 30.156 1 95.38 392 GLY B N 1
ATOM 6713 C CA . GLY B 1 392 ? -11.688 44.312 30.109 1 95.38 392 GLY B CA 1
ATOM 6714 C C . GLY B 1 392 ? -12.141 43 30.75 1 95.38 392 GLY B C 1
ATOM 6715 O O . GLY B 1 392 ? -11.445 42 30.672 1 95.38 392 GLY B O 1
ATOM 6716 N N . VAL B 1 393 ? -13.289 43.031 31.375 1 97 393 VAL B N 1
ATOM 6717 C CA . VAL B 1 393 ? -13.906 41.844 31.953 1 97 393 VAL B CA 1
ATOM 6718 C C . VAL B 1 393 ? -15.375 41.781 31.562 1 97 393 VAL B C 1
ATOM 6720 O O . VAL B 1 393 ? -16.109 42.75 31.688 1 97 393 VAL B O 1
ATOM 6723 N N . VAL B 1 394 ? -15.719 40.656 31.016 1 95.88 394 VAL B N 1
ATOM 6724 C CA . VAL B 1 394 ? -17.125 40.406 30.719 1 95.88 394 VAL B CA 1
ATOM 6725 C C . VAL B 1 394 ? -17.688 39.406 31.734 1 95.88 394 VAL B C 1
ATOM 6727 O O . VAL B 1 394 ? -17.203 38.281 31.844 1 95.88 394 VAL B O 1
ATOM 6730 N N . LEU B 1 395 ? -18.609 39.844 32.5 1 94.75 395 LEU B N 1
ATOM 6731 C CA . LEU B 1 395 ? -19.359 38.969 33.375 1 94.75 395 LEU B CA 1
ATOM 6732 C C . LEU B 1 395 ? -20.547 38.344 32.656 1 94.75 395 LEU B C 1
ATOM 6734 O O . LEU B 1 395 ? -21.547 39.031 32.375 1 94.75 395 LEU B O 1
ATOM 6738 N N . THR B 1 396 ? -20.453 37.125 32.375 1 89 396 THR B N 1
ATOM 6739 C CA . THR B 1 396 ? -21.391 36.469 31.438 1 89 396 THR B CA 1
ATOM 6740 C C . THR B 1 396 ? -22.625 35.969 32.188 1 89 396 THR B C 1
ATOM 6742 O O . THR B 1 396 ? -23.672 35.719 31.578 1 89 396 THR B O 1
ATOM 6745 N N . ARG B 1 397 ? -22.5 35.594 33.5 1 81.38 397 ARG B N 1
ATOM 6746 C CA . ARG B 1 397 ? -23.641 35.062 34.25 1 81.38 397 ARG B CA 1
ATOM 6747 C C . ARG B 1 397 ? -23.844 35.844 35.562 1 81.38 397 ARG B C 1
ATOM 6749 O O . ARG B 1 397 ? -23.203 35.531 36.562 1 81.38 397 ARG B O 1
ATOM 6756 N N . ILE B 1 398 ? -24.469 37 35.406 1 76.5 398 ILE B N 1
ATOM 6757 C CA . ILE B 1 398 ? -24.828 37.688 36.625 1 76.5 398 ILE B CA 1
ATOM 6758 C C . ILE B 1 398 ? -26.172 37.156 37.125 1 76.5 398 ILE B C 1
ATOM 6760 O O . ILE B 1 398 ? -27.156 37.125 36.375 1 76.5 398 ILE B O 1
ATOM 6764 N N . ASP B 1 399 ? -26.172 36.375 38.156 1 63.41 399 ASP B N 1
ATOM 6765 C CA . ASP B 1 399 ? -27.344 35.688 38.688 1 63.41 399 ASP B CA 1
ATOM 6766 C C . ASP B 1 399 ? -28.531 36.625 38.781 1 63.41 399 ASP B C 1
ATOM 6768 O O . ASP B 1 399 ? -28.391 37.781 39.188 1 63.41 399 ASP B O 1
ATOM 6772 N N . GLY B 1 400 ? -29.719 36.281 38.188 1 58 400 GLY B N 1
ATOM 6773 C CA . GLY B 1 400 ? -30.984 36.969 38.094 1 58 400 GLY B CA 1
ATOM 6774 C C . GLY B 1 400 ? -31.453 37.5 39.438 1 58 400 GLY B C 1
ATOM 6775 O O . GLY B 1 400 ? -32.344 38.375 39.5 1 58 400 GLY B O 1
ATOM 6776 N N . HIS B 1 401 ? -31.125 36.844 40.594 1 54.94 401 HIS B N 1
ATOM 6777 C CA . HIS B 1 401 ? -31.734 37.219 41.875 1 54.94 401 HIS B CA 1
ATOM 6778 C C . HIS B 1 401 ? -31.047 38.438 42.469 1 54.94 401 HIS B C 1
ATOM 6780 O O . HIS B 1 401 ? -31.562 39.062 43.406 1 54.94 401 HIS B O 1
ATOM 6786 N N . THR B 1 402 ? -29.922 38.812 41.906 1 62.66 402 THR B N 1
ATOM 6787 C CA . THR B 1 402 ? -29.172 39.969 42.438 1 62.66 402 THR B CA 1
ATOM 6788 C C . THR B 1 402 ? -29.156 41.094 41.406 1 62.66 402 THR B C 1
ATOM 6790 O O . THR B 1 402 ? -29.266 40.875 40.219 1 62.66 402 THR B O 1
ATOM 6793 N N . ASP B 1 403 ? -29.219 42.281 41.844 1 80.81 403 ASP B N 1
ATOM 6794 C CA . ASP B 1 403 ? -29 43.469 41.031 1 80.81 403 ASP B CA 1
ATOM 6795 C C . ASP B 1 403 ? -27.719 43.375 40.219 1 80.81 403 ASP B C 1
ATOM 6797 O O . ASP B 1 403 ? -26.641 43.125 40.781 1 80.81 403 ASP B O 1
ATOM 6801 N N . ALA B 1 404 ? -27.922 43.094 38.906 1 88.25 404 ALA B N 1
ATOM 6802 C CA . ALA B 1 404 ? -26.812 42.938 37.969 1 88.25 404 ALA B CA 1
ATO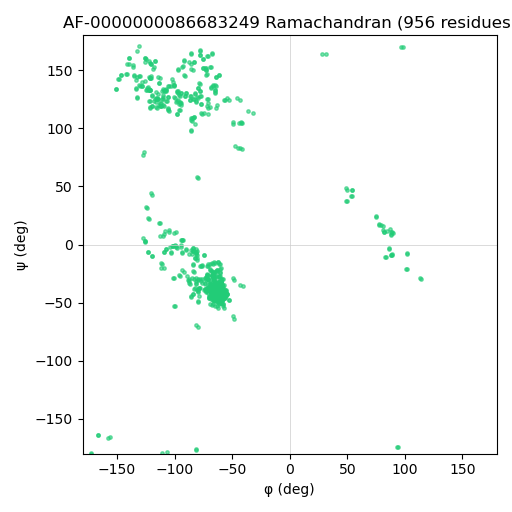M 6803 C C . ALA B 1 404 ? -25.734 43.969 38.219 1 88.25 404 ALA B C 1
ATOM 6805 O O . ALA B 1 404 ? -24.531 43.688 38.125 1 88.25 404 ALA B O 1
ATOM 6806 N N . VAL B 1 405 ? -26.156 45.156 38.594 1 91.88 405 VAL B N 1
ATOM 6807 C CA . VAL B 1 405 ? -25.219 46.25 38.844 1 91.88 405 VAL B CA 1
ATOM 6808 C C . VAL B 1 405 ? -24.422 45.938 40.125 1 91.88 405 VAL B C 1
ATOM 6810 O O . VAL B 1 405 ? -23.203 46.125 40.125 1 91.88 405 VAL B O 1
ATOM 6813 N N . SER B 1 406 ? -25.141 45.5 41.125 1 92.31 406 SER B N 1
ATOM 6814 C CA . SER B 1 406 ? -24.469 45.188 42.406 1 92.31 406 SER B CA 1
ATOM 6815 C C . SER B 1 406 ? -23.438 44.094 42.219 1 92.31 406 SER B C 1
ATOM 6817 O O . SER B 1 406 ? -22.359 44.125 42.812 1 92.31 406 SER B O 1
ATOM 6819 N N . ALA B 1 407 ? -23.859 43.188 41.5 1 91.56 407 ALA B N 1
ATOM 6820 C CA . ALA B 1 407 ? -22.953 42.062 41.25 1 91.56 407 ALA B CA 1
ATOM 6821 C C . ALA B 1 407 ? -21.688 42.531 40.531 1 91.56 407 ALA B C 1
ATOM 6823 O O . ALA B 1 407 ? -20.578 42.125 40.875 1 91.56 407 ALA B O 1
ATOM 6824 N N . ALA B 1 408 ? -21.844 43.312 39.5 1 94.44 408 ALA B N 1
ATOM 6825 C CA . ALA B 1 408 ? -20.719 43.844 38.75 1 94.44 408 ALA B CA 1
ATOM 6826 C C . ALA B 1 408 ? -19.828 44.719 39.625 1 94.44 408 ALA B C 1
ATOM 6828 O O . ALA B 1 408 ? -18.594 44.688 39.531 1 94.44 408 ALA B O 1
ATOM 6829 N N . VAL B 1 409 ? -20.438 45.469 40.5 1 94.94 409 VAL B N 1
ATOM 6830 C CA . VAL B 1 409 ? -19.719 46.344 41.406 1 94.94 409 VAL B CA 1
ATOM 6831 C C . VAL B 1 409 ? -18.875 45.531 42.375 1 94.94 409 VAL B C 1
ATOM 6833 O O . VAL B 1 409 ? -17.734 45.906 42.688 1 94.94 409 VAL B O 1
ATOM 6836 N N . THR B 1 410 ? -19.453 44.5 42.812 1 94.31 410 THR B N 1
ATOM 6837 C CA . THR B 1 410 ? -18.719 43.625 43.75 1 94.31 410 THR B CA 1
ATOM 6838 C C . THR B 1 410 ? -17.438 43.125 43.125 1 94.31 410 THR B C 1
ATOM 6840 O O . THR B 1 410 ? -16.391 43.094 43.75 1 94.31 410 THR B O 1
ATOM 6843 N N . VAL B 1 411 ? -17.547 42.688 41.906 1 94.88 411 VAL B N 1
ATOM 6844 C CA . VAL B 1 411 ? -16.359 42.188 41.219 1 94.88 411 VAL B CA 1
ATOM 6845 C C . VAL B 1 411 ? -15.375 43.344 41 1 94.88 411 VAL B C 1
ATOM 6847 O O . VAL B 1 411 ? -14.164 43.156 41.156 1 94.88 411 VAL B O 1
ATOM 6850 N N . ALA B 1 412 ? -15.82 44.5 40.594 1 96.19 412 ALA B N 1
ATOM 6851 C CA . ALA B 1 412 ? -14.969 45.656 40.406 1 96.19 412 ALA B CA 1
ATOM 6852 C C . ALA B 1 412 ? -14.219 46 41.688 1 96.19 412 ALA B C 1
ATOM 6854 O O . ALA B 1 412 ? -13.016 46.312 41.656 1 96.19 412 ALA B O 1
ATOM 6855 N N . GLU B 1 413 ? -14.938 46 42.75 1 95.88 413 GLU B N 1
ATOM 6856 C CA . GLU B 1 413 ? -14.336 46.312 44.062 1 95.88 413 GLU B CA 1
ATOM 6857 C C . GLU B 1 413 ? -13.234 45.312 44.406 1 95.88 413 GLU B C 1
ATOM 6859 O O . GLU B 1 413 ? -12.188 45.719 44.938 1 95.88 413 GLU B O 1
ATOM 6864 N N . ARG B 1 414 ? -13.492 44.125 44.125 1 96.06 414 ARG B N 1
ATOM 6865 C CA . ARG B 1 414 ? -12.484 43.094 44.406 1 96.06 414 ARG B CA 1
ATOM 6866 C C . ARG B 1 414 ? -11.234 43.344 43.562 1 96.06 414 ARG B C 1
ATOM 6868 O O . ARG B 1 414 ? -10.117 43.188 44.062 1 96.06 414 ARG B O 1
ATOM 6875 N N . ILE B 1 415 ? -11.438 43.656 42.312 1 96.44 415 ILE B N 1
ATOM 6876 C CA . ILE B 1 415 ? -10.328 43.906 41.406 1 96.44 415 ILE B CA 1
ATOM 6877 C C . ILE B 1 415 ? -9.531 45.125 41.875 1 96.44 415 ILE B C 1
ATOM 6879 O O . ILE B 1 415 ? -8.297 45.094 41.906 1 96.44 415 ILE B O 1
ATOM 6883 N N . ILE B 1 416 ? -10.203 46.188 42.25 1 96.25 416 ILE B N 1
ATOM 6884 C CA . ILE B 1 416 ? -9.547 47.375 42.719 1 96.25 416 ILE B CA 1
ATOM 6885 C C . ILE B 1 416 ? -8.703 47.062 43.969 1 96.25 416 ILE B C 1
ATOM 6887 O O . ILE B 1 416 ? -7.555 47.5 44.062 1 96.25 416 ILE B O 1
ATOM 6891 N N . ALA B 1 417 ? -9.305 46.281 44.844 1 95.56 417 ALA B N 1
ATOM 6892 C CA . ALA B 1 417 ? -8.609 45.938 46.062 1 95.56 417 ALA B CA 1
ATOM 6893 C C . ALA B 1 417 ? -7.352 45.125 45.781 1 95.56 417 ALA B C 1
ATOM 6895 O O . ALA B 1 417 ? -6.332 45.281 46.438 1 95.56 417 ALA B O 1
ATOM 6896 N N . GLU B 1 418 ? -7.441 44.312 44.844 1 95.31 418 GLU B N 1
ATOM 6897 C CA . GLU B 1 418 ? -6.328 43.438 44.531 1 95.31 418 GLU B CA 1
ATOM 6898 C C . GLU B 1 418 ? -5.223 44.188 43.781 1 95.31 418 GLU B C 1
ATOM 6900 O O . GLU B 1 418 ? -4.051 43.812 43.875 1 95.31 418 GLU B O 1
ATOM 6905 N N . ILE B 1 419 ? -5.574 45.156 43 1 95.06 419 ILE B N 1
ATOM 6906 C CA . ILE B 1 419 ? -4.605 45.938 42.25 1 95.06 419 ILE B CA 1
ATOM 6907 C C . ILE B 1 419 ? -3.967 47 43.125 1 95.06 419 ILE B C 1
ATOM 6909 O O . ILE B 1 419 ? -2.756 47.219 43.062 1 95.06 419 ILE B O 1
ATOM 6913 N N . ASP B 1 420 ? -4.852 47.562 43.969 1 93.75 420 ASP B N 1
ATOM 6914 C CA . ASP B 1 420 ? -4.395 48.625 44.812 1 93.75 420 ASP B CA 1
ATOM 6915 C C . ASP B 1 420 ? -3.664 48.094 46.031 1 93.75 420 ASP B C 1
ATOM 6917 O O . ASP B 1 420 ? -4.141 48.219 47.188 1 93.75 420 ASP B O 1
ATOM 6921 N N . ARG B 1 421 ? -2.713 47.406 45.875 1 92.19 421 ARG B N 1
ATOM 6922 C CA . ARG B 1 421 ? -1.853 46.875 46.938 1 92.19 421 ARG B CA 1
ATOM 6923 C C . ARG B 1 421 ? -0.381 47.094 46.594 1 92.19 421 ARG B C 1
ATOM 6925 O O . ARG B 1 421 ? -0.048 47.5 45.5 1 92.19 421 ARG B O 1
ATOM 6932 N N . ASP B 1 422 ? 0.442 46.906 47.594 1 91.94 422 ASP B N 1
ATOM 6933 C CA . ASP B 1 422 ? 1.88 46.938 47.344 1 91.94 422 ASP B CA 1
ATOM 6934 C C . ASP B 1 422 ? 2.332 45.688 46.562 1 91.94 422 ASP B C 1
ATOM 6936 O O . ASP B 1 422 ? 2.16 44.562 47.031 1 91.94 422 ASP B O 1
ATOM 6940 N N . ILE B 1 423 ? 2.738 45.938 45.344 1 92.62 423 ILE B N 1
ATOM 6941 C CA . ILE B 1 423 ? 3.184 44.844 44.469 1 92.62 423 ILE B CA 1
ATOM 6942 C C . ILE B 1 423 ? 4.699 44.906 44.312 1 92.62 423 ILE B C 1
ATOM 6944 O O . ILE B 1 423 ? 5.254 45.969 44 1 92.62 423 ILE B O 1
ATOM 6948 N N . ILE B 1 424 ? 5.379 43.812 44.469 1 92.12 424 ILE B N 1
ATOM 6949 C CA . ILE B 1 424 ? 6.82 43.75 44.281 1 92.12 424 ILE B CA 1
ATOM 6950 C C . ILE B 1 424 ? 7.113 43.219 42.875 1 92.12 424 ILE B C 1
ATOM 6952 O O . ILE B 1 424 ? 6.738 42.094 42.562 1 92.12 424 ILE B O 1
ATOM 6956 N N . VAL B 1 425 ? 7.629 44.031 42.094 1 91.94 425 VAL B N 1
ATOM 6957 C CA . VAL B 1 425 ? 8.016 43.625 40.75 1 91.94 425 VAL B CA 1
ATOM 6958 C C . VAL B 1 425 ? 9.531 43.75 40.594 1 91.94 425 VAL B C 1
ATOM 6960 O O . VAL B 1 425 ? 10.078 44.875 40.688 1 91.94 425 VAL B O 1
ATOM 6963 N N . ASP B 1 426 ? 10.156 42.656 40.344 1 86.31 426 ASP B N 1
ATOM 6964 C CA . ASP B 1 426 ? 11.609 42.625 40.219 1 86.31 426 ASP B CA 1
ATOM 6965 C C . ASP B 1 426 ? 12.281 43.344 41.375 1 86.31 426 ASP B C 1
ATOM 6967 O O . ASP B 1 426 ? 13.203 44.125 41.188 1 86.31 426 ASP B O 1
ATOM 6971 N N . GLY B 1 427 ? 11.742 43.219 42.562 1 87.25 427 GLY B N 1
ATOM 6972 C CA . GLY B 1 427 ? 12.328 43.719 43.781 1 87.25 427 GLY B CA 1
ATOM 6973 C C . GLY B 1 427 ? 11.906 45.156 44.062 1 87.25 427 GLY B C 1
ATOM 6974 O O . GLY B 1 427 ? 12.258 45.719 45.125 1 87.25 427 GLY B O 1
ATOM 6975 N N . HIS B 1 428 ? 11.25 45.875 43.219 1 89.62 428 HIS B N 1
ATOM 6976 C CA . HIS B 1 428 ? 10.781 47.219 43.406 1 89.62 428 HIS B CA 1
ATOM 6977 C C . HIS B 1 428 ? 9.336 47.25 43.906 1 89.62 428 HIS B C 1
ATOM 6979 O O . HIS B 1 428 ? 8.461 46.625 43.281 1 89.62 428 HIS B O 1
ATOM 6985 N N . PRO B 1 429 ? 9.172 47.844 45.062 1 90.94 429 PRO B N 1
ATOM 6986 C CA . PRO B 1 429 ? 7.777 48.031 45.469 1 90.94 429 PRO B CA 1
ATOM 6987 C C . PRO B 1 429 ? 7.035 49.062 44.594 1 90.94 429 PRO B C 1
ATOM 6989 O O . PRO B 1 429 ? 7.492 50.188 44.469 1 90.94 429 PRO B O 1
ATOM 6992 N N . VAL B 1 430 ? 6.066 48.688 43.938 1 92.94 430 VAL B N 1
ATOM 6993 C CA . VAL B 1 430 ? 5.266 49.562 43.094 1 92.94 430 VAL B CA 1
ATOM 6994 C C . VAL B 1 430 ? 3.803 49.5 43.5 1 92.94 430 VAL B C 1
ATOM 6996 O O . VAL B 1 430 ? 3.32 48.469 43.969 1 92.94 430 VAL B O 1
ATOM 6999 N N . ARG B 1 431 ? 3.168 50.656 43.594 1 92.12 431 ARG B N 1
ATOM 7000 C CA . ARG B 1 431 ? 1.736 50.719 43.875 1 92.12 431 ARG B CA 1
ATOM 7001 C C . ARG B 1 431 ? 1 51.469 42.75 1 92.12 431 ARG B C 1
ATOM 7003 O O . ARG B 1 431 ? 1.394 52.594 42.406 1 92.12 431 ARG B O 1
ATOM 7010 N N . VAL B 1 432 ? 0.054 50.844 42.156 1 94.25 432 VAL B N 1
ATOM 7011 C CA . VAL B 1 432 ? -0.791 51.5 41.156 1 94.25 432 VAL B CA 1
ATOM 7012 C C . VAL B 1 432 ? -2.26 51.344 41.562 1 94.25 432 VAL B C 1
ATOM 7014 O O . VAL B 1 432 ? -2.596 50.531 42.438 1 94.25 432 VAL B O 1
ATOM 7017 N N . GLY B 1 433 ? -3.082 52.156 41.062 1 94.25 433 GLY B N 1
ATOM 7018 C CA . GLY B 1 433 ? -4.527 52.031 41.188 1 94.25 433 GLY B CA 1
ATOM 7019 C C . GLY B 1 433 ? -5.191 51.688 39.875 1 94.25 433 GLY B C 1
ATOM 7020 O O . GLY B 1 433 ? -4.516 51.406 38.875 1 94.25 433 GLY B O 1
ATOM 7021 N N . CYS B 1 434 ? -6.414 51.594 39.938 1 95.25 434 CYS B N 1
ATOM 7022 C CA . CYS B 1 434 ? -7.148 51.406 38.688 1 95.25 434 CYS B CA 1
ATOM 7023 C C . CYS B 1 434 ? -8.508 52.094 38.75 1 95.25 434 CYS B C 1
ATOM 7025 O O . CYS B 1 434 ? -9.062 52.281 39.844 1 95.25 434 CYS B O 1
ATOM 7027 N N . SER B 1 435 ? -8.93 52.594 37.656 1 95.75 435 SER B N 1
ATOM 7028 C CA . SER B 1 435 ? -10.258 53.156 37.438 1 95.75 435 SER B CA 1
ATOM 7029 C C . SER B 1 435 ? -11.125 52.219 36.594 1 95.75 435 SER B C 1
ATOM 7031 O O . SER B 1 435 ? -10.695 51.75 35.531 1 95.75 435 SER B O 1
ATOM 7033 N N . ILE B 1 436 ? -12.312 51.906 37.125 1 96.31 436 ILE B N 1
ATOM 7034 C CA . ILE B 1 436 ? -13.148 50.906 36.438 1 96.31 436 ILE B CA 1
ATOM 7035 C C . ILE B 1 436 ? -14.469 51.562 36.031 1 96.31 436 ILE B C 1
ATOM 7037 O O . ILE B 1 436 ? -15.102 52.281 36.812 1 96.31 436 ILE B O 1
ATOM 7041 N N . GLY B 1 437 ? -14.797 51.406 34.75 1 95.62 437 GLY B N 1
ATOM 7042 C CA . GLY B 1 437 ? -16.125 51.688 34.25 1 95.62 437 GLY B CA 1
ATOM 7043 C C . GLY B 1 437 ? -17.016 50.469 34.125 1 95.62 437 GLY B C 1
ATOM 7044 O O . GLY B 1 437 ? -16.594 49.438 33.594 1 95.62 437 GLY B O 1
ATOM 7045 N N . ILE B 1 438 ? -18.266 50.531 34.656 1 96.12 438 ILE B N 1
ATOM 7046 C CA . ILE B 1 438 ? -19.156 49.375 34.688 1 96.12 438 ILE B CA 1
ATOM 7047 C C . ILE B 1 438 ? -20.391 49.656 33.812 1 96.12 438 ILE B C 1
ATOM 7049 O O . ILE B 1 438 ? -21 50.75 33.938 1 96.12 438 ILE B O 1
ATOM 7053 N N . ALA B 1 439 ? -20.641 48.781 32.906 1 95.19 439 ALA B N 1
ATOM 7054 C CA . ALA B 1 439 ? -21.875 48.812 32.156 1 95.19 439 ALA B CA 1
ATOM 7055 C C . ALA B 1 439 ? -22.578 47.469 32.188 1 95.19 439 ALA B C 1
ATOM 7057 O O . ALA B 1 439 ? -21.922 46.406 32.188 1 95.19 439 ALA B O 1
ATOM 7058 N N . VAL B 1 440 ? -23.875 47.469 32.312 1 94.06 440 VAL B N 1
ATOM 7059 C CA . VAL B 1 440 ? -24.656 46.219 32.406 1 94.06 440 VAL B CA 1
ATOM 7060 C C . VAL B 1 440 ? -25.672 46.188 31.25 1 94.06 440 VAL B C 1
ATOM 7062 O O . VAL B 1 440 ? -26.297 47.188 30.938 1 94.06 440 VAL B O 1
ATOM 7065 N N . ALA B 1 441 ? -25.688 45.062 30.625 1 91.44 441 ALA B N 1
ATOM 7066 C CA . ALA B 1 441 ? -26.672 44.844 29.578 1 91.44 441 ALA B CA 1
ATOM 7067 C C . ALA B 1 441 ? -27.766 43.906 30.062 1 91.44 441 ALA B C 1
ATOM 7069 O O . ALA B 1 441 ? -27.5 42.75 30.391 1 91.44 441 ALA B O 1
ATOM 7070 N N . ASP B 1 442 ? -28.953 44.469 30.094 1 85.81 442 ASP B N 1
ATOM 7071 C CA . ASP B 1 442 ? -30.094 43.656 30.469 1 85.81 442 ASP B CA 1
ATOM 7072 C C . ASP B 1 442 ? -30.375 42.594 29.406 1 85.81 442 ASP B C 1
ATOM 7074 O O . ASP B 1 442 ? -29.906 42.688 28.281 1 85.81 442 ASP B O 1
ATOM 7078 N N . PRO B 1 443 ? -31.203 41.656 29.906 1 82.06 443 PRO B N 1
ATOM 7079 C CA . PRO B 1 443 ? -31.594 40.656 28.906 1 82.06 443 PRO B CA 1
ATOM 7080 C C . PRO B 1 443 ? -32.25 41.25 27.672 1 82.06 443 PRO B C 1
ATOM 7082 O O . PRO B 1 443 ? -33.062 42.188 27.797 1 82.06 443 PRO B O 1
ATOM 7085 N N . GLY B 1 444 ? -31.844 41.062 26.484 1 79.88 444 GLY B N 1
ATOM 7086 C CA . GLY B 1 444 ? -32.406 41.594 25.25 1 79.88 444 GLY B CA 1
ATOM 7087 C C . GLY B 1 444 ? -31.453 42.562 24.562 1 79.88 444 GLY B C 1
ATOM 7088 O O . GLY B 1 444 ? -31.578 42.812 23.359 1 79.88 444 GLY B O 1
ATOM 7089 N N . MET B 1 445 ? -30.625 43.25 25.359 1 82.5 445 MET B N 1
ATOM 7090 C CA . MET B 1 445 ? -29.641 44.156 24.766 1 82.5 445 MET B CA 1
ATOM 7091 C C . MET B 1 445 ? -28.531 43.375 24.078 1 82.5 445 MET B C 1
ATOM 7093 O O . MET B 1 445 ? -27.859 42.531 24.703 1 82.5 445 MET B O 1
ATOM 7097 N N . THR B 1 446 ? -28.359 43.719 22.828 1 85.06 446 THR B N 1
ATOM 7098 C CA . THR B 1 446 ? -27.406 42.906 22.078 1 85.06 446 THR B CA 1
ATOM 7099 C C . THR B 1 446 ? -26.328 43.812 21.438 1 85.06 446 THR B C 1
ATOM 7101 O O . THR B 1 446 ? -25.422 43.312 20.781 1 85.06 446 THR B O 1
ATOM 7104 N N . ASP B 1 447 ? -26.344 45.094 21.656 1 87.44 447 ASP B N 1
ATOM 7105 C CA . ASP B 1 447 ? -25.406 46 21.016 1 87.44 447 ASP B CA 1
ATOM 7106 C C . ASP B 1 447 ? -24.094 46.094 21.797 1 87.44 447 ASP B C 1
ATOM 7108 O O . ASP B 1 447 ? -23.984 46.875 22.734 1 87.44 447 ASP B O 1
ATOM 7112 N N . ALA B 1 448 ? -23.172 45.375 21.359 1 88.94 448 ALA B N 1
ATOM 7113 C CA . ALA B 1 448 ? -21.859 45.312 22.031 1 88.94 448 ALA B CA 1
ATOM 7114 C C . ALA B 1 448 ? -21.172 46.688 21.984 1 88.94 448 ALA B C 1
ATOM 7116 O O . ALA B 1 448 ? -20.484 47.062 22.938 1 88.94 448 ALA B O 1
ATOM 7117 N N . GLN B 1 449 ? -21.266 47.375 20.922 1 80.62 449 GLN B N 1
ATOM 7118 C CA . GLN B 1 449 ? -20.625 48.656 20.75 1 80.62 449 GLN B CA 1
ATOM 7119 C C . GLN B 1 449 ? -21.156 49.688 21.734 1 80.62 449 GLN B C 1
ATOM 7121 O O . GLN B 1 449 ? -20.391 50.438 22.344 1 80.62 449 GLN B O 1
ATOM 7126 N N . ALA B 1 450 ? -22.469 49.688 21.844 1 83.69 450 ALA B N 1
ATOM 7127 C CA . ALA B 1 450 ? -23.109 50.594 22.797 1 83.69 450 ALA B CA 1
ATOM 7128 C C . ALA B 1 450 ? -22.672 50.281 24.234 1 83.69 450 ALA B C 1
ATOM 7130 O O . ALA B 1 450 ? -22.391 51.188 25.016 1 83.69 450 ALA B O 1
ATOM 7131 N N . LEU B 1 451 ? -22.672 49.062 24.578 1 90.56 451 LEU B N 1
ATOM 7132 C CA . LEU B 1 451 ? -22.266 48.656 25.922 1 90.56 451 LEU B CA 1
ATOM 7133 C C . LEU B 1 451 ? -20.828 49.062 26.188 1 90.56 451 LEU B C 1
ATOM 7135 O O . LEU B 1 451 ? -20.516 49.562 27.281 1 90.56 451 LEU B O 1
ATOM 7139 N N . THR B 1 452 ? -19.984 48.812 25.203 1 89.38 452 THR B N 1
ATOM 7140 C CA . THR B 1 452 ? -18.562 49.156 25.328 1 89.38 452 THR B CA 1
ATOM 7141 C C . THR B 1 452 ? -18.375 50.656 25.5 1 89.38 452 THR B C 1
ATOM 7143 O O . THR B 1 452 ? -17.578 51.094 26.312 1 89.38 452 THR B O 1
ATOM 7146 N N . ARG B 1 453 ? -19.094 51.438 24.75 1 81.62 453 ARG B N 1
ATOM 7147 C CA . ARG B 1 453 ? -19.016 52.875 24.859 1 81.62 453 ARG B CA 1
ATOM 7148 C C . ARG B 1 453 ? -19.438 53.344 26.234 1 81.62 453 ARG B C 1
ATOM 7150 O O . ARG B 1 453 ? -18.828 54.281 26.797 1 81.62 453 ARG B O 1
ATOM 7157 N N . SER B 1 454 ? -20.469 52.75 26.734 1 89.06 454 SER B N 1
ATOM 7158 C CA . SER B 1 454 ? -20.969 53.094 28.047 1 89.06 454 SER B CA 1
ATOM 7159 C C . SER B 1 454 ? -19.938 52.781 29.125 1 89.06 454 SER B C 1
ATOM 7161 O O . SER B 1 454 ? -19.703 53.594 30.031 1 89.06 454 SER B O 1
ATOM 7163 N N . ALA B 1 455 ? -19.391 51.656 29.047 1 92.5 455 ALA B N 1
ATOM 7164 C CA . ALA B 1 455 ? -18.375 51.281 30.016 1 92.5 455 ALA B CA 1
ATOM 7165 C C . ALA B 1 455 ? -17.156 52.188 29.938 1 92.5 455 ALA B C 1
ATOM 7167 O O . ALA B 1 455 ? -16.562 52.531 30.953 1 92.5 455 ALA B O 1
ATOM 7168 N N . ASP B 1 456 ? -16.766 52.469 28.781 1 85.25 456 ASP B N 1
ATOM 7169 C CA . ASP B 1 456 ? -15.617 53.344 28.531 1 85.25 456 ASP B CA 1
ATOM 7170 C C . ASP B 1 456 ? -15.852 54.719 29.125 1 85.25 456 ASP B C 1
ATOM 7172 O O . ASP B 1 456 ? -14.969 55.281 29.781 1 85.25 456 ASP B O 1
ATOM 7176 N N . THR B 1 457 ? -17.031 55.25 28.828 1 83.19 457 THR B N 1
ATOM 7177 C CA . THR B 1 457 ? -17.406 56.562 29.359 1 83.19 457 THR B CA 1
ATOM 7178 C C . THR B 1 457 ? -17.375 56.562 30.875 1 83.19 457 THR B C 1
ATOM 7180 O O . THR B 1 457 ? -16.906 57.5 31.516 1 83.19 457 THR B O 1
ATOM 7183 N N . ALA B 1 458 ? -17.938 55.531 31.438 1 91.12 458 ALA B N 1
ATOM 7184 C CA . ALA B 1 458 ? -17.953 55.406 32.906 1 91.12 458 ALA B CA 1
ATOM 7185 C C . ALA B 1 458 ? -16.531 55.312 33.438 1 91.12 458 ALA B C 1
ATOM 7187 O O . ALA B 1 458 ? -16.234 55.844 34.531 1 91.12 458 ALA B O 1
ATOM 7188 N N . MET B 1 459 ? -15.703 54.594 32.812 1 91.38 459 MET B N 1
ATOM 7189 C CA . MET B 1 459 ? -14.312 54.469 33.25 1 91.38 459 MET B CA 1
ATOM 7190 C C . MET B 1 459 ? -13.625 55.812 33.25 1 91.38 459 MET B C 1
ATOM 7192 O O . MET B 1 459 ? -12.906 56.156 34.188 1 91.38 459 MET B O 1
ATOM 7196 N N . TYR B 1 460 ? -13.828 56.562 32.156 1 82.31 460 TYR B N 1
ATOM 7197 C CA . TYR B 1 460 ? -13.242 57.906 32.062 1 82.31 460 TYR B CA 1
ATOM 7198 C C . TYR B 1 460 ? -13.742 58.812 33.188 1 82.31 460 TYR B C 1
ATOM 7200 O O . TYR B 1 460 ? -12.984 59.625 33.719 1 82.31 460 TYR B O 1
ATOM 7208 N N . ALA B 1 461 ? -14.992 58.688 33.5 1 86.62 461 ALA B N 1
ATOM 7209 C CA . ALA B 1 461 ? -15.57 59.438 34.594 1 86.62 461 ALA B CA 1
ATOM 7210 C C . ALA B 1 461 ? -14.898 59.062 35.906 1 86.62 461 ALA B C 1
ATOM 7212 O O . ALA B 1 461 ? -14.625 59.938 36.75 1 86.62 461 ALA B O 1
ATOM 7213 N N . SER B 1 462 ? -14.695 57.844 36.094 1 91 462 SER B N 1
ATOM 7214 C CA . SER B 1 462 ? -14.016 57.375 37.281 1 91 462 SER B CA 1
ATOM 7215 C C . SER B 1 462 ? -12.594 57.938 37.375 1 91 462 SER B C 1
ATOM 7217 O O . SER B 1 462 ? -12.141 58.344 38.469 1 91 462 SER B O 1
ATOM 7219 N N . LYS B 1 463 ? -11.906 57.969 36.281 1 86.06 463 LYS B N 1
ATOM 7220 C CA . LYS B 1 463 ? -10.539 58.469 36.25 1 86.06 463 LYS B CA 1
ATOM 7221 C C . LYS B 1 463 ? -10.5 59.969 36.625 1 86.06 463 LYS B C 1
ATOM 7223 O O . LYS B 1 463 ? -9.516 60.438 37.188 1 86.06 463 LYS B O 1
ATOM 7228 N N . ARG B 1 464 ? -11.508 60.688 36.219 1 81.38 464 ARG B N 1
ATOM 7229 C CA . ARG B 1 464 ? -11.555 62.125 36.438 1 81.38 464 ARG B CA 1
ATOM 7230 C C . ARG B 1 464 ? -11.977 62.438 37.875 1 81.38 464 ARG B C 1
ATOM 7232 O O . ARG B 1 464 ? -11.531 63.438 38.438 1 81.38 464 ARG B O 1
ATOM 7239 N N . ARG B 1 465 ? -12.844 61.719 38.406 1 81 465 ARG B N 1
ATOM 7240 C CA . ARG B 1 465 ? -13.422 62.031 39.719 1 81 465 ARG B CA 1
ATOM 7241 C C . ARG B 1 465 ? -12.492 61.562 40.844 1 81 465 ARG B C 1
ATOM 7243 O O . ARG B 1 465 ? -12.133 62.375 41.719 1 81 465 ARG B O 1
ATOM 7250 N N . CYS B 1 466 ? -12.266 60.281 41.125 1 74.19 466 CYS B N 1
ATOM 7251 C CA . CYS B 1 466 ? -11.602 59.812 42.344 1 74.19 466 CYS B CA 1
ATOM 7252 C C . CYS B 1 466 ? -10.438 58.875 42 1 74.19 466 CYS B C 1
ATOM 7254 O O . CYS B 1 466 ? -9.57 58.625 42.844 1 74.19 466 CYS B O 1
ATOM 7256 N N . ARG B 1 467 ? -10.07 58.656 40.812 1 81.31 467 ARG B N 1
ATOM 7257 C CA . ARG B 1 467 ? -9.109 57.594 40.469 1 81.31 467 ARG B CA 1
ATOM 7258 C C . ARG B 1 467 ? -9.18 56.438 41.5 1 81.31 467 ARG B C 1
ATOM 7260 O O . ARG B 1 467 ? -9.82 56.562 42.531 1 81.31 467 ARG B O 1
ATOM 7267 N N . ASN B 1 468 ? -8.672 55.312 41.25 1 90.81 468 ASN B N 1
ATOM 7268 C CA . ASN B 1 468 ? -8.688 54.125 42.094 1 90.81 468 ASN B CA 1
ATOM 7269 C C . ASN B 1 468 ? -10.094 53.844 42.594 1 90.81 468 ASN B C 1
ATOM 7271 O O . ASN B 1 468 ? -10.297 53.656 43.812 1 90.81 468 ASN B O 1
ATOM 7275 N N . GLY B 1 469 ? -11.039 53.844 41.719 1 94 469 GLY B N 1
ATOM 7276 C CA . GLY B 1 469 ? -12.438 53.594 42 1 94 469 GLY B CA 1
ATOM 7277 C C . GLY B 1 469 ? -13.227 53.125 40.781 1 94 469 GLY B C 1
ATOM 7278 O O . GLY B 1 469 ? -12.641 52.594 39.844 1 94 469 GLY B O 1
ATOM 7279 N N . TYR B 1 470 ? -14.578 53.156 40.938 1 95.44 470 TYR B N 1
ATOM 7280 C CA . TYR B 1 470 ? -15.414 52.719 39.844 1 95.44 470 TYR B CA 1
ATOM 7281 C C . TYR B 1 470 ? -16.578 53.656 39.625 1 95.44 470 TYR B C 1
ATOM 7283 O O . TYR B 1 470 ? -16.906 54.469 40.5 1 95.44 470 TYR B O 1
ATOM 7291 N N . GLU B 1 471 ? -17.047 53.688 38.406 1 95.69 471 GLU B N 1
ATOM 7292 C CA . GLU B 1 471 ? -18.266 54.406 38.062 1 95.69 471 GLU B CA 1
ATOM 7293 C C . GLU B 1 471 ? -19.203 53.531 37.25 1 95.69 471 GLU B C 1
ATOM 7295 O O . GLU B 1 471 ? -18.75 52.75 36.375 1 95.69 471 GLU B O 1
ATOM 7300 N N . VAL B 1 472 ? -20.547 53.531 37.531 1 94.88 472 VAL B N 1
ATOM 7301 C CA . VAL B 1 472 ? -21.547 52.75 36.812 1 94.88 472 VAL B CA 1
ATOM 7302 C C . VAL B 1 472 ? -22.188 53.625 35.719 1 94.88 472 VAL B C 1
ATOM 7304 O O . VAL B 1 472 ? -22.578 54.75 36 1 94.88 472 VAL B O 1
ATOM 7307 N N . ALA B 1 473 ? -22.156 53.031 34.5 1 91.31 473 ALA B N 1
ATOM 7308 C CA . ALA B 1 473 ? -22.781 53.781 33.375 1 91.31 473 ALA B CA 1
ATOM 7309 C C . ALA B 1 473 ? -24.281 53.938 33.594 1 91.31 473 ALA B C 1
ATOM 7311 O O . ALA B 1 473 ? -24.938 53 34.094 1 91.31 473 ALA B O 1
ATOM 7312 N N . ARG B 1 474 ? -24.812 55.156 33.438 1 72 474 ARG B N 1
ATOM 7313 C CA . ARG B 1 474 ? -26.234 55.406 33.562 1 72 474 ARG B CA 1
ATOM 7314 C C . ARG B 1 474 ? -27.016 54.844 32.406 1 72 474 ARG B C 1
ATOM 7316 O O . ARG B 1 474 ? -26.516 54.812 31.266 1 72 474 ARG B O 1
ATOM 7323 N N . ALA B 1 475 ? -28.031 53.844 32.562 1 59.34 475 ALA B N 1
ATOM 7324 C CA . ALA B 1 475 ? -28.938 53.312 31.547 1 59.34 475 ALA B CA 1
ATOM 7325 C C . ALA B 1 475 ? -29.281 54.375 30.516 1 59.34 475 ALA B C 1
ATOM 7327 O O . ALA B 1 475 ? -29.562 55.531 30.859 1 59.34 475 ALA B O 1
ATOM 7328 N N . PRO B 1 476 ? -28.812 54.188 29.156 1 47.66 476 PRO B N 1
ATOM 7329 C CA . PRO B 1 476 ? -29.391 55.188 28.266 1 47.66 476 PRO B CA 1
ATOM 7330 C C . PRO B 1 476 ? -30.859 55.469 28.531 1 47.66 476 PRO B C 1
ATOM 7332 O O . PRO B 1 476 ? -31.609 54.531 28.859 1 47.66 476 PRO B O 1
ATOM 7335 N N . SER B 1 477 ? -31.25 56.531 29.125 1 37.69 477 SER B N 1
ATOM 7336 C CA . SER B 1 477 ? -32.688 56.812 29.203 1 37.69 477 SER B CA 1
ATOM 7337 C C . SER B 1 477 ? -33.375 56.531 27.875 1 37.69 477 SER B C 1
ATOM 7339 O O . SER B 1 477 ? -33.031 57.125 26.859 1 37.69 477 SER B O 1
ATOM 7341 N N . TYR B 1 478 ? -33.75 55.344 27.531 1 34.88 478 TYR B N 1
ATOM 7342 C CA . TYR B 1 478 ? -34.75 55.25 26.453 1 34.88 478 TYR B CA 1
ATOM 7343 C C . TYR B 1 478 ? -35.875 56.25 26.672 1 34.88 478 TYR B C 1
ATOM 7345 O O . TYR B 1 478 ? -36.562 56.188 27.719 1 34.88 478 TYR B O 1
ATOM 7353 N N . SER B 1 479 ? -35.781 57.531 26.297 1 29.95 479 SER B N 1
ATOM 7354 C CA . SER B 1 479 ? -37.094 58.156 26.062 1 29.95 479 SER B CA 1
ATOM 7355 C C . SER B 1 479 ? -38.031 57.219 25.312 1 29.95 479 SER B C 1
ATOM 7357 O O . SER B 1 479 ? -37.688 56.719 24.234 1 29.95 479 SER B O 1
ATOM 7359 N N . GLY B 1 480 ? -39 56.656 26 1 26.77 480 GLY B N 1
ATOM 7360 C CA . GLY B 1 480 ? -40.25 56.281 25.312 1 26.77 480 GLY B CA 1
ATOM 7361 C C . GLY B 1 480 ? -40.688 57.344 24.297 1 26.77 480 GLY B C 1
ATOM 7362 O O . GLY B 1 480 ? -40.438 58.531 24.484 1 26.77 480 GLY B O 1
#

Organism: NCBI:txid175570

Secondary structure (DSSP, 8-state):
-HHHHHHHHHHHHHHHHHHHHHHHHHHHHHTTSS-HHHHHHHHHHHHHHHHHT-HHHHHHHTTT-TTTTHHHHHHHHHHHHHHHHHHTT-GGGHHHHHHHHHHHHHHHH-GGGHHHHHHHHHHHHHHHHHHHHTTSS--SSPTTHHHHHHHHHHHHHHHHHHHHHHHHHHHHHHHHHHHHHHHHHHHHHHT-SEEEEEE-TT-BEEEE-THHHHHT---HHHHTTSBGGGGB-GGGHHHHHHHHHHHHH-TT--EEEEEEEEE-TTS-EEEEEEEEEEETT-TTT-EEEEEEEE-HHHHHHHHHHHHHHHB-TTT-SBPHHHHHHHHHHHHH-TT--SEEEEEEEEEESHHHHHHHH-HHHHHHHHHHHHHHHHHTS-TTSEEEE-SSSEEEEEEEEE-TTS-HHHHHHHHHHHHHHHHSS-EEETTEEE--EEEEEEEEE-TT---HHHHHHHHHHHHHHHHHHTSSSEEEPP------/-HHHHHHHHHHHHHHHHHHHHHHHHHHHHHTTSS-HHHHHHHHHHHHHHHHHT-HHHHHHHTTT-TTTTHHHHHHHHHHHHHHHHHHTT-GGGHHHHHHHHHHHHHHHH-GGGHHHHHHHHHHHHHHHHHHHHTTSS--SSPTTHHHHHHHHHHHHHHHHHHHHHHHHHHHHHHHHHHHHHHHHHHHHHHT-SEEEEEE-TT-BEEEE-THHHHHT---HHHHTTSBGGGGB-GGGHHHHHHHHHHHHH-TT--EEEEEEEEE-TTS-EEEEEEEEEEETT-TTT-EEEEEEEE-HHHHHHHHHHHHHHHB-TTT-SBPHHHHHHHHHHHHH-TT--SEEEEEEEEEESHHHHHHHH-HHHHHHHHHHHHHHHHHTS-TTSEEEE-SSSEEEEEEEEE-TTS-HHHHHHHHHHHHHHHHSS-EEETTEEE--EEEEEEEEE-TT---HHHHHHHHHHHHHHHHHHTSSSEEEPP------